Protein AF-0000000077498886 (afdb_homodimer)

Sequence (1064 aa):
MAAELSFGSVPALYREVYDIVCPSGQESRVDREMFVKLLMKSSLPKQTLSSIWDAVDNKSGYLTRNGLYKALALTAMAQQGKNIEDGDKILENFGDQELPRPALGDLTDLKTLSIKVRRERNPCVLGYRFMELIELDAIEVDLIPEKKGLILKHVEYEVSSRRYKSKVLRRYNDFVAFQELLLIRFPYRMVPRLPPKKMIGADREFIEGRRKSLRRFLNLVARHPSFSEESLLKFFLTFGGADMQHVIKVQFRGIPDEFVTSPLAVQAKDLVPMDTQVQFSNSRDFIRILFNSIAHIKGVSDRMVARSTGLAADMLIFGKELSVLANDPPALSSWACGTIDTWSHLQNGFKGLSVEFGVLADKSQKQGHMEDDCLVEQLQYFLDLLTSYKDLCDRHEKGVLSDHQRALQKMGQMKKRKMTATIQGKEQTALVEQLESRIIEQESEINNMENRNYFSLHCVHMETQLIHANMELLVKVMEGLLSTQVRGHQELAQMWENIAPKIKTLIPPSAKSPSTSPATSPMSETAPSSFRMAAELSFGSVPALYREVYDIVCPSGQESRVDREMFVKLLMKSSLPKQTLSSIWDAVDNKSGYLTRNGLYKALALTAMAQQGKNIEDGDKILENFGDQELPRPALGDLTDLKTLSIKVRRERNPCVLGYRFMELIELDAIEVDLIPEKKGLILKHVEYEVSSRRYKSKVLRRYNDFVAFQELLLIRFPYRMVPRLPPKKMIGADREFIEGRRKSLRRFLNLVARHPSFSEESLLKFFLTFGGADMQHVIKVQFRGIPDEFVTSPLAVQAKDLVPMDTQVQFSNSRDFIRILFNSIAHIKGVSDRMVARSTGLAADMLIFGKELSVLANDPPALSSWACGTIDTWSHLQNGFKGLSVEFGVLADKSQKQGHMEDDCLVEQLQYFLDLLTSYKDLCDRHEKGVLSDHQRALQKMGQMKKRKMTATIQGKEQTALVEQLESRIIEQESEINNMENRNYFSLHCVHMETQLIHANMELLVKVMEGLLSTQVRGHQELAQMWENIAPKIKTLIPPSAKSPSTSPATSPMSETAPSSFR

InterPro domains:
  IPR000261 EH domain [PF12763] (29-85)
  IPR000261 EH domain [PS50031] (10-56)
  IPR001683 Phox homology [PF00787] (161-238)
  IPR001683 Phox homology [PS50195] (135-243)
  IPR001683 Phox homology [SM00312] (128-240)
  IPR011992 EF-hand domain pair [SSF47473] (13-84)
  IPR027267 AH/BAR domain superfamily [G3DSA:1.20.1270.60] (275-506)
  IPR028662 Sorting nexin-8/Mvp1 [PTHR46571] (1-522)
  IPR035704 SNX8/Mvp1, PX domain [cd06866] (137-239)
  IPR036871 PX domain superfam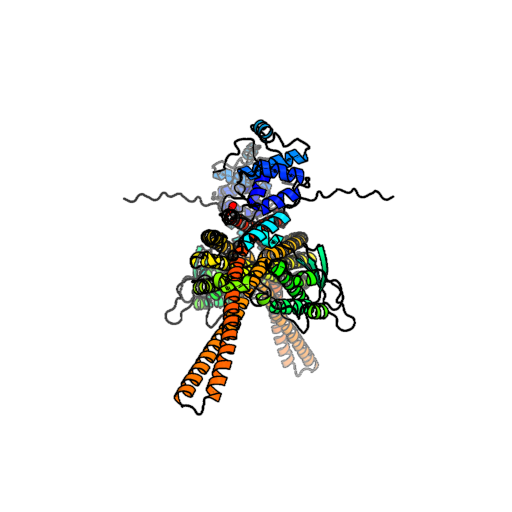ily [G3DSA:3.30.1520.10] (138-240)
  IPR036871 PX domain superfamily [SSF64268] (145-240)
  IPR045734 Sorting nexin 8/Mvp1, BAR domain [PF19566] (255-504)

Organism: Branchiostoma lanceolatum (NCBI:txid7740)

pLDDT: mean 86.61, std 15.29, range [21.97, 98.81]

Solvent-accessible surface area (backbone atoms only — not comparable to full-atom values): 57083 Å² total; per-residue (Å²): 128,78,78,67,59,90,47,29,38,81,47,70,64,55,53,51,49,42,45,45,63,43,49,91,82,66,73,74,46,32,50,52,68,58,48,51,57,54,54,59,48,51,72,61,56,67,68,57,52,50,50,46,45,62,71,43,51,78,82,68,73,43,31,40,66,59,31,47,49,50,40,42,33,46,48,20,38,43,74,72,68,44,78,60,90,58,42,69,65,55,46,55,66,39,46,79,37,66,52,59,75,52,68,51,77,76,58,62,62,54,41,53,47,37,41,48,53,51,26,70,74,35,77,84,34,65,80,63,46,41,50,62,30,54,67,55,34,53,55,46,54,42,79,46,86,67,62,41,57,91,86,64,69,39,67,39,31,39,38,32,34,58,71,73,70,28,75,24,74,44,41,70,63,35,52,52,45,50,51,52,50,47,46,59,33,36,60,52,42,69,63,61,72,74,76,80,88,77,87,77,81,82,48,72,68,52,53,52,51,46,42,54,43,52,27,45,38,50,37,55,45,40,34,28,81,76,46,52,75,33,64,68,52,52,45,70,50,56,52,72,68,82,61,54,45,59,53,53,45,72,72,50,67,82,56,72,30,50,67,77,70,39,80,58,35,81,51,11,65,80,55,42,61,90,60,44,68,60,51,48,53,51,48,50,52,43,50,50,53,50,48,53,36,49,51,51,43,35,49,40,42,49,49,50,25,48,47,28,42,48,48,15,54,38,28,41,52,44,17,50,37,31,40,53,60,34,69,63,62,68,85,78,43,57,71,44,31,43,90,57,62,61,63,64,34,42,28,61,35,25,50,62,48,19,56,54,25,46,54,51,15,50,52,27,39,52,46,17,52,49,43,37,59,42,36,35,50,51,46,49,45,52,48,44,51,52,50,11,44,54,52,28,54,48,42,45,53,70,35,52,50,43,51,40,51,50,49,52,51,52,50,53,52,50,52,50,51,35,54,54,37,62,69,74,40,83,86,35,51,68,58,40,53,52,46,50,55,50,47,53,54,47,49,54,49,46,52,51,38,50,36,50,37,28,31,38,50,38,35,46,40,42,51,44,22,49,54,51,26,48,49,56,53,56,55,53,32,51,47,35,49,47,51,53,47,31,52,47,23,46,52,51,20,50,54,46,54,67,46,43,67,59,60,68,57,27,54,51,76,84,74,42,58,78,75,79,72,75,79,78,74,77,79,75,80,74,72,83,76,80,77,129,129,80,81,69,57,90,46,30,37,81,49,70,64,55,52,52,50,42,45,46,63,43,49,93,82,64,72,74,47,33,50,50,68,58,49,50,57,55,52,60,49,51,73,58,57,68,69,57,52,50,51,44,42,62,71,43,50,78,83,68,73,42,29,40,65,63,31,46,50,50,39,42,34,46,48,18,39,43,75,71,68,45,78,61,91,57,40,68,63,56,46,56,67,38,46,79,36,67,52,58,74,52,69,52,76,77,58,63,61,53,42,52,47,37,42,50,53,51,25,69,74,35,77,83,34,66,80,61,47,41,52,62,31,52,66,55,33,53,53,46,54,42,79,47,87,65,62,42,59,90,87,65,68,38,67,39,31,40,37,32,33,57,73,73,69,28,75,23,76,42,41,69,63,35,52,53,45,50,50,52,49,47,46,58,33,37,62,52,43,69,62,60,71,74,75,79,87,77,88,77,82,81,47,72,67,52,53,53,51,46,42,53,44,52,27,44,40,49,38,56,44,40,34,28,82,74,48,51,74,33,66,67,52,52,46,70,50,57,53,73,67,81,60,53,44,59,53,54,45,70,73,51,66,81,55,72,31,48,67,77,69,39,81,58,36,82,51,10,64,80,56,44,60,90,59,43,68,61,51,49,52,53,48,51,54,42,50,51,52,50,47,53,37,51,51,52,44,36,51,43,42,49,50,52,24,48,46,28,42,46,48,14,54,38,28,42,51,43,17,48,36,31,38,53,59,34,67,64,62,69,85,79,44,57,72,43,33,44,89,58,62,61,61,65,35,42,27,59,37,24,49,62,47,20,57,54,25,47,54,53,15,51,52,27,39,52,46,17,52,50,44,36,58,41,36,35,50,50,46,48,44,52,49,43,52,51,49,11,45,52,52,29,53,48,42,44,54,71,36,51,48,42,52,40,51,49,49,53,52,50,50,52,52,50,52,51,50,36,54,53,38,63,71,73,39,82,89,33,50,68,56,39,53,51,46,49,54,49,48,54,53,48,50,53,49,47,53,51,38,50,35,51,38,27,32,40,50,37,35,46,40,41,50,43,21,48,54,50,26,48,49,58,52,57,54,52,32,52,49,34,49,46,51,50,48,30,52,47,23,46,51,50,21,50,54,45,55,67,46,43,66,59,61,68,57,26,52,52,75,85,74,41,59,77,75,78,75,75,79,79,75,78,77,76,80,75,73,82,77,80,76,129

Secondary structure (DSSP, 8-state):
-----SSSBPPHHHHHHHHHHS-TTS-S-EEHHHHHHHHHTTT--HHHHHHHHHHH--SSSEE-HHHHHHHHHHHHHHHTT---TTHHHHHHTTTTSBPPPP-----HHHHHHHHHHHHHH-TT-----HHHHHTT--EEEEE-SS-B-SSS-B--EEEEETTTTEEEEE-HHHHHHHHHHHHHH-TTS-PPPPPPPP-S---HHHHHHHHHHHHHHHHHHHT-TTTTT-HHHHHHHH--SS-HHHHHHHHHTTSPPHHHH-GGGTTGGGGS-TTHHHHHHHHHHHHHHHHHHHHHHHHHHHHHHHHHHHHHHHHHHHHHHHHHHHH------HHHHTT--HHHHHHHHHHHHHHHHHHHHHHHHHHHHHHIIIIIHHHHHHHHHHHHHHHHHHHIIIIIIHHHHHHHHHHHHHHHHHHHHHHT-GGGHHHHHHHHHHHHHHHHHHHHHHHHHHHHHHHHHHHHHHHHHTTHHHHHHHHHHHHHHHHHHHHHHHHHHHHHHHHHTSS-TTTS--------------------/-----SSSBPPHHHHHHHHHHS-TTS-S-EEHHHHHHHHHTTT--HHHHHHHHHHH--SSSEE-HHHHHHHHHHHHHHHTT---TTHHHHHHTTTTSBPPPP----THHHHHHHHHHHHHH-TT-----HHHHHTT--EEEEE-SS-B-SSS-B--EEEEETTTTEEEEE-HHHHHHHHHHHHHH-TTS-PPPPPPPP-S---HHHHHHHHHHHHHHHHHHHT-TTTTT-HHHHHHHH--SS-HHHHHHHHHTTSPPHHHH-GGGTTGGGGS-TTHHHHHHHHHHHHHHHHHHHHHHHHHHHHHHHHHHHHHHHHHHHHHHHHHHHH------HHHHTT--HHHHHHHHHHHHHHHHHHHHHHHHHHHHHHIIIIIHHHHHHHHHHHHHHHHHHHIIIIIIHHHHHHHHHHHHHHHHHHHHHHT-GGGHHHHHHHHHHHHHHHHHHHHHHHHHHHHHHHHHHHHHHHHHTTHHHHHHHHHHHHHHHHHHHHHHHHHHHHHHHHHTSS-TTTS--------------------

Structure (mmCIF, N/CA/C/O backbone):
data_AF-0000000077498886-model_v1
#
loop_
_entity.id
_entity.type
_entity.pdbx_description
1 polymer 'SNX8 protein'
#
loop_
_atom_site.group_PDB
_atom_site.id
_atom_site.type_symbol
_atom_site.label_atom_id
_atom_site.label_alt_id
_atom_site.label_comp_id
_atom_site.label_asym_id
_atom_site.label_entity_id
_atom_site.label_seq_id
_atom_site.pdbx_PDB_ins_code
_atom_site.Cartn_x
_atom_site.Cartn_y
_atom_site.Cartn_z
_atom_site.occupancy
_atom_site.B_iso_or_equiv
_atom_site.auth_seq_id
_atom_site.auth_comp_id
_atom_site.auth_asym_id
_atom_site.auth_atom_id
_atom_site.pdbx_PDB_model_num
ATOM 1 N N . MET A 1 1 ? 1.193 -51 10.648 1 27.39 1 MET A N 1
ATOM 2 C CA . MET A 1 1 ? 1.914 -52.031 11.367 1 27.39 1 MET A CA 1
ATOM 3 C C . MET A 1 1 ? 3.33 -52.188 10.82 1 27.39 1 MET A C 1
ATOM 5 O O . MET A 1 1 ? 3.514 -52.531 9.648 1 27.39 1 MET A O 1
ATOM 9 N N . ALA A 1 2 ? 4.195 -51.406 11.289 1 38.94 2 ALA A N 1
ATOM 10 C CA . ALA A 1 2 ? 5.617 -51.5 10.977 1 38.94 2 ALA A CA 1
ATOM 11 C C . ALA A 1 2 ? 6.105 -52.938 11.094 1 38.94 2 ALA A C 1
ATOM 13 O O . ALA A 1 2 ? 6.059 -53.531 12.18 1 38.94 2 ALA A O 1
ATOM 14 N N . ALA A 1 3 ? 5.863 -53.75 10.219 1 39.47 3 ALA A N 1
ATOM 15 C CA . ALA A 1 3 ? 6.477 -55.062 10.227 1 39.47 3 ALA A CA 1
ATOM 16 C C . ALA A 1 3 ? 7.918 -55 10.727 1 39.47 3 ALA A C 1
ATOM 18 O O . ALA A 1 3 ? 8.758 -54.344 10.133 1 39.47 3 ALA A O 1
ATOM 19 N N . GLU A 1 4 ? 8.18 -55.094 12.094 1 44.47 4 GLU A N 1
ATOM 20 C CA . GLU A 1 4 ? 9.281 -55 13.047 1 44.47 4 GLU A CA 1
ATOM 21 C C . GLU A 1 4 ? 10.422 -55.938 12.664 1 44.47 4 GLU A C 1
ATOM 23 O O . GLU A 1 4 ? 10.195 -57.125 12.406 1 44.47 4 GLU A O 1
ATOM 28 N N . LEU A 1 5 ? 11.297 -55.5 11.852 1 54.34 5 LEU A N 1
ATOM 29 C CA . LEU A 1 5 ? 12.539 -56.25 11.938 1 54.34 5 LEU A CA 1
ATOM 30 C C . LEU A 1 5 ? 12.797 -56.688 13.375 1 54.34 5 LEU A C 1
ATOM 32 O O . LEU A 1 5 ? 12.703 -55.906 14.305 1 54.34 5 LEU A O 1
ATOM 36 N N . SER A 1 6 ? 12.445 -57.844 13.742 1 54.88 6 SER A N 1
ATOM 37 C CA . SER A 1 6 ? 12.703 -58.406 15.07 1 54.88 6 SER A CA 1
ATOM 38 C C . SER A 1 6 ? 14.125 -58.094 15.523 1 54.88 6 SER A C 1
ATOM 40 O O . SER A 1 6 ? 14.492 -58.406 16.672 1 54.88 6 SER A O 1
ATOM 42 N N . PHE A 1 7 ? 14.969 -57.625 14.664 1 59.41 7 PHE A N 1
ATOM 43 C CA . PHE A 1 7 ? 16.344 -57.469 15.109 1 59.41 7 PHE A CA 1
ATOM 44 C C . PHE A 1 7 ? 16.828 -56.062 14.852 1 59.41 7 PHE A C 1
ATOM 46 O O . PHE A 1 7 ? 16.812 -55.562 13.711 1 59.41 7 PHE A O 1
ATOM 53 N N . GLY A 1 8 ? 17.219 -55.156 15.828 1 63.97 8 GLY A N 1
ATOM 54 C CA . GLY A 1 8 ? 17.922 -53.875 15.914 1 63.97 8 GLY A CA 1
ATOM 55 C C . GLY A 1 8 ? 17.047 -52.688 15.57 1 63.97 8 GLY A C 1
ATOM 56 O O . GLY A 1 8 ? 15.875 -52.844 15.211 1 63.97 8 GLY A O 1
ATOM 57 N N . SER A 1 9 ? 17.5 -51.438 15.828 1 80.12 9 SER A N 1
ATOM 58 C CA . SER A 1 9 ? 16.812 -50.188 15.508 1 80.12 9 SER A CA 1
ATOM 59 C C . SER A 1 9 ? 17.078 -49.781 14.062 1 80.12 9 SER A C 1
ATOM 61 O O . SER A 1 9 ? 18.219 -49.812 13.602 1 80.12 9 SER A O 1
ATOM 63 N N . VAL A 1 10 ? 16.094 -49.5 13.234 1 84.19 10 VAL A N 1
ATOM 64 C CA . VAL A 1 10 ? 16.172 -49.188 11.812 1 84.19 10 VAL A CA 1
ATOM 65 C C . VAL A 1 10 ? 16.578 -47.719 11.641 1 84.19 10 VAL A C 1
ATOM 67 O O . VAL A 1 10 ? 15.891 -46.812 12.125 1 84.19 10 VAL A O 1
ATOM 70 N N . PRO A 1 11 ? 17.719 -47.625 10.945 1 85.25 11 PRO A N 1
ATOM 71 C CA . PRO A 1 11 ? 18.125 -46.219 10.664 1 85.25 11 PRO A CA 1
ATOM 72 C C . PRO A 1 11 ? 17.156 -45.531 9.719 1 85.25 11 PRO A C 1
ATOM 74 O O . PRO A 1 11 ? 16.438 -46.156 8.961 1 85.25 11 PRO A O 1
ATOM 77 N N . ALA A 1 12 ? 17.219 -44.219 9.75 1 82.06 12 ALA A N 1
ATOM 78 C CA . ALA A 1 12 ? 16.359 -43.375 8.914 1 82.06 12 ALA A CA 1
ATOM 79 C C . ALA A 1 12 ? 16.625 -43.656 7.43 1 82.06 12 ALA A C 1
ATOM 81 O O . ALA A 1 12 ? 15.695 -43.594 6.617 1 82.06 12 ALA A O 1
ATOM 82 N N . LEU A 1 13 ? 17.781 -44.031 7.152 1 85.31 13 LEU A N 1
ATOM 83 C CA . LEU A 1 13 ? 18.172 -44.281 5.77 1 85.31 13 LEU A CA 1
ATOM 84 C C . LEU A 1 13 ? 17.391 -45.438 5.18 1 85.31 13 LEU A C 1
ATOM 86 O O . LEU A 1 13 ? 17 -45.406 4.012 1 85.31 13 LEU A O 1
ATOM 90 N N . TYR A 1 14 ? 17.188 -46.438 5.949 1 85.5 14 TYR A N 1
ATOM 91 C CA . TYR A 1 14 ? 16.453 -47.625 5.469 1 85.5 14 TYR A CA 1
ATOM 92 C C . TYR A 1 14 ? 15.031 -47.25 5.074 1 85.5 14 TYR A C 1
ATOM 94 O O . TYR A 1 14 ? 14.547 -47.656 4.02 1 85.5 14 TYR A O 1
ATOM 102 N N . ARG A 1 15 ? 14.523 -46.438 5.863 1 80.62 15 ARG A N 1
ATOM 103 C CA . ARG A 1 15 ? 13.172 -45.969 5.578 1 80.62 15 ARG A CA 1
ATOM 104 C C . ARG A 1 15 ? 13.133 -45.094 4.328 1 80.62 15 ARG A C 1
ATOM 106 O O . ARG A 1 15 ? 12.203 -45.219 3.518 1 80.62 15 ARG A O 1
ATOM 113 N N . GLU A 1 16 ? 14.109 -44.344 4.234 1 79.94 16 GLU A N 1
ATOM 114 C CA . GLU A 1 16 ? 14.211 -43.5 3.049 1 79.94 16 GLU A CA 1
ATOM 115 C C . GLU A 1 16 ? 14.328 -44.344 1.777 1 79.94 16 GLU A C 1
ATOM 117 O O . GLU A 1 16 ? 13.648 -44.062 0.785 1 79.94 16 GLU A O 1
ATOM 122 N N . VAL A 1 17 ? 15.148 -45.312 1.923 1 83.25 17 VAL A N 1
ATOM 123 C CA . VAL A 1 17 ? 15.367 -46.156 0.766 1 83.25 17 VAL A CA 1
ATOM 124 C C . VAL A 1 17 ? 14.094 -46.938 0.452 1 83.25 17 VAL A C 1
ATOM 126 O O . VAL A 1 17 ? 13.711 -47.094 -0.713 1 83.25 17 VAL A O 1
ATOM 129 N N . TYR A 1 18 ? 13.516 -47.312 1.468 1 80.44 18 TYR A N 1
ATOM 130 C CA . TYR A 1 18 ? 12.258 -48.031 1.269 1 80.44 18 TYR A CA 1
ATOM 131 C C . TYR A 1 18 ? 11.211 -47.156 0.619 1 80.44 18 TYR A C 1
ATOM 133 O O . TYR A 1 18 ? 10.508 -47.562 -0.303 1 80.44 18 TYR A O 1
ATOM 141 N N . ASP A 1 19 ? 11.148 -46.031 1.011 1 76.88 19 ASP A N 1
ATOM 142 C CA . ASP A 1 19 ? 10.18 -45.094 0.478 1 76.88 19 ASP A CA 1
ATOM 143 C C . ASP A 1 19 ? 10.453 -44.781 -0.992 1 76.88 19 ASP A C 1
ATOM 145 O O . ASP A 1 19 ? 9.531 -44.5 -1.761 1 76.88 19 ASP A O 1
ATOM 149 N N . ILE A 1 20 ? 11.664 -44.875 -1.283 1 76.75 20 ILE A N 1
ATOM 150 C CA . ILE A 1 20 ? 12.055 -44.625 -2.662 1 76.75 20 ILE A CA 1
ATOM 151 C C . ILE A 1 20 ? 11.688 -45.812 -3.543 1 76.75 20 ILE A C 1
ATOM 153 O O . ILE A 1 20 ? 11.133 -45.625 -4.629 1 76.75 20 ILE A O 1
ATOM 157 N N . VAL A 1 21 ? 11.953 -46.938 -2.992 1 76.81 21 VAL A N 1
ATOM 158 C CA . VAL A 1 21 ? 11.812 -48.125 -3.832 1 76.81 21 VAL A CA 1
ATOM 159 C C . VAL A 1 21 ? 10.367 -48.625 -3.775 1 76.81 21 VAL A C 1
ATOM 161 O O . VAL A 1 21 ? 9.891 -49.281 -4.711 1 76.81 21 VAL A O 1
ATOM 164 N N . CYS A 1 22 ? 9.719 -48.344 -2.637 1 68.19 22 CYS A N 1
ATOM 165 C CA . CYS A 1 22 ? 8.328 -48.781 -2.5 1 68.19 22 CYS A CA 1
ATOM 166 C C . CYS A 1 22 ? 7.449 -47.594 -2.092 1 68.19 22 CYS A C 1
ATOM 168 O O . CYS A 1 22 ? 7.098 -47.438 -0.919 1 68.19 22 CYS A O 1
ATOM 170 N N . PRO A 1 23 ? 7.273 -46.656 -2.973 1 57.19 23 PRO A N 1
ATOM 171 C CA . PRO A 1 23 ? 6.453 -45.531 -2.521 1 57.19 23 PRO A CA 1
ATOM 172 C C . PRO A 1 23 ? 5.062 -45.938 -2.061 1 57.19 23 PRO A C 1
ATOM 174 O O . PRO A 1 23 ? 4.594 -47.031 -2.426 1 57.19 23 PRO A O 1
ATOM 177 N N . SER A 1 24 ? 4.391 -45.156 -1.229 1 53.25 24 SER A N 1
ATOM 178 C CA . SER A 1 24 ? 3.154 -45.312 -0.475 1 53.25 24 SER A CA 1
ATOM 179 C C . SER A 1 24 ? 1.992 -45.688 -1.396 1 53.25 24 SER A C 1
ATOM 181 O O . SER A 1 24 ? 1.805 -45.062 -2.439 1 53.25 24 SER A O 1
ATOM 183 N N . GLY A 1 25 ? 1.312 -46.781 -1.155 1 49.56 25 GLY A N 1
ATOM 184 C CA . GLY A 1 25 ? 0.043 -47.312 -1.621 1 49.56 25 GLY A CA 1
ATOM 185 C C . GLY A 1 25 ? 0.158 -48.719 -2.182 1 49.56 25 GLY A C 1
ATOM 186 O O . GLY A 1 25 ? -0.849 -49.406 -2.352 1 49.56 25 GLY A O 1
ATOM 187 N N . GLN A 1 26 ? 1.025 -48.844 -3.215 1 49.41 26 GLN A N 1
ATOM 188 C CA . GLN A 1 26 ? 0.956 -50.188 -3.781 1 49.41 26 GLN A CA 1
ATOM 189 C C . GLN A 1 26 ? 1.571 -51.219 -2.838 1 49.41 26 GLN A C 1
ATOM 191 O O . GLN A 1 26 ? 2.162 -50.875 -1.816 1 49.41 26 GLN A O 1
ATOM 196 N N . GLU A 1 27 ? 1.847 -52.562 -3.51 1 53.56 27 GLU A N 1
ATOM 197 C CA . GLU A 1 27 ? 2.229 -53.812 -2.863 1 53.56 27 GLU A CA 1
ATOM 198 C C . GLU A 1 27 ? 3.592 -53.688 -2.191 1 53.56 27 GLU A C 1
ATOM 200 O O . GLU A 1 27 ? 4.469 -52.969 -2.674 1 53.56 27 GLU A O 1
ATOM 205 N N . SER A 1 28 ? 3.643 -53.812 -0.928 1 62.75 28 SER A N 1
ATOM 206 C CA . SER A 1 28 ? 4.746 -54.062 -0.002 1 62.75 28 SER A CA 1
ATOM 207 C C . SER A 1 28 ? 5.836 -54.906 -0.646 1 62.75 28 SER A C 1
ATOM 209 O O . SER A 1 28 ? 6.512 -55.688 0.036 1 62.75 28 SER A O 1
ATOM 211 N N . ARG A 1 29 ? 5.98 -54.781 -1.992 1 71.56 29 ARG A N 1
ATOM 212 C CA . ARG A 1 29 ? 6.957 -55.625 -2.66 1 71.56 29 ARG A CA 1
ATOM 213 C C . ARG A 1 29 ? 7.98 -54.812 -3.43 1 71.56 29 ARG A C 1
ATOM 215 O O . ARG A 1 29 ? 7.609 -53.875 -4.168 1 71.56 29 ARG A O 1
ATOM 222 N N . VAL A 1 30 ? 9.156 -54.969 -3.141 1 77.12 30 VAL A N 1
ATOM 223 C CA . VAL A 1 30 ? 10.266 -54.344 -3.844 1 77.12 30 VAL A CA 1
ATOM 224 C C . VAL A 1 30 ? 10.656 -55.188 -5.062 1 77.12 30 VAL A C 1
ATOM 226 O O . VAL A 1 30 ? 10.969 -56.375 -4.934 1 77.12 30 VAL A O 1
ATOM 229 N N . ASP A 1 31 ? 10.594 -54.562 -6.227 1 73.19 31 ASP A N 1
ATOM 230 C CA . ASP A 1 31 ? 10.93 -55.219 -7.477 1 73.19 31 ASP A CA 1
ATOM 231 C C . ASP A 1 31 ? 12.414 -55.562 -7.535 1 73.19 31 ASP A C 1
ATOM 233 O O . ASP A 1 31 ? 13.258 -54.781 -7.066 1 73.19 31 ASP A O 1
ATOM 237 N N . ARG A 1 32 ? 12.641 -56.75 -8.078 1 74.06 32 ARG A N 1
ATOM 238 C CA . ARG A 1 32 ? 14.008 -57.25 -8.188 1 74.06 32 ARG A CA 1
ATOM 239 C C . ARG A 1 32 ? 14.891 -56.25 -8.945 1 74.06 32 ARG A C 1
ATOM 241 O O . ARG A 1 32 ? 16.031 -56 -8.547 1 74.06 32 ARG A O 1
ATOM 248 N N . GLU A 1 33 ? 14.32 -55.719 -9.969 1 73.62 33 GLU A N 1
ATOM 249 C CA . GLU A 1 33 ? 15.117 -54.781 -10.789 1 73.62 33 GLU A CA 1
ATOM 250 C C . GLU A 1 33 ? 15.547 -53.562 -9.992 1 73.62 33 GLU A C 1
ATOM 252 O O . GLU A 1 33 ? 16.688 -53.125 -10.086 1 73.62 33 GLU A O 1
ATOM 257 N N . MET A 1 34 ? 14.656 -53.156 -9.273 1 77.94 34 MET A N 1
ATOM 258 C CA . MET A 1 34 ? 14.938 -52 -8.445 1 77.94 34 MET A CA 1
ATOM 259 C C . MET A 1 34 ? 15.977 -52.312 -7.379 1 77.94 34 MET A C 1
ATOM 261 O O . MET A 1 34 ? 16.859 -51.5 -7.094 1 77.94 34 MET A O 1
ATOM 265 N N . PHE A 1 35 ? 15.852 -53.438 -6.887 1 79.88 35 PHE A N 1
ATOM 266 C CA . PHE A 1 35 ? 16.75 -53.875 -5.82 1 79.88 35 PHE A CA 1
ATOM 267 C C . PHE A 1 35 ? 18.156 -54.031 -6.348 1 79.88 35 PHE A C 1
ATOM 269 O O . PHE A 1 35 ? 19.125 -53.625 -5.703 1 79.88 35 PHE A O 1
ATOM 276 N N . VAL A 1 36 ? 18.172 -54.594 -7.469 1 77.62 36 VAL A N 1
ATOM 277 C CA . VAL A 1 36 ? 19.484 -54.844 -8.062 1 77.62 36 VAL A CA 1
ATOM 278 C C . VAL A 1 36 ? 20.172 -53.5 -8.344 1 77.62 36 VAL A C 1
ATOM 280 O O . VAL A 1 36 ? 21.359 -53.344 -8.062 1 77.62 36 VAL A O 1
ATOM 283 N N . LYS A 1 37 ? 19.484 -52.625 -8.867 1 79.19 37 LYS A N 1
ATOM 284 C CA . LYS A 1 37 ? 20.047 -51.312 -9.172 1 79.19 37 LYS A CA 1
ATOM 285 C C . LYS A 1 37 ? 20.484 -50.562 -7.906 1 79.19 37 LYS A C 1
ATOM 287 O O . LYS A 1 37 ? 21.484 -49.875 -7.906 1 79.19 37 LYS A O 1
ATOM 292 N N . LEU A 1 38 ? 19.781 -50.812 -6.914 1 83 38 LEU A N 1
ATOM 293 C CA . LEU A 1 38 ? 20.125 -50.25 -5.617 1 83 38 LEU A CA 1
ATOM 294 C C . LEU A 1 38 ? 21.438 -50.812 -5.094 1 83 38 LEU A C 1
ATOM 296 O O . LEU A 1 38 ? 22.297 -50.062 -4.633 1 83 38 LEU A O 1
ATOM 300 N N . LEU A 1 39 ? 21.547 -52.062 -5.223 1 81.12 39 LEU A N 1
ATOM 301 C CA . LEU A 1 39 ? 22.719 -52.75 -4.691 1 81.12 39 LEU A CA 1
ATOM 302 C C . LEU A 1 39 ? 23.953 -52.375 -5.508 1 81.12 39 LEU A C 1
ATOM 304 O O . LEU A 1 39 ? 25.078 -52.344 -4.977 1 81.12 39 LEU A O 1
ATOM 308 N N . MET A 1 40 ? 23.688 -52.125 -6.719 1 81.94 40 MET A N 1
ATOM 309 C CA . MET A 1 40 ? 24.812 -51.75 -7.578 1 81.94 40 MET A CA 1
ATOM 310 C C . MET A 1 40 ? 25.422 -50.438 -7.137 1 81.94 40 MET A C 1
ATOM 312 O O . MET A 1 40 ? 26.609 -50.188 -7.402 1 81.94 40 MET A O 1
ATOM 316 N N . LYS A 1 41 ? 24.703 -49.625 -6.484 1 81.31 41 LYS A N 1
ATOM 317 C CA . LYS A 1 41 ? 25.188 -48.344 -6 1 81.31 41 LYS A CA 1
ATOM 318 C C . LYS A 1 41 ? 26.141 -48.531 -4.824 1 81.31 41 LYS A C 1
ATOM 320 O O . LYS A 1 41 ? 26.875 -47.625 -4.449 1 81.31 41 LYS A O 1
ATOM 325 N N . SER A 1 42 ? 26.219 -49.688 -4.176 1 84.62 42 SER A N 1
ATOM 326 C CA . SER A 1 42 ? 27.047 -49.969 -3.014 1 84.62 42 SER A CA 1
ATOM 327 C C . SER A 1 42 ? 28.5 -50.219 -3.422 1 84.62 42 SER A C 1
ATOM 329 O O . SER A 1 42 ? 29.391 -50.281 -2.568 1 84.62 42 SER A O 1
ATOM 331 N N . SER A 1 43 ? 28.812 -50.25 -4.648 1 81.88 43 SER A N 1
ATOM 332 C CA . SER A 1 43 ? 30.141 -50.5 -5.188 1 81.88 43 SER A CA 1
ATOM 333 C C . SER A 1 43 ? 30.703 -51.844 -4.715 1 81.88 43 SER A C 1
ATOM 335 O O . SER A 1 43 ? 31.906 -52 -4.547 1 81.88 43 SER A O 1
ATOM 337 N N . LEU A 1 44 ? 29.844 -52.781 -4.359 1 86.44 44 LEU A N 1
ATOM 338 C CA . LEU A 1 44 ? 30.281 -54.125 -3.969 1 86.44 44 LEU A CA 1
ATOM 339 C C . LEU A 1 44 ? 30.438 -55.031 -5.191 1 86.44 44 LEU A C 1
ATOM 341 O O . LEU A 1 44 ? 29.797 -54.781 -6.223 1 86.44 44 LEU A O 1
ATOM 345 N N . PRO A 1 45 ? 31.328 -55.969 -5.125 1 87 45 PRO A N 1
ATOM 346 C CA . PRO A 1 45 ? 31.484 -56.906 -6.25 1 87 45 PRO A CA 1
ATOM 347 C C . PRO A 1 45 ? 30.219 -57.688 -6.547 1 87 45 PRO A C 1
ATOM 349 O O . PRO A 1 45 ? 29.406 -57.938 -5.645 1 87 45 PRO A O 1
ATOM 352 N N . LYS A 1 46 ? 30.031 -58.125 -7.746 1 86.75 46 LYS A N 1
ATOM 353 C CA . LYS A 1 46 ? 28.844 -58.812 -8.234 1 86.75 46 LYS A CA 1
ATOM 354 C C . LYS A 1 46 ? 28.594 -60.094 -7.457 1 86.75 46 LYS A C 1
ATOM 356 O O . LYS A 1 46 ? 27.438 -60.438 -7.184 1 86.75 46 LYS A O 1
ATOM 361 N N . GLN A 1 47 ? 29.672 -60.688 -7.105 1 86.5 47 GLN A N 1
ATOM 362 C CA . GLN A 1 47 ? 29.531 -61.969 -6.375 1 86.5 47 GLN A CA 1
ATOM 363 C C . GLN A 1 47 ? 28.922 -61.719 -4.992 1 86.5 47 GLN A C 1
ATOM 365 O O . GLN A 1 47 ? 28.078 -62.5 -4.547 1 86.5 47 GLN A O 1
ATOM 370 N N . THR A 1 48 ? 29.359 -60.656 -4.402 1 88.62 48 THR A N 1
ATOM 371 C CA . THR A 1 48 ? 28.828 -60.312 -3.086 1 88.62 48 THR A CA 1
ATOM 372 C C . THR A 1 48 ? 27.359 -59.906 -3.178 1 88.62 48 THR A C 1
ATOM 374 O O . THR A 1 48 ? 26.562 -60.281 -2.314 1 88.62 48 THR A O 1
ATOM 377 N N . LEU A 1 49 ? 27.031 -59.25 -4.258 1 87.12 49 LEU A N 1
ATOM 378 C CA . LEU A 1 49 ? 25.656 -58.812 -4.457 1 87.12 49 LEU A CA 1
ATOM 379 C C . LEU A 1 49 ? 24.719 -60 -4.656 1 87.12 49 LEU A C 1
ATOM 381 O O . LEU A 1 49 ? 23.609 -60.031 -4.125 1 87.12 49 LEU A O 1
ATOM 385 N N . SER A 1 50 ? 25.281 -60.938 -5.363 1 85.25 50 SER A N 1
ATOM 386 C CA . SER A 1 50 ? 24.5 -62.156 -5.578 1 85.25 50 SER A CA 1
ATOM 387 C C . SER A 1 50 ? 24.281 -62.906 -4.273 1 85.25 50 SER A C 1
ATOM 389 O O . SER A 1 50 ? 23.203 -63.438 -4.039 1 85.25 50 SER A O 1
ATOM 391 N N . SER A 1 51 ? 25.297 -62.875 -3.498 1 86 51 SER A N 1
ATOM 392 C CA . SER A 1 51 ? 25.203 -63.531 -2.209 1 86 51 SER A CA 1
ATOM 393 C C . SER A 1 51 ? 24.172 -62.844 -1.304 1 86 51 SER A C 1
ATOM 395 O O . SER A 1 51 ? 23.438 -63.531 -0.587 1 86 51 SER A O 1
ATOM 397 N N . ILE A 1 52 ? 24.109 -61.531 -1.401 1 87.81 52 ILE A N 1
ATOM 398 C CA . ILE A 1 52 ? 23.156 -60.781 -0.595 1 87.81 52 ILE A CA 1
ATOM 399 C C . ILE A 1 52 ? 21.734 -61.094 -1.076 1 87.81 52 ILE A C 1
ATOM 401 O O . ILE A 1 52 ? 20.828 -61.312 -0.266 1 87.81 52 ILE A O 1
ATOM 405 N N . TRP A 1 53 ? 21.609 -61.156 -2.33 1 82.94 53 TRP A N 1
ATOM 406 C CA . TRP A 1 53 ? 20.297 -61.469 -2.912 1 82.94 53 TRP A CA 1
ATOM 407 C C . TRP A 1 53 ? 19.812 -62.844 -2.479 1 82.94 53 TRP A C 1
ATOM 409 O O . TRP A 1 53 ? 18.656 -63 -2.102 1 82.94 53 TRP A O 1
ATOM 419 N N . ASP A 1 54 ? 20.688 -63.719 -2.537 1 81.69 54 ASP A N 1
ATOM 420 C CA . ASP A 1 54 ? 20.344 -65.125 -2.178 1 81.69 54 ASP A CA 1
ATOM 421 C C . ASP A 1 54 ? 19.969 -65.188 -0.701 1 81.69 54 ASP A C 1
ATOM 423 O O . ASP A 1 54 ? 19.141 -66 -0.322 1 81.69 54 ASP A O 1
ATOM 427 N N . ALA A 1 55 ? 20.531 -64.312 -0.023 1 81.69 55 ALA A N 1
ATOM 428 C CA . ALA A 1 55 ? 20.297 -64.312 1.418 1 81.69 55 ALA A CA 1
ATOM 429 C C . ALA A 1 55 ? 18.922 -63.75 1.761 1 81.69 55 ALA A C 1
ATOM 431 O O . ALA A 1 55 ? 18.344 -64.125 2.785 1 81.69 55 ALA A O 1
ATOM 432 N N . VAL A 1 56 ? 18.484 -62.812 0.878 1 79.38 56 VAL A N 1
ATOM 433 C CA . VAL A 1 56 ? 17.266 -62.125 1.27 1 79.38 56 VAL A CA 1
ATOM 434 C C . VAL A 1 56 ? 16.094 -62.594 0.438 1 79.38 56 VAL A C 1
ATOM 436 O O . VAL A 1 56 ? 14.938 -62.531 0.868 1 79.38 56 VAL A O 1
ATOM 439 N N . ASP A 1 57 ? 16.375 -63.031 -0.83 1 70.38 57 ASP A N 1
ATOM 440 C CA . ASP A 1 57 ? 15.32 -63.469 -1.741 1 70.38 57 ASP A CA 1
ATOM 441 C C . ASP A 1 57 ? 14.719 -64.812 -1.312 1 70.38 57 ASP A C 1
ATOM 443 O O . ASP A 1 57 ? 15.43 -65.812 -1.217 1 70.38 57 ASP A O 1
ATOM 447 N N . ASN A 1 58 ? 13.453 -64.75 -0.812 1 63.25 58 ASN A N 1
ATOM 448 C CA . ASN A 1 58 ? 12.75 -66 -0.448 1 63.25 58 ASN A CA 1
ATOM 449 C C . ASN A 1 58 ? 12.086 -66.625 -1.659 1 63.25 58 ASN A C 1
ATOM 451 O O . ASN A 1 58 ? 10.992 -67.188 -1.546 1 63.25 58 ASN A O 1
ATOM 455 N N . LYS A 1 59 ? 12.602 -66.625 -2.836 1 63.12 59 LYS A N 1
ATOM 456 C CA . LYS A 1 59 ? 12.148 -67.25 -4.051 1 63.12 59 LYS A CA 1
ATOM 457 C C . LYS A 1 59 ? 10.875 -66.625 -4.594 1 63.12 59 LYS A C 1
ATOM 459 O O . LYS A 1 59 ? 10.172 -67.25 -5.414 1 63.12 59 LYS A O 1
ATOM 464 N N . SER A 1 60 ? 10.422 -65.562 -4.133 1 65.5 60 SER A N 1
ATOM 465 C CA . SER A 1 60 ? 9.156 -64.938 -4.539 1 65.5 60 SER A CA 1
ATOM 466 C C . SER A 1 60 ? 9.359 -63.906 -5.637 1 65.5 60 SER A C 1
ATOM 468 O O . SER A 1 60 ? 8.398 -63.469 -6.266 1 65.5 60 SER A O 1
ATOM 470 N N . GLY A 1 61 ? 10.523 -63.625 -6.008 1 65.19 61 GLY A N 1
ATOM 471 C CA . GLY A 1 61 ? 10.82 -62.656 -7.055 1 65.19 61 GLY A CA 1
ATOM 472 C C . GLY A 1 61 ? 10.656 -61.219 -6.605 1 65.19 61 GLY A C 1
ATOM 473 O O . GLY A 1 61 ? 10.852 -60.281 -7.395 1 65.19 61 GLY A O 1
ATOM 474 N N . TYR A 1 62 ? 10.133 -61.031 -5.398 1 74.81 62 TYR A N 1
ATOM 475 C CA . TYR A 1 62 ? 10.023 -59.688 -4.828 1 74.81 62 TYR A CA 1
ATOM 476 C C . TYR A 1 62 ? 10.531 -59.656 -3.393 1 74.81 62 TYR A C 1
ATOM 478 O O . TYR A 1 62 ? 10.688 -60.719 -2.766 1 74.81 62 TYR A O 1
ATOM 486 N N . LEU A 1 63 ? 10.992 -58.438 -2.969 1 79.31 63 LEU A N 1
ATOM 487 C CA . LEU A 1 63 ? 11.461 -58.312 -1.594 1 79.31 63 LEU A CA 1
ATOM 488 C C . LEU A 1 63 ? 10.43 -57.594 -0.734 1 79.31 63 LEU A C 1
ATOM 490 O O . LEU A 1 63 ? 9.758 -56.656 -1.204 1 79.31 63 LEU A O 1
ATOM 494 N N . THR A 1 64 ? 10.227 -58.125 0.371 1 80.31 64 THR A N 1
ATOM 495 C CA . THR A 1 64 ? 9.414 -57.438 1.364 1 80.31 64 THR A CA 1
ATOM 496 C C . THR A 1 64 ? 10.219 -56.344 2.051 1 80.31 64 THR A C 1
ATOM 498 O O . THR A 1 64 ? 11.422 -56.219 1.821 1 80.31 64 THR A O 1
ATOM 501 N N . ARG A 1 65 ? 9.594 -55.562 2.807 1 83.12 65 ARG A N 1
ATOM 502 C CA . ARG A 1 65 ? 10.25 -54.5 3.564 1 83.12 65 ARG A CA 1
ATOM 503 C C . ARG A 1 65 ? 11.375 -55.062 4.426 1 83.12 65 ARG A C 1
ATOM 505 O O . ARG A 1 65 ? 12.484 -54.5 4.453 1 83.12 65 ARG A O 1
ATOM 512 N N . ASN A 1 66 ? 11.031 -56.125 5.078 1 81 66 ASN A N 1
ATOM 513 C CA . ASN A 1 66 ? 12.023 -56.781 5.934 1 81 66 ASN A CA 1
ATOM 514 C C . ASN A 1 66 ? 13.195 -57.312 5.121 1 81 66 ASN A C 1
ATOM 516 O O . ASN A 1 66 ? 14.344 -57.25 5.566 1 81 66 ASN A O 1
ATOM 520 N N . GLY A 1 67 ? 12.812 -57.75 4.012 1 82.69 67 GLY A N 1
ATOM 521 C CA . GLY A 1 67 ? 13.867 -58.25 3.127 1 82.69 67 GLY A CA 1
ATOM 522 C C . GLY A 1 67 ? 14.812 -57.156 2.672 1 82.69 67 GLY A C 1
ATOM 523 O O . GLY A 1 67 ? 16.031 -57.344 2.604 1 82.69 67 GLY A O 1
ATOM 524 N N . LEU A 1 68 ? 14.211 -56.062 2.4 1 87.5 68 LEU A N 1
ATOM 525 C CA . LEU A 1 68 ? 15.016 -54.938 1.979 1 87.5 68 LEU A CA 1
ATOM 526 C C . LEU A 1 68 ? 15.93 -54.469 3.107 1 87.5 68 LEU A C 1
ATOM 528 O O . LEU A 1 68 ? 17.109 -54.188 2.885 1 87.5 68 LEU A O 1
ATOM 532 N N . TYR A 1 69 ? 15.367 -54.344 4.227 1 87.75 69 TYR A N 1
ATOM 533 C CA . TYR A 1 69 ? 16.156 -53.906 5.363 1 87.75 69 TYR A CA 1
ATOM 534 C C . TYR A 1 69 ? 17.297 -54.844 5.656 1 87.75 69 TYR A C 1
ATOM 536 O O . TYR A 1 69 ? 18.422 -54.438 5.945 1 87.75 69 TYR A O 1
ATOM 544 N N . LYS A 1 70 ? 17.016 -56.062 5.59 1 85.75 70 LYS A N 1
ATOM 545 C CA . LYS A 1 70 ? 18.062 -57.062 5.766 1 85.75 70 LYS A CA 1
ATOM 546 C C . LYS A 1 70 ? 19.156 -56.906 4.715 1 85.75 70 LYS A C 1
ATOM 548 O O . LYS A 1 70 ? 20.344 -57 5.035 1 85.75 70 LYS A O 1
ATOM 553 N N . ALA A 1 71 ? 18.703 -56.688 3.584 1 88.44 71 ALA A N 1
ATOM 554 C CA . ALA A 1 71 ? 19.656 -56.531 2.486 1 88.44 71 ALA A CA 1
ATOM 555 C C . ALA A 1 71 ? 20.562 -55.312 2.709 1 88.44 71 ALA A C 1
ATOM 557 O O . ALA A 1 71 ? 21.766 -55.375 2.457 1 88.44 71 ALA A O 1
ATOM 558 N N . LEU A 1 72 ? 19.969 -54.312 3.131 1 89.94 72 LEU A N 1
ATOM 559 C CA . LEU A 1 72 ? 20.719 -53.094 3.383 1 89.94 72 LEU A CA 1
ATOM 560 C C . LEU A 1 72 ? 21.734 -53.281 4.512 1 89.94 72 LEU A C 1
ATOM 562 O O . LEU A 1 72 ? 22.859 -52.812 4.441 1 89.94 72 LEU A O 1
ATOM 566 N N . ALA A 1 73 ? 21.281 -53.969 5.469 1 89 73 ALA A N 1
ATOM 567 C CA . ALA A 1 73 ? 22.172 -54.281 6.578 1 89 73 ALA A CA 1
ATOM 568 C C . ALA A 1 73 ? 23.344 -55.156 6.105 1 89 73 ALA A C 1
ATOM 570 O O . ALA A 1 73 ? 24.484 -54.906 6.465 1 89 73 ALA A O 1
ATOM 571 N N . LEU A 1 74 ? 23.031 -56.062 5.328 1 89.19 74 LEU A N 1
ATOM 572 C CA . LEU A 1 74 ? 24.062 -56.938 4.805 1 89.19 74 LEU A CA 1
ATOM 573 C C . LEU A 1 74 ? 25.016 -56.188 3.889 1 89.19 74 LEU A C 1
ATOM 575 O O . LEU A 1 74 ? 26.219 -56.469 3.879 1 89.19 74 LEU A O 1
ATOM 579 N N . THR A 1 75 ? 24.5 -55.344 3.172 1 90.94 75 THR A N 1
ATOM 580 C CA . THR A 1 75 ? 25.312 -54.5 2.303 1 90.94 75 THR A CA 1
ATOM 581 C C . THR A 1 75 ? 26.297 -53.656 3.121 1 90.94 75 THR A C 1
ATOM 583 O O . THR A 1 75 ? 27.484 -53.562 2.771 1 90.94 75 THR A O 1
ATOM 586 N N . ALA A 1 76 ? 25.797 -53.125 4.133 1 90.94 76 ALA A N 1
ATOM 587 C CA . ALA A 1 76 ? 26.656 -52.344 5.016 1 90.94 76 ALA A CA 1
ATOM 588 C C . ALA A 1 76 ? 27.766 -53.219 5.617 1 90.94 76 ALA A C 1
ATOM 590 O O . ALA A 1 76 ? 28.922 -52.781 5.695 1 90.94 76 ALA A O 1
ATOM 591 N N . MET A 1 77 ? 27.406 -54.281 5.988 1 88.88 77 MET A N 1
ATOM 592 C CA . MET A 1 77 ? 28.375 -55.219 6.582 1 88.88 77 MET A CA 1
ATOM 593 C C . MET A 1 77 ? 29.422 -55.625 5.559 1 88.88 77 MET A C 1
ATOM 595 O O . MET A 1 77 ? 30.609 -55.719 5.879 1 88.88 77 MET A O 1
ATOM 599 N N . ALA A 1 78 ? 28.953 -55.906 4.449 1 89.94 78 ALA A N 1
ATOM 600 C CA . ALA A 1 78 ? 29.875 -56.281 3.377 1 89.94 78 ALA A CA 1
ATOM 601 C C . ALA A 1 78 ? 30.844 -55.125 3.086 1 89.94 78 ALA A C 1
ATOM 603 O O . ALA A 1 78 ? 32.031 -55.375 2.838 1 89.94 78 ALA A O 1
ATOM 604 N N . GLN A 1 79 ? 30.359 -53.938 3.092 1 91 79 GLN A N 1
ATOM 605 C CA . GLN A 1 79 ? 31.188 -52.781 2.838 1 91 79 GLN A CA 1
ATOM 606 C C . GLN A 1 79 ? 32.25 -52.594 3.922 1 91 79 GLN A C 1
ATOM 608 O O . GLN A 1 79 ? 33.312 -52.062 3.67 1 91 79 GLN A O 1
ATOM 613 N N . GLN A 1 80 ? 31.938 -53.094 5.059 1 88.5 80 GLN A N 1
ATOM 614 C CA . GLN A 1 80 ? 32.875 -53 6.18 1 88.5 80 GLN A CA 1
ATOM 615 C C . GLN A 1 80 ? 33.812 -54.219 6.18 1 88.5 80 GLN A C 1
ATOM 617 O O . GLN A 1 80 ? 34.656 -54.344 7.074 1 88.5 80 GLN A O 1
ATOM 622 N N . GLY A 1 81 ? 33.656 -55.062 5.23 1 85.25 81 GLY A N 1
ATOM 623 C CA . GLY A 1 81 ? 34.594 -56.188 5.062 1 85.25 81 GLY A CA 1
ATOM 624 C C . GLY A 1 81 ? 34.188 -57.406 5.848 1 85.25 81 GLY A C 1
ATOM 625 O O . GLY A 1 81 ? 34.969 -58.344 5.98 1 85.25 81 GLY A O 1
ATOM 626 N N . LYS A 1 82 ? 33.031 -57.406 6.406 1 85.19 82 LYS A N 1
ATOM 627 C CA . LYS A 1 82 ? 32.562 -58.531 7.203 1 85.19 82 LYS A CA 1
ATOM 628 C C . LYS A 1 82 ? 31.969 -59.625 6.316 1 85.19 82 LYS A C 1
ATOM 630 O O . LYS A 1 82 ? 31.469 -59.375 5.227 1 85.19 82 LYS A O 1
ATOM 635 N N . ASN A 1 83 ? 32.188 -60.844 6.73 1 80.62 83 ASN A N 1
ATOM 636 C CA . ASN A 1 83 ? 31.656 -61.969 5.984 1 80.62 83 ASN A CA 1
ATOM 637 C C . ASN A 1 83 ? 30.141 -62.062 6.109 1 80.62 83 ASN A C 1
ATOM 639 O O . ASN A 1 83 ? 29.594 -62.031 7.215 1 80.62 83 ASN A O 1
ATOM 643 N N . ILE A 1 84 ? 29.406 -62.125 5.02 1 78.38 84 ILE A N 1
ATOM 644 C CA . ILE A 1 84 ? 27.953 -62.031 5.004 1 78.38 84 ILE A CA 1
ATOM 645 C C . ILE A 1 84 ? 27.328 -63.406 4.977 1 78.38 84 ILE A C 1
ATOM 647 O O . ILE A 1 84 ? 26.109 -63.562 5.016 1 78.38 84 ILE A O 1
ATOM 651 N N . GLU A 1 85 ? 28.047 -64.562 4.938 1 74.62 85 GLU A N 1
ATOM 652 C CA . GLU A 1 85 ? 27.516 -65.938 4.895 1 74.62 85 GLU A CA 1
ATOM 653 C C . GLU A 1 85 ? 26.719 -66.25 6.152 1 74.62 85 GLU A C 1
ATOM 655 O O . GLU A 1 85 ? 25.719 -67 6.094 1 74.62 85 GLU A O 1
ATOM 660 N N . ASP A 1 86 ? 27.141 -65.688 7.305 1 72.62 86 ASP A N 1
ATOM 661 C CA . ASP A 1 86 ? 26.391 -65.875 8.547 1 72.62 86 ASP A CA 1
ATOM 662 C C . ASP A 1 86 ? 25.609 -64.625 8.914 1 72.62 86 ASP A C 1
ATOM 664 O O . ASP A 1 86 ? 25.562 -64.25 10.078 1 72.62 86 ASP A O 1
ATOM 668 N N . GLY A 1 87 ? 24.938 -64 7.945 1 70.5 87 GLY A N 1
ATOM 669 C CA . GLY A 1 87 ? 24.266 -62.688 8.078 1 70.5 87 GLY A CA 1
ATOM 670 C C . GLY A 1 87 ? 23.156 -62.719 9.094 1 70.5 87 GLY A C 1
ATOM 671 O O . GLY A 1 87 ? 23.031 -61.781 9.906 1 70.5 87 GLY A O 1
ATOM 672 N N . ASP A 1 88 ? 22.453 -63.75 9.094 1 75.38 88 ASP A N 1
ATOM 673 C CA . ASP A 1 88 ? 21.312 -63.844 10.016 1 75.38 88 ASP A CA 1
ATOM 674 C C . ASP A 1 88 ? 21.797 -63.844 11.469 1 75.38 88 ASP A C 1
ATOM 676 O O . ASP A 1 88 ? 21.188 -63.219 12.32 1 75.38 88 ASP A O 1
ATOM 680 N N . LYS A 1 89 ? 22.828 -64.625 11.719 1 76.44 89 LYS A N 1
ATOM 681 C CA . LYS A 1 89 ? 23.359 -64.688 13.078 1 76.44 89 LYS A CA 1
ATOM 682 C C . LYS A 1 89 ? 23.938 -63.344 13.523 1 76.44 89 LYS A C 1
ATOM 684 O O . LYS A 1 89 ? 23.734 -62.938 14.672 1 76.44 89 LYS A O 1
ATOM 689 N N . ILE A 1 90 ? 24.531 -62.625 12.586 1 75.69 90 ILE A N 1
ATOM 690 C CA . ILE A 1 90 ? 25.172 -61.344 12.914 1 75.69 90 ILE A CA 1
ATOM 691 C C . ILE A 1 90 ? 24.094 -60.312 13.18 1 75.69 90 ILE A C 1
ATOM 693 O O . ILE A 1 90 ? 24.203 -59.5 14.109 1 75.69 90 ILE A O 1
ATOM 697 N N . LEU A 1 91 ? 23.062 -60.375 12.43 1 78.81 91 LEU A N 1
ATOM 698 C CA . LEU A 1 91 ? 22 -59.375 12.562 1 78.81 91 LEU A CA 1
ATOM 699 C C . LEU A 1 91 ? 21.219 -59.594 13.844 1 78.81 91 LEU A C 1
ATOM 701 O O . LEU A 1 91 ? 20.719 -58.625 14.445 1 78.81 91 LEU A O 1
ATOM 705 N N . GLU A 1 92 ? 21.156 -60.875 14.281 1 76.06 92 GLU A N 1
ATOM 706 C CA . GLU A 1 92 ? 20.484 -61.188 15.539 1 76.06 92 GLU A CA 1
ATOM 707 C C . GLU A 1 92 ? 21.25 -60.656 16.734 1 76.06 92 GLU A C 1
ATOM 709 O O . GLU A 1 92 ? 20.672 -60.375 17.781 1 76.06 92 GLU A O 1
ATOM 714 N N . ASN A 1 93 ? 22.531 -60.5 16.484 1 76.5 93 ASN A N 1
ATOM 715 C CA . ASN A 1 93 ? 23.391 -60.031 17.578 1 76.5 93 ASN A CA 1
ATOM 716 C C . ASN A 1 93 ? 23.25 -58.531 17.797 1 76.5 93 ASN A C 1
ATOM 718 O O . ASN A 1 93 ? 23.75 -58 18.781 1 76.5 93 ASN A O 1
ATOM 722 N N . PHE A 1 94 ? 22.672 -57.75 16.891 1 78.94 94 PHE A N 1
ATOM 723 C CA . PHE A 1 94 ? 22.547 -56.312 17.047 1 78.94 94 PHE A CA 1
ATOM 724 C C . PHE A 1 94 ? 21.484 -55.969 18.094 1 78.94 94 PHE A C 1
ATOM 726 O O . PHE A 1 94 ? 21.516 -54.906 18.688 1 78.94 94 PHE A O 1
ATOM 733 N N . GLY A 1 95 ? 20.734 -56.906 18.547 1 69.75 95 GLY A N 1
ATOM 734 C CA . GLY A 1 95 ? 19.75 -56.656 19.594 1 69.75 95 GLY A CA 1
ATOM 735 C C . GLY A 1 95 ? 19 -55.375 19.406 1 69.75 95 GLY A C 1
ATOM 736 O O . GLY A 1 95 ? 18.219 -55.219 18.469 1 69.75 95 GLY A O 1
ATOM 737 N N . ASP A 1 96 ? 19.297 -54.344 20.219 1 73.88 96 ASP A N 1
ATOM 738 C CA . ASP A 1 96 ? 18.656 -53.031 20.234 1 73.88 96 ASP A CA 1
ATOM 739 C C . ASP A 1 96 ? 19.562 -51.969 19.625 1 73.88 96 ASP A C 1
ATOM 741 O O . ASP A 1 96 ? 19.234 -50.781 19.625 1 73.88 96 ASP A O 1
ATOM 745 N N . GLN A 1 97 ? 20.547 -52.375 19.031 1 78.25 97 GLN A N 1
ATOM 746 C CA . GLN A 1 97 ? 21.484 -51.406 18.438 1 78.25 97 GLN A CA 1
ATOM 747 C C . GLN A 1 97 ? 21.062 -51.062 17.016 1 78.25 97 GLN A C 1
ATOM 749 O O . GLN A 1 97 ? 20.344 -51.812 16.359 1 78.25 97 GLN A O 1
ATOM 754 N N . GLU A 1 98 ? 21.406 -49.844 16.547 1 85.5 98 GLU A N 1
ATOM 755 C CA . GLU A 1 98 ? 21.094 -49.406 15.203 1 85.5 98 GLU A CA 1
ATOM 756 C C . GLU A 1 98 ? 21.828 -50.219 14.148 1 85.5 98 GLU A C 1
ATOM 758 O O . GLU A 1 98 ? 23.016 -50.5 14.305 1 85.5 98 GLU A O 1
ATOM 763 N N . LEU A 1 99 ? 21.141 -50.75 13.289 1 86.5 99 LEU A N 1
ATOM 764 C CA . LEU A 1 99 ? 21.719 -51.5 12.195 1 86.5 99 LEU A CA 1
ATOM 765 C C . LEU A 1 99 ? 22.719 -50.656 11.414 1 86.5 99 LEU A C 1
ATOM 767 O O . LEU A 1 99 ? 22.641 -49.438 11.43 1 86.5 99 LEU A O 1
ATOM 771 N N . PRO A 1 100 ? 23.672 -51.25 10.789 1 87.5 100 PRO A N 1
ATOM 772 C CA . PRO A 1 100 ? 24.672 -50.5 10.047 1 87.5 100 PRO A CA 1
ATOM 773 C C . PRO A 1 100 ? 24.094 -49.812 8.805 1 87.5 100 PRO A C 1
ATOM 775 O O . PRO A 1 100 ? 23.188 -50.375 8.164 1 87.5 100 PRO A O 1
ATOM 778 N N . ARG A 1 101 ? 24.594 -48.656 8.406 1 85.38 101 ARG A N 1
ATOM 779 C CA . ARG A 1 101 ? 24.141 -47.875 7.27 1 85.38 101 ARG A CA 1
ATOM 780 C C . ARG A 1 101 ? 25.062 -48.062 6.062 1 85.38 101 ARG A C 1
ATOM 782 O O . ARG A 1 101 ? 26.25 -47.75 6.137 1 85.38 101 ARG A O 1
ATOM 789 N N . PRO A 1 102 ? 24.578 -48.531 5.082 1 89.56 102 PRO A N 1
ATOM 790 C CA . PRO A 1 102 ? 25.406 -48.656 3.875 1 89.56 102 PRO A CA 1
ATOM 791 C C . PRO A 1 102 ? 25.688 -47.312 3.215 1 89.56 102 PRO A C 1
ATOM 793 O O . PRO A 1 102 ? 24.922 -46.344 3.393 1 89.56 102 PRO A O 1
ATOM 796 N N . ALA A 1 103 ? 26.828 -47.188 2.588 1 86.62 103 ALA A N 1
ATOM 797 C CA . ALA A 1 103 ? 27.156 -46.031 1.789 1 86.62 103 ALA A CA 1
ATOM 798 C C . ALA A 1 103 ? 26.594 -46.125 0.378 1 86.62 103 ALA A C 1
ATOM 800 O O . ALA A 1 103 ? 27.156 -46.844 -0.464 1 86.62 103 ALA A O 1
ATOM 801 N N . LEU A 1 104 ? 25.531 -45.562 0.131 1 84.12 104 LEU A N 1
ATOM 802 C CA . LEU A 1 104 ? 24.859 -45.688 -1.16 1 84.12 104 LEU A CA 1
ATOM 803 C C . LEU A 1 104 ? 25.062 -44.406 -1.984 1 84.12 104 LEU A C 1
ATOM 805 O O . LEU A 1 104 ? 24.766 -44.406 -3.182 1 84.12 104 LEU A O 1
ATOM 809 N N . GLY A 1 105 ? 25.672 -43.438 -1.543 1 74.06 105 GLY A N 1
ATOM 810 C CA . GLY A 1 105 ? 25.906 -42.188 -2.254 1 74.06 105 GLY A CA 1
ATOM 811 C C . GLY A 1 105 ? 24.625 -41.406 -2.516 1 74.06 105 GLY A C 1
ATOM 812 O O . GLY A 1 105 ? 23.734 -41.344 -1.668 1 74.06 105 GLY A O 1
ATOM 813 N N . ASP A 1 106 ? 24.594 -40.75 -3.729 1 74.06 106 ASP A N 1
ATOM 814 C CA . ASP A 1 106 ? 23.453 -39.938 -4.16 1 74.06 106 ASP A CA 1
ATOM 815 C C . ASP A 1 106 ? 22.312 -40.844 -4.633 1 74.06 106 ASP A C 1
ATOM 817 O O . ASP A 1 106 ? 22.484 -41.656 -5.539 1 74.06 106 ASP A O 1
ATOM 821 N N . LEU A 1 107 ? 21.234 -40.719 -3.879 1 75.62 107 LEU A N 1
ATOM 822 C CA . LEU A 1 107 ? 20.109 -41.625 -4.172 1 75.62 107 LEU A CA 1
ATOM 823 C C . LEU A 1 107 ? 19.188 -41 -5.219 1 75.62 107 LEU A C 1
ATOM 825 O O . LEU A 1 107 ? 18.109 -41.531 -5.5 1 75.62 107 LEU A O 1
ATOM 829 N N . THR A 1 108 ? 19.562 -39.938 -5.855 1 74.75 108 THR A N 1
ATOM 830 C CA . THR A 1 108 ? 18.734 -39.25 -6.84 1 74.75 108 THR A CA 1
ATOM 831 C C . THR A 1 108 ? 18.469 -40.125 -8.039 1 74.75 108 THR A C 1
ATOM 833 O O . THR A 1 108 ? 17.344 -40.188 -8.562 1 74.75 108 THR A O 1
ATOM 836 N N . ASP A 1 109 ? 19.453 -40.875 -8.383 1 73.19 109 ASP A N 1
ATOM 837 C CA . ASP A 1 109 ? 19.328 -41.75 -9.547 1 73.19 109 ASP A CA 1
ATOM 838 C C . ASP A 1 109 ? 18.359 -42.906 -9.266 1 73.19 109 ASP A C 1
ATOM 840 O O . ASP A 1 109 ? 17.609 -43.312 -10.148 1 73.19 109 ASP A O 1
ATOM 844 N N . LEU A 1 110 ? 18.453 -43.281 -8.023 1 75 110 LEU A N 1
ATOM 845 C CA . LEU A 1 110 ? 17.547 -44.375 -7.633 1 75 110 LEU A CA 1
ATOM 846 C C . LEU A 1 110 ? 16.109 -43.875 -7.621 1 75 110 LEU A C 1
ATOM 848 O O . LEU A 1 110 ? 15.203 -44.625 -8.031 1 75 110 LEU A O 1
ATOM 852 N N . LYS A 1 111 ? 15.938 -42.75 -7.16 1 76.25 111 LYS A N 1
ATOM 853 C CA . LYS A 1 111 ? 14.602 -42.156 -7.148 1 76.25 111 LYS A CA 1
ATOM 854 C C . LYS A 1 111 ? 14.039 -42.031 -8.562 1 76.25 111 LYS A C 1
ATOM 856 O O . LYS A 1 111 ? 12.898 -42.438 -8.812 1 76.25 111 LYS A O 1
ATOM 861 N N . THR A 1 112 ? 14.875 -41.594 -9.422 1 75.31 112 THR A N 1
ATOM 862 C CA . THR A 1 112 ? 14.484 -41.406 -10.812 1 75.31 112 THR A CA 1
ATOM 863 C C . THR A 1 112 ? 14.148 -42.75 -11.453 1 75.31 112 THR A C 1
ATOM 865 O O . THR A 1 112 ? 13.172 -42.875 -12.203 1 75.31 112 THR A O 1
ATOM 868 N N . LEU A 1 113 ? 14.945 -43.688 -11.125 1 74.62 113 LEU A N 1
ATOM 869 C CA . LEU A 1 113 ? 14.719 -45 -11.672 1 74.62 113 LEU A CA 1
ATOM 870 C C . LEU A 1 113 ? 13.422 -45.594 -11.125 1 74.62 113 LEU A C 1
ATOM 872 O O . LEU A 1 113 ? 12.68 -46.25 -11.859 1 74.62 113 LEU A O 1
ATOM 876 N N . SER A 1 114 ? 13.266 -45.406 -9.906 1 76.38 114 SER A N 1
ATOM 877 C CA . SER A 1 114 ? 12.055 -45.906 -9.281 1 76.38 114 SER A CA 1
ATOM 878 C C . SER A 1 114 ? 10.805 -45.344 -9.938 1 76.38 114 SER A C 1
ATOM 880 O O . SER 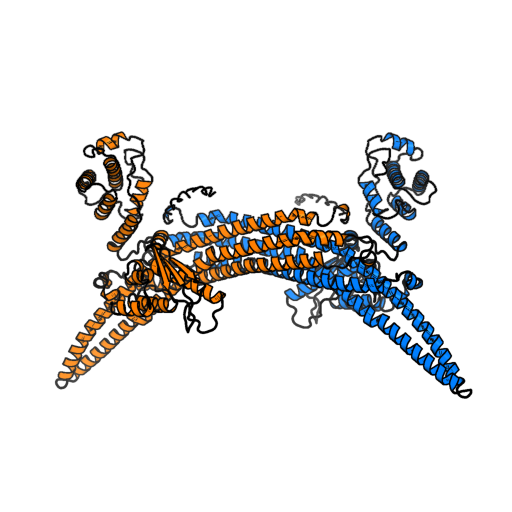A 1 114 ? 9.844 -46.062 -10.203 1 76.38 114 SER A O 1
ATOM 882 N N . ILE A 1 115 ? 10.844 -44.156 -10.148 1 75.12 115 ILE A N 1
ATOM 883 C CA . ILE A 1 115 ? 9.711 -43.469 -10.773 1 75.12 115 ILE A CA 1
ATOM 884 C C . ILE A 1 115 ? 9.5 -44 -12.188 1 75.12 115 ILE A C 1
ATOM 886 O O . ILE A 1 115 ? 8.367 -44.25 -12.594 1 75.12 115 ILE A O 1
ATOM 890 N N . LYS A 1 116 ? 10.539 -44.156 -12.836 1 74.75 116 LYS A N 1
ATOM 891 C CA . LYS A 1 116 ? 10.484 -44.656 -14.211 1 74.75 116 LYS A CA 1
ATOM 892 C C . LYS A 1 116 ? 9.875 -46.062 -14.266 1 74.75 116 LYS A C 1
ATOM 894 O O . LYS A 1 116 ? 9.008 -46.312 -15.102 1 74.75 116 LYS A O 1
ATOM 899 N N . VAL A 1 117 ? 10.281 -46.844 -13.438 1 73.88 117 VAL A N 1
ATOM 900 C CA . VAL A 1 117 ? 9.805 -48.219 -13.406 1 73.88 117 VAL A CA 1
ATOM 901 C C . VAL A 1 117 ? 8.312 -48.25 -13.062 1 73.88 117 VAL A C 1
ATOM 903 O O . VAL A 1 117 ? 7.543 -49 -13.672 1 73.88 117 VAL A O 1
ATOM 906 N N . ARG A 1 118 ? 7.977 -47.5 -12.164 1 74.81 118 ARG A N 1
ATOM 907 C CA . ARG A 1 118 ? 6.574 -47.406 -11.766 1 74.81 118 ARG A CA 1
ATOM 908 C C . ARG A 1 118 ? 5.699 -46.938 -12.922 1 74.81 118 ARG A C 1
ATOM 910 O O . ARG A 1 118 ? 4.598 -47.469 -13.125 1 74.81 118 ARG A O 1
ATOM 917 N N . ARG A 1 119 ? 6.203 -46.094 -13.586 1 78.25 119 ARG A N 1
ATOM 918 C CA . ARG A 1 119 ? 5.453 -45.531 -14.695 1 78.25 119 ARG A CA 1
ATOM 919 C C . ARG A 1 119 ? 5.328 -46.5 -15.844 1 78.25 119 ARG A C 1
ATOM 921 O O . ARG A 1 119 ? 4.312 -46.531 -16.547 1 78.25 119 ARG A O 1
ATOM 928 N N . GLU A 1 120 ? 6.305 -47.281 -16.016 1 77.5 120 GLU A N 1
ATOM 929 C CA . GLU A 1 120 ? 6.273 -48.281 -17.062 1 77.5 120 GLU A CA 1
ATOM 930 C C . GLU A 1 120 ? 5.277 -49.406 -16.734 1 77.5 120 GLU A C 1
ATOM 932 O O . GLU A 1 120 ? 4.637 -49.938 -17.625 1 77.5 120 GLU A O 1
ATOM 937 N N . ARG A 1 121 ? 5.125 -49.531 -15.484 1 76.94 121 ARG A N 1
ATOM 938 C CA . ARG A 1 121 ? 4.207 -50.594 -15.055 1 76.94 121 ARG A CA 1
ATOM 939 C C . ARG A 1 121 ? 2.762 -50.094 -15.102 1 76.94 121 ARG A C 1
ATOM 941 O O . ARG A 1 121 ? 1.852 -50.875 -15.414 1 76.94 121 ARG A O 1
ATOM 948 N N . ASN A 1 122 ? 2.611 -48.875 -14.742 1 84.25 122 ASN A N 1
ATOM 949 C CA . ASN A 1 122 ? 1.287 -48.281 -14.773 1 84.25 122 ASN A CA 1
ATOM 950 C C . ASN A 1 122 ? 1.271 -47 -15.633 1 84.25 122 ASN A C 1
ATOM 952 O O . ASN A 1 122 ? 1.26 -45.906 -15.109 1 84.25 122 ASN A O 1
ATOM 956 N N . PRO A 1 123 ? 1.035 -47.219 -16.844 1 89 123 PRO A N 1
ATOM 957 C CA . PRO A 1 123 ? 1.14 -46.094 -17.766 1 89 123 PRO A CA 1
ATOM 958 C C . PRO A 1 123 ? 0.034 -45.062 -17.562 1 89 123 PRO A C 1
ATOM 960 O O . PRO A 1 123 ? 0.114 -43.938 -18.094 1 89 123 PRO A O 1
ATOM 963 N N . CYS A 1 124 ? -1.021 -45.344 -16.766 1 91.88 124 CYS A N 1
ATOM 964 C CA . CYS A 1 124 ? -2.137 -44.406 -16.578 1 91.88 124 CYS A CA 1
ATOM 965 C C . CYS A 1 124 ? -1.973 -43.625 -15.281 1 91.88 124 CYS A C 1
ATOM 967 O O . CYS A 1 124 ? -2.861 -42.875 -14.898 1 91.88 124 CYS A O 1
ATOM 969 N N . VAL A 1 125 ? -0.881 -43.875 -14.672 1 91.62 125 VAL A N 1
ATOM 970 C CA . VAL A 1 125 ? -0.554 -43.094 -13.469 1 91.62 125 VAL A CA 1
ATOM 971 C C . VAL A 1 125 ? 0.771 -42.375 -13.672 1 91.62 125 VAL A C 1
ATOM 973 O O . VAL A 1 125 ? 1.801 -43 -13.93 1 91.62 125 VAL A O 1
ATOM 976 N N . LEU A 1 126 ? 0.76 -41.094 -13.578 1 91.19 126 LEU A N 1
ATOM 977 C CA . LEU A 1 126 ? 1.968 -40.312 -13.789 1 91.19 126 LEU A CA 1
ATOM 978 C C . LEU A 1 126 ? 3.02 -40.625 -12.734 1 91.19 126 LEU A C 1
ATOM 980 O O . LEU A 1 126 ? 4.191 -40.844 -13.055 1 91.19 126 LEU A O 1
ATOM 984 N N . GLY A 1 127 ? 2.625 -40.656 -11.406 1 85.56 127 GLY A N 1
ATOM 985 C CA . GLY A 1 127 ? 3.479 -41.125 -10.336 1 85.56 127 GLY A CA 1
ATOM 986 C C . GLY A 1 127 ? 4.535 -40.125 -9.914 1 85.56 127 GLY A C 1
ATOM 987 O O . GLY A 1 127 ? 5.602 -40.5 -9.422 1 85.56 127 GLY A O 1
ATOM 988 N N . TYR A 1 128 ? 4.469 -38.812 -10.188 1 88.69 128 TYR A N 1
ATOM 989 C CA . TYR A 1 128 ? 5.375 -37.781 -9.75 1 88.69 128 TYR A CA 1
ATOM 990 C C . TYR A 1 128 ? 4.734 -36.938 -8.656 1 88.69 128 TYR A C 1
ATOM 992 O O . TYR A 1 128 ? 3.543 -36.625 -8.719 1 88.69 128 TYR A O 1
ATOM 1000 N N . ARG A 1 129 ? 5.574 -36.562 -7.676 1 87.5 129 ARG A N 1
ATOM 1001 C CA . ARG A 1 129 ? 5.215 -35.562 -6.703 1 87.5 129 ARG A CA 1
ATOM 1002 C C . ARG A 1 129 ? 5.914 -34.219 -7.012 1 87.5 129 ARG A C 1
ATOM 1004 O O . ARG A 1 129 ? 6.836 -34.188 -7.828 1 87.5 129 ARG A O 1
ATOM 1011 N N . PHE A 1 130 ? 5.512 -33.281 -6.359 1 93.38 130 PHE A N 1
ATOM 1012 C CA . PHE A 1 130 ? 6 -31.953 -6.68 1 93.38 130 PHE A CA 1
ATOM 1013 C C . PHE A 1 130 ? 7.516 -31.875 -6.527 1 93.38 130 PHE A C 1
ATOM 1015 O O . PHE A 1 130 ? 8.211 -31.406 -7.43 1 93.38 130 PHE A O 1
ATOM 1022 N N . MET A 1 131 ? 8.07 -32.312 -5.434 1 88.88 131 MET A N 1
ATOM 1023 C CA . MET A 1 131 ? 9.5 -32.188 -5.152 1 88.88 131 MET A CA 1
ATOM 1024 C C . MET A 1 131 ? 10.32 -33.031 -6.137 1 88.88 131 MET A C 1
ATOM 1026 O O . MET A 1 131 ? 11.438 -32.656 -6.484 1 88.88 131 MET A O 1
ATOM 1030 N N . GLU A 1 132 ? 9.719 -34.156 -6.555 1 88.38 132 GLU A N 1
ATOM 1031 C CA . GLU A 1 132 ? 10.391 -34.969 -7.547 1 88.38 132 GLU A CA 1
ATOM 1032 C C . GLU A 1 132 ? 10.5 -34.25 -8.883 1 88.38 132 GLU A C 1
ATOM 1034 O O . GLU A 1 132 ? 11.492 -34.406 -9.602 1 88.38 132 GLU A O 1
ATOM 1039 N N . LEU A 1 133 ? 9.5 -33.469 -9.195 1 93.75 133 LEU A N 1
ATOM 1040 C CA . LEU A 1 133 ? 9.508 -32.688 -10.43 1 93.75 133 LEU A CA 1
ATOM 1041 C C . LEU A 1 133 ? 10.555 -31.594 -10.375 1 93.75 133 LEU A C 1
ATOM 1043 O O . LEU A 1 133 ? 11.289 -31.375 -11.336 1 93.75 133 LEU A O 1
ATOM 1047 N N . ILE A 1 134 ? 10.617 -30.969 -9.242 1 94.12 134 ILE A N 1
ATOM 1048 C CA . ILE A 1 134 ? 11.555 -29.859 -9.07 1 94.12 134 ILE A CA 1
ATOM 1049 C C . ILE A 1 134 ? 12.984 -30.375 -9.156 1 94.12 134 ILE A C 1
ATOM 1051 O O . ILE A 1 134 ? 13.875 -29.688 -9.664 1 94.12 134 ILE A O 1
ATOM 1055 N N . GLU A 1 135 ? 13.195 -31.578 -8.789 1 89.81 135 GLU A N 1
ATOM 1056 C CA . GLU A 1 135 ? 14.531 -32.188 -8.742 1 89.81 135 GLU A CA 1
ATOM 1057 C C . GLU A 1 135 ? 15 -32.562 -10.133 1 89.81 135 GLU A C 1
ATOM 1059 O O . GLU A 1 135 ? 16.188 -32.875 -10.336 1 89.81 135 GLU A O 1
ATOM 1064 N N . LEU A 1 136 ? 14.062 -32.625 -11.031 1 92.88 136 LEU A N 1
ATOM 1065 C CA . LEU A 1 136 ? 14.461 -32.969 -12.391 1 92.88 136 LEU A CA 1
ATOM 1066 C C . LEU A 1 136 ? 15.5 -32 -12.93 1 92.88 136 LEU A C 1
ATOM 1068 O O . LEU A 1 136 ? 16.484 -32.406 -13.547 1 92.88 136 LEU A O 1
ATOM 1072 N N . ASP A 1 137 ? 15.234 -30.688 -12.688 1 95.56 137 ASP A N 1
ATOM 1073 C CA . ASP A 1 137 ? 16.188 -29.656 -13.078 1 95.56 137 ASP A CA 1
ATOM 1074 C C . ASP A 1 137 ? 15.844 -28.312 -12.461 1 95.56 137 ASP A C 1
ATOM 1076 O O . ASP A 1 137 ? 14.742 -28.125 -11.938 1 95.56 137 ASP A O 1
ATOM 1080 N N . ALA A 1 138 ? 16.875 -27.484 -12.352 1 97 138 ALA A N 1
ATOM 1081 C CA . ALA A 1 138 ? 16.719 -26.078 -11.969 1 97 138 ALA A CA 1
ATOM 1082 C C . ALA A 1 138 ? 17.484 -25.156 -12.922 1 97 138 ALA A C 1
ATOM 1084 O O . ALA A 1 138 ? 18.719 -25.219 -12.992 1 97 138 ALA A O 1
ATOM 1085 N N . ILE A 1 139 ? 16.688 -24.312 -13.555 1 98.56 139 ILE A N 1
ATOM 1086 C CA . ILE A 1 139 ? 17.281 -23.5 -14.609 1 98.56 139 ILE A CA 1
ATOM 1087 C C . ILE A 1 139 ? 17.297 -22.031 -14.172 1 98.56 139 ILE A C 1
ATOM 1089 O O . ILE A 1 139 ? 16.312 -21.531 -13.625 1 98.56 139 ILE A O 1
ATOM 1093 N N . GLU A 1 140 ? 18.391 -21.422 -14.398 1 98.31 140 GLU A N 1
ATOM 1094 C CA . GLU A 1 140 ? 18.531 -19.984 -14.188 1 98.31 140 GLU A CA 1
ATOM 1095 C C . GLU A 1 140 ? 18.766 -19.266 -15.508 1 98.31 140 GLU A C 1
ATOM 1097 O O . GLU A 1 140 ? 19.469 -19.781 -16.391 1 98.31 140 GLU A O 1
ATOM 1102 N N . VAL A 1 141 ? 18.141 -18.109 -15.648 1 98.12 141 VAL A N 1
ATOM 1103 C CA . VAL A 1 141 ? 18.312 -17.25 -16.828 1 98.12 141 VAL A CA 1
ATOM 1104 C C . VAL A 1 141 ? 18.75 -15.859 -16.391 1 98.12 141 VAL A C 1
ATOM 1106 O O . VAL A 1 141 ? 18.031 -15.18 -15.656 1 98.12 141 VAL A O 1
ATOM 1109 N N . ASP A 1 142 ? 19.859 -15.445 -16.875 1 96.62 142 ASP A N 1
ATOM 1110 C CA . ASP A 1 142 ? 20.391 -14.133 -16.516 1 96.62 142 ASP A CA 1
ATOM 1111 C C . ASP A 1 142 ? 20.625 -13.266 -17.75 1 96.62 142 ASP A C 1
ATOM 1113 O O . ASP A 1 142 ? 20.906 -13.789 -18.828 1 96.62 142 ASP A O 1
ATOM 1117 N N . LEU A 1 143 ? 20.516 -11.969 -17.516 1 92.56 143 LEU A N 1
ATOM 1118 C CA . LEU A 1 143 ? 20.734 -11.008 -18.594 1 92.56 143 LEU A CA 1
ATOM 1119 C C . LEU A 1 143 ? 22.219 -10.688 -18.734 1 92.56 143 LEU A C 1
ATOM 1121 O O . LEU A 1 143 ? 22.891 -10.438 -17.734 1 92.56 143 LEU A O 1
ATOM 1125 N N . ILE A 1 144 ? 22.578 -10.711 -19.906 1 89.31 144 ILE A N 1
ATOM 1126 C CA . ILE A 1 144 ? 23.938 -10.25 -20.188 1 89.31 144 ILE A CA 1
ATOM 1127 C C . ILE A 1 144 ? 23.922 -8.742 -20.438 1 89.31 144 ILE A C 1
ATOM 1129 O O . ILE A 1 144 ? 23.203 -8.25 -21.297 1 89.31 144 ILE A O 1
ATOM 1133 N N . PRO A 1 145 ? 24.547 -7.973 -19.656 1 78 145 PRO A N 1
ATOM 1134 C CA . PRO A 1 145 ? 24.469 -6.512 -19.688 1 78 145 PRO A CA 1
ATOM 1135 C C . PRO A 1 145 ? 24.828 -5.938 -21.062 1 78 145 PRO A C 1
ATOM 1137 O O . PRO A 1 145 ? 24.219 -4.945 -21.484 1 78 145 PRO A O 1
ATOM 1140 N N . GLU A 1 146 ? 25.797 -6.453 -21.734 1 73 146 GLU A N 1
ATOM 1141 C CA . GLU A 1 146 ? 26.234 -5.859 -22.984 1 73 146 GLU A CA 1
ATOM 1142 C C . GLU A 1 146 ? 25.453 -6.414 -24.172 1 73 146 GLU A C 1
ATOM 1144 O O . GLU A 1 146 ? 25.359 -7.633 -24.344 1 73 146 GLU A O 1
ATOM 1149 N N . LYS A 1 147 ? 24.609 -5.438 -24.75 1 68.75 147 LYS A N 1
ATOM 1150 C CA . LYS A 1 147 ? 23.969 -5.891 -25.969 1 68.75 147 LYS A CA 1
ATOM 1151 C C . LYS A 1 147 ? 25 -6.34 -27 1 68.75 147 LYS A C 1
ATOM 1153 O O . LYS A 1 147 ? 26.078 -5.742 -27.109 1 68.75 147 LYS A O 1
ATOM 1158 N N . LYS A 1 148 ? 24.688 -7.395 -27.438 1 68.19 148 LYS A N 1
ATOM 1159 C CA . LYS A 1 148 ? 25.625 -7.957 -28.391 1 68.19 148 LYS A CA 1
ATOM 1160 C C . LYS A 1 148 ? 25.125 -7.777 -29.828 1 68.19 148 LYS A C 1
ATOM 1162 O O . LYS A 1 148 ? 23.922 -7.66 -30.047 1 68.19 148 LYS A O 1
ATOM 1167 N N . GLY A 1 149 ? 26 -7.648 -30.688 1 68.44 149 GLY A N 1
ATOM 1168 C CA . GLY A 1 149 ? 25.719 -7.52 -32.094 1 68.44 149 GLY A CA 1
ATOM 1169 C C . GLY A 1 149 ? 26.328 -6.281 -32.75 1 68.44 149 GLY A C 1
ATOM 1170 O O . GLY A 1 149 ? 26.484 -5.254 -32.062 1 68.44 149 GLY A O 1
ATOM 1171 N N . LEU A 1 150 ? 26.953 -6.434 -33.812 1 60.56 150 LEU A N 1
ATOM 1172 C CA . LEU A 1 150 ? 27.641 -5.367 -34.531 1 60.56 150 LEU A CA 1
ATOM 1173 C C . LEU A 1 150 ? 26.656 -4.387 -35.125 1 60.56 150 LEU A C 1
ATOM 1175 O O . LEU A 1 150 ? 26.766 -3.176 -34.938 1 60.56 150 LEU A O 1
ATOM 1179 N N . ILE A 1 151 ? 25.703 -4.902 -35.906 1 61.47 151 ILE A N 1
ATOM 1180 C CA . ILE A 1 151 ? 24.781 -4.051 -36.625 1 61.47 151 ILE A CA 1
ATOM 1181 C C . ILE A 1 151 ? 23.5 -3.85 -35.812 1 61.47 151 ILE A C 1
ATOM 1183 O O . ILE A 1 151 ? 23.078 -2.715 -35.594 1 61.47 151 ILE A O 1
ATOM 1187 N N . LEU A 1 152 ? 22.875 -5.066 -35.5 1 66.5 152 LEU A N 1
ATOM 1188 C CA . LEU A 1 152 ? 21.641 -5.012 -34.719 1 66.5 152 LEU A CA 1
ATOM 1189 C C . LEU A 1 152 ? 21.875 -5.516 -33.281 1 66.5 152 LEU A C 1
ATOM 1191 O O . LEU A 1 152 ? 22.156 -6.699 -33.094 1 66.5 152 LEU A O 1
ATOM 1195 N N . LYS A 1 153 ? 21.859 -4.594 -32.531 1 76.88 153 LYS A N 1
ATOM 1196 C CA . LYS A 1 153 ? 22.109 -4.93 -31.141 1 76.88 153 LYS A CA 1
ATOM 1197 C C . LYS A 1 153 ? 20.953 -5.742 -30.547 1 76.88 153 LYS A C 1
ATOM 1199 O O . LYS A 1 153 ? 19.781 -5.473 -30.844 1 76.88 153 LYS A O 1
ATOM 1204 N N . HIS A 1 154 ? 21.328 -6.941 -30.109 1 82 154 HIS A N 1
ATOM 1205 C CA . HIS A 1 154 ? 20.281 -7.746 -29.484 1 82 154 HIS A CA 1
ATOM 1206 C C . HIS A 1 154 ? 20.688 -8.148 -28.062 1 82 154 HIS A C 1
ATOM 1208 O O . HIS A 1 154 ? 21.859 -8.102 -27.703 1 82 154 HIS A O 1
ATOM 1214 N N . VAL A 1 155 ? 19.719 -8.438 -27.297 1 87.5 155 VAL A N 1
ATOM 1215 C CA . VAL A 1 155 ? 19.891 -8.859 -25.906 1 87.5 155 VAL A CA 1
ATOM 1216 C C . VAL A 1 155 ? 20.141 -10.367 -25.859 1 87.5 155 VAL A C 1
ATOM 1218 O O . VAL A 1 155 ? 19.516 -11.133 -26.594 1 87.5 155 VAL A O 1
ATOM 1221 N N . GLU A 1 156 ? 21.109 -10.742 -25.109 1 91.56 156 GLU A N 1
ATOM 1222 C CA . GLU A 1 156 ? 21.422 -12.156 -24.922 1 91.56 156 GLU A CA 1
ATOM 1223 C C . GLU A 1 156 ? 21.188 -12.578 -23.469 1 91.56 156 GLU A C 1
ATOM 1225 O O . GLU A 1 156 ? 21.375 -11.781 -22.547 1 91.56 156 GLU A O 1
ATOM 1230 N N . TYR A 1 157 ? 20.797 -13.852 -23.359 1 95.38 157 TYR A N 1
ATOM 1231 C CA . TYR A 1 157 ? 20.531 -14.43 -22.047 1 95.38 157 TYR A CA 1
ATOM 1232 C C . TYR A 1 157 ? 21.484 -15.586 -21.75 1 95.38 157 TYR A C 1
ATOM 1234 O O . TYR A 1 157 ? 21.781 -16.391 -22.641 1 95.38 157 TYR A O 1
ATOM 1242 N N . GLU A 1 158 ? 21.953 -15.578 -20.578 1 97.19 158 GLU A N 1
ATOM 1243 C CA . GLU A 1 158 ? 22.719 -16.734 -20.125 1 97.19 158 GLU A CA 1
ATOM 1244 C C . GLU A 1 158 ? 21.812 -17.75 -19.422 1 97.19 158 GLU A C 1
ATOM 1246 O O . GLU A 1 158 ? 21.172 -17.438 -18.422 1 97.19 158 GLU A O 1
ATOM 1251 N N . VAL A 1 159 ? 21.766 -18.938 -19.984 1 98.38 159 VAL A N 1
ATOM 1252 C CA . VAL A 1 159 ? 20.922 -20.016 -19.453 1 98.38 159 VAL A CA 1
ATOM 1253 C C . VAL A 1 159 ? 21.797 -21.047 -18.75 1 98.38 159 VAL A C 1
ATOM 1255 O O . VAL A 1 159 ? 22.703 -21.625 -19.359 1 98.38 159 VAL A O 1
ATOM 1258 N N . SER A 1 160 ? 21.453 -21.375 -17.484 1 98.44 160 SER A N 1
ATOM 1259 C CA . SER A 1 160 ? 22.203 -22.344 -16.688 1 98.44 160 SER A CA 1
ATOM 1260 C C . SER A 1 160 ? 21.312 -23.484 -16.234 1 98.44 160 SER A C 1
ATOM 1262 O O . SER A 1 160 ? 20.25 -23.266 -15.648 1 98.44 160 SER A O 1
ATOM 1264 N N . SER A 1 161 ? 21.75 -24.656 -16.5 1 98.06 161 SER A N 1
ATOM 1265 C CA . SER A 1 161 ? 21.031 -25.859 -16.078 1 98.06 161 SER A CA 1
ATOM 1266 C C . SER A 1 161 ? 21.781 -26.578 -14.961 1 98.06 161 SER A C 1
ATOM 1268 O O . SER A 1 161 ? 22.984 -26.812 -15.062 1 98.06 161 SER A O 1
ATOM 1270 N N . ARG A 1 162 ? 21.125 -26.953 -13.945 1 96.44 162 ARG A N 1
ATOM 1271 C CA . ARG A 1 162 ? 21.719 -27.688 -12.844 1 96.44 162 ARG A CA 1
ATOM 1272 C C . ARG A 1 162 ? 22 -29.141 -13.234 1 96.44 162 ARG A C 1
ATOM 1274 O O . ARG A 1 162 ? 23.062 -29.688 -12.922 1 96.44 162 ARG A O 1
ATOM 1281 N N . ARG A 1 163 ? 21.031 -29.75 -13.891 1 93.81 163 ARG A N 1
ATOM 1282 C CA . ARG A 1 163 ? 21.109 -31.156 -14.273 1 93.81 163 ARG A CA 1
ATOM 1283 C C . ARG A 1 163 ? 22.312 -31.406 -15.18 1 93.81 163 ARG A C 1
ATOM 1285 O O . ARG A 1 163 ? 23.062 -32.375 -14.977 1 93.81 163 ARG A O 1
ATOM 1292 N N . TYR A 1 164 ? 22.531 -30.5 -16.094 1 96.12 164 TYR A N 1
ATOM 1293 C CA . TYR A 1 164 ? 23.578 -30.703 -17.094 1 96.12 164 TYR A CA 1
ATOM 1294 C C . TYR A 1 164 ? 24.828 -29.906 -16.734 1 96.12 164 TYR A C 1
ATOM 1296 O O . TYR A 1 164 ? 25.828 -29.969 -17.469 1 96.12 164 TYR A O 1
ATOM 1304 N N . LYS A 1 165 ? 24.75 -29.109 -15.625 1 96.5 165 LYS A N 1
ATOM 1305 C CA . LYS A 1 165 ? 25.891 -28.266 -15.234 1 96.5 165 LYS A CA 1
ATOM 1306 C C . LYS A 1 165 ? 26.422 -27.484 -16.422 1 96.5 165 LYS A C 1
ATOM 1308 O O . LYS A 1 165 ? 27.641 -27.5 -16.688 1 96.5 165 LYS A O 1
ATOM 1313 N N . SER A 1 166 ? 25.578 -26.891 -17.078 1 97.44 166 SER A N 1
ATOM 1314 C CA . SER A 1 166 ? 25.938 -26.188 -18.312 1 97.44 166 SER A CA 1
ATOM 1315 C C . SER A 1 166 ? 25.516 -24.719 -18.234 1 97.44 166 SER A C 1
ATOM 1317 O O . SER A 1 166 ? 24.625 -24.359 -17.469 1 97.44 166 SER A O 1
ATOM 1319 N N . LYS A 1 167 ? 26.25 -23.938 -18.953 1 97.12 167 LYS A N 1
ATOM 1320 C CA . LYS A 1 167 ? 25.953 -22.516 -19.156 1 97.12 167 LYS A CA 1
ATOM 1321 C C . LYS A 1 167 ? 26.062 -22.156 -20.641 1 97.12 167 LYS A C 1
ATOM 1323 O O . LYS A 1 167 ? 27.125 -22.328 -21.25 1 97.12 167 LYS A O 1
ATOM 1328 N N . VAL A 1 168 ? 25 -21.688 -21.172 1 97.75 168 VAL A N 1
ATOM 1329 C CA . VAL A 1 168 ? 25.016 -21.375 -22.594 1 97.75 168 VAL A CA 1
ATOM 1330 C C . VAL A 1 168 ? 24.344 -20.031 -22.828 1 97.75 168 VAL A C 1
ATOM 1332 O O . VAL A 1 168 ? 23.594 -19.531 -21.969 1 97.75 168 VAL A O 1
ATOM 1335 N N . LEU A 1 169 ? 24.578 -19.422 -24.016 1 95.38 169 LEU A N 1
ATOM 1336 C CA . LEU A 1 169 ? 23.984 -18.141 -24.391 1 95.38 169 LEU A CA 1
ATOM 1337 C C . LEU A 1 169 ? 22.844 -18.359 -25.375 1 95.38 169 LEU A C 1
ATOM 1339 O O . LEU A 1 169 ? 22.953 -19.172 -26.297 1 95.38 169 LEU A O 1
ATOM 1343 N N . ARG A 1 170 ? 21.75 -17.688 -25.109 1 96.44 170 ARG A N 1
ATOM 1344 C CA . ARG A 1 170 ? 20.578 -17.781 -25.969 1 96.44 170 ARG A CA 1
ATOM 1345 C C . ARG A 1 170 ? 19.984 -16.406 -26.25 1 96.44 170 ARG A C 1
ATOM 1347 O O . ARG A 1 170 ? 20.016 -15.531 -25.391 1 96.44 170 ARG A O 1
ATOM 1354 N N . ARG A 1 171 ? 19.438 -16.25 -27.438 1 92.75 171 ARG A N 1
ATOM 1355 C CA . ARG A 1 171 ? 18.609 -15.102 -27.797 1 92.75 171 ARG A CA 1
ATOM 1356 C C . ARG A 1 171 ? 17.141 -15.461 -27.781 1 92.75 171 ARG A C 1
ATOM 1358 O O . ARG A 1 171 ? 16.781 -16.641 -27.75 1 92.75 171 ARG A O 1
ATOM 1365 N N . TYR A 1 172 ? 16.297 -14.461 -27.812 1 93.62 172 TYR A N 1
ATOM 1366 C CA . TYR A 1 172 ? 14.852 -14.719 -27.781 1 93.62 172 TYR A CA 1
ATOM 1367 C C . TYR A 1 172 ? 14.438 -15.625 -28.938 1 93.62 172 TYR A C 1
ATOM 1369 O O . TYR A 1 172 ? 13.625 -16.531 -28.75 1 93.62 172 TYR A O 1
ATOM 1377 N N . ASN A 1 173 ? 14.969 -15.422 -30.078 1 94.12 173 ASN A N 1
ATOM 1378 C CA . ASN A 1 173 ? 14.594 -16.203 -31.25 1 94.12 173 ASN A CA 1
ATOM 1379 C C . ASN A 1 173 ? 14.992 -17.672 -31.109 1 94.12 173 ASN A C 1
ATOM 1381 O O . ASN A 1 173 ? 14.398 -18.547 -31.734 1 94.12 173 ASN A O 1
ATOM 1385 N N . ASP A 1 174 ? 16 -17.938 -30.375 1 97.12 174 ASP A N 1
ATOM 1386 C CA . ASP A 1 174 ? 16.359 -19.312 -30.078 1 97.12 174 ASP A CA 1
ATOM 1387 C C . ASP A 1 174 ? 15.242 -20.016 -29.312 1 97.12 174 ASP A C 1
ATOM 1389 O O . ASP A 1 174 ? 14.938 -21.188 -29.578 1 97.12 174 ASP A O 1
ATOM 1393 N N . PHE A 1 175 ? 14.695 -19.281 -28.391 1 98 175 PHE A N 1
ATOM 1394 C CA . PHE A 1 175 ? 13.586 -19.812 -27.625 1 98 175 PHE A CA 1
ATOM 1395 C C . PHE A 1 175 ? 12.383 -20.094 -28.516 1 98 175 PHE A C 1
ATOM 1397 O O . PHE A 1 175 ? 11.68 -21.094 -28.344 1 98 175 PHE A O 1
ATOM 1404 N N . VAL A 1 176 ? 12.164 -19.219 -29.438 1 97.38 176 VAL A N 1
ATOM 1405 C CA . VAL A 1 176 ? 11.039 -19.375 -30.359 1 97.38 176 VAL A CA 1
ATOM 1406 C C . VAL A 1 176 ? 11.211 -20.656 -31.172 1 97.38 176 VAL A C 1
ATOM 1408 O O . VAL A 1 176 ? 10.273 -21.438 -31.312 1 97.38 176 VAL A O 1
ATOM 1411 N N . ALA A 1 177 ? 12.367 -20.844 -31.672 1 97.88 177 ALA A N 1
ATOM 1412 C CA . ALA A 1 177 ? 12.656 -22.047 -32.438 1 97.88 177 ALA A CA 1
ATOM 1413 C C . ALA A 1 177 ? 12.484 -23.312 -31.594 1 97.88 177 ALA A C 1
ATOM 1415 O O . ALA A 1 177 ? 11.922 -24.297 -32.062 1 97.88 177 ALA A O 1
ATOM 1416 N N . PHE A 1 178 ? 13 -23.203 -30.422 1 98.31 178 PHE A N 1
ATOM 1417 C CA . PHE A 1 178 ? 12.906 -24.328 -29.5 1 98.31 178 PHE A CA 1
ATOM 1418 C C . PHE A 1 178 ? 11.453 -24.672 -29.203 1 98.31 178 PHE A C 1
ATOM 1420 O O . PHE A 1 178 ? 11.062 -25.828 -29.25 1 98.31 178 PHE A O 1
ATOM 1427 N N . GLN A 1 179 ? 10.664 -23.688 -28.906 1 98.31 179 GLN A N 1
ATOM 1428 C CA . GLN A 1 179 ? 9.258 -23.891 -28.594 1 98.31 179 GLN A CA 1
ATOM 1429 C C . GLN A 1 179 ? 8.5 -24.484 -29.781 1 98.31 179 GLN A C 1
ATOM 1431 O O . GLN A 1 179 ? 7.652 -25.359 -29.625 1 98.31 179 GLN A O 1
ATOM 1436 N N . GLU A 1 180 ? 8.742 -24.031 -30.938 1 97.56 180 GLU A N 1
ATOM 1437 C CA . GLU A 1 180 ? 8.117 -24.562 -32.156 1 97.56 180 GLU A CA 1
ATOM 1438 C C . GLU A 1 180 ? 8.422 -26.047 -32.344 1 97.56 180 GLU A C 1
ATOM 1440 O O . GLU A 1 180 ? 7.539 -26.828 -32.688 1 97.56 180 GLU A O 1
ATOM 1445 N N . LEU A 1 181 ? 9.641 -26.375 -32.125 1 98.25 181 LEU A N 1
ATOM 1446 C CA . LEU A 1 181 ? 10.047 -27.766 -32.281 1 98.25 181 LEU A CA 1
ATOM 1447 C C . LEU A 1 181 ? 9.391 -28.641 -31.203 1 98.25 181 LEU A C 1
ATOM 1449 O O . LEU A 1 181 ? 9.047 -29.797 -31.469 1 98.25 181 LEU A O 1
ATOM 1453 N N . LEU A 1 182 ? 9.273 -28.094 -30 1 98.12 182 LEU A N 1
ATOM 1454 C CA . LEU A 1 182 ? 8.578 -28.828 -28.953 1 98.12 182 LEU A CA 1
ATOM 1455 C C . LEU A 1 182 ? 7.137 -29.109 -29.344 1 98.12 182 LEU A C 1
ATOM 1457 O O . LEU A 1 182 ? 6.633 -30.219 -29.109 1 98.12 182 LEU A O 1
ATOM 1461 N N . LEU A 1 183 ? 6.508 -28.141 -29.984 1 97.62 183 LEU A N 1
ATOM 1462 C CA . LEU A 1 183 ? 5.117 -28.281 -30.391 1 97.62 183 LEU A CA 1
ATOM 1463 C C . LEU A 1 183 ? 4.988 -29.328 -31.5 1 97.62 183 LEU A C 1
ATOM 1465 O O . LEU A 1 183 ? 3.99 -30.047 -31.562 1 97.62 183 LEU A O 1
ATOM 1469 N N . ILE A 1 184 ? 5.949 -29.422 -32.312 1 96.81 184 ILE A N 1
ATOM 1470 C CA . ILE A 1 184 ? 5.945 -30.391 -33.406 1 96.81 184 ILE A CA 1
ATOM 1471 C C . ILE A 1 184 ? 6.203 -31.797 -32.844 1 96.81 184 ILE A C 1
ATOM 1473 O O . ILE A 1 184 ? 5.523 -32.75 -33.219 1 96.81 184 ILE A O 1
ATOM 1477 N N . ARG A 1 185 ? 7.113 -31.891 -31.938 1 97 185 ARG A N 1
ATOM 1478 C CA . ARG A 1 185 ? 7.523 -33.156 -31.375 1 97 185 ARG A CA 1
ATOM 1479 C C . ARG A 1 185 ? 6.484 -33.688 -30.391 1 97 185 ARG A C 1
ATOM 1481 O O . ARG A 1 185 ? 6.273 -34.906 -30.281 1 97 185 ARG A O 1
ATOM 1488 N N . PHE A 1 186 ? 5.863 -32.781 -29.672 1 97.38 186 PHE A N 1
ATOM 1489 C CA . PHE A 1 186 ? 4.926 -33.125 -28.625 1 97.38 186 PHE A CA 1
ATOM 1490 C C . PHE A 1 186 ? 3.619 -32.344 -28.766 1 97.38 186 PHE A C 1
ATOM 1492 O O . PHE A 1 186 ? 3.248 -31.578 -27.875 1 97.38 186 PHE A O 1
ATOM 1499 N N . PRO A 1 187 ? 2.857 -32.625 -29.719 1 96.12 187 PRO A N 1
ATOM 1500 C CA . PRO A 1 187 ? 1.634 -31.859 -29.969 1 96.12 187 PRO A CA 1
ATOM 1501 C C . PRO A 1 187 ? 0.572 -32.094 -28.891 1 96.12 187 PRO A C 1
ATOM 1503 O O . PRO A 1 187 ? -0.34 -31.266 -28.734 1 96.12 187 PRO A O 1
ATOM 1506 N N . TYR A 1 188 ? 0.702 -33.188 -28.094 1 97.19 188 TYR A N 1
ATOM 1507 C CA . TYR A 1 188 ? -0.36 -33.5 -27.141 1 97.19 188 TYR A CA 1
ATOM 1508 C C . TYR A 1 188 ? 0.13 -33.375 -25.703 1 97.19 188 TYR A C 1
ATOM 1510 O O . TYR A 1 188 ? -0.394 -34.031 -24.812 1 97.19 188 TYR A O 1
ATOM 1518 N N . ARG A 1 189 ? 1.181 -32.594 -25.547 1 98.25 189 ARG A N 1
ATOM 1519 C CA . ARG A 1 189 ? 1.687 -32.281 -24.219 1 98.25 189 ARG A CA 1
ATOM 1520 C C . ARG A 1 189 ? 1.53 -30.781 -23.906 1 98.25 189 ARG A C 1
ATOM 1522 O O . ARG A 1 189 ? 1.232 -29.984 -24.797 1 98.25 189 ARG A O 1
ATOM 1529 N N . MET A 1 190 ? 1.736 -30.453 -22.625 1 98.44 190 MET A N 1
ATOM 1530 C CA . MET A 1 190 ? 1.631 -29.062 -22.203 1 98.44 190 MET A CA 1
ATOM 1531 C C . MET A 1 190 ? 2.904 -28.297 -22.531 1 98.44 190 MET A C 1
ATOM 1533 O O . MET A 1 190 ? 3.838 -28.25 -21.734 1 98.44 190 MET A O 1
ATOM 1537 N N . VAL A 1 191 ? 2.898 -27.641 -23.672 1 98.69 191 VAL A N 1
ATOM 1538 C CA . VAL A 1 191 ? 4.012 -26.781 -24.062 1 98.69 191 VAL A CA 1
ATOM 1539 C C . VAL A 1 191 ? 3.725 -25.344 -23.656 1 98.69 191 VAL A C 1
ATOM 1541 O O . VAL A 1 191 ? 2.76 -24.734 -24.125 1 98.69 191 VAL A O 1
ATOM 1544 N N . PRO A 1 192 ? 4.574 -24.797 -22.812 1 98.62 192 PRO A N 1
ATOM 1545 C CA . PRO A 1 192 ? 4.312 -23.438 -22.328 1 98.62 192 PRO A CA 1
ATOM 1546 C C . PRO A 1 192 ? 4.48 -22.375 -23.406 1 98.62 192 PRO A C 1
ATOM 1548 O O . PRO A 1 192 ? 5.227 -22.578 -24.359 1 98.62 192 PRO A O 1
ATOM 1551 N N . ARG A 1 193 ? 3.85 -21.219 -23.188 1 98.06 193 ARG A N 1
ATOM 1552 C CA . ARG A 1 193 ? 3.947 -20.094 -24.094 1 98.06 193 ARG A CA 1
ATOM 1553 C C . ARG A 1 193 ? 5.195 -19.266 -23.812 1 98.06 193 ARG A C 1
ATOM 1555 O O . ARG A 1 193 ? 5.715 -19.266 -22.688 1 98.06 193 ARG A O 1
ATOM 1562 N N . LEU A 1 194 ? 5.574 -18.672 -24.875 1 97.44 194 LEU A N 1
ATOM 1563 C CA . LEU A 1 194 ? 6.637 -17.688 -24.734 1 97.44 194 LEU A CA 1
ATOM 1564 C C . LEU A 1 194 ? 6.062 -16.281 -24.594 1 97.44 194 LEU A C 1
ATOM 1566 O O . LEU A 1 194 ? 4.934 -16.016 -25.016 1 97.44 194 LEU A O 1
ATOM 1570 N N . PRO A 1 195 ? 6.844 -15.453 -23.891 1 93.94 195 PRO A N 1
ATOM 1571 C CA . PRO A 1 195 ? 6.406 -14.055 -23.891 1 93.94 195 PRO A CA 1
ATOM 1572 C C . PRO A 1 195 ? 6.387 -13.445 -25.297 1 93.94 195 PRO A C 1
ATOM 1574 O O . PRO A 1 195 ? 7.125 -13.898 -26.172 1 93.94 195 PRO A O 1
ATOM 1577 N N . PRO A 1 196 ? 5.535 -12.508 -25.484 1 88.19 196 PRO A N 1
ATOM 1578 C CA . PRO A 1 196 ? 5.395 -11.938 -26.828 1 88.19 196 PRO A CA 1
ATOM 1579 C C . PRO A 1 196 ? 6.648 -11.211 -27.297 1 88.19 196 PRO A C 1
ATOM 1581 O O . PRO A 1 196 ? 7.457 -10.773 -26.469 1 88.19 196 PRO A O 1
ATOM 1584 N N . LYS A 1 197 ? 6.723 -11.195 -28.625 1 82.12 197 LYS A N 1
ATOM 1585 C CA . LYS A 1 197 ? 7.832 -10.469 -29.234 1 82.12 197 LYS A CA 1
ATOM 1586 C C . LYS A 1 197 ? 7.555 -8.969 -29.266 1 82.12 197 LYS A C 1
ATOM 1588 O O . LYS A 1 197 ? 6.418 -8.547 -29.5 1 82.12 197 LYS A O 1
ATOM 1593 N N . LYS A 1 198 ? 8.398 -8.156 -28.562 1 73.31 198 LYS A N 1
ATOM 1594 C CA . LYS A 1 198 ? 8.219 -6.711 -28.688 1 73.31 198 LYS A CA 1
ATOM 1595 C C . LYS A 1 198 ? 9.156 -6.125 -29.734 1 73.31 198 LYS A C 1
ATOM 1597 O O . LYS A 1 198 ? 10.344 -6.457 -29.766 1 73.31 198 LYS A O 1
ATOM 1602 N N . MET A 1 199 ? 8.633 -5.551 -30.719 1 60.03 199 MET A N 1
ATOM 1603 C CA . MET A 1 199 ? 9.43 -5.051 -31.828 1 60.03 199 MET A CA 1
ATOM 1604 C C . MET A 1 199 ? 10.25 -3.836 -31.422 1 60.03 199 MET A C 1
ATOM 1606 O O . MET A 1 199 ? 11.445 -3.756 -31.703 1 60.03 199 MET A O 1
ATOM 1610 N N . ILE A 1 200 ? 9.625 -2.838 -30.859 1 62.75 200 ILE A N 1
ATOM 1611 C CA . ILE A 1 200 ? 10.297 -1.548 -30.766 1 62.75 200 ILE A CA 1
ATOM 1612 C C . ILE A 1 200 ? 10.273 -1.062 -29.312 1 62.75 200 ILE A C 1
ATOM 1614 O O . ILE A 1 200 ? 9.234 -1.111 -28.656 1 62.75 200 ILE A O 1
ATOM 1618 N N . GLY A 1 201 ? 11.586 -0.682 -28.859 1 65.12 201 GLY A N 1
ATOM 1619 C CA . GLY A 1 201 ? 11.75 0.163 -27.688 1 65.12 201 GLY A CA 1
ATOM 1620 C C . GLY A 1 201 ? 11.586 -0.592 -26.375 1 65.12 201 GLY A C 1
ATOM 1621 O O . GLY A 1 201 ? 10.797 -0.192 -25.516 1 65.12 201 GLY A O 1
ATOM 1622 N N . ALA A 1 202 ? 12.43 -1.63 -26.234 1 69.94 202 ALA A N 1
ATOM 1623 C CA . ALA A 1 202 ? 12.336 -2.41 -25 1 69.94 202 ALA A CA 1
ATOM 1624 C C . ALA A 1 202 ? 12.992 -1.678 -23.828 1 69.94 202 ALA A C 1
ATOM 1626 O O . ALA A 1 202 ? 14.188 -1.375 -23.875 1 69.94 202 ALA A O 1
ATOM 1627 N N . ASP A 1 203 ? 12.156 -1.212 -22.891 1 82.44 203 ASP A N 1
ATOM 1628 C CA . ASP A 1 203 ? 12.695 -0.592 -21.688 1 82.44 203 ASP A CA 1
ATOM 1629 C C . ASP A 1 203 ? 13.195 -1.648 -20.703 1 82.44 203 ASP A C 1
ATOM 1631 O O . ASP A 1 203 ? 13.125 -2.848 -20.984 1 82.44 203 ASP A O 1
ATOM 1635 N N . ARG A 1 204 ? 13.852 -1.206 -19.75 1 84.31 204 ARG A N 1
ATOM 1636 C CA . ARG A 1 204 ? 14.484 -2.076 -18.766 1 84.31 204 ARG A CA 1
ATOM 1637 C C . ARG A 1 204 ? 13.461 -2.996 -18.109 1 84.31 204 ARG A C 1
ATOM 1639 O O . ARG A 1 204 ? 13.742 -4.172 -17.875 1 84.31 204 ARG A O 1
ATOM 1646 N N . GLU A 1 205 ? 12.367 -2.523 -17.844 1 87.19 205 GLU A N 1
ATOM 1647 C CA . GLU A 1 205 ? 11.297 -3.297 -17.219 1 87.19 205 GLU A CA 1
ATOM 1648 C C . GLU A 1 205 ? 10.828 -4.426 -18.125 1 87.19 205 GLU A C 1
ATOM 1650 O O . GLU A 1 205 ? 10.555 -5.535 -17.656 1 87.19 205 GLU A O 1
ATOM 1655 N N . PHE A 1 206 ? 10.781 -4.172 -19.359 1 88.88 206 PHE A N 1
ATOM 1656 C CA . PHE A 1 206 ? 10.359 -5.176 -20.328 1 88.88 206 PHE A CA 1
ATOM 1657 C C . PHE A 1 206 ? 11.375 -6.312 -20.406 1 88.88 206 PHE A C 1
ATOM 1659 O O . PHE A 1 206 ? 10.992 -7.484 -20.438 1 88.88 206 PHE A O 1
ATOM 1666 N N . ILE A 1 207 ? 12.586 -5.949 -20.484 1 89.12 207 ILE A N 1
ATOM 1667 C CA . ILE A 1 207 ? 13.656 -6.938 -20.609 1 89.12 207 ILE A CA 1
ATOM 1668 C C . ILE A 1 207 ? 13.672 -7.844 -19.391 1 89.12 207 ILE A C 1
ATOM 1670 O O . ILE A 1 207 ? 13.844 -9.055 -19.5 1 89.12 207 ILE A O 1
ATOM 1674 N N . GLU A 1 208 ? 13.523 -7.254 -18.281 1 91.56 208 GLU A N 1
ATOM 1675 C CA . GLU A 1 208 ? 13.484 -8.031 -17.047 1 91.56 208 GLU A CA 1
ATOM 1676 C C . GLU A 1 208 ? 12.258 -8.938 -17 1 91.56 208 GLU A C 1
ATOM 1678 O O . GLU A 1 208 ? 12.336 -10.086 -16.562 1 91.56 208 GLU A O 1
ATOM 1683 N N . GLY A 1 209 ? 11.172 -8.422 -17.422 1 93.38 209 GLY A N 1
ATOM 1684 C CA . GLY A 1 209 ? 9.977 -9.242 -17.531 1 93.38 209 GLY A CA 1
ATOM 1685 C C . GLY A 1 209 ? 10.141 -10.43 -18.469 1 93.38 209 GLY A C 1
ATOM 1686 O O . GLY A 1 209 ? 9.672 -11.523 -18.156 1 93.38 209 GLY A O 1
ATOM 1687 N N . ARG A 1 210 ? 10.766 -10.195 -19.531 1 94.19 210 ARG A N 1
ATOM 1688 C CA . ARG A 1 210 ? 11.023 -11.273 -20.484 1 94.19 210 ARG A CA 1
ATOM 1689 C C . ARG A 1 210 ? 11.969 -12.312 -19.891 1 94.19 210 ARG A C 1
ATOM 1691 O O . ARG A 1 210 ? 11.758 -13.516 -20.031 1 94.19 210 ARG A O 1
ATOM 1698 N N . ARG A 1 211 ? 13.047 -11.82 -19.281 1 95.69 211 ARG A N 1
ATOM 1699 C CA . ARG A 1 211 ? 14 -12.719 -18.625 1 95.69 211 ARG A CA 1
ATOM 1700 C C . ARG A 1 211 ? 13.297 -13.656 -17.656 1 95.69 211 ARG A C 1
ATOM 1702 O O . ARG A 1 211 ? 13.523 -14.867 -17.672 1 95.69 211 ARG A O 1
ATOM 1709 N N . LYS A 1 212 ? 12.43 -13.156 -16.844 1 96.75 212 LYS A N 1
ATOM 1710 C CA . LYS A 1 212 ? 11.688 -13.938 -15.867 1 96.75 212 LYS A CA 1
ATOM 1711 C C . LYS A 1 212 ? 10.773 -14.953 -16.562 1 96.75 212 LYS A C 1
ATOM 1713 O O . LYS A 1 212 ? 10.664 -16.094 -16.109 1 96.75 212 LYS A O 1
ATOM 1718 N N . SER A 1 213 ? 10.141 -14.461 -17.578 1 97.75 213 SER A N 1
ATOM 1719 C CA . SER A 1 213 ? 9.25 -15.344 -18.328 1 97.75 213 SER A CA 1
ATOM 1720 C C . SER A 1 213 ? 10.008 -16.5 -18.953 1 97.75 213 SER A C 1
ATOM 1722 O O . SER A 1 213 ? 9.531 -17.641 -18.953 1 97.75 213 SER A O 1
ATOM 1724 N N . LEU A 1 214 ? 11.156 -16.203 -19.516 1 98.19 214 LEU A N 1
ATOM 1725 C CA . LEU A 1 214 ? 11.969 -17.234 -20.141 1 98.19 214 LEU A CA 1
ATOM 1726 C C . LEU A 1 214 ? 12.461 -18.25 -19.094 1 98.19 214 LEU A C 1
ATOM 1728 O O . LEU A 1 214 ? 12.555 -19.438 -19.375 1 98.19 214 LEU A O 1
ATOM 1732 N N . ARG A 1 215 ? 12.773 -17.75 -17.922 1 98.31 215 ARG A N 1
ATOM 1733 C CA . ARG A 1 215 ? 13.164 -18.641 -16.844 1 98.31 215 ARG A CA 1
ATOM 1734 C C . ARG A 1 215 ? 12.023 -19.578 -16.469 1 98.31 215 ARG A C 1
ATOM 1736 O O . ARG A 1 215 ? 12.242 -20.781 -16.312 1 98.31 215 ARG A O 1
ATOM 1743 N N . ARG A 1 216 ? 10.836 -19.062 -16.328 1 98.31 216 ARG A N 1
ATOM 1744 C CA . ARG A 1 216 ? 9.68 -19.891 -16.031 1 98.31 216 ARG A CA 1
ATOM 1745 C C . ARG A 1 216 ? 9.438 -20.906 -17.141 1 98.31 216 ARG A C 1
ATOM 1747 O O . ARG A 1 216 ? 9.164 -22.078 -16.859 1 98.31 216 ARG A O 1
ATOM 1754 N N . PHE A 1 217 ? 9.531 -20.453 -18.344 1 98.69 217 PHE A N 1
ATOM 1755 C CA . PHE A 1 217 ? 9.336 -21.312 -19.5 1 98.69 217 PHE A CA 1
ATOM 1756 C C . PHE A 1 217 ? 10.258 -22.516 -19.453 1 98.69 217 PHE A C 1
ATOM 1758 O O . PHE A 1 217 ? 9.812 -23.656 -19.562 1 98.69 217 PHE A O 1
ATOM 1765 N N . LEU A 1 218 ? 11.492 -22.281 -19.281 1 98.81 218 LEU A N 1
ATOM 1766 C CA . LEU A 1 218 ? 12.484 -23.344 -19.312 1 98.81 218 LEU A CA 1
ATOM 1767 C C . LEU A 1 218 ? 12.312 -24.281 -18.125 1 98.81 218 LEU A C 1
ATOM 1769 O O . LEU A 1 218 ? 12.523 -25.5 -18.25 1 98.81 218 LEU A O 1
ATOM 1773 N N . ASN A 1 219 ? 11.984 -23.734 -17 1 98.69 219 ASN A N 1
ATOM 1774 C CA . ASN A 1 219 ? 11.773 -24.609 -15.844 1 98.69 219 ASN A CA 1
ATOM 1775 C C . ASN A 1 219 ? 10.547 -25.5 -16.031 1 98.69 219 ASN A C 1
ATOM 1777 O O . ASN A 1 219 ? 10.555 -26.656 -15.633 1 98.69 219 ASN A O 1
ATOM 1781 N N . LEU A 1 220 ? 9.516 -24.938 -16.609 1 98.81 220 LEU A N 1
ATOM 1782 C CA . LEU A 1 220 ? 8.344 -25.75 -16.906 1 98.81 220 LEU A CA 1
ATOM 1783 C C . LEU A 1 220 ? 8.688 -26.891 -17.859 1 98.81 220 LEU A C 1
ATOM 1785 O O . LEU A 1 220 ? 8.219 -28.016 -17.672 1 98.81 220 LEU A O 1
ATOM 1789 N N . VAL A 1 221 ? 9.516 -26.594 -18.828 1 98.75 221 VAL A N 1
ATOM 1790 C CA . VAL A 1 221 ? 9.891 -27.594 -19.828 1 98.75 221 VAL A CA 1
ATOM 1791 C C . VAL A 1 221 ? 10.852 -28.609 -19.203 1 98.75 221 VAL A C 1
ATOM 1793 O O . VAL A 1 221 ? 10.664 -29.812 -19.344 1 98.75 221 VAL A O 1
ATOM 1796 N N . ALA A 1 222 ? 11.789 -28.156 -18.453 1 98.44 222 ALA A N 1
ATOM 1797 C CA . ALA A 1 222 ? 12.828 -29.016 -17.906 1 98.44 222 ALA A CA 1
ATOM 1798 C C . ALA A 1 222 ? 12.273 -29.906 -16.812 1 98.44 222 ALA A C 1
ATOM 1800 O O . ALA A 1 222 ? 12.805 -31 -16.562 1 98.44 222 ALA A O 1
ATOM 1801 N N . ARG A 1 223 ? 11.211 -29.484 -16.203 1 97.88 223 ARG A N 1
ATOM 1802 C CA . ARG A 1 223 ? 10.641 -30.234 -15.094 1 97.88 223 ARG A CA 1
ATOM 1803 C C . ARG A 1 223 ? 9.469 -31.094 -15.562 1 97.88 223 ARG A C 1
ATOM 1805 O O . ARG A 1 223 ? 8.805 -31.75 -14.758 1 97.88 223 ARG A O 1
ATOM 1812 N N . HIS A 1 224 ? 9.211 -31.062 -16.828 1 98 224 HIS A N 1
ATOM 1813 C CA . HIS A 1 224 ? 8.188 -31.922 -17.406 1 98 224 HIS A CA 1
ATOM 1814 C C . HIS A 1 224 ? 8.703 -33.344 -17.609 1 98 224 HIS A C 1
ATOM 1816 O O . HIS A 1 224 ? 9.75 -33.562 -18.234 1 98 224 HIS A O 1
ATOM 1822 N N . PRO A 1 225 ? 7.977 -34.344 -17.156 1 93.94 225 PRO A N 1
ATOM 1823 C CA . PRO A 1 225 ? 8.461 -35.719 -17.203 1 93.94 225 PRO A CA 1
ATOM 1824 C C . PRO A 1 225 ? 8.789 -36.188 -18.609 1 93.94 225 PRO A C 1
ATOM 1826 O O . PRO A 1 225 ? 9.781 -36.906 -18.812 1 93.94 225 PRO A O 1
ATOM 1829 N N . SER A 1 226 ? 8.023 -35.844 -19.594 1 94.31 226 SER A N 1
ATOM 1830 C CA . SER A 1 226 ? 8.227 -36.281 -20.969 1 94.31 226 SER A CA 1
ATOM 1831 C C . SER A 1 226 ? 9.312 -35.469 -21.672 1 94.31 226 SER A C 1
ATOM 1833 O O . SER A 1 226 ? 10.109 -36 -22.438 1 94.31 226 SER A O 1
ATOM 1835 N N . PHE A 1 227 ? 9.359 -34.188 -21.375 1 97.19 227 PHE A N 1
ATOM 1836 C CA . PHE A 1 227 ? 10.32 -33.312 -22.031 1 97.19 227 PHE A CA 1
ATOM 1837 C C . PHE A 1 227 ? 11.719 -33.531 -21.484 1 97.19 227 PHE A C 1
ATOM 1839 O O . PHE A 1 227 ? 12.711 -33.406 -22.203 1 97.19 227 PHE A O 1
ATOM 1846 N N . SER A 1 228 ? 11.828 -33.75 -20.219 1 94.69 228 SER A N 1
ATOM 1847 C CA . SER A 1 228 ? 13.102 -33.781 -19.5 1 94.69 228 SER A CA 1
ATOM 1848 C C . SER A 1 228 ? 14.023 -34.875 -20.078 1 94.69 228 SER A C 1
ATOM 1850 O O . SER A 1 228 ? 15.25 -34.75 -20 1 94.69 228 SER A O 1
ATOM 1852 N N . GLU A 1 229 ? 13.492 -35.844 -20.719 1 88.81 229 GLU A N 1
ATOM 1853 C CA . GLU A 1 229 ? 14.273 -36.969 -21.219 1 88.81 229 GLU A CA 1
ATOM 1854 C C . GLU A 1 229 ? 14.594 -36.812 -22.703 1 88.81 229 GLU A C 1
ATOM 1856 O O . GLU A 1 229 ? 15.305 -37.625 -23.281 1 88.81 229 GLU A O 1
ATOM 1861 N N . GLU A 1 230 ? 14.195 -35.781 -23.203 1 93.81 230 GLU A N 1
ATOM 1862 C CA . GLU A 1 230 ? 14.289 -35.625 -24.656 1 93.81 230 GLU A CA 1
ATOM 1863 C C . GLU A 1 230 ? 15.633 -35 -25.047 1 93.81 230 GLU A C 1
ATOM 1865 O O . GLU A 1 230 ? 16.141 -34.125 -24.359 1 93.81 230 GLU A O 1
ATOM 1870 N N . SER A 1 231 ? 16.172 -35.438 -26.156 1 96.12 231 SER A N 1
ATOM 1871 C CA . SER A 1 231 ? 17.422 -34.938 -26.703 1 96.12 231 SER A CA 1
ATOM 1872 C C . SER A 1 231 ? 17.297 -33.5 -27.141 1 96.12 231 SER A C 1
ATOM 1874 O O . SER A 1 231 ? 18.266 -32.75 -27.078 1 96.12 231 SER A O 1
ATOM 1876 N N . LEU A 1 232 ? 16.141 -33.188 -27.562 1 97.5 232 LEU A N 1
ATOM 1877 C CA . LEU A 1 232 ? 15.883 -31.812 -27.984 1 97.5 232 LEU A CA 1
ATOM 1878 C C . LEU A 1 232 ? 16.188 -30.812 -26.875 1 97.5 232 LEU A C 1
ATOM 1880 O O . LEU A 1 232 ? 16.859 -29.812 -27.094 1 97.5 232 LEU A O 1
ATOM 1884 N N . LEU A 1 233 ? 15.703 -31.094 -25.688 1 98.31 233 LEU A N 1
ATOM 1885 C CA . LEU A 1 233 ? 15.938 -30.234 -24.531 1 98.31 233 LEU A CA 1
ATOM 1886 C C . LEU A 1 233 ? 17.422 -30.219 -24.156 1 98.31 233 LEU A C 1
ATOM 1888 O O . LEU A 1 233 ? 17.984 -29.156 -23.875 1 98.31 233 LEU A O 1
ATOM 1892 N N . LYS A 1 234 ? 17.984 -31.359 -24.125 1 97.81 234 LYS A N 1
ATOM 1893 C CA . LYS A 1 234 ? 19.406 -31.453 -23.812 1 97.81 234 LYS A CA 1
ATOM 1894 C C . LYS A 1 234 ? 20.25 -30.594 -24.75 1 97.81 234 LYS A C 1
ATOM 1896 O O . LYS A 1 234 ? 21.141 -29.875 -24.297 1 97.81 234 LYS A O 1
ATOM 1901 N N . PHE A 1 235 ? 19.906 -30.719 -25.984 1 98.25 235 PHE A N 1
ATOM 1902 C CA . PHE A 1 235 ? 20.641 -29.938 -26.984 1 98.25 235 PHE A CA 1
ATOM 1903 C C . PHE A 1 235 ? 20.5 -28.453 -26.719 1 98.25 235 PHE A C 1
ATOM 1905 O O . PHE A 1 235 ? 21.484 -27.719 -26.766 1 98.25 235 PHE A O 1
ATOM 1912 N N . PHE A 1 236 ? 19.359 -27.984 -26.469 1 98.5 236 PHE A N 1
ATOM 1913 C CA . PHE A 1 236 ? 19.109 -26.562 -26.234 1 98.5 236 PHE A CA 1
ATOM 1914 C C . PHE A 1 236 ? 19.891 -26.062 -25.031 1 98.5 236 PHE A C 1
ATOM 1916 O O . PHE A 1 236 ? 20.375 -24.938 -25.016 1 98.5 236 PHE A O 1
ATOM 1923 N N . LEU A 1 237 ? 20 -26.891 -23.984 1 98.5 237 LEU A N 1
ATOM 1924 C CA . LEU A 1 237 ? 20.578 -26.469 -22.719 1 98.5 237 LEU A CA 1
ATOM 1925 C C . LEU A 1 237 ? 22.094 -26.641 -22.719 1 98.5 237 LEU A C 1
ATOM 1927 O O . LEU A 1 237 ? 22.797 -26.141 -21.844 1 98.5 237 LEU A O 1
ATOM 1931 N N . THR A 1 238 ? 22.641 -27.25 -23.781 1 98 238 THR A N 1
ATOM 1932 C CA . THR A 1 238 ? 24.047 -27.594 -23.688 1 98 238 THR A CA 1
ATOM 1933 C C . THR A 1 238 ? 24.812 -27.094 -24.906 1 98 238 THR A C 1
ATOM 1935 O O . THR A 1 238 ? 26.031 -26.906 -24.859 1 98 238 THR A O 1
ATOM 1938 N N . PHE A 1 239 ? 24.188 -26.891 -25.969 1 97.88 239 PHE A N 1
ATOM 1939 C CA . PHE A 1 239 ? 24.875 -26.516 -27.188 1 97.88 239 PHE A CA 1
ATOM 1940 C C . PHE A 1 239 ? 25.453 -25.109 -27.078 1 97.88 239 PHE A C 1
ATOM 1942 O O . PHE A 1 239 ? 24.719 -24.125 -26.938 1 97.88 239 PHE A O 1
ATOM 1949 N N . GLY A 1 240 ? 26.719 -24.938 -27.219 1 95.25 240 GLY A N 1
ATOM 1950 C CA . GLY A 1 240 ? 27.391 -23.656 -27.062 1 95.25 240 GLY A CA 1
ATOM 1951 C C . GLY A 1 240 ? 27.812 -23.016 -28.375 1 95.25 240 GLY A C 1
ATOM 1952 O O . GLY A 1 240 ? 28.531 -22.031 -28.391 1 95.25 240 GLY A O 1
ATOM 1953 N N . GLY A 1 241 ? 27.375 -23.578 -29.422 1 91 241 GLY A N 1
ATOM 1954 C CA . GLY A 1 241 ? 27.766 -23.078 -30.734 1 91 241 GLY A CA 1
ATOM 1955 C C . GLY A 1 241 ? 26.984 -21.859 -31.172 1 91 241 GLY A C 1
ATOM 1956 O O . GLY A 1 241 ? 26.062 -21.406 -30.469 1 91 241 GLY A O 1
ATOM 1957 N N . ALA A 1 242 ? 27.359 -21.328 -32.406 1 88.62 242 ALA A N 1
ATOM 1958 C CA . ALA A 1 242 ? 26.719 -20.141 -32.969 1 88.62 242 ALA A CA 1
ATOM 1959 C C . ALA A 1 242 ? 25.453 -20.516 -33.719 1 88.62 242 ALA A C 1
ATOM 1961 O O . ALA A 1 242 ? 25.266 -21.688 -34.094 1 88.62 242 ALA A O 1
ATOM 1962 N N . ASP A 1 243 ? 24.516 -19.641 -33.875 1 91.94 243 ASP A N 1
ATOM 1963 C CA . ASP A 1 243 ? 23.312 -19.75 -34.688 1 91.94 243 ASP A CA 1
ATOM 1964 C C . ASP A 1 243 ? 22.422 -20.875 -34.188 1 91.94 243 ASP A C 1
ATOM 1966 O O . ASP A 1 243 ? 22.016 -21.766 -34.969 1 91.94 243 ASP A O 1
ATOM 1970 N N . MET A 1 244 ? 22.219 -20.922 -33 1 94.38 244 MET A N 1
ATOM 1971 C CA . MET A 1 244 ? 21.391 -21.938 -32.344 1 94.38 244 MET A CA 1
ATOM 1972 C C . MET A 1 244 ? 20.047 -22.078 -33.031 1 94.38 244 MET A C 1
ATOM 1974 O O . MET A 1 244 ? 19.562 -23.203 -33.219 1 94.38 244 MET A O 1
ATOM 1978 N N . GLN A 1 245 ? 19.438 -21.016 -33.438 1 95.25 245 GLN A N 1
ATOM 1979 C CA . GLN A 1 245 ? 18.125 -21.031 -34.062 1 95.25 245 GLN A CA 1
ATOM 1980 C C . GLN A 1 245 ? 18.109 -21.906 -35.281 1 95.25 245 GLN A C 1
ATOM 1982 O O . GLN A 1 245 ? 17.203 -22.719 -35.469 1 95.25 245 GLN A O 1
ATOM 1987 N N . HIS A 1 246 ? 19.125 -21.766 -36.094 1 95.56 246 HIS A N 1
ATOM 1988 C CA . HIS A 1 246 ? 19.219 -22.516 -37.312 1 95.56 246 HIS A CA 1
ATOM 1989 C C . HIS A 1 246 ? 19.641 -23.953 -37.062 1 95.56 246 HIS A C 1
ATOM 1991 O O . HIS A 1 246 ? 19.062 -24.891 -37.625 1 95.56 246 HIS A O 1
ATOM 1997 N N . VAL A 1 247 ? 20.562 -24.172 -36.25 1 97.19 247 VAL A N 1
ATOM 1998 C CA . VAL A 1 247 ? 21.172 -25.484 -36 1 97.19 247 VAL A CA 1
ATOM 1999 C C . VAL A 1 247 ? 20.156 -26.422 -35.375 1 97.19 247 VAL A C 1
ATOM 2001 O O . VAL A 1 247 ? 20.062 -27.594 -35.75 1 97.19 247 VAL A O 1
ATOM 2004 N N . ILE A 1 248 ? 19.391 -25.938 -34.469 1 97.69 248 ILE A N 1
ATOM 2005 C CA . ILE A 1 248 ? 18.438 -26.781 -33.75 1 97.69 248 ILE A CA 1
ATOM 2006 C C . ILE A 1 248 ? 17.328 -27.219 -34.719 1 97.69 248 ILE A C 1
ATOM 2008 O O . ILE A 1 248 ? 16.828 -28.344 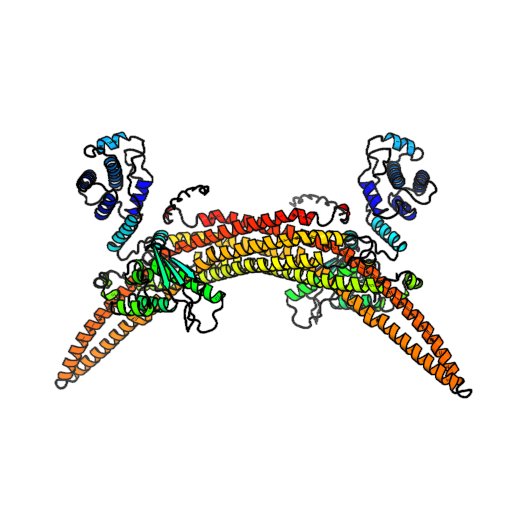-34.594 1 97.69 248 ILE A O 1
ATOM 2012 N N . LYS A 1 249 ? 16.953 -26.391 -35.625 1 96.88 249 LYS A N 1
ATOM 2013 C CA . LYS A 1 249 ? 15.93 -26.734 -36.625 1 96.88 249 LYS A CA 1
ATOM 2014 C C . LYS A 1 249 ? 16.438 -27.812 -37.562 1 96.88 249 LYS A C 1
ATOM 2016 O O . LYS A 1 249 ? 15.711 -28.75 -37.875 1 96.88 249 LYS A O 1
ATOM 2021 N N . VAL A 1 250 ? 17.609 -27.625 -38.031 1 95.75 250 VAL A N 1
ATOM 2022 C CA . VAL A 1 250 ? 18.188 -28.562 -38.969 1 95.75 250 VAL A CA 1
ATOM 2023 C C . VAL A 1 250 ? 18.328 -29.938 -38.312 1 95.75 250 VAL A C 1
ATOM 2025 O O . VAL A 1 250 ? 18.031 -30.969 -38.938 1 95.75 250 VAL A O 1
ATOM 2028 N N . GLN A 1 251 ? 18.672 -29.953 -37.125 1 95.56 251 GLN A N 1
ATOM 2029 C CA . GLN A 1 251 ? 18.953 -31.203 -36.406 1 95.56 251 GLN A CA 1
ATOM 2030 C C . GLN A 1 251 ? 17.672 -31.922 -36.031 1 95.56 251 GLN A C 1
ATOM 2032 O O . GLN A 1 251 ? 17.625 -33.156 -36.031 1 95.56 251 GLN A O 1
ATOM 2037 N N . PHE A 1 252 ? 16.594 -31.203 -35.688 1 96.5 252 PHE A N 1
ATOM 2038 C CA . PHE A 1 252 ? 15.484 -31.859 -35.031 1 96.5 252 PHE A CA 1
ATOM 2039 C C . PHE A 1 252 ? 14.203 -31.734 -35.812 1 96.5 252 PHE A C 1
ATOM 2041 O O . PHE A 1 252 ? 13.18 -32.344 -35.5 1 96.5 252 PHE A O 1
ATOM 2048 N N . ARG A 1 253 ? 14.109 -31.016 -36.906 1 91.62 253 ARG A N 1
ATOM 2049 C CA . ARG A 1 253 ? 12.891 -30.797 -37.656 1 91.62 253 ARG A CA 1
ATOM 2050 C C . ARG A 1 253 ? 12.406 -32.094 -38.281 1 91.62 253 ARG A C 1
ATOM 2052 O O . ARG A 1 253 ? 11.195 -32.312 -38.438 1 91.62 253 ARG A O 1
ATOM 2059 N N . GLY A 1 254 ? 13.211 -33.062 -38.531 1 91.81 254 GLY A N 1
ATOM 2060 C CA . GLY A 1 254 ? 12.828 -34.281 -39.219 1 91.81 254 GLY A CA 1
ATOM 2061 C C . GLY A 1 254 ? 12.391 -35.375 -38.25 1 91.81 254 GLY A C 1
ATOM 2062 O O . GLY A 1 254 ? 11.945 -36.438 -38.688 1 91.81 254 GLY A O 1
ATOM 2063 N N . ILE A 1 255 ? 12.398 -35.188 -37 1 93.81 255 ILE A N 1
ATOM 2064 C CA . ILE A 1 255 ? 12.008 -36.188 -36.031 1 93.81 255 ILE A CA 1
ATOM 2065 C C . ILE A 1 255 ? 10.484 -36.219 -35.938 1 93.81 255 ILE A C 1
ATOM 2067 O O . ILE A 1 255 ? 9.828 -35.219 -35.75 1 93.81 255 ILE A O 1
ATOM 2071 N N . PRO A 1 256 ? 9.914 -37.438 -36.062 1 94.31 256 PRO A N 1
ATOM 2072 C CA . PRO A 1 256 ? 8.461 -37.531 -35.969 1 94.31 256 PRO A CA 1
ATOM 2073 C C . PRO A 1 256 ? 7.938 -37.188 -34.594 1 94.31 256 PRO A C 1
ATOM 2075 O O . PRO A 1 256 ? 8.711 -37.125 -33.625 1 94.31 256 PRO A O 1
ATOM 2078 N N . ASP A 1 257 ? 6.691 -37.031 -34.531 1 94.75 257 ASP A N 1
ATOM 2079 C CA . ASP A 1 257 ? 6.102 -36.625 -33.25 1 94.75 257 ASP A CA 1
ATOM 2080 C C . ASP A 1 257 ? 6.02 -37.812 -32.312 1 94.75 257 ASP A C 1
ATOM 2082 O O . ASP A 1 257 ? 6.305 -38.969 -32.688 1 94.75 257 ASP A O 1
ATOM 2086 N N . GLU A 1 258 ? 5.66 -37.594 -31.078 1 95.12 258 GLU A N 1
ATOM 2087 C CA . GLU A 1 258 ? 5.676 -38.562 -29.969 1 95.12 258 GLU A CA 1
ATOM 2088 C C . GLU A 1 258 ? 4.773 -39.75 -30.281 1 95.12 258 GLU A C 1
ATOM 2090 O O . GLU A 1 258 ? 5.082 -40.875 -29.891 1 95.12 258 GLU A O 1
ATOM 2095 N N . PHE A 1 259 ? 3.605 -39.531 -31 1 94.88 259 PHE A N 1
ATOM 2096 C CA . PHE A 1 259 ? 2.676 -40.594 -31.328 1 94.88 259 PHE A CA 1
ATOM 2097 C C . PHE A 1 259 ? 3.361 -41.656 -32.156 1 94.88 259 PHE A C 1
ATOM 2099 O O . PHE A 1 259 ? 3.15 -42.875 -31.953 1 94.88 259 PHE A O 1
ATOM 2106 N N . VAL A 1 260 ? 4.195 -41.25 -33.031 1 93.31 260 VAL A N 1
ATOM 2107 C CA . VAL A 1 260 ? 4.844 -42.156 -33.969 1 93.31 260 VAL A CA 1
ATOM 2108 C C . VAL A 1 260 ? 5.957 -42.938 -33.25 1 93.31 260 VAL A C 1
ATOM 2110 O O . VAL A 1 260 ? 6.199 -44.094 -33.562 1 93.31 260 VAL A O 1
ATOM 2113 N N . THR A 1 261 ? 6.562 -42.344 -32.344 1 91.38 261 THR A N 1
ATOM 2114 C CA . THR A 1 261 ? 7.762 -42.938 -31.75 1 91.38 261 THR A CA 1
ATOM 2115 C C . THR A 1 261 ? 7.438 -43.625 -30.438 1 91.38 261 THR A C 1
ATOM 2117 O O . THR A 1 261 ? 8.211 -44.469 -29.953 1 91.38 261 THR A O 1
ATOM 2120 N N . SER A 1 262 ? 6.367 -43.375 -29.844 1 90.19 262 SER A N 1
ATOM 2121 C CA . SER A 1 262 ? 6.043 -43.906 -28.531 1 90.19 262 SER A CA 1
ATOM 2122 C C . SER A 1 262 ? 5.586 -45.344 -28.594 1 90.19 262 SER A C 1
ATOM 2124 O O . SER A 1 262 ? 4.754 -45.719 -29.438 1 90.19 262 SER A O 1
ATOM 2126 N N . PRO A 1 263 ? 6.125 -46.125 -27.703 1 87.69 263 PRO A N 1
ATOM 2127 C CA . PRO A 1 263 ? 5.656 -47.5 -27.641 1 87.69 263 PRO A CA 1
ATOM 2128 C C . PRO A 1 263 ? 4.223 -47.625 -27.141 1 87.69 263 PRO A C 1
ATOM 2130 O O . PRO A 1 263 ? 3.559 -48.656 -27.375 1 87.69 263 PRO A O 1
ATOM 2133 N N . LEU A 1 264 ? 3.713 -46.625 -26.531 1 89.44 264 LEU A N 1
ATOM 2134 C CA . LEU A 1 264 ? 2.377 -46.656 -25.938 1 89.44 264 LEU A CA 1
ATOM 2135 C C . LEU A 1 264 ? 1.314 -46.406 -27 1 89.44 264 LEU A C 1
ATOM 2137 O O . LEU A 1 264 ? 0.131 -46.656 -26.781 1 89.44 264 LEU A O 1
ATOM 2141 N N . ALA A 1 265 ? 1.711 -45.875 -28.094 1 89.25 265 ALA A N 1
ATOM 2142 C CA . ALA A 1 265 ? 0.772 -45.5 -29.141 1 89.25 265 ALA A CA 1
ATOM 2143 C C . ALA A 1 265 ? 0.038 -46.719 -29.688 1 89.25 265 ALA A C 1
ATOM 2145 O O . ALA A 1 265 ? -1.135 -46.656 -30.062 1 89.25 265 ALA A O 1
ATOM 2146 N N . VAL A 1 266 ? 0.723 -47.844 -29.656 1 86.5 266 VAL A N 1
ATOM 2147 C CA . VAL A 1 266 ? 0.155 -49.062 -30.203 1 86.5 266 VAL A CA 1
ATOM 2148 C C . VAL A 1 266 ? -0.976 -49.562 -29.297 1 86.5 266 VAL A C 1
ATOM 2150 O O . VAL A 1 266 ? -1.987 -50.062 -29.797 1 86.5 266 VAL A O 1
ATOM 2153 N N . GLN A 1 267 ? -0.855 -49.344 -28.062 1 89.5 267 GLN A N 1
ATOM 2154 C CA . GLN A 1 267 ? -1.858 -49.781 -27.109 1 89.5 267 GLN A CA 1
ATOM 2155 C C . GLN A 1 267 ? -2.68 -48.625 -26.578 1 89.5 267 GLN A C 1
ATOM 2157 O O . GLN A 1 267 ? -3.184 -48.688 -25.453 1 89.5 267 GLN A O 1
ATOM 2162 N N . ALA A 1 268 ? -2.816 -47.594 -27.344 1 91.81 268 ALA A N 1
ATOM 2163 C CA . ALA A 1 268 ? -3.414 -46.344 -26.875 1 91.81 268 ALA A CA 1
ATOM 2164 C C . ALA A 1 268 ? -4.867 -46.562 -26.453 1 91.81 268 ALA A C 1
ATOM 2166 O O . ALA A 1 268 ? -5.32 -46 -25.453 1 91.81 268 ALA A O 1
ATOM 2167 N N . LYS A 1 269 ? -5.578 -47.312 -27.156 1 92 269 LYS A N 1
ATOM 2168 C CA . LYS A 1 269 ? -6.992 -47.562 -26.875 1 92 269 LYS A CA 1
ATOM 2169 C C . LYS A 1 269 ? -7.184 -48.188 -25.5 1 92 269 LYS A C 1
ATOM 2171 O O . LYS A 1 269 ? -8.125 -47.844 -24.781 1 92 269 LYS A O 1
ATOM 2176 N N . ASP A 1 270 ? -6.262 -49.031 -25.141 1 92.19 270 ASP A N 1
ATOM 2177 C CA . ASP A 1 270 ? -6.344 -49.719 -23.859 1 92.19 270 ASP A CA 1
ATOM 2178 C C . ASP A 1 270 ? -5.977 -48.812 -22.703 1 92.19 270 ASP A C 1
ATOM 2180 O O . ASP A 1 270 ? -6.289 -49.094 -21.547 1 92.19 270 ASP A O 1
ATOM 2184 N N . LEU A 1 271 ? -5.398 -47.75 -23.047 1 93.75 271 LEU A N 1
ATOM 2185 C CA . LEU A 1 271 ? -4.906 -46.844 -22.016 1 93.75 271 LEU A CA 1
ATOM 2186 C C . LEU A 1 271 ? -5.938 -45.781 -21.703 1 93.75 271 LEU A C 1
ATOM 2188 O O . LEU A 1 271 ? -5.727 -44.938 -20.812 1 93.75 271 LEU A O 1
ATOM 2192 N N . VAL A 1 272 ? -7.016 -45.781 -22.359 1 96 272 VAL A N 1
ATOM 2193 C CA . VAL A 1 272 ? -8.031 -44.75 -22.188 1 96 272 VAL A CA 1
ATOM 2194 C C . VAL A 1 272 ? -9.273 -45.344 -21.531 1 96 272 VAL A C 1
ATOM 2196 O O . VAL A 1 272 ? -10.094 -45.969 -22.203 1 96 272 VAL A O 1
ATOM 2199 N N . PRO A 1 273 ? -9.422 -45.062 -20.281 1 93.06 273 PRO A N 1
ATOM 2200 C CA . PRO A 1 273 ? -10.625 -45.562 -19.609 1 93.06 273 PRO A CA 1
ATOM 2201 C C . PRO A 1 273 ? -11.914 -45.094 -20.281 1 93.06 273 PRO A C 1
ATOM 2203 O O . PRO A 1 273 ? -11.93 -44.031 -20.922 1 93.06 273 PRO A O 1
ATOM 2206 N N . MET A 1 274 ? -13.008 -45.719 -19.938 1 92.5 274 MET A N 1
ATOM 2207 C CA . MET A 1 274 ? -14.281 -45.469 -20.594 1 92.5 274 MET A CA 1
ATOM 2208 C C . MET A 1 274 ? -14.859 -44.125 -20.188 1 92.5 274 MET A C 1
ATOM 2210 O O . MET A 1 274 ? -15.547 -43.469 -20.969 1 92.5 274 MET A O 1
ATOM 2214 N N . ASP A 1 275 ? -14.531 -43.719 -19.062 1 92.94 275 ASP A N 1
ATOM 2215 C CA . ASP A 1 275 ? -15.141 -42.469 -18.562 1 92.94 275 ASP A CA 1
ATOM 2216 C C . ASP A 1 275 ? -14.211 -41.281 -18.781 1 92.94 275 ASP A C 1
ATOM 2218 O O . ASP A 1 275 ? -14.391 -40.25 -18.172 1 92.94 275 ASP A O 1
ATOM 2222 N N . THR A 1 276 ? -13.242 -41.469 -19.641 1 95.06 276 THR A N 1
ATOM 2223 C CA . THR A 1 276 ? -12.211 -40.469 -19.844 1 95.06 276 THR A CA 1
ATOM 2224 C C . THR A 1 276 ? -12.836 -39.156 -20.328 1 95.06 276 THR A C 1
ATOM 2226 O O . THR A 1 276 ? -12.453 -38.062 -19.891 1 95.06 276 THR A O 1
ATOM 2229 N N . GLN A 1 277 ? -13.773 -39.219 -21.188 1 91.88 277 GLN A N 1
ATOM 2230 C CA . GLN A 1 277 ? -14.375 -38.031 -21.75 1 91.88 277 GLN A CA 1
ATOM 2231 C C . GLN A 1 277 ? -15.047 -37.188 -20.656 1 91.88 277 GLN A C 1
ATOM 2233 O O . GLN A 1 277 ? -14.953 -35.969 -20.656 1 91.88 277 GLN A O 1
ATOM 2238 N N . VAL A 1 278 ? -15.742 -37.812 -19.797 1 93.12 278 VAL A N 1
ATOM 2239 C CA . VAL A 1 278 ? -16.438 -37.125 -18.703 1 93.12 278 VAL A CA 1
ATOM 2240 C C . VAL A 1 278 ? -15.414 -36.562 -17.719 1 93.12 278 VAL A C 1
ATOM 2242 O O . VAL A 1 278 ? -15.523 -35.406 -17.297 1 93.12 278 VAL A O 1
ATOM 2245 N N . GLN A 1 279 ? -14.422 -37.344 -17.406 1 94.06 279 GLN A N 1
ATOM 2246 C CA . GLN A 1 279 ? -13.398 -36.938 -16.469 1 94.06 279 GLN A CA 1
ATOM 2247 C C . GLN A 1 279 ? -12.594 -35.75 -17.031 1 94.06 279 GLN A C 1
ATOM 2249 O O . GLN A 1 279 ? -12.227 -34.844 -16.297 1 94.06 279 GLN A O 1
ATOM 2254 N N . PHE A 1 280 ? -12.367 -35.875 -18.25 1 95.06 280 PHE A N 1
ATOM 2255 C CA . PHE A 1 280 ? -11.641 -34.812 -18.938 1 95.06 280 PHE A CA 1
ATOM 2256 C C . PHE A 1 280 ? -12.422 -33.5 -18.891 1 95.06 280 PHE A C 1
ATOM 2258 O O . PHE A 1 280 ? -11.867 -32.469 -18.562 1 95.06 280 PHE A O 1
ATOM 2265 N N . SER A 1 281 ? -13.68 -33.531 -19.156 1 93.12 281 SER A N 1
ATOM 2266 C CA . SER A 1 281 ? -14.531 -32.344 -19.109 1 93.12 281 SER A CA 1
ATOM 2267 C C . SER A 1 281 ? -14.578 -31.75 -17.703 1 93.12 281 SER A C 1
ATOM 2269 O O . SER A 1 281 ? -14.484 -30.531 -17.531 1 93.12 281 SER A O 1
ATOM 2271 N N . ASN A 1 282 ? -14.711 -32.594 -16.75 1 92.75 282 ASN A N 1
ATOM 2272 C CA . ASN A 1 282 ? -14.719 -32.156 -15.352 1 92.75 282 ASN A CA 1
ATOM 2273 C C . ASN A 1 282 ? -13.406 -31.5 -14.969 1 92.75 282 ASN A C 1
ATOM 2275 O O . ASN A 1 282 ? -13.398 -30.469 -14.281 1 92.75 282 ASN A O 1
ATOM 2279 N N . SER A 1 283 ? -12.352 -32.094 -15.398 1 93.75 283 SER A N 1
ATOM 2280 C CA . SER A 1 283 ? -11.031 -31.578 -15.078 1 93.75 283 SER A CA 1
ATOM 2281 C C . SER A 1 283 ? -10.789 -30.234 -15.75 1 93.75 283 SER A C 1
ATOM 2283 O O . SER A 1 283 ? -10.188 -29.328 -15.164 1 93.75 283 SER A O 1
ATOM 2285 N N . ARG A 1 284 ? -11.25 -30.156 -16.906 1 93.62 284 ARG A N 1
ATOM 2286 C CA . ARG A 1 284 ? -11.117 -28.906 -17.625 1 93.62 284 ARG A CA 1
ATOM 2287 C C . ARG A 1 284 ? -11.844 -27.766 -16.906 1 93.62 284 ARG A C 1
ATOM 2289 O O . ARG A 1 284 ? -11.32 -26.672 -16.781 1 93.62 284 ARG A O 1
ATOM 2296 N N . ASP A 1 285 ? -13.016 -28 -16.453 1 92.75 285 ASP A N 1
ATOM 2297 C CA . ASP A 1 285 ? -13.797 -27.016 -15.727 1 92.75 285 ASP A CA 1
ATOM 2298 C C . ASP A 1 285 ? -13.109 -26.625 -14.414 1 92.75 285 ASP A C 1
ATOM 2300 O O . ASP A 1 285 ? -13.039 -25.453 -14.07 1 92.75 285 ASP A O 1
ATOM 2304 N N . PHE A 1 286 ? -12.695 -27.625 -13.797 1 94 286 PHE A N 1
ATOM 2305 C CA . PHE A 1 286 ? -12 -27.391 -12.531 1 94 286 PHE A CA 1
ATOM 2306 C C . PHE A 1 286 ? -10.773 -26.516 -12.75 1 94 286 PHE A C 1
ATOM 2308 O O . PHE A 1 286 ? -10.555 -25.562 -12.008 1 94 286 PHE A O 1
ATOM 2315 N N . ILE A 1 287 ? -10 -26.875 -13.719 1 95 287 ILE A N 1
ATOM 2316 C CA . ILE A 1 287 ? -8.75 -26.172 -13.977 1 95 287 ILE A CA 1
ATOM 2317 C C . ILE A 1 287 ? -9.047 -24.734 -14.406 1 95 287 ILE A C 1
ATOM 2319 O O . ILE A 1 287 ? -8.289 -23.812 -14.078 1 95 287 ILE A O 1
ATOM 2323 N N . ARG A 1 288 ? -10.156 -24.562 -15.07 1 94.69 288 ARG A N 1
ATOM 2324 C CA . ARG A 1 288 ? -10.57 -23.203 -15.414 1 94.69 288 ARG A CA 1
ATOM 2325 C C . ARG A 1 288 ? -10.844 -22.375 -14.164 1 94.69 288 ARG A C 1
ATOM 2327 O O . ARG A 1 288 ? -10.414 -21.234 -14.062 1 94.69 288 ARG A O 1
ATOM 2334 N N . ILE A 1 289 ? -11.57 -22.906 -13.242 1 94.69 289 ILE A N 1
ATOM 2335 C CA . ILE A 1 289 ? -11.867 -22.234 -11.977 1 94.69 289 ILE A CA 1
ATOM 2336 C C . ILE A 1 289 ? -10.578 -21.969 -11.211 1 94.69 289 ILE A C 1
ATOM 2338 O O . ILE A 1 289 ? -10.375 -20.875 -10.68 1 94.69 289 ILE A O 1
ATOM 2342 N N . LEU A 1 290 ? -9.789 -22.984 -11.188 1 95.56 290 LEU A N 1
ATOM 2343 C CA . LEU A 1 290 ? -8.492 -22.859 -10.531 1 95.56 290 LEU A CA 1
ATOM 2344 C C . LEU A 1 290 ? -7.684 -21.719 -11.133 1 95.56 290 LEU A C 1
ATOM 2346 O O . LEU A 1 290 ? -7.113 -20.906 -10.406 1 95.56 290 LEU A O 1
ATOM 2350 N N . PHE A 1 291 ? -7.68 -21.672 -12.414 1 97.62 291 PHE A N 1
ATOM 2351 C CA . PHE A 1 291 ? -6.953 -20.625 -13.117 1 97.62 291 PHE A CA 1
ATOM 2352 C C . PHE A 1 291 ? -7.457 -19.25 -12.703 1 97.62 291 PHE A C 1
ATOM 2354 O O . PHE A 1 291 ? -6.664 -18.359 -12.398 1 97.62 291 PHE A O 1
ATOM 2361 N N . ASN A 1 292 ? -8.719 -19.047 -12.719 1 97.31 292 ASN A N 1
ATOM 2362 C CA . ASN A 1 292 ? -9.305 -17.75 -12.391 1 97.31 292 ASN A CA 1
ATOM 2363 C C . ASN A 1 292 ? -8.969 -17.344 -10.961 1 97.31 292 ASN A C 1
ATOM 2365 O O . ASN A 1 292 ? -8.594 -16.188 -10.719 1 97.31 292 ASN A O 1
ATOM 2369 N N . SER A 1 293 ? -9.125 -18.219 -10.078 1 97.25 293 SER A N 1
ATOM 2370 C CA . SER A 1 293 ? -8.836 -17.922 -8.68 1 97.25 293 SER A CA 1
ATOM 2371 C C . SER A 1 293 ? -7.363 -17.578 -8.484 1 97.25 293 SER A C 1
ATOM 2373 O O . SER A 1 293 ? -7.035 -16.594 -7.809 1 97.25 293 SER A O 1
ATOM 2375 N N . ILE A 1 294 ? -6.52 -18.359 -9.078 1 98.25 294 ILE A N 1
ATOM 2376 C CA . ILE A 1 294 ? -5.09 -18.125 -8.938 1 98.25 294 ILE A CA 1
ATOM 2377 C C . ILE A 1 294 ? -4.719 -16.797 -9.602 1 98.25 294 ILE A C 1
ATOM 2379 O O . ILE A 1 294 ? -3.848 -16.078 -9.117 1 98.25 294 ILE A O 1
ATOM 2383 N N . ALA A 1 295 ? -5.355 -16.516 -10.68 1 98.62 295 ALA A N 1
ATOM 2384 C CA . ALA A 1 295 ? -5.113 -15.234 -11.352 1 98.62 295 ALA A CA 1
ATOM 2385 C C . ALA A 1 295 ? -5.473 -14.062 -10.438 1 98.62 295 ALA A C 1
ATOM 2387 O O . ALA A 1 295 ? -4.754 -13.062 -10.391 1 98.62 295 ALA A O 1
ATOM 2388 N N . HIS A 1 296 ? -6.574 -14.172 -9.758 1 98.44 296 HIS A N 1
ATOM 2389 C CA . HIS A 1 296 ? -6.973 -13.141 -8.805 1 98.44 296 HIS A CA 1
ATOM 2390 C C . HIS A 1 296 ? -5.977 -13.031 -7.656 1 98.44 296 HIS A C 1
ATOM 2392 O O . HIS A 1 296 ? -5.609 -11.922 -7.25 1 98.44 296 HIS A O 1
ATOM 2398 N N . ILE A 1 297 ? -5.555 -14.102 -7.16 1 98.44 297 ILE A N 1
ATOM 2399 C CA . ILE A 1 297 ? -4.586 -14.125 -6.066 1 98.44 297 ILE A CA 1
ATOM 2400 C C . ILE A 1 297 ? -3.27 -13.508 -6.539 1 98.44 297 ILE A C 1
ATOM 2402 O O . ILE A 1 297 ? -2.625 -12.766 -5.797 1 98.44 297 ILE A O 1
ATOM 2406 N N . LYS A 1 298 ? -2.93 -13.828 -7.703 1 98.75 298 LYS A N 1
ATOM 2407 C CA . LYS A 1 298 ? -1.733 -13.234 -8.289 1 98.75 298 LYS A CA 1
ATOM 2408 C C . LYS A 1 298 ? -1.875 -11.719 -8.398 1 98.75 298 LYS A C 1
ATOM 2410 O O . LYS A 1 298 ? -0.927 -10.977 -8.133 1 98.75 298 LYS A O 1
ATOM 2415 N N . GLY A 1 299 ? -3.033 -11.281 -8.812 1 98.44 299 GLY A N 1
ATOM 2416 C CA . GLY A 1 299 ? -3.293 -9.852 -8.852 1 98.44 299 GLY A CA 1
ATOM 2417 C C . GLY A 1 299 ? -3.111 -9.18 -7.504 1 98.44 299 GLY A C 1
ATOM 2418 O O . GLY A 1 299 ? -2.52 -8.102 -7.418 1 98.44 299 GLY A O 1
ATOM 2419 N N . VAL A 1 300 ? -3.607 -9.766 -6.523 1 98.44 300 VAL A N 1
ATOM 2420 C CA . VAL A 1 300 ? -3.436 -9.273 -5.16 1 98.44 300 VAL A CA 1
ATOM 2421 C C . VAL A 1 300 ? -1.949 -9.203 -4.82 1 98.44 300 VAL A C 1
ATOM 2423 O O . VAL A 1 300 ? -1.483 -8.219 -4.242 1 98.44 300 VAL A O 1
ATOM 2426 N N . SER A 1 301 ? -1.226 -10.242 -5.141 1 98.31 301 SER A N 1
ATOM 2427 C CA . SER A 1 301 ? 0.207 -10.289 -4.867 1 98.31 301 SER A CA 1
ATOM 2428 C C . SER A 1 301 ? 0.952 -9.195 -5.621 1 98.31 301 SER A C 1
ATOM 2430 O O . SER A 1 301 ? 1.904 -8.609 -5.098 1 98.31 301 SER A O 1
ATOM 2432 N N . ASP A 1 302 ? 0.519 -8.938 -6.867 1 98.31 302 ASP A N 1
ATOM 2433 C CA . ASP A 1 302 ? 1.105 -7.844 -7.633 1 98.31 302 ASP A CA 1
ATOM 2434 C C . ASP A 1 302 ? 0.921 -6.508 -6.914 1 98.31 302 ASP A C 1
ATOM 2436 O O . ASP A 1 302 ? 1.838 -5.684 -6.879 1 98.31 302 ASP A O 1
ATOM 2440 N N . ARG A 1 303 ? -0.224 -6.316 -6.422 1 98.31 303 ARG A N 1
ATOM 2441 C CA . ARG A 1 303 ? -0.515 -5.059 -5.742 1 98.31 303 ARG A CA 1
ATOM 2442 C C . ARG A 1 303 ? 0.222 -4.973 -4.41 1 98.31 303 ARG A C 1
ATOM 2444 O O . ARG A 1 303 ? 0.565 -3.881 -3.957 1 98.31 303 ARG A O 1
ATOM 2451 N N . MET A 1 304 ? 0.448 -6.062 -3.771 1 97.56 304 MET A N 1
ATOM 2452 C CA . MET A 1 304 ? 1.279 -6.082 -2.572 1 97.56 304 MET A CA 1
ATOM 2453 C C . MET A 1 304 ? 2.686 -5.574 -2.875 1 97.56 304 MET A C 1
ATOM 2455 O O . MET A 1 304 ? 3.227 -4.754 -2.131 1 97.56 304 MET A O 1
ATOM 2459 N N . VAL A 1 305 ? 3.254 -6.094 -3.955 1 97.94 305 VAL A N 1
ATOM 2460 C CA . VAL A 1 305 ? 4.582 -5.652 -4.375 1 97.94 305 VAL A CA 1
ATOM 2461 C C . VAL A 1 305 ? 4.562 -4.156 -4.668 1 97.94 305 VAL A C 1
ATOM 2463 O O . VAL A 1 305 ? 5.469 -3.424 -4.262 1 97.94 305 VAL A O 1
ATOM 2466 N N . ALA A 1 306 ? 3.527 -3.715 -5.344 1 97.75 306 ALA A N 1
ATOM 2467 C CA . ALA A 1 306 ? 3.395 -2.301 -5.688 1 97.75 306 ALA A CA 1
ATOM 2468 C C . ALA A 1 306 ? 3.291 -1.439 -4.434 1 97.75 306 ALA A C 1
ATOM 2470 O O . ALA A 1 306 ? 3.836 -0.334 -4.383 1 97.75 306 ALA A O 1
ATOM 2471 N N . ARG A 1 307 ? 2.553 -1.871 -3.473 1 97.56 307 ARG A N 1
ATOM 2472 C CA . ARG A 1 307 ? 2.395 -1.137 -2.223 1 97.56 307 ARG A CA 1
ATOM 2473 C C . ARG A 1 307 ? 3.729 -1.004 -1.494 1 97.56 307 ARG A C 1
ATOM 2475 O O . ARG A 1 307 ? 4.059 0.067 -0.981 1 97.56 307 ARG A O 1
ATOM 2482 N N . SER A 1 308 ? 4.48 -2.094 -1.422 1 97.5 308 SER A N 1
ATOM 2483 C CA . SER A 1 308 ? 5.793 -2.049 -0.782 1 97.5 308 SER A CA 1
ATOM 2484 C C . SER A 1 308 ? 6.738 -1.108 -1.521 1 97.5 308 SER A C 1
ATOM 2486 O O . SER A 1 308 ? 7.477 -0.343 -0.897 1 97.5 308 SER A O 1
ATOM 2488 N N . THR A 1 309 ? 6.719 -1.155 -2.82 1 97.12 309 THR A N 1
ATOM 2489 C CA . THR A 1 309 ? 7.551 -0.272 -3.631 1 97.12 309 THR A CA 1
ATOM 2490 C C . THR A 1 309 ? 7.113 1.181 -3.469 1 97.12 309 THR A C 1
ATOM 2492 O O . THR A 1 309 ? 7.949 2.084 -3.422 1 97.12 309 THR A O 1
ATOM 2495 N N . GLY A 1 310 ? 5.781 1.362 -3.441 1 97.44 310 GLY A N 1
ATOM 2496 C CA . GLY A 1 310 ? 5.254 2.699 -3.219 1 97.44 310 GLY A CA 1
ATOM 2497 C C . GLY A 1 310 ? 5.641 3.273 -1.868 1 97.44 310 GLY A C 1
ATOM 2498 O O . GLY A 1 310 ? 5.941 4.465 -1.758 1 97.44 310 GLY A O 1
ATOM 2499 N N . LEU A 1 311 ? 5.562 2.465 -0.88 1 97.44 311 LEU A N 1
ATOM 2500 C CA . LEU A 1 311 ? 5.973 2.896 0.451 1 97.44 311 LEU A CA 1
ATOM 2501 C C . LEU A 1 311 ? 7.434 3.334 0.455 1 97.44 311 LEU A C 1
ATOM 2503 O O . LEU A 1 311 ? 7.789 4.324 1.097 1 97.44 311 LEU A O 1
ATOM 2507 N N . ALA A 1 312 ? 8.273 2.564 -0.187 1 97.88 312 ALA A N 1
ATOM 2508 C CA . ALA A 1 312 ? 9.688 2.92 -0.277 1 97.88 312 ALA A CA 1
ATOM 2509 C C . ALA A 1 312 ? 9.867 4.309 -0.886 1 97.88 312 ALA A C 1
ATOM 2511 O O . ALA A 1 312 ? 10.617 5.133 -0.359 1 97.88 312 ALA A O 1
ATOM 2512 N N . ALA A 1 313 ? 9.188 4.559 -1.969 1 98.19 313 ALA A N 1
ATOM 2513 C CA . ALA A 1 313 ? 9.266 5.855 -2.641 1 98.19 313 ALA A CA 1
ATOM 2514 C C . ALA A 1 313 ? 8.766 6.977 -1.734 1 98.19 313 ALA A C 1
ATOM 2516 O O . ALA A 1 313 ? 9.367 8.055 -1.684 1 98.19 313 ALA A O 1
ATOM 2517 N N . ASP A 1 314 ? 7.699 6.746 -1.048 1 98.5 314 ASP A N 1
ATOM 2518 C CA . ASP A 1 314 ? 7.094 7.75 -0.181 1 98.5 314 ASP A CA 1
ATOM 2519 C C . ASP A 1 314 ? 7.996 8.055 1.015 1 98.5 314 ASP A C 1
ATOM 2521 O O . ASP A 1 314 ? 8.047 9.195 1.481 1 98.5 314 ASP A O 1
ATOM 2525 N N . MET A 1 315 ? 8.617 7.047 1.56 1 98.31 315 MET A N 1
ATOM 2526 C CA . MET A 1 315 ? 9.555 7.281 2.656 1 98.31 315 MET A CA 1
ATOM 2527 C C . MET A 1 315 ? 10.711 8.164 2.205 1 98.31 315 MET A C 1
ATOM 2529 O O . MET A 1 315 ? 11.188 9.008 2.967 1 98.31 315 MET A O 1
ATOM 2533 N N . LEU A 1 316 ? 11.117 8.008 0.985 1 98.25 316 LEU A N 1
ATOM 2534 C CA . LEU A 1 316 ? 12.172 8.859 0.445 1 98.25 316 LEU A CA 1
ATOM 2535 C C . LEU A 1 316 ? 11.695 10.297 0.321 1 98.25 316 LEU A C 1
ATOM 2537 O O . LEU A 1 316 ? 12.438 11.234 0.634 1 98.25 316 LEU A O 1
ATOM 2541 N N . ILE A 1 317 ? 10.492 10.438 -0.12 1 98.5 317 ILE A N 1
ATOM 2542 C CA . ILE A 1 317 ? 9.914 11.773 -0.247 1 98.5 317 ILE A CA 1
ATOM 2543 C C . ILE A 1 317 ? 9.797 12.422 1.133 1 98.5 317 ILE A C 1
ATOM 2545 O O . ILE A 1 317 ? 10.148 13.586 1.312 1 98.5 317 ILE A O 1
ATOM 2549 N N . PHE A 1 318 ? 9.328 11.688 2.119 1 98.25 318 PHE A N 1
ATOM 2550 C CA . PHE A 1 318 ? 9.203 12.172 3.486 1 98.25 318 PHE A CA 1
ATOM 2551 C C . PHE A 1 318 ? 10.547 12.648 4.02 1 98.25 318 PHE A C 1
ATOM 2553 O O . PHE A 1 318 ? 10.648 13.75 4.57 1 98.25 318 PHE A O 1
ATOM 2560 N N . GLY A 1 319 ? 11.523 11.797 3.844 1 97.31 319 GLY A N 1
ATOM 2561 C CA . GLY A 1 319 ? 12.859 12.164 4.277 1 97.31 319 GLY A CA 1
ATOM 2562 C C . GLY A 1 319 ? 13.406 13.391 3.572 1 97.31 319 GLY A C 1
ATOM 2563 O O . GLY A 1 319 ? 14.039 14.242 4.199 1 97.31 319 GLY A O 1
ATOM 2564 N N . LYS A 1 320 ? 13.164 13.477 2.352 1 97.38 320 LYS A N 1
ATOM 2565 C CA . LYS A 1 320 ? 13.617 14.625 1.576 1 97.38 320 LYS A CA 1
ATOM 2566 C C . LYS A 1 320 ? 12.992 15.922 2.104 1 97.38 320 LYS A C 1
ATOM 2568 O O . LYS A 1 320 ? 13.688 16.938 2.244 1 97.38 320 LYS A O 1
ATOM 2573 N N . GLU A 1 321 ? 11.68 15.883 2.375 1 97.31 321 GLU A N 1
ATOM 2574 C CA . GLU A 1 321 ? 10.984 17.062 2.873 1 97.31 321 GLU A CA 1
ATOM 2575 C C . GLU A 1 321 ? 11.492 17.469 4.258 1 97.31 321 GLU A C 1
ATOM 2577 O O . GLU A 1 321 ? 11.609 18.656 4.566 1 97.31 321 GLU A O 1
ATOM 2582 N N . LEU A 1 322 ? 11.781 16.5 5.125 1 96.56 322 LEU A N 1
ATOM 2583 C CA . LEU A 1 322 ? 12.383 16.797 6.422 1 96.56 322 LEU A CA 1
ATOM 2584 C C . LEU A 1 322 ? 13.742 17.469 6.246 1 96.56 322 LEU A C 1
ATOM 2586 O O . LEU A 1 322 ? 14.094 18.391 6.988 1 96.56 322 LEU A O 1
ATOM 2590 N N . SER A 1 323 ? 14.477 17.016 5.277 1 95.5 323 SER A N 1
ATOM 2591 C CA . SER A 1 323 ? 15.781 17.594 4.988 1 95.5 323 SER A CA 1
ATOM 2592 C C . SER A 1 323 ? 15.648 19.047 4.516 1 95.5 323 SER A C 1
ATOM 2594 O O . SER A 1 323 ? 16.453 19.891 4.883 1 95.5 323 SER A O 1
ATOM 2596 N N . VAL A 1 324 ? 14.672 19.297 3.686 1 95.06 324 VAL A N 1
ATOM 2597 C CA . VAL A 1 324 ? 14.414 20.641 3.207 1 95.06 324 VAL A CA 1
ATOM 2598 C C . VAL A 1 324 ? 14.094 21.562 4.391 1 95.06 324 VAL A C 1
ATOM 2600 O O . VAL A 1 324 ? 14.633 22.656 4.496 1 95.06 324 VAL A O 1
ATOM 2603 N N . LEU A 1 325 ? 13.273 21.094 5.328 1 93.5 325 LEU A N 1
ATOM 2604 C CA . LEU A 1 325 ? 12.859 21.875 6.488 1 93.5 325 LEU A CA 1
ATOM 2605 C C . LEU A 1 325 ? 14.039 22.094 7.438 1 93.5 325 LEU A C 1
ATOM 2607 O O . LEU A 1 325 ? 14.109 23.125 8.117 1 93.5 325 LEU A O 1
ATOM 2611 N N . ALA A 1 326 ? 14.906 21.188 7.492 1 92.06 326 ALA A N 1
ATOM 2612 C CA . ALA A 1 326 ? 16.047 21.266 8.398 1 92.06 326 ALA A CA 1
ATOM 2613 C C . ALA A 1 326 ? 17.094 22.266 7.891 1 92.06 326 ALA A C 1
ATOM 2615 O O . ALA A 1 326 ? 17.812 22.875 8.68 1 92.06 326 ALA A O 1
ATOM 2616 N N . ASN A 1 327 ? 17.375 22.422 6.668 1 85.69 327 ASN A N 1
ATOM 2617 C CA . ASN A 1 327 ? 18.469 23.219 6.113 1 85.69 327 ASN A CA 1
ATOM 2618 C C . ASN A 1 327 ? 18.016 24.641 5.789 1 85.69 327 ASN A C 1
ATOM 2620 O O . ASN A 1 327 ? 18.828 25.578 5.805 1 85.69 327 ASN A O 1
ATOM 2624 N N . ASP A 1 328 ? 17.062 25.031 5.176 1 62.12 328 ASP A N 1
ATOM 2625 C CA . ASP A 1 328 ? 16.844 26.297 4.469 1 62.12 328 ASP A CA 1
ATOM 2626 C C . ASP A 1 328 ? 16.266 27.359 5.406 1 62.12 328 ASP A C 1
ATOM 2628 O O . ASP A 1 328 ? 15.914 28.453 4.965 1 62.12 328 ASP A O 1
ATOM 2632 N N . PRO A 1 329 ? 15.68 27.141 6.676 1 60.84 329 PRO A N 1
ATOM 2633 C CA . PRO A 1 329 ? 14.906 28.359 6.906 1 60.84 329 PRO A CA 1
ATOM 2634 C C . PRO A 1 329 ? 15.75 29.484 7.484 1 60.84 329 PRO A C 1
ATOM 2636 O O . PRO A 1 329 ? 16.719 29.234 8.203 1 60.84 329 PRO A O 1
ATOM 2639 N N . PRO A 1 330 ? 15.758 30.688 6.816 1 59.59 330 PRO A N 1
ATOM 2640 C CA . PRO A 1 330 ? 16.438 31.875 7.336 1 59.59 330 PRO A CA 1
ATOM 2641 C C . PRO A 1 330 ? 16.391 31.969 8.859 1 59.59 330 PRO A C 1
ATOM 2643 O O . PRO A 1 330 ? 15.477 31.422 9.484 1 59.59 330 PRO A O 1
ATOM 2646 N N . ALA A 1 331 ? 17.375 32.438 9.422 1 60.72 331 ALA A N 1
ATOM 2647 C CA . ALA A 1 331 ? 17.469 32.688 10.859 1 60.72 331 ALA A CA 1
ATOM 2648 C C . ALA A 1 331 ? 16.188 33.344 11.383 1 60.72 331 ALA A C 1
ATOM 2650 O O . ALA A 1 331 ? 15.797 34.406 10.93 1 60.72 331 ALA A O 1
ATOM 2651 N N . LEU A 1 332 ? 15.352 32.594 12.039 1 73.69 332 LEU A N 1
ATOM 2652 C CA . LEU A 1 332 ? 14.086 33.125 12.516 1 73.69 332 LEU A CA 1
ATOM 2653 C C . LEU A 1 332 ? 14.312 34.188 13.609 1 73.69 332 LEU A C 1
ATOM 2655 O O . LEU A 1 332 ? 15.195 34.031 14.453 1 73.69 332 LEU A O 1
ATOM 2659 N N . SER A 1 333 ? 13.789 35.25 13.43 1 84.75 333 SER A N 1
ATOM 2660 C CA . SER A 1 333 ? 13.914 36.406 14.312 1 84.75 333 SER A CA 1
ATOM 2661 C C . SER A 1 333 ? 12.898 36.375 15.445 1 84.75 333 SER A C 1
ATOM 2663 O O . SER A 1 333 ? 11.945 35.594 15.398 1 84.75 333 SER A O 1
ATOM 2665 N N . SER A 1 334 ? 13.211 37.062 16.422 1 87.69 334 SER A N 1
ATOM 2666 C CA . SER A 1 334 ? 12.266 37.188 17.531 1 87.69 334 SER A CA 1
ATOM 2667 C C . SER A 1 334 ? 10.945 37.812 17.047 1 87.69 334 SER A C 1
ATOM 2669 O O . SER A 1 334 ? 9.898 37.562 17.641 1 87.69 334 SER A O 1
ATOM 2671 N N . TRP A 1 335 ? 11.086 38.531 16.016 1 92.44 335 TRP A N 1
ATOM 2672 C CA . TRP A 1 335 ? 9.891 39.094 15.406 1 92.44 335 TRP A CA 1
ATOM 2673 C C . TRP A 1 335 ? 8.93 38 14.984 1 92.44 335 TRP A C 1
ATOM 2675 O O . TRP A 1 335 ? 7.723 38.094 15.234 1 92.44 335 TRP A O 1
ATOM 2685 N N . ALA A 1 336 ? 9.453 36.969 14.484 1 91.38 336 ALA A N 1
ATOM 2686 C CA . ALA A 1 336 ? 8.641 35.906 13.922 1 91.38 336 ALA A CA 1
ATOM 2687 C C . ALA A 1 336 ? 8.242 34.875 14.992 1 91.38 336 ALA A C 1
ATOM 2689 O O . ALA A 1 336 ? 7.113 34.406 15 1 91.38 336 ALA A O 1
ATOM 2690 N N . CYS A 1 337 ? 9.117 34.688 15.93 1 90.19 337 CYS A N 1
ATOM 2691 C CA . CYS A 1 337 ? 8.914 33.531 16.812 1 90.19 337 CYS A CA 1
ATOM 2692 C C . CYS A 1 337 ? 8.43 34 18.188 1 90.19 337 CYS A C 1
ATOM 2694 O O . CYS A 1 337 ? 7.93 33.188 18.984 1 90.19 337 CYS A O 1
ATOM 2696 N N . GLY A 1 338 ? 8.602 35.219 18.422 1 88.25 338 GLY A N 1
ATOM 2697 C CA . GLY A 1 338 ? 8.32 35.688 19.781 1 88.25 338 GLY A CA 1
ATOM 2698 C C . GLY A 1 338 ? 9.227 35.062 20.828 1 88.25 338 GLY A C 1
ATOM 2699 O O . GLY A 1 338 ? 10.445 35.125 20.703 1 88.25 338 GLY A O 1
ATOM 2700 N N . THR A 1 339 ? 8.609 34.312 21.719 1 82.69 339 THR A N 1
ATOM 2701 C CA . THR A 1 339 ? 9.383 33.688 22.781 1 82.69 339 THR A CA 1
ATOM 2702 C C . THR A 1 339 ? 9.469 32.188 22.594 1 82.69 339 THR A C 1
ATOM 2704 O O . THR A 1 339 ? 10.008 31.469 23.453 1 82.69 339 THR A O 1
ATOM 2707 N N . ILE A 1 340 ? 8.961 31.734 21.547 1 84.62 340 ILE A N 1
ATOM 2708 C CA . ILE A 1 340 ? 8.891 30.297 21.328 1 84.62 340 ILE A CA 1
ATOM 2709 C C . ILE A 1 340 ? 10.086 29.844 20.484 1 84.62 340 ILE A C 1
ATOM 2711 O O . ILE A 1 340 ? 10.422 30.484 19.484 1 84.62 340 ILE A O 1
ATOM 2715 N N . ASP A 1 341 ? 10.766 28.781 20.891 1 84.5 341 ASP A N 1
ATOM 2716 C CA . ASP A 1 341 ? 11.93 28.266 20.172 1 84.5 341 ASP A CA 1
ATOM 2717 C C . ASP A 1 341 ? 11.656 26.891 19.594 1 84.5 341 ASP A C 1
ATOM 2719 O O . ASP A 1 341 ? 12.594 26.141 19.312 1 84.5 341 ASP A O 1
ATOM 2723 N N . THR A 1 342 ? 10.461 26.562 19.438 1 87.62 342 THR A N 1
ATOM 2724 C CA . THR A 1 342 ? 10.031 25.25 18.984 1 87.62 342 THR A CA 1
ATOM 2725 C C . THR A 1 342 ? 10.656 24.922 17.625 1 87.62 342 THR A C 1
ATOM 2727 O O . THR A 1 342 ? 11.125 23.797 17.422 1 87.62 342 THR A O 1
ATOM 2730 N N . TRP A 1 343 ? 10.734 25.875 16.75 1 89.88 343 TRP A N 1
ATOM 2731 C CA . TRP A 1 343 ? 11.188 25.594 15.391 1 89.88 343 TRP A CA 1
ATOM 2732 C C . TRP A 1 343 ? 12.664 25.203 15.383 1 89.88 343 TRP A C 1
ATOM 2734 O O . TRP A 1 343 ? 13.078 24.328 14.625 1 89.88 343 TRP A O 1
ATOM 2744 N N . SER A 1 344 ? 13.445 25.922 16.172 1 87.62 344 SER A N 1
ATOM 2745 C CA . SER A 1 344 ? 14.867 25.609 16.234 1 87.62 344 SER A CA 1
ATOM 2746 C C . SER A 1 344 ? 15.094 24.156 16.656 1 87.62 344 SER A C 1
ATOM 2748 O O . SER A 1 344 ? 15.977 23.484 16.125 1 87.62 344 SER A O 1
ATOM 2750 N N . HIS A 1 345 ? 14.32 23.703 17.547 1 89.81 345 HIS A N 1
ATOM 2751 C CA . HIS A 1 345 ? 14.398 22.312 18 1 89.81 345 HIS A CA 1
ATOM 2752 C C . HIS A 1 345 ? 13.953 21.359 16.891 1 89.81 345 HIS A C 1
ATOM 2754 O O . HIS A 1 345 ? 14.586 20.328 16.672 1 89.81 345 HIS A O 1
ATOM 2760 N N . LEU A 1 346 ? 12.93 21.703 16.219 1 92.25 346 LEU A N 1
ATOM 2761 C CA . LEU A 1 346 ? 12.406 20.875 15.148 1 92.25 346 LEU A CA 1
ATOM 2762 C C . LEU A 1 346 ? 13.422 20.75 14.016 1 92.25 346 LEU A C 1
ATOM 2764 O O . LEU A 1 346 ? 13.641 19.656 13.492 1 92.25 346 LEU A O 1
ATOM 2768 N N . GLN A 1 347 ? 13.984 21.859 13.68 1 90.5 347 GLN A N 1
ATOM 2769 C CA . GLN A 1 347 ? 14.969 21.875 12.602 1 90.5 347 GLN A CA 1
ATOM 2770 C C . GLN A 1 347 ? 16.125 20.922 12.891 1 90.5 347 GLN A C 1
ATOM 2772 O O . GLN A 1 347 ? 16.562 20.172 12.016 1 90.5 347 GLN A O 1
ATOM 2777 N N . ASN A 1 348 ? 16.578 20.953 14.062 1 89.31 348 ASN A N 1
ATOM 2778 C CA . ASN A 1 348 ? 17.688 20.078 14.469 1 89.31 348 ASN A CA 1
ATOM 2779 C C . ASN A 1 348 ? 17.266 18.609 14.477 1 89.31 348 ASN A C 1
ATOM 2781 O O . ASN A 1 348 ? 18.031 17.734 14.094 1 89.31 348 ASN A O 1
ATOM 2785 N N . GLY A 1 349 ? 16.109 18.359 14.914 1 92.5 349 GLY A N 1
ATOM 2786 C CA . GLY A 1 349 ? 15.594 17 14.953 1 92.5 349 GLY A CA 1
ATOM 2787 C C . GLY A 1 349 ? 15.336 16.422 13.57 1 92.5 349 GLY A C 1
ATOM 2788 O O . GLY A 1 349 ? 15.578 15.242 13.336 1 92.5 349 GLY A O 1
ATOM 2789 N N . PHE A 1 350 ? 14.898 17.266 12.648 1 94.06 350 PHE A N 1
ATOM 2790 C CA . PHE A 1 350 ? 14.523 16.828 11.312 1 94.06 350 PHE A CA 1
ATOM 2791 C C . PHE A 1 350 ? 15.742 16.344 10.539 1 94.06 350 PHE A C 1
ATOM 2793 O O . PHE A 1 350 ? 15.641 15.453 9.695 1 94.06 350 PHE A O 1
ATOM 2800 N N . LYS A 1 351 ? 16.906 16.922 10.828 1 89.88 351 LYS A N 1
ATOM 2801 C CA . LYS A 1 351 ? 18.125 16.516 10.148 1 89.88 351 LYS A CA 1
ATOM 2802 C C . LYS A 1 351 ? 18.438 15.047 10.414 1 89.88 351 LYS A C 1
ATOM 2804 O O . LYS A 1 351 ? 18.703 14.289 9.484 1 89.88 351 LYS A O 1
ATOM 2809 N N . GLY A 1 352 ? 18.359 14.648 11.609 1 91.38 352 GLY A N 1
ATOM 2810 C CA . GLY A 1 352 ? 18.609 13.266 11.977 1 91.38 352 GLY A CA 1
ATOM 2811 C C . GLY A 1 352 ? 17.516 12.32 11.516 1 91.38 352 GLY A C 1
ATOM 2812 O O . GLY A 1 352 ? 17.797 11.18 11.133 1 91.38 352 GLY A O 1
ATOM 2813 N N . LEU A 1 353 ? 16.375 12.773 11.5 1 94.94 353 LEU A N 1
ATOM 2814 C CA . LEU A 1 353 ? 15.227 11.938 11.148 1 94.94 353 LEU A CA 1
ATOM 2815 C C . LEU A 1 353 ? 15.211 11.641 9.656 1 94.94 353 LEU A C 1
ATOM 2817 O O . LEU A 1 353 ? 14.742 10.578 9.234 1 94.94 353 LEU A O 1
ATOM 2821 N N . SER A 1 354 ? 15.688 12.586 8.844 1 95.38 354 SER A N 1
ATOM 2822 C CA . SER A 1 354 ? 15.695 12.43 7.395 1 95.38 354 SER A CA 1
ATOM 2823 C C . SER A 1 354 ? 16.438 11.156 6.984 1 95.38 354 SER A C 1
ATOM 2825 O O . SER A 1 354 ? 15.992 10.43 6.094 1 95.38 354 SER A O 1
ATOM 2827 N N . VAL A 1 355 ? 17.516 10.805 7.637 1 95.19 355 VAL A N 1
ATOM 2828 C CA . VAL A 1 355 ? 18.344 9.641 7.324 1 95.19 355 VAL A CA 1
ATOM 2829 C C . VAL A 1 355 ? 17.578 8.359 7.668 1 95.19 355 VAL A C 1
ATOM 2831 O O . VAL A 1 355 ? 17.656 7.371 6.938 1 95.19 355 VAL A O 1
ATOM 2834 N N . GLU A 1 356 ? 16.906 8.406 8.719 1 96.62 356 GLU A N 1
ATOM 2835 C CA . GLU A 1 356 ? 16.156 7.234 9.164 1 96.62 356 GLU A CA 1
ATOM 2836 C C . GLU A 1 356 ? 15.094 6.836 8.141 1 96.62 356 GLU A C 1
ATOM 2838 O O . GLU A 1 356 ? 14.812 5.648 7.957 1 96.62 356 GLU A O 1
ATOM 2843 N N . PHE A 1 357 ? 14.523 7.789 7.5 1 97.75 357 PHE A N 1
ATOM 2844 C CA . PHE A 1 357 ? 13.5 7.504 6.508 1 97.75 357 PHE A CA 1
ATOM 2845 C C . PHE A 1 357 ? 14.109 6.863 5.266 1 97.75 357 PHE A C 1
ATOM 2847 O O . PHE A 1 357 ? 13.43 6.129 4.543 1 97.75 357 PHE A O 1
ATOM 2854 N N . GLY A 1 358 ? 15.383 7.121 5.02 1 96.44 358 GLY A N 1
ATOM 2855 C CA . GLY A 1 358 ? 16.094 6.402 3.971 1 96.44 358 GLY A CA 1
ATOM 2856 C C . GLY A 1 358 ? 16.219 4.914 4.246 1 96.44 358 GLY A C 1
ATOM 2857 O O . GLY A 1 358 ? 16.062 4.094 3.342 1 96.44 358 GLY A O 1
ATOM 2858 N N . VAL A 1 359 ? 16.484 4.586 5.461 1 97 359 VAL A N 1
ATOM 2859 C CA . VAL A 1 359 ? 16.609 3.193 5.875 1 97 359 VAL A CA 1
ATOM 2860 C C . VAL A 1 359 ? 15.273 2.48 5.742 1 97 359 VAL A C 1
ATOM 2862 O O . VAL A 1 359 ? 15.219 1.326 5.309 1 97 359 VAL A O 1
ATOM 2865 N N . LEU A 1 360 ? 14.258 3.211 6.137 1 97.56 360 LEU A N 1
ATOM 2866 C CA . LEU A 1 360 ? 12.914 2.646 5.992 1 97.56 360 LEU A CA 1
ATOM 2867 C C . LEU A 1 360 ? 12.594 2.375 4.527 1 97.56 360 LEU A C 1
ATOM 2869 O O . LEU A 1 360 ? 11.977 1.363 4.199 1 97.56 360 LEU A O 1
ATOM 2873 N N . ALA A 1 361 ? 12.984 3.293 3.67 1 98 361 ALA A N 1
ATOM 2874 C CA . ALA A 1 361 ? 12.766 3.137 2.232 1 98 361 ALA A CA 1
ATOM 2875 C C . ALA A 1 361 ? 13.477 1.896 1.703 1 98 361 ALA A C 1
ATOM 2877 O O . ALA A 1 361 ? 12.898 1.114 0.946 1 98 361 ALA A O 1
ATOM 2878 N N . ASP A 1 362 ? 14.625 1.656 2.115 1 97.75 362 ASP A N 1
ATOM 2879 C CA . ASP A 1 362 ? 15.414 0.506 1.68 1 97.75 362 ASP A CA 1
ATOM 2880 C C . ASP A 1 362 ? 14.758 -0.803 2.121 1 97.75 362 ASP A C 1
ATOM 2882 O O . ASP A 1 362 ? 14.688 -1.758 1.345 1 97.75 362 ASP A O 1
ATOM 2886 N N . LYS A 1 363 ? 14.422 -0.79 3.305 1 97.38 363 LYS A N 1
ATOM 2887 C CA . LYS A 1 363 ? 13.766 -1.988 3.82 1 97.38 363 LYS A CA 1
ATOM 2888 C C . LYS A 1 363 ? 12.492 -2.295 3.043 1 97.38 363 LYS A C 1
ATOM 2890 O O . LYS A 1 363 ? 12.203 -3.455 2.744 1 97.38 363 LYS A O 1
ATOM 2895 N N . SER A 1 364 ? 11.703 -1.304 2.791 1 97.75 364 SER A N 1
ATOM 2896 C CA . SER A 1 364 ? 10.453 -1.486 2.051 1 97.75 364 SER A CA 1
ATOM 2897 C C . SER A 1 364 ? 10.719 -1.993 0.637 1 97.75 364 SER A C 1
ATOM 2899 O O . SER A 1 364 ? 9.953 -2.799 0.106 1 97.75 364 SER A O 1
ATOM 2901 N N . GLN A 1 365 ? 11.789 -1.509 0.063 1 97.5 365 GLN A N 1
ATOM 2902 C CA . GLN A 1 365 ? 12.18 -1.983 -1.261 1 97.5 365 GLN A CA 1
ATOM 2903 C C . GLN A 1 365 ? 12.531 -3.469 -1.231 1 97.5 365 GLN A C 1
ATOM 2905 O O . GLN A 1 365 ? 12.141 -4.223 -2.127 1 97.5 365 GLN A O 1
ATOM 2910 N N . LYS A 1 366 ? 13.242 -3.869 -0.281 1 97.62 366 LYS A N 1
ATOM 2911 C CA . LYS A 1 366 ? 13.609 -5.273 -0.119 1 97.62 366 LYS A CA 1
ATOM 2912 C C . LYS A 1 366 ? 12.375 -6.145 0.094 1 97.62 366 LYS A C 1
ATOM 2914 O O . LYS A 1 366 ? 12.305 -7.27 -0.411 1 97.62 366 LYS A O 1
ATOM 2919 N N . GLN A 1 367 ? 11.516 -5.562 0.884 1 97.38 367 GLN A N 1
ATOM 2920 C CA . GLN A 1 367 ? 10.258 -6.27 1.098 1 97.38 367 GLN A CA 1
ATOM 2921 C C . GLN A 1 367 ? 9.539 -6.52 -0.224 1 97.38 367 GLN A C 1
ATOM 2923 O O . GLN A 1 367 ? 9.008 -7.609 -0.452 1 97.38 367 GLN A O 1
ATOM 2928 N N . GLY A 1 368 ? 9.461 -5.543 -1.088 1 97.62 368 GLY A N 1
ATOM 2929 C CA . GLY A 1 368 ? 8.844 -5.699 -2.395 1 97.62 368 GLY A CA 1
ATOM 2930 C C . GLY A 1 368 ? 9.5 -6.773 -3.238 1 97.62 368 GLY A C 1
ATOM 2931 O O . GLY A 1 368 ? 8.82 -7.551 -3.908 1 97.62 368 GLY A O 1
ATOM 2932 N N . HIS A 1 369 ? 10.805 -6.875 -3.186 1 96.62 369 HIS A N 1
ATOM 2933 C CA . HIS A 1 369 ? 11.539 -7.875 -3.947 1 96.62 369 HIS A CA 1
ATOM 2934 C C . HIS A 1 369 ? 11.234 -9.281 -3.445 1 96.62 369 HIS A C 1
ATOM 2936 O O . HIS A 1 369 ? 11.078 -10.211 -4.242 1 96.62 369 HIS A O 1
ATOM 2942 N N . MET A 1 370 ? 11.164 -9.422 -2.197 1 97.19 370 MET A N 1
ATOM 2943 C CA . MET A 1 370 ? 10.875 -10.727 -1.611 1 97.19 370 MET A CA 1
ATOM 2944 C C . MET A 1 370 ? 9.461 -11.18 -1.973 1 97.19 370 MET A C 1
ATOM 2946 O O . MET A 1 370 ? 9.242 -12.344 -2.285 1 97.19 370 MET A O 1
ATOM 2950 N N . GLU A 1 371 ? 8.547 -10.242 -1.873 1 97.75 371 GLU A N 1
ATOM 2951 C CA . GLU A 1 371 ? 7.176 -10.555 -2.256 1 97.75 371 GLU A CA 1
ATOM 2952 C C . GLU A 1 371 ? 7.086 -10.953 -3.725 1 97.75 371 GLU A C 1
ATOM 2954 O O . GLU A 1 371 ? 6.355 -11.883 -4.078 1 97.75 371 GLU A O 1
ATOM 2959 N N . ASP A 1 372 ? 7.785 -10.305 -4.539 1 97.44 372 ASP A N 1
ATOM 2960 C CA . ASP A 1 372 ? 7.797 -10.609 -5.965 1 97.44 372 ASP A CA 1
ATOM 2961 C C . ASP A 1 372 ? 8.312 -12.023 -6.223 1 97.44 372 ASP A C 1
ATOM 2963 O O . ASP A 1 372 ? 7.691 -12.797 -6.949 1 97.44 372 ASP A O 1
ATOM 2967 N N . ASP A 1 373 ? 9.359 -12.367 -5.578 1 95.31 373 ASP A N 1
ATOM 2968 C CA . ASP A 1 373 ? 10.016 -13.648 -5.805 1 95.31 373 ASP A CA 1
ATOM 2969 C C . ASP A 1 373 ? 9.227 -14.797 -5.188 1 95.31 373 ASP A C 1
ATOM 2971 O O . ASP A 1 373 ? 9.031 -15.836 -5.816 1 95.31 373 ASP A O 1
ATOM 2975 N N . CYS A 1 374 ? 8.781 -14.602 -4.039 1 94.12 374 CYS A N 1
ATOM 2976 C CA . CYS A 1 374 ? 8.188 -15.695 -3.279 1 94.12 374 CYS A CA 1
ATOM 2977 C C . CYS A 1 374 ? 6.723 -15.883 -3.658 1 94.12 374 CYS A C 1
ATOM 2979 O O . CYS A 1 374 ? 6.172 -16.969 -3.484 1 94.12 374 CYS A O 1
ATOM 2981 N N . LEU A 1 375 ? 6.129 -14.82 -4.141 1 97.56 375 LEU A N 1
ATOM 2982 C CA . LEU A 1 375 ? 4.699 -14.93 -4.398 1 97.56 375 LEU A CA 1
ATOM 2983 C C . LEU A 1 375 ? 4.398 -14.773 -5.887 1 97.56 375 LEU A C 1
ATOM 2985 O O . LEU A 1 375 ? 4 -15.727 -6.551 1 97.56 375 LEU A O 1
ATOM 2989 N N . VAL A 1 376 ? 4.734 -13.648 -6.461 1 98.25 376 VAL A N 1
ATOM 2990 C CA . VAL A 1 376 ? 4.312 -13.289 -7.809 1 98.25 376 VAL A CA 1
ATOM 2991 C C . VAL A 1 376 ? 4.914 -14.266 -8.812 1 98.25 376 VAL A C 1
ATOM 2993 O O . VAL A 1 376 ? 4.191 -14.836 -9.641 1 98.25 376 VAL A O 1
ATOM 2996 N N . GLU A 1 377 ? 6.16 -14.531 -8.703 1 97.81 377 GLU A N 1
ATOM 2997 C CA . GLU A 1 377 ? 6.844 -15.398 -9.664 1 97.81 377 GLU A CA 1
ATOM 2998 C C . GLU A 1 377 ? 6.34 -16.828 -9.562 1 97.81 377 GLU A C 1
ATOM 3000 O O . GLU A 1 377 ? 6.195 -17.516 -10.578 1 97.81 377 GLU A O 1
ATOM 3005 N N . GLN A 1 378 ? 6.086 -17.312 -8.383 1 98.19 378 GLN A N 1
ATOM 3006 C CA . GLN A 1 378 ? 5.594 -18.672 -8.188 1 98.19 378 GLN A CA 1
ATOM 3007 C C . GLN A 1 378 ? 4.176 -18.828 -8.727 1 98.19 378 GLN A C 1
ATOM 3009 O O . GLN A 1 378 ? 3.861 -19.828 -9.367 1 98.19 378 GLN A O 1
ATOM 3014 N N . LEU A 1 379 ? 3.387 -17.828 -8.438 1 98.69 379 LEU A N 1
ATOM 3015 C CA . LEU A 1 379 ? 2.014 -17.875 -8.93 1 98.69 379 LEU A CA 1
ATOM 3016 C C . LEU A 1 379 ? 1.981 -17.781 -10.453 1 98.69 379 LEU A C 1
ATOM 3018 O O . LEU A 1 379 ? 1.187 -18.453 -11.102 1 98.69 379 LEU A O 1
ATOM 3022 N N . GLN A 1 380 ? 2.854 -16.953 -10.984 1 98.56 380 GLN A N 1
ATOM 3023 C CA . GLN A 1 380 ? 2.91 -16.828 -1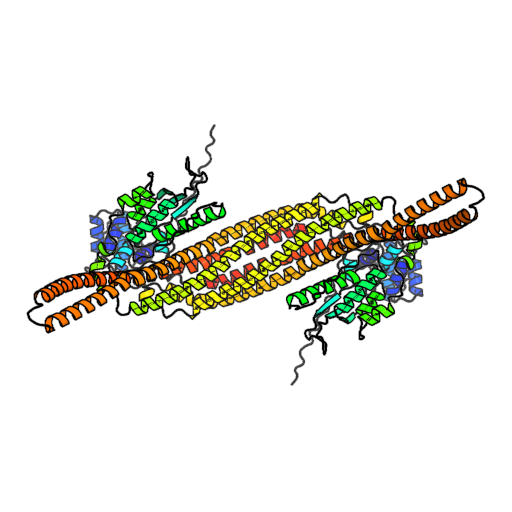2.438 1 98.56 380 GLN A CA 1
ATOM 3024 C C . GLN A 1 380 ? 3.383 -18.141 -13.078 1 98.56 380 GLN A C 1
ATOM 3026 O O . GLN A 1 380 ? 2.928 -18.5 -14.164 1 98.56 380 GLN A O 1
ATOM 3031 N N . TYR A 1 381 ? 4.305 -18.797 -12.398 1 98.44 381 TYR A N 1
ATOM 3032 C CA . TYR A 1 381 ? 4.746 -20.109 -12.844 1 98.44 381 TYR A CA 1
ATOM 3033 C C . TYR A 1 381 ? 3.568 -21.062 -12.961 1 98.44 381 TYR A C 1
ATOM 3035 O O . TYR A 1 381 ? 3.418 -21.766 -13.969 1 98.44 381 TYR A O 1
ATOM 3043 N N . PHE A 1 382 ? 2.762 -21.109 -11.992 1 98.69 382 PHE A N 1
ATOM 3044 C CA . PHE A 1 382 ? 1.611 -22 -11.977 1 98.69 382 PHE A CA 1
ATOM 3045 C C . PHE A 1 382 ? 0.592 -21.594 -13.031 1 98.69 382 PHE A C 1
ATOM 3047 O O . PHE A 1 382 ? -0.008 -22.453 -13.688 1 98.69 382 PHE A O 1
ATOM 3054 N N . LEU A 1 383 ? 0.4 -20.312 -13.172 1 98.75 383 LEU A N 1
ATOM 3055 C CA . LEU A 1 383 ? -0.528 -19.828 -14.188 1 98.75 383 LEU A CA 1
ATOM 3056 C C . LEU A 1 383 ? -0.045 -20.203 -15.586 1 98.75 383 LEU A C 1
ATOM 3058 O O . LEU A 1 383 ? -0.852 -20.531 -16.453 1 98.75 383 LEU A O 1
ATOM 3062 N N . ASP A 1 384 ? 1.261 -20.078 -15.797 1 98.69 384 ASP A N 1
ATOM 3063 C CA . ASP A 1 384 ? 1.819 -20.5 -17.078 1 98.69 384 ASP A CA 1
ATOM 3064 C C . ASP A 1 384 ? 1.541 -21.984 -17.344 1 98.69 384 ASP A C 1
ATOM 3066 O O . ASP A 1 384 ? 1.259 -22.359 -18.484 1 98.69 384 ASP A O 1
ATOM 3070 N N . LEU A 1 385 ? 1.654 -22.75 -16.312 1 98.75 385 LEU A N 1
ATOM 3071 C CA . LEU A 1 385 ? 1.344 -24.172 -16.422 1 98.75 385 LEU A CA 1
ATOM 3072 C C . LEU A 1 385 ? -0.12 -24.375 -16.797 1 98.75 385 LEU A C 1
ATOM 3074 O O . LEU A 1 385 ? -0.431 -25.156 -17.703 1 98.75 385 LEU A O 1
ATOM 3078 N N . LEU A 1 386 ? -0.978 -23.688 -16.141 1 98.69 386 LEU A N 1
ATOM 3079 C CA . LEU A 1 386 ? -2.408 -23.828 -16.391 1 98.69 386 LEU A CA 1
ATOM 3080 C C . LEU A 1 386 ? -2.77 -23.328 -17.781 1 98.69 386 LEU A C 1
ATOM 3082 O O . LEU A 1 386 ? -3.648 -23.875 -18.453 1 98.69 386 LEU A O 1
ATOM 3086 N N . THR A 1 387 ? -2.109 -22.297 -18.203 1 98.56 387 THR A N 1
ATOM 3087 C CA . THR A 1 387 ? -2.328 -21.781 -19.547 1 98.56 387 THR A CA 1
ATOM 3088 C C . THR A 1 387 ? -1.908 -22.812 -20.594 1 98.56 387 THR A C 1
ATOM 3090 O O . THR A 1 387 ? -2.578 -22.984 -21.625 1 98.56 387 THR A O 1
ATOM 3093 N N . SER A 1 388 ? -0.796 -23.453 -20.344 1 98.62 388 SER A N 1
ATOM 3094 C CA . SER A 1 388 ? -0.338 -24.5 -21.25 1 98.62 388 SER A CA 1
ATOM 3095 C C . SER A 1 388 ? -1.358 -25.625 -21.344 1 98.62 388 SER A C 1
ATOM 3097 O O . SER A 1 388 ? -1.517 -26.234 -22.406 1 98.62 388 SER A O 1
ATOM 3099 N N . TYR A 1 389 ? -2 -25.938 -20.234 1 98.56 389 TYR A N 1
ATOM 3100 C CA . TYR A 1 389 ? -3.039 -26.969 -20.219 1 98.56 389 TYR A CA 1
ATOM 3101 C C . TYR A 1 389 ? -4.223 -26.547 -21.094 1 98.56 389 TYR A C 1
ATOM 3103 O O . TYR A 1 389 ? -4.766 -27.344 -21.844 1 98.56 389 TYR A O 1
ATOM 3111 N N . LYS A 1 390 ? -4.625 -25.344 -20.906 1 98.12 390 LYS A N 1
ATOM 3112 C CA . LYS A 1 390 ? -5.703 -24.812 -21.75 1 98.12 390 LYS A CA 1
ATOM 3113 C C . LYS A 1 390 ? -5.363 -24.938 -23.234 1 98.12 390 LYS A C 1
ATOM 3115 O O . LYS A 1 390 ? -6.199 -25.344 -24.031 1 98.12 390 LYS A O 1
ATOM 3120 N N . ASP A 1 391 ? -4.137 -24.594 -23.609 1 98.06 391 ASP A N 1
ATOM 3121 C CA . ASP A 1 391 ? -3.688 -24.688 -25 1 98.06 391 ASP A CA 1
ATOM 3122 C C . ASP A 1 391 ? -3.709 -26.125 -25.484 1 98.06 391 ASP A C 1
ATOM 3124 O O . ASP A 1 391 ? -4.051 -26.406 -26.625 1 98.06 391 ASP A O 1
ATOM 3128 N N . LEU A 1 392 ? -3.277 -27.031 -24.594 1 98.31 392 LEU A N 1
ATOM 3129 C CA . LEU A 1 392 ? -3.305 -28.453 -24.922 1 98.31 392 LEU A CA 1
ATOM 3130 C C . LEU A 1 392 ? -4.727 -28.906 -25.234 1 98.31 392 LEU A C 1
ATOM 3132 O O . LEU A 1 392 ? -4.957 -29.609 -26.203 1 98.31 392 LEU A O 1
ATOM 3136 N N . CYS A 1 393 ? -5.676 -28.547 -24.406 1 97.31 393 CYS A N 1
ATOM 3137 C CA . CYS A 1 393 ? -7.07 -28.906 -24.609 1 97.31 393 CYS A CA 1
ATOM 3138 C C . CYS A 1 393 ? -7.586 -28.375 -25.938 1 97.31 393 CYS A C 1
ATOM 3140 O O . CYS A 1 393 ? -8.305 -29.062 -26.656 1 97.31 393 CYS A O 1
ATOM 3142 N N . ASP A 1 394 ? -7.184 -27.203 -26.281 1 96.38 394 ASP A N 1
ATOM 3143 C CA . ASP A 1 394 ? -7.59 -26.609 -27.547 1 96.38 394 ASP A CA 1
ATOM 3144 C C . ASP A 1 394 ? -7.004 -27.375 -28.734 1 96.38 394 ASP A C 1
ATOM 3146 O O . ASP A 1 394 ? -7.688 -27.594 -29.734 1 96.38 394 ASP A O 1
ATOM 3150 N N . ARG A 1 395 ? -5.75 -27.75 -28.625 1 96.12 395 ARG A N 1
ATOM 3151 C CA . ARG A 1 395 ? -5.109 -28.516 -29.703 1 96.12 395 ARG A CA 1
ATOM 3152 C C . ARG A 1 395 ? -5.789 -29.875 -29.891 1 96.12 395 ARG A C 1
ATOM 3154 O O . ARG A 1 395 ? -5.934 -30.344 -31.016 1 96.12 395 ARG A O 1
ATOM 3161 N N . HIS A 1 396 ? -6.137 -30.5 -28.781 1 95.5 396 HIS A N 1
ATOM 3162 C CA . HIS A 1 396 ? -6.832 -31.781 -28.859 1 95.5 396 HIS A CA 1
ATOM 3163 C C . HIS A 1 396 ? -8.195 -31.641 -29.531 1 95.5 396 HIS A C 1
ATOM 3165 O O . HIS A 1 396 ? -8.523 -32.406 -30.438 1 95.5 396 HIS A O 1
ATOM 3171 N N . GLU A 1 397 ? -8.938 -30.688 -29.094 1 93.69 397 GLU A N 1
ATOM 3172 C CA . GLU A 1 397 ? -10.312 -30.516 -29.547 1 93.69 397 GLU A CA 1
ATOM 3173 C C . GLU A 1 397 ? -10.352 -30.016 -31 1 93.69 397 GLU A C 1
ATOM 3175 O O . GLU A 1 397 ? -11.094 -30.562 -31.828 1 93.69 397 GLU A O 1
ATOM 3180 N N . LYS A 1 398 ? -9.578 -29.109 -31.391 1 94.12 398 LYS A N 1
ATOM 3181 C CA . LYS A 1 398 ? -9.609 -28.5 -32.719 1 94.12 398 LYS A CA 1
ATOM 3182 C C . LYS A 1 398 ? -8.734 -29.266 -33.719 1 94.12 398 LYS A C 1
ATOM 3184 O O . LYS A 1 398 ? -8.867 -29.109 -34.906 1 94.12 398 LYS A O 1
ATOM 3189 N N . GLY A 1 399 ? -7.906 -30.078 -33.156 1 92.38 399 GLY A N 1
ATOM 3190 C CA . GLY A 1 399 ? -6.992 -30.812 -34 1 92.38 399 GLY A CA 1
ATOM 3191 C C . GLY A 1 399 ? -7.441 -32.25 -34.25 1 92.38 399 GLY A C 1
ATOM 3192 O O . GLY A 1 399 ? -8.336 -32.469 -35.062 1 92.38 399 GLY A O 1
ATOM 3193 N N . VAL A 1 400 ? -6.898 -33.125 -33.469 1 90.12 400 VAL A N 1
ATOM 3194 C CA . VAL A 1 400 ? -7.027 -34.562 -33.75 1 90.12 400 VAL A CA 1
ATOM 3195 C C . VAL A 1 400 ? -8.492 -34.969 -33.656 1 90.12 400 VAL A C 1
ATOM 3197 O O . VAL A 1 400 ? -8.977 -35.75 -34.469 1 90.12 400 VAL A O 1
ATOM 3200 N N . LEU A 1 401 ? -9.188 -34.469 -32.719 1 89.88 401 LEU A N 1
ATOM 3201 C CA . LEU A 1 401 ? -10.586 -34.844 -32.562 1 89.88 401 LEU A CA 1
ATOM 3202 C C . LEU A 1 401 ? -11.422 -34.344 -33.75 1 89.88 401 LEU A C 1
ATOM 3204 O O . LEU A 1 401 ? -12.234 -35.094 -34.281 1 89.88 401 LEU A O 1
ATOM 3208 N N . SER A 1 402 ? -11.273 -33.188 -34.094 1 90.62 402 SER A N 1
ATOM 3209 C CA . SER A 1 402 ? -12 -32.594 -35.219 1 90.62 402 SER A CA 1
ATOM 3210 C C . SER A 1 402 ? -11.648 -33.312 -36.531 1 90.62 402 SER A C 1
ATOM 3212 O O . SER A 1 402 ? -12.531 -33.594 -37.344 1 90.62 402 SER A O 1
ATOM 3214 N N . ASP A 1 403 ? -10.375 -33.562 -36.688 1 89.31 403 ASP A N 1
ATOM 3215 C CA . ASP A 1 403 ? -9.93 -34.281 -37.875 1 89.31 403 ASP A CA 1
ATOM 3216 C C . ASP A 1 403 ? -10.547 -35.688 -37.938 1 89.31 403 ASP A C 1
ATOM 3218 O O . ASP A 1 403 ? -10.953 -36.156 -39 1 89.31 403 ASP A O 1
ATOM 3222 N N . HIS A 1 404 ? -10.57 -36.312 -36.844 1 88.88 404 HIS A N 1
ATOM 3223 C CA . HIS A 1 404 ? -11.188 -37.625 -36.75 1 88.88 404 HIS A CA 1
ATOM 3224 C C . HIS A 1 404 ? -12.664 -37.594 -37.125 1 88.88 404 HIS A C 1
ATOM 3226 O O . HIS A 1 404 ? -13.156 -38.406 -37.875 1 88.88 404 HIS A O 1
ATOM 3232 N N . GLN A 1 405 ? -13.344 -36.625 -36.688 1 89.62 405 GLN A N 1
ATOM 3233 C CA . GLN A 1 405 ? -14.766 -36.469 -36.969 1 89.62 405 GLN A CA 1
ATOM 3234 C C . GLN A 1 405 ? -15.016 -36.188 -38.438 1 89.62 405 GLN A C 1
ATOM 3236 O O . GLN A 1 405 ? -15.961 -36.719 -39.031 1 89.62 405 GLN A O 1
ATOM 3241 N N . ARG A 1 406 ? -14.211 -35.438 -38.969 1 90.56 406 ARG A N 1
ATOM 3242 C CA . ARG A 1 406 ? -14.328 -35.125 -40.406 1 90.56 406 ARG A CA 1
ATOM 3243 C C . ARG A 1 406 ? -14.086 -36.344 -41.25 1 90.56 406 ARG A C 1
ATOM 3245 O O . ARG A 1 406 ? -14.75 -36.531 -42.281 1 90.56 406 ARG A O 1
ATOM 3252 N N . ALA A 1 407 ? -13.094 -37.094 -40.812 1 90.06 407 ALA A N 1
ATOM 3253 C CA . ALA A 1 407 ? -12.781 -38.312 -41.562 1 90.06 407 ALA A CA 1
ATOM 3254 C C . ALA A 1 407 ? -13.938 -39.312 -41.5 1 90.06 407 ALA A C 1
ATOM 3256 O O . ALA A 1 407 ? -14.234 -39.969 -42.469 1 90.06 407 ALA A O 1
ATOM 3257 N N . LEU A 1 408 ? -14.562 -39.375 -40.438 1 90.56 408 LEU A N 1
ATOM 3258 C CA . LEU A 1 408 ? -15.719 -40.25 -40.25 1 90.56 408 LEU A CA 1
ATOM 3259 C C . LEU A 1 408 ? -16.891 -39.781 -41.094 1 90.56 408 LEU A C 1
ATOM 3261 O O . LEU A 1 408 ? -17.594 -40.594 -41.719 1 90.56 408 LEU A O 1
ATOM 3265 N N . GLN A 1 409 ? -17.062 -38.562 -41.156 1 91.94 409 GLN A N 1
ATOM 3266 C CA . GLN A 1 409 ? -18.125 -38 -42 1 91.94 409 GLN A CA 1
ATOM 3267 C C . GLN A 1 409 ? -17.891 -38.281 -43.469 1 91.94 409 GLN A C 1
ATOM 3269 O O . GLN A 1 409 ? -18.812 -38.625 -44.188 1 91.94 409 GLN A O 1
ATOM 3274 N N . LYS A 1 410 ? -16.672 -38.094 -43.844 1 91.44 410 LYS A N 1
ATOM 3275 C CA . LYS A 1 410 ? -16.312 -38.375 -45.25 1 91.44 410 LYS A CA 1
ATOM 3276 C C . LYS A 1 410 ? -16.562 -39.844 -45.594 1 91.44 410 LYS A C 1
ATOM 3278 O O . LYS A 1 410 ? -17.031 -40.156 -46.688 1 91.44 410 LYS A O 1
ATOM 3283 N N . MET A 1 411 ? -16.219 -40.719 -44.781 1 90.12 411 MET A N 1
ATOM 3284 C CA . MET A 1 411 ? -16.469 -42.156 -44.969 1 90.12 411 MET A CA 1
ATOM 3285 C C . MET A 1 411 ? -17.953 -42.438 -45.125 1 90.12 411 MET A C 1
ATOM 3287 O O . MET A 1 411 ? -18.359 -43.188 -46 1 90.12 411 MET A O 1
ATOM 3291 N N . GLY A 1 412 ? -18.688 -41.781 -44.281 1 90.38 412 GLY A N 1
ATOM 3292 C CA . GLY A 1 412 ? -20.141 -41.906 -44.375 1 90.38 412 GLY A CA 1
ATOM 3293 C C . GLY A 1 412 ? -20.672 -41.5 -45.75 1 90.38 412 GLY A C 1
ATOM 3294 O O . GLY A 1 412 ? -21.531 -42.156 -46.312 1 90.38 412 GLY A O 1
ATOM 3295 N N . GLN A 1 413 ? -20.141 -40.469 -46.219 1 91.75 413 GLN A N 1
ATOM 3296 C CA . GLN A 1 413 ? -20.547 -39.969 -47.531 1 91.75 413 GLN A CA 1
ATOM 3297 C C . GLN A 1 413 ? -20.141 -40.938 -48.625 1 91.75 413 GLN A C 1
ATOM 3299 O O . GLN A 1 413 ? -20.891 -41.156 -49.594 1 91.75 413 GLN A O 1
ATOM 3304 N N . MET A 1 414 ? -18.953 -41.5 -48.5 1 91.38 414 MET A N 1
ATOM 3305 C CA . MET A 1 414 ? -18.453 -42.438 -49.5 1 91.38 414 MET A CA 1
ATOM 3306 C C . MET A 1 414 ? -19.281 -43.719 -49.531 1 91.38 414 MET A C 1
ATOM 3308 O O . MET A 1 414 ? -19.562 -44.25 -50.594 1 91.38 414 MET A O 1
ATOM 3312 N N . LYS A 1 415 ? -19.578 -44.125 -48.406 1 90.81 415 LYS A N 1
ATOM 3313 C CA . LYS A 1 415 ? -20.406 -45.344 -48.281 1 90.81 415 LYS A CA 1
ATOM 3314 C C . LYS A 1 415 ? -21.781 -45.125 -48.875 1 90.81 415 LYS A C 1
ATOM 3316 O O . LYS A 1 415 ? -22.344 -46 -49.531 1 90.81 415 LYS A O 1
ATOM 3321 N N . LYS A 1 416 ? -22.344 -43.969 -48.656 1 92.25 416 LYS A N 1
ATOM 3322 C CA . LYS A 1 416 ? -23.641 -43.625 -49.25 1 92.25 416 LYS A CA 1
ATOM 3323 C C . LYS A 1 416 ? -23.562 -43.594 -50.781 1 92.25 416 LYS A C 1
ATOM 3325 O O . LYS A 1 416 ? -24.484 -44.062 -51.438 1 92.25 416 LYS A O 1
ATOM 3330 N N . ARG A 1 417 ? -22.516 -43.031 -51.25 1 90.62 417 ARG A N 1
ATOM 3331 C CA . ARG A 1 417 ? -22.312 -42.969 -52.688 1 90.62 417 ARG A CA 1
ATOM 3332 C C . ARG A 1 417 ? -22.156 -44.344 -53.281 1 90.62 417 ARG A C 1
ATOM 3334 O O . ARG A 1 417 ? -22.641 -44.625 -54.406 1 90.62 417 ARG A O 1
ATOM 3341 N N . LYS A 1 418 ? -21.406 -45.156 -52.594 1 89.38 418 LYS A N 1
ATOM 3342 C CA . LYS A 1 418 ? -21.219 -46.531 -53.062 1 89.38 418 LYS A CA 1
ATOM 3343 C C . LYS A 1 418 ? -22.547 -47.281 -53.125 1 89.38 418 LYS A C 1
ATOM 3345 O O . LYS A 1 418 ? -22.828 -48 -54.062 1 89.38 418 LYS A O 1
ATOM 3350 N N . MET A 1 419 ? -23.359 -47.156 -52.062 1 89.75 419 MET A N 1
ATOM 3351 C CA . MET A 1 419 ? -24.672 -47.781 -52 1 89.75 419 MET A CA 1
ATOM 3352 C C . MET A 1 419 ? -25.562 -47.344 -53.156 1 89.75 419 MET A C 1
ATOM 3354 O O . MET A 1 419 ? -26.25 -48.156 -53.781 1 89.75 419 MET A O 1
ATOM 3358 N N . THR A 1 420 ? -25.5 -46.094 -53.406 1 89.88 420 THR A N 1
ATOM 3359 C CA . THR A 1 420 ? -26.297 -45.531 -54.5 1 89.88 420 THR A CA 1
ATOM 3360 C C . THR A 1 420 ? -25.828 -46.094 -55.844 1 89.88 420 THR A C 1
ATOM 3362 O O . THR A 1 420 ? -26.625 -46.406 -56.719 1 89.88 420 THR A O 1
ATOM 3365 N N . ALA A 1 421 ? -24.516 -46.219 -56 1 88.25 421 ALA A N 1
ATOM 3366 C CA . ALA A 1 421 ? -23.953 -46.719 -57.25 1 88.25 421 ALA A CA 1
ATOM 3367 C C . ALA A 1 421 ? -24.234 -48.219 -57.438 1 88.25 421 ALA A C 1
ATOM 3369 O O . ALA A 1 421 ? -24.438 -48.656 -58.594 1 88.25 421 ALA A O 1
ATOM 3370 N N . THR A 1 422 ? -24.25 -48.969 -56.438 1 87.25 422 THR A N 1
ATOM 3371 C CA . THR A 1 422 ? -24.531 -50.406 -56.469 1 87.25 422 THR A CA 1
ATOM 3372 C C . THR A 1 422 ? -25.984 -50.656 -56.906 1 87.25 422 THR A C 1
ATOM 3374 O O . THR A 1 422 ? -26.266 -51.594 -57.625 1 87.25 422 THR A O 1
ATOM 3377 N N . ILE A 1 423 ? -26.875 -49.719 -56.438 1 87.06 423 ILE A N 1
ATOM 3378 C CA . ILE A 1 423 ? -28.297 -49.844 -56.75 1 87.06 423 ILE A CA 1
ATOM 3379 C C . ILE A 1 423 ? -28.547 -49.5 -58.219 1 87.06 423 ILE A C 1
ATOM 3381 O O . ILE A 1 423 ? -29.438 -50.094 -58.844 1 87.06 423 ILE A O 1
ATOM 3385 N N . GLN A 1 424 ? -27.766 -48.562 -58.781 1 81.88 424 GLN A N 1
ATOM 3386 C CA . GLN A 1 424 ? -28 -48.094 -60.156 1 81.88 424 GLN A CA 1
ATOM 3387 C C . GLN A 1 424 ? -27.516 -49.125 -61.156 1 81.88 424 GLN A C 1
ATOM 3389 O O . GLN A 1 424 ? -27.828 -49 -62.375 1 81.88 424 GLN A O 1
ATOM 3394 N N . GLY A 1 425 ? -26.969 -50.281 -60.875 1 74.12 425 GLY A N 1
ATOM 3395 C CA . GLY A 1 425 ? -26.844 -51.406 -61.781 1 74.12 425 GLY A CA 1
ATOM 3396 C C . GLY A 1 425 ? -25.453 -51.594 -62.344 1 74.12 425 GLY A C 1
ATOM 3397 O O . GLY A 1 425 ? -24.516 -50.938 -61.875 1 74.12 425 GLY A O 1
ATOM 3398 N N . LYS A 1 426 ? -25.203 -52.562 -63.375 1 74.06 426 LYS A N 1
ATOM 3399 C CA . LYS A 1 426 ? -24.031 -53.156 -63.969 1 74.06 426 LYS A CA 1
ATOM 3400 C C . LYS A 1 426 ? -23.141 -52.094 -64.625 1 74.06 426 LYS A C 1
ATOM 3402 O O . LYS A 1 426 ? -21.922 -52.281 -64.75 1 74.06 426 LYS A O 1
ATOM 3407 N N . GLU A 1 427 ? -23.672 -50.938 -65 1 74.31 427 GLU A N 1
ATOM 3408 C CA . GLU A 1 427 ? -22.922 -49.938 -65.75 1 74.31 427 GLU A CA 1
ATOM 3409 C C . GLU A 1 427 ? -21.969 -49.156 -64.875 1 74.31 427 GLU A C 1
ATOM 3411 O O . GLU A 1 427 ? -21 -48.594 -65.312 1 74.31 427 GLU A O 1
ATOM 3416 N N . GLN A 1 428 ? -22.141 -49.312 -63.562 1 78.69 428 GLN A N 1
ATOM 3417 C CA . GLN A 1 428 ? -21.328 -48.5 -62.688 1 78.69 428 GLN A CA 1
ATOM 3418 C C . GLN A 1 428 ? -20.328 -49.375 -61.906 1 78.69 428 GLN A C 1
ATOM 3420 O O . GLN A 1 428 ? -19.906 -49.031 -60.812 1 78.69 428 GLN A O 1
ATOM 3425 N N . THR A 1 429 ? -20.062 -50.469 -62.469 1 82.94 429 THR A N 1
ATOM 3426 C CA . THR A 1 429 ? -19.203 -51.438 -61.812 1 82.94 429 THR A CA 1
ATOM 3427 C C . THR A 1 429 ? -17.812 -50.844 -61.562 1 82.94 429 THR A C 1
ATOM 3429 O O . THR A 1 429 ? -17.219 -51.062 -60.5 1 82.94 429 THR A O 1
ATOM 3432 N N . ALA A 1 430 ? -17.344 -50.031 -62.5 1 84.69 430 ALA A N 1
ATOM 3433 C CA . ALA A 1 430 ? -16.047 -49.406 -62.375 1 84.69 430 ALA A CA 1
ATOM 3434 C C . ALA A 1 430 ? -16.047 -48.406 -61.219 1 84.69 430 ALA A C 1
ATOM 3436 O O . ALA A 1 430 ? -15.078 -48.312 -60.469 1 84.69 430 ALA A O 1
ATOM 3437 N N . LEU A 1 431 ? -17.156 -47.688 -61.125 1 87.5 431 LEU A N 1
ATOM 3438 C CA . LEU A 1 431 ? -17.281 -46.688 -60.031 1 87.5 431 LEU A CA 1
ATOM 3439 C C . LEU A 1 431 ? -17.359 -47.375 -58.688 1 87.5 431 LEU A C 1
ATOM 3441 O O . LEU A 1 431 ? -16.766 -46.875 -57.719 1 87.5 431 LEU A O 1
ATOM 3445 N N . VAL A 1 432 ? -17.984 -48.438 -58.562 1 88.06 432 VAL A N 1
ATOM 3446 C CA . VAL A 1 432 ? -18.141 -49.188 -57.312 1 88.06 432 VAL A CA 1
ATOM 3447 C C . VAL A 1 432 ? -16.781 -49.719 -56.875 1 88.06 432 VAL A C 1
ATOM 3449 O O . VAL A 1 432 ? -16.453 -49.656 -55.688 1 88.06 432 VAL A O 1
ATOM 3452 N N . GLU A 1 433 ? -16 -50.188 -57.812 1 88.06 433 GLU A N 1
ATOM 3453 C CA . GLU A 1 433 ? -14.688 -50.719 -57.5 1 88.06 433 GLU A CA 1
ATOM 3454 C C . GLU A 1 433 ? -13.75 -49.625 -57.031 1 88.06 433 GLU A C 1
ATOM 3456 O O . GLU A 1 433 ? -12.961 -49.812 -56.094 1 88.06 433 GLU A O 1
ATOM 3461 N N . GLN A 1 434 ? -13.898 -48.5 -57.688 1 89.56 434 GLN A N 1
ATOM 3462 C CA . GLN A 1 434 ? -13.102 -47.344 -57.281 1 89.56 434 GLN A CA 1
ATOM 3463 C C . GLN A 1 434 ? -13.477 -46.875 -55.875 1 89.56 434 GLN A C 1
ATOM 3465 O O . GLN A 1 434 ? -12.602 -46.594 -55.062 1 89.56 434 GLN A O 1
ATOM 3470 N N . LEU A 1 435 ? -14.727 -46.812 -55.594 1 89.56 435 LEU A N 1
ATOM 3471 C CA . LEU A 1 435 ? -15.211 -46.375 -54.312 1 89.56 435 LEU A CA 1
ATOM 3472 C C . LEU A 1 435 ? -14.844 -47.406 -53.219 1 89.56 435 LEU A C 1
ATOM 3474 O O . LEU A 1 435 ? -14.539 -47.031 -52.094 1 89.56 435 LEU A O 1
ATOM 3478 N N . GLU A 1 436 ? -14.828 -48.625 -53.562 1 88.75 436 GLU A N 1
ATOM 3479 C CA . GLU A 1 436 ? -14.43 -49.656 -52.625 1 88.75 436 GLU A CA 1
ATOM 3480 C C . GLU A 1 436 ? -12.961 -49.531 -52.219 1 88.75 436 GLU A C 1
ATOM 3482 O O . GLU A 1 436 ? -12.609 -49.688 -51.062 1 88.75 436 GLU A O 1
ATOM 3487 N N . SER A 1 437 ? -12.133 -49.281 -53.219 1 90.62 437 SER A N 1
ATOM 3488 C CA . SER A 1 437 ? -10.719 -49.062 -52.938 1 90.62 437 SER A CA 1
ATOM 3489 C C . SER A 1 437 ? -10.508 -47.812 -52.094 1 90.62 437 SER A C 1
ATOM 3491 O O . SER A 1 437 ? -9.672 -47.812 -51.188 1 90.62 437 SER A O 1
ATOM 3493 N N . ARG A 1 438 ? -11.242 -46.781 -52.344 1 90.12 438 ARG A N 1
ATOM 3494 C CA . ARG A 1 438 ? -11.141 -45.562 -51.594 1 90.12 438 ARG A CA 1
ATOM 3495 C C . ARG A 1 438 ? -11.648 -45.75 -50.156 1 90.12 438 ARG A C 1
ATOM 3497 O O . ARG A 1 438 ? -11.133 -45.156 -49.219 1 90.12 438 ARG A O 1
ATOM 3504 N N . ILE A 1 439 ? -12.594 -46.469 -50 1 88.81 439 ILE A N 1
ATOM 3505 C CA . ILE A 1 439 ? -13.172 -46.75 -48.688 1 88.81 439 ILE A CA 1
ATOM 3506 C C . ILE A 1 439 ? -12.164 -47.531 -47.844 1 88.81 439 ILE A C 1
ATOM 3508 O O . ILE A 1 439 ? -12.016 -47.25 -46.625 1 88.81 439 ILE A O 1
ATOM 3512 N N . ILE A 1 440 ? -11.484 -48.469 -48.469 1 89.94 440 ILE A N 1
ATOM 3513 C CA . ILE A 1 440 ? -10.469 -49.25 -47.75 1 89.94 440 ILE A CA 1
ATOM 3514 C C . ILE A 1 440 ? -9.344 -48.312 -47.312 1 89.94 440 ILE A C 1
ATOM 3516 O O . ILE A 1 440 ? -8.875 -48.406 -46.156 1 89.94 440 ILE A O 1
ATOM 3520 N N . GLU A 1 441 ? -8.969 -47.5 -48.125 1 88.94 441 GLU A N 1
ATOM 3521 C CA . GLU A 1 441 ? -7.941 -46.531 -47.812 1 88.94 441 GLU A CA 1
ATOM 3522 C C . GLU A 1 441 ? -8.414 -45.594 -46.688 1 88.94 441 GLU A C 1
ATOM 3524 O O . GLU A 1 441 ? -7.652 -45.25 -45.781 1 88.94 441 GLU A O 1
ATOM 3529 N N . GLN A 1 442 ? -9.562 -45.188 -46.844 1 88.31 442 GLN A N 1
ATOM 3530 C CA . GLN A 1 442 ? -10.148 -44.281 -45.844 1 88.31 442 GLN A CA 1
ATOM 3531 C C . GLN A 1 442 ? -10.312 -44.969 -44.5 1 88.31 442 GLN A C 1
ATOM 3533 O O . GLN A 1 442 ? -10.172 -44.344 -43.469 1 88.31 442 GLN A O 1
ATOM 3538 N N . GLU A 1 443 ? -10.609 -46.188 -44.5 1 88.62 443 GLU A N 1
ATOM 3539 C CA . GLU A 1 443 ? -10.75 -46.969 -43.281 1 88.62 443 GLU A CA 1
ATOM 3540 C C . GLU A 1 443 ? -9.422 -47.031 -42.531 1 88.62 443 GLU A C 1
ATOM 3542 O O . GLU A 1 443 ? -9.383 -46.938 -41.281 1 88.62 443 GLU A O 1
ATOM 3547 N N . SER A 1 444 ? -8.383 -47.25 -43.281 1 88.38 444 SER A N 1
ATOM 3548 C CA . SER A 1 444 ? -7.055 -47.281 -42.688 1 88.38 444 SER A CA 1
ATOM 3549 C C . SER A 1 444 ? -6.691 -45.938 -42.062 1 88.38 444 SER A C 1
ATOM 3551 O O . SER A 1 444 ? -6.102 -45.875 -41 1 88.38 444 SER A O 1
ATOM 3553 N N . GLU A 1 445 ? -7.043 -44.938 -42.75 1 87.31 445 GLU A N 1
ATOM 3554 C CA . GLU A 1 445 ? -6.793 -43.594 -42.25 1 87.31 445 GLU A CA 1
ATOM 3555 C C . GLU A 1 445 ? -7.59 -43.312 -41 1 87.31 445 GLU A C 1
ATOM 3557 O O . GLU A 1 445 ? -7.086 -42.688 -40.062 1 87.31 445 GLU A O 1
ATOM 3562 N N . ILE A 1 446 ? -8.719 -43.688 -40.969 1 90.5 446 ILE A N 1
ATOM 3563 C CA . ILE A 1 446 ? -9.594 -43.469 -39.812 1 90.5 446 ILE A CA 1
ATOM 3564 C C . ILE A 1 446 ? -9.062 -44.25 -38.625 1 90.5 446 ILE A C 1
ATOM 3566 O O . ILE A 1 446 ? -9.094 -43.75 -37.5 1 90.5 446 ILE A O 1
ATOM 3570 N N . ASN A 1 447 ? -8.602 -45.438 -38.875 1 88.69 447 ASN A N 1
ATOM 3571 C CA . ASN A 1 447 ? -8.039 -46.25 -37.812 1 88.69 447 ASN A CA 1
ATOM 3572 C C . ASN A 1 447 ? -6.816 -45.562 -37.188 1 88.69 447 ASN A C 1
ATOM 3574 O O . ASN A 1 447 ? -6.645 -45.562 -35.969 1 88.69 447 ASN A O 1
ATOM 3578 N N . ASN A 1 448 ? -6.031 -45.062 -38 1 88.81 448 ASN A N 1
ATOM 3579 C CA . ASN A 1 448 ? -4.859 -44.344 -37.531 1 88.81 448 ASN A CA 1
ATOM 3580 C C . ASN A 1 448 ? -5.254 -43.094 -36.75 1 88.81 448 ASN A C 1
ATOM 3582 O O . ASN A 1 448 ? -4.66 -42.781 -35.719 1 88.81 448 ASN A O 1
ATOM 3586 N N . MET A 1 449 ? -6.16 -42.406 -37.25 1 89.94 449 MET A N 1
ATOM 3587 C CA . MET A 1 449 ? -6.633 -41.188 -36.594 1 89.94 449 MET A CA 1
ATOM 3588 C C . MET A 1 449 ? -7.27 -41.5 -35.25 1 89.94 449 MET A C 1
ATOM 3590 O O . MET A 1 449 ? -7.145 -40.719 -34.281 1 89.94 449 MET A O 1
ATOM 3594 N N . GLU A 1 450 ? -7.945 -42.562 -35.219 1 91.69 450 GLU A N 1
ATOM 3595 C CA . GLU A 1 450 ? -8.57 -43 -33.969 1 91.69 450 GLU A CA 1
ATOM 3596 C C . GLU A 1 450 ? -7.52 -43.312 -32.906 1 91.69 450 GLU A C 1
ATOM 3598 O O . GLU A 1 450 ? -7.672 -42.969 -31.75 1 91.69 450 GLU A O 1
ATOM 3603 N N . ASN A 1 451 ? -6.543 -44.031 -33.375 1 92.56 451 ASN A N 1
ATOM 3604 C CA . ASN A 1 451 ? -5.465 -44.375 -32.469 1 92.56 451 ASN A CA 1
ATOM 3605 C C . ASN A 1 451 ? -4.742 -43.125 -31.969 1 92.56 451 ASN A C 1
ATOM 3607 O O . ASN A 1 451 ? -4.336 -43.031 -30.812 1 92.56 451 ASN A O 1
ATOM 3611 N N . ARG A 1 452 ? -4.547 -42.25 -32.844 1 94.25 452 ARG A N 1
ATOM 3612 C CA . ARG A 1 452 ? -3.928 -40.969 -32.469 1 94.25 452 ARG A CA 1
ATOM 3613 C C . ARG A 1 452 ? -4.793 -40.219 -31.469 1 94.25 452 ARG A C 1
ATOM 3615 O O . ARG A 1 452 ? -4.273 -39.562 -30.547 1 94.25 452 ARG A O 1
ATOM 3622 N N . ASN A 1 453 ? -6.059 -40.25 -31.703 1 94.38 453 ASN A N 1
ATOM 3623 C CA . ASN A 1 453 ? -6.98 -39.625 -30.766 1 94.38 453 ASN A CA 1
ATOM 3624 C C . ASN A 1 453 ? -6.902 -40.25 -29.375 1 94.38 453 ASN A C 1
ATOM 3626 O O . ASN A 1 453 ? -6.902 -39.531 -28.375 1 94.38 453 ASN A O 1
ATOM 3630 N N . TYR A 1 454 ? -6.848 -41.594 -29.359 1 95.12 454 TYR A N 1
ATOM 3631 C CA . TYR A 1 454 ? -6.723 -42.25 -28.078 1 95.12 454 TYR A CA 1
ATOM 3632 C C . TYR A 1 454 ? -5.41 -41.906 -27.391 1 95.12 454 TYR A C 1
ATOM 3634 O O . TYR A 1 454 ? -5.371 -41.688 -26.172 1 95.12 454 TYR A O 1
ATOM 3642 N N . PHE A 1 455 ? -4.402 -41.844 -28.109 1 96.12 455 PHE A N 1
ATOM 3643 C CA . PHE A 1 455 ? -3.109 -41.469 -27.562 1 96.12 455 PHE A CA 1
ATOM 3644 C C . PHE A 1 455 ? -3.17 -40.031 -27 1 96.12 455 PHE A C 1
ATOM 3646 O O . PHE A 1 455 ? -2.635 -39.781 -25.922 1 96.12 455 PHE A O 1
ATOM 3653 N N . SER A 1 456 ? -3.758 -39.188 -27.766 1 96.75 456 SER A N 1
ATOM 3654 C CA . SER A 1 456 ? -3.928 -37.812 -27.312 1 96.75 456 SER A CA 1
ATOM 3655 C C . SER A 1 456 ? -4.68 -37.75 -26 1 96.75 456 SER A C 1
ATOM 3657 O O . SER A 1 456 ? -4.305 -37 -25.094 1 96.75 456 SER A O 1
ATOM 3659 N N . LEU A 1 457 ? -5.688 -38.531 -25.891 1 96.75 457 LEU A N 1
ATOM 3660 C CA . LEU A 1 457 ? -6.477 -38.562 -24.656 1 96.75 457 LEU A CA 1
ATOM 3661 C C . LEU A 1 457 ? -5.645 -39.125 -23.5 1 96.75 457 LEU A C 1
ATOM 3663 O O . LEU A 1 457 ? -5.785 -38.656 -22.359 1 96.75 457 LEU A O 1
ATOM 3667 N N . HIS A 1 458 ? -4.883 -40.094 -23.828 1 96.31 458 HIS A N 1
ATOM 3668 C CA . HIS A 1 458 ? -3.98 -40.625 -22.797 1 96.31 458 HIS A CA 1
ATOM 3669 C C . HIS A 1 458 ? -3.025 -39.531 -22.312 1 96.31 458 HIS A C 1
ATOM 3671 O O . HIS A 1 458 ? -2.781 -39.406 -21.109 1 96.31 458 HIS A O 1
ATOM 3677 N N . CYS A 1 459 ? -2.467 -38.812 -23.234 1 97 459 CYS A N 1
ATOM 3678 C CA . CYS A 1 459 ? -1.559 -37.719 -22.875 1 97 459 CYS A CA 1
ATOM 3679 C C . CYS A 1 459 ? -2.264 -36.688 -22.016 1 97 459 CYS A C 1
ATOM 3681 O O . CYS A 1 459 ? -1.715 -36.219 -21.016 1 97 459 CYS A O 1
ATOM 3683 N N . VAL A 1 460 ? -3.439 -36.281 -22.406 1 97.38 460 VAL A N 1
ATOM 3684 C CA . VAL A 1 460 ? -4.219 -35.312 -21.641 1 97.38 460 VAL A CA 1
ATOM 3685 C C . VAL A 1 460 ? -4.43 -35.844 -20.219 1 97.38 460 VAL A C 1
ATOM 3687 O O . VAL A 1 460 ? -4.391 -35.062 -19.266 1 97.38 460 VAL A O 1
ATOM 3690 N N . HIS A 1 461 ? -4.699 -37.125 -20.125 1 97 461 HIS A N 1
ATOM 3691 C CA . HIS A 1 461 ? -4.855 -37.75 -18.828 1 97 461 HIS A CA 1
ATOM 3692 C C . HIS A 1 461 ? -3.607 -37.562 -17.969 1 97 461 HIS A C 1
ATOM 3694 O O . HIS A 1 461 ? -3.697 -37.125 -16.828 1 97 461 HIS A O 1
ATOM 3700 N N . MET A 1 462 ? -2.506 -37.844 -18.5 1 96.31 462 MET A N 1
ATOM 3701 C CA . MET A 1 462 ? -1.24 -37.719 -17.797 1 96.31 462 MET A CA 1
ATOM 3702 C C . MET A 1 462 ? -0.949 -36.25 -17.453 1 96.31 462 MET A C 1
ATOM 3704 O O . MET A 1 462 ? -0.479 -35.938 -16.359 1 96.31 462 MET A O 1
ATOM 3708 N N . GLU A 1 463 ? -1.214 -35.375 -18.375 1 98 463 GLU A N 1
ATOM 3709 C CA . GLU A 1 463 ? -0.962 -33.969 -18.172 1 98 463 GLU A CA 1
ATOM 3710 C C . GLU A 1 463 ? -1.87 -33.406 -17.078 1 98 463 GLU A C 1
ATOM 3712 O O . GLU A 1 463 ? -1.479 -32.469 -16.359 1 98 463 GLU A O 1
ATOM 3717 N N . THR A 1 464 ? -3.092 -33.906 -17.031 1 97.12 464 THR A N 1
ATOM 3718 C CA . THR A 1 464 ? -3.986 -33.5 -15.953 1 97.12 464 THR A CA 1
ATOM 3719 C C . THR A 1 464 ? -3.402 -33.875 -14.594 1 97.12 464 THR A C 1
ATOM 3721 O O . THR A 1 464 ? -3.42 -33.062 -13.664 1 97.12 464 THR A O 1
ATOM 3724 N N . GLN A 1 465 ? -2.92 -35.062 -14.531 1 96.31 465 GLN A N 1
ATOM 3725 C CA . GLN A 1 465 ? -2.285 -35.5 -13.289 1 96.31 465 GLN A CA 1
ATOM 3726 C C . GLN A 1 465 ? -1.057 -34.656 -12.977 1 96.31 465 GLN A C 1
ATOM 3728 O O . GLN A 1 465 ? -0.734 -34.438 -11.805 1 96.31 465 GLN A O 1
ATOM 3733 N N . LEU A 1 466 ? -0.39 -34.219 -13.977 1 97.69 466 LEU A N 1
ATOM 3734 C CA . LEU A 1 466 ? 0.779 -33.344 -13.789 1 97.69 466 LEU A CA 1
ATOM 3735 C C . LEU A 1 466 ? 0.39 -32.031 -13.133 1 97.69 466 LEU A C 1
ATOM 3737 O O . LEU A 1 466 ? 1.129 -31.516 -12.297 1 97.69 466 LEU A O 1
ATOM 3741 N N . ILE A 1 467 ? -0.711 -31.438 -13.5 1 97.25 467 ILE A N 1
ATOM 3742 C CA . ILE A 1 467 ? -1.208 -30.234 -12.859 1 97.25 467 ILE A CA 1
ATOM 3743 C C . ILE A 1 467 ? -1.404 -30.484 -11.359 1 97.25 467 ILE A C 1
ATOM 3745 O O . ILE A 1 467 ? -0.974 -29.688 -10.531 1 97.25 467 ILE A O 1
ATOM 3749 N N . HIS A 1 468 ? -2.016 -31.609 -11.094 1 94.81 468 HIS A N 1
ATOM 3750 C CA . HIS A 1 468 ? -2.279 -31.953 -9.703 1 94.81 468 HIS A CA 1
ATOM 3751 C C . HIS A 1 468 ? -0.981 -32.156 -8.93 1 94.81 468 HIS A C 1
ATOM 3753 O O . HIS A 1 468 ? -0.889 -31.797 -7.754 1 94.81 468 HIS A O 1
ATOM 3759 N N . ALA A 1 469 ? -0.061 -32.719 -9.555 1 94.81 469 ALA A N 1
ATOM 3760 C CA . ALA A 1 469 ? 1.236 -32.938 -8.914 1 94.81 469 ALA A CA 1
ATOM 3761 C C . ALA A 1 469 ? 1.885 -31.594 -8.562 1 94.81 469 ALA A C 1
ATOM 3763 O O . ALA A 1 469 ? 2.646 -31.5 -7.602 1 94.81 469 ALA A O 1
ATOM 3764 N N . ASN A 1 470 ? 1.618 -30.562 -9.312 1 96.94 470 ASN A N 1
ATOM 3765 C CA . ASN A 1 470 ? 2.229 -29.25 -9.117 1 96.94 470 ASN A CA 1
ATOM 3766 C C . ASN A 1 470 ? 1.439 -28.406 -8.117 1 96.94 470 ASN A C 1
ATOM 3768 O O . ASN A 1 470 ? 1.864 -27.312 -7.754 1 96.94 470 ASN A O 1
ATOM 3772 N N . MET A 1 471 ? 0.377 -28.891 -7.57 1 95.06 471 MET A N 1
ATOM 3773 C CA . MET A 1 471 ? -0.501 -28.109 -6.715 1 95.06 471 MET A CA 1
ATOM 3774 C C . MET A 1 471 ? 0.16 -27.828 -5.367 1 95.06 471 MET A C 1
ATOM 3776 O O . MET A 1 471 ? -0.224 -26.891 -4.664 1 95.06 471 MET A O 1
ATOM 3780 N N . GLU A 1 472 ? 1.096 -28.672 -5.043 1 94.56 472 GLU A N 1
ATOM 3781 C CA . GLU A 1 472 ? 1.835 -28.422 -3.811 1 94.56 472 GLU A CA 1
ATOM 3782 C C . GLU A 1 472 ? 2.551 -27.078 -3.857 1 94.56 472 GLU A C 1
ATOM 3784 O O . GLU A 1 472 ? 2.93 -26.531 -2.818 1 94.56 472 GLU A O 1
ATOM 3789 N N . LEU A 1 473 ? 2.764 -26.547 -5 1 96.56 473 LEU A N 1
ATOM 3790 C CA . LEU A 1 473 ? 3.33 -25.203 -5.172 1 96.56 473 LEU A CA 1
ATOM 3791 C C . LEU A 1 473 ? 2.5 -24.172 -4.43 1 96.56 473 LEU A C 1
ATOM 3793 O O . LEU A 1 473 ? 3.041 -23.188 -3.92 1 96.56 473 LEU A O 1
ATOM 3797 N N . LEU A 1 474 ? 1.187 -24.375 -4.367 1 96.31 474 LEU A N 1
ATOM 3798 C CA . LEU A 1 474 ? 0.309 -23.438 -3.668 1 96.31 474 LEU A CA 1
ATOM 3799 C C . LEU A 1 474 ? 0.625 -23.422 -2.176 1 96.31 474 LEU A C 1
ATOM 3801 O O . LEU A 1 474 ? 0.499 -22.375 -1.529 1 96.31 474 LEU A O 1
ATOM 3805 N N . VAL A 1 475 ? 1.008 -24.562 -1.669 1 95 475 VAL A N 1
ATOM 3806 C CA . VAL A 1 475 ? 1.425 -24.625 -0.273 1 95 475 VAL A CA 1
ATOM 3807 C C . VAL A 1 475 ? 2.688 -23.797 -0.073 1 95 475 VAL A C 1
ATOM 3809 O O . VAL A 1 475 ? 2.789 -23.031 0.891 1 95 475 VAL A O 1
ATOM 3812 N N . LYS A 1 476 ? 3.578 -23.953 -0.95 1 94.94 476 LYS A N 1
ATOM 3813 C CA . LYS A 1 476 ? 4.82 -23.188 -0.886 1 94.94 476 LYS A CA 1
ATOM 3814 C C . LYS A 1 476 ? 4.547 -21.688 -0.96 1 94.94 476 LYS A C 1
ATOM 3816 O O . LYS A 1 476 ? 5.203 -20.906 -0.276 1 94.94 476 LYS A O 1
ATOM 3821 N N . VAL A 1 477 ? 3.652 -21.344 -1.809 1 97.19 477 VAL A N 1
ATOM 3822 C CA . VAL A 1 477 ? 3.279 -19.938 -1.962 1 97.19 477 VAL A CA 1
ATOM 3823 C C . VAL A 1 477 ? 2.695 -19.406 -0.652 1 97.19 477 VAL A C 1
ATOM 3825 O O . VAL A 1 477 ? 3.049 -18.312 -0.203 1 97.19 477 VAL A O 1
ATOM 3828 N N . MET A 1 478 ? 1.809 -20.172 -0.042 1 97.12 478 MET A N 1
ATOM 3829 C CA . MET A 1 478 ? 1.195 -19.766 1.219 1 97.12 478 MET A CA 1
ATOM 3830 C C . MET A 1 478 ? 2.244 -19.641 2.32 1 97.12 478 MET A C 1
ATOM 3832 O O . MET A 1 478 ? 2.193 -18.719 3.131 1 97.12 478 MET A O 1
ATOM 3836 N N . GLU A 1 479 ? 3.111 -20.547 2.305 1 96.25 479 GLU A N 1
ATOM 3837 C CA . GLU A 1 479 ? 4.207 -20.484 3.268 1 96.25 479 GLU A CA 1
ATOM 3838 C C . GLU A 1 479 ? 5.086 -19.266 3.02 1 96.25 479 GLU A C 1
ATOM 3840 O O . GLU A 1 479 ? 5.551 -18.625 3.965 1 96.25 479 GLU A O 1
ATOM 3845 N N . GLY A 1 480 ? 5.383 -19.047 1.769 1 96.88 480 GLY A N 1
ATOM 3846 C CA . GLY A 1 480 ? 6.137 -17.859 1.41 1 96.88 480 GLY A CA 1
ATOM 3847 C C . GLY A 1 480 ? 5.445 -16.578 1.822 1 96.88 480 GLY A C 1
ATOM 3848 O O . GLY A 1 480 ? 6.09 -15.648 2.324 1 96.88 480 GLY A O 1
ATOM 3849 N N . LEU A 1 481 ? 4.176 -16.516 1.615 1 97.81 481 LEU A N 1
ATOM 3850 C CA . LEU A 1 481 ? 3.377 -15.375 2.027 1 97.81 481 LEU A CA 1
ATOM 3851 C C . LEU A 1 481 ? 3.477 -15.148 3.533 1 97.81 481 LEU A C 1
ATOM 3853 O O . LEU A 1 481 ? 3.721 -14.031 3.986 1 97.81 481 LEU A O 1
ATOM 3857 N N . LEU A 1 482 ? 3.303 -16.219 4.23 1 97.31 482 LEU A N 1
ATOM 3858 C CA . LEU A 1 482 ? 3.383 -16.156 5.688 1 97.31 482 LEU A CA 1
ATOM 3859 C C . LEU A 1 482 ? 4.75 -15.648 6.133 1 97.31 482 LEU A C 1
ATOM 3861 O O . LEU A 1 482 ? 4.836 -14.695 6.914 1 97.31 482 LEU A O 1
ATOM 3865 N N . SER A 1 483 ? 5.75 -16.219 5.617 1 97.19 483 SER A N 1
ATOM 3866 C CA . SER A 1 483 ? 7.102 -15.867 6.035 1 97.19 483 SER A CA 1
ATOM 3867 C C . SER A 1 483 ? 7.441 -14.43 5.668 1 97.19 483 SER A C 1
ATOM 3869 O O . SER A 1 483 ? 8.023 -13.703 6.469 1 97.19 483 SER A O 1
ATOM 3871 N N . THR A 1 484 ? 7.129 -14.062 4.48 1 97.12 484 THR A N 1
ATOM 3872 C CA . THR A 1 484 ? 7.438 -12.719 3.994 1 97.12 484 THR A CA 1
ATOM 3873 C C . THR A 1 484 ? 6.684 -11.664 4.801 1 97.12 484 THR A C 1
ATOM 3875 O O . THR A 1 484 ? 7.254 -10.633 5.168 1 97.12 484 THR A O 1
ATOM 3878 N N . GLN A 1 485 ? 5.418 -11.898 5.113 1 97.38 485 GLN A N 1
ATOM 3879 C CA . GLN A 1 485 ? 4.605 -10.914 5.828 1 97.38 485 GLN A CA 1
ATOM 3880 C C . GLN A 1 485 ? 5.012 -10.836 7.297 1 97.38 485 GLN A C 1
ATOM 3882 O O . GLN A 1 485 ? 5.109 -9.742 7.859 1 97.38 485 GLN A O 1
ATOM 3887 N N . VAL A 1 486 ? 5.211 -11.969 7.91 1 97.81 486 VAL A N 1
ATOM 3888 C CA . VAL A 1 486 ? 5.641 -11.969 9.305 1 97.81 486 VAL A CA 1
ATOM 3889 C C . VAL A 1 486 ? 6.977 -11.234 9.43 1 97.81 486 VAL A C 1
ATOM 3891 O O . VAL A 1 486 ? 7.105 -10.305 10.227 1 97.81 486 VAL A O 1
ATOM 3894 N N . ARG A 1 487 ? 7.922 -11.617 8.672 1 97.19 487 ARG A N 1
ATOM 3895 C CA . ARG A 1 487 ? 9.25 -11 8.719 1 97.19 487 ARG A CA 1
ATOM 3896 C C . ARG A 1 487 ? 9.18 -9.523 8.352 1 97.19 487 ARG A C 1
ATOM 3898 O O . ARG A 1 487 ? 9.805 -8.688 9 1 97.19 487 ARG A O 1
ATOM 3905 N N . GLY A 1 488 ? 8.484 -9.219 7.289 1 97.38 488 GLY A N 1
ATOM 3906 C CA . GLY A 1 488 ? 8.367 -7.844 6.84 1 97.38 488 GLY A CA 1
ATOM 3907 C C . GLY A 1 488 ? 7.809 -6.914 7.902 1 97.38 488 GLY A C 1
ATOM 3908 O O . GLY A 1 488 ? 8.398 -5.867 8.188 1 97.38 488 GLY A O 1
ATOM 3909 N N . HIS A 1 489 ? 6.699 -7.238 8.539 1 97.88 489 HIS A N 1
ATOM 3910 C CA . HIS A 1 489 ? 6.066 -6.41 9.555 1 97.88 489 HIS A CA 1
ATOM 3911 C C . HIS A 1 489 ? 6.926 -6.328 10.812 1 97.88 489 HIS A C 1
ATOM 3913 O O . HIS A 1 489 ? 7.012 -5.27 11.445 1 97.88 489 HIS A O 1
ATOM 3919 N N . GLN A 1 490 ? 7.512 -7.402 11.164 1 97.62 490 GLN A N 1
ATOM 3920 C CA . GLN A 1 490 ? 8.383 -7.402 12.336 1 97.62 490 GLN A CA 1
ATOM 3921 C C . GLN A 1 490 ? 9.57 -6.461 12.141 1 97.62 490 GLN A C 1
ATOM 3923 O O . GLN A 1 490 ? 9.906 -5.688 13.039 1 97.62 490 GLN A O 1
ATOM 3928 N N . GLU A 1 491 ? 10.18 -6.598 11.031 1 97.62 491 GLU A N 1
ATOM 3929 C CA . GLU A 1 491 ? 11.344 -5.766 10.75 1 97.62 491 GLU A CA 1
ATOM 3930 C C . GLU A 1 491 ? 10.961 -4.289 10.68 1 97.62 491 GLU A C 1
ATOM 3932 O O . GLU A 1 491 ? 11.68 -3.432 11.195 1 97.62 491 GLU A O 1
ATOM 3937 N N . LEU A 1 492 ? 9.883 -3.988 10.07 1 97.5 492 LEU A N 1
ATOM 3938 C CA . LEU A 1 492 ? 9.453 -2.598 9.961 1 97.5 492 LEU A CA 1
ATOM 3939 C C . LEU A 1 492 ? 9.07 -2.041 11.328 1 97.5 492 LEU A C 1
ATOM 3941 O O . LEU A 1 492 ? 9.367 -0.887 11.641 1 97.5 492 LEU A O 1
ATOM 3945 N N . ALA A 1 493 ? 8.352 -2.846 12.141 1 97.44 493 ALA A N 1
ATOM 3946 C CA . ALA A 1 493 ? 8.031 -2.42 13.5 1 97.44 493 ALA A CA 1
ATOM 3947 C C . ALA A 1 493 ? 9.305 -2.074 14.273 1 97.44 493 ALA A C 1
ATOM 3949 O O . ALA A 1 493 ? 9.359 -1.045 14.953 1 97.44 493 ALA A O 1
ATOM 3950 N N . GLN A 1 494 ? 10.273 -2.881 14.133 1 97.56 494 GLN A N 1
ATOM 3951 C CA . GLN A 1 494 ? 11.547 -2.668 14.828 1 97.56 494 GLN A CA 1
ATOM 3952 C C . GLN A 1 494 ? 12.242 -1.406 14.32 1 97.56 494 GLN A C 1
ATOM 3954 O O . GLN A 1 494 ? 12.828 -0.661 15.109 1 97.56 494 GLN A O 1
ATOM 3959 N N . MET A 1 495 ? 12.234 -1.207 13.109 1 97.06 495 MET A N 1
ATOM 3960 C CA . MET A 1 495 ? 12.875 -0.03 12.531 1 97.06 495 MET A CA 1
ATOM 3961 C C . MET A 1 495 ? 12.203 1.249 13.008 1 97.06 495 MET A C 1
ATOM 3963 O O . MET A 1 495 ? 12.875 2.238 13.312 1 97.06 495 MET A O 1
ATOM 3967 N N . TRP A 1 496 ? 10.859 1.288 13.078 1 97.62 496 TRP A N 1
ATOM 3968 C CA . TRP A 1 496 ? 10.141 2.434 13.625 1 97.62 496 TRP A CA 1
ATOM 3969 C C . TRP A 1 496 ? 10.469 2.631 15.102 1 97.62 496 TRP A C 1
ATOM 3971 O O . TRP A 1 496 ? 10.617 3.764 15.562 1 97.62 496 TRP A O 1
ATOM 3981 N N . GLU A 1 497 ? 10.562 1.584 15.812 1 97.12 497 GLU A N 1
ATOM 3982 C CA . GLU A 1 497 ? 10.93 1.668 17.219 1 97.12 497 GLU A CA 1
ATOM 3983 C C . GLU A 1 497 ? 12.312 2.287 17.391 1 97.12 497 GLU A C 1
ATOM 3985 O O . GLU A 1 497 ? 12.562 3.014 18.359 1 97.12 497 GLU A O 1
ATOM 3990 N N . ASN A 1 498 ? 13.141 1.976 16.484 1 96 498 ASN A N 1
ATOM 3991 C CA . ASN A 1 498 ? 14.492 2.523 16.516 1 96 498 ASN A CA 1
ATOM 3992 C C . ASN A 1 498 ? 14.484 4.039 16.328 1 96 498 ASN A C 1
ATOM 3994 O O . ASN A 1 498 ? 15.414 4.723 16.75 1 96 498 ASN A O 1
ATOM 3998 N N . ILE A 1 499 ? 13.469 4.566 15.727 1 96.44 499 ILE A N 1
ATOM 3999 C CA . ILE A 1 499 ? 13.352 5.992 15.445 1 96.44 499 ILE A CA 1
ATOM 4000 C C . ILE A 1 499 ? 12.719 6.703 16.641 1 96.44 499 ILE A C 1
ATOM 4002 O O . ILE A 1 499 ? 12.812 7.926 16.766 1 96.44 499 ILE A O 1
ATOM 4006 N N . ALA A 1 500 ? 12.133 6.027 17.578 1 95.62 500 ALA A N 1
ATOM 4007 C CA . ALA A 1 500 ? 11.312 6.543 18.672 1 95.62 500 ALA A CA 1
ATOM 4008 C C . ALA A 1 500 ? 12.094 7.535 19.516 1 95.62 500 ALA A C 1
ATOM 4010 O O . ALA A 1 500 ? 11.609 8.625 19.828 1 95.62 500 ALA A O 1
ATOM 4011 N N . PRO A 1 501 ? 13.367 7.27 19.859 1 94.88 501 PRO A N 1
ATOM 4012 C CA . PRO A 1 501 ? 14.102 8.227 20.688 1 94.88 501 PRO A CA 1
ATOM 4013 C C . PRO A 1 501 ? 14.305 9.57 20 1 94.88 501 PRO A C 1
ATOM 4015 O O . PRO A 1 501 ? 14.234 10.617 20.641 1 94.88 501 PRO A O 1
ATOM 4018 N N . LYS A 1 502 ? 14.523 9.539 18.734 1 94.56 502 LYS A N 1
ATOM 4019 C CA . LYS A 1 502 ? 14.734 10.781 17.984 1 94.56 502 LYS A CA 1
ATOM 4020 C C . LYS A 1 502 ? 13.453 11.609 17.938 1 94.56 502 LYS A C 1
ATOM 4022 O O . LYS A 1 502 ? 13.508 12.844 18.016 1 94.56 502 LYS A O 1
ATOM 4027 N N . ILE A 1 503 ? 12.32 11.008 17.812 1 95.25 503 ILE A N 1
ATOM 4028 C CA . ILE A 1 503 ? 11.039 11.703 17.719 1 95.25 503 ILE A CA 1
ATOM 4029 C C . ILE A 1 503 ? 10.648 12.227 19.109 1 95.25 503 ILE A C 1
ATOM 4031 O O . ILE A 1 503 ? 10.164 13.359 19.234 1 95.25 503 ILE A O 1
ATOM 4035 N N . LYS A 1 504 ? 10.898 11.508 20.156 1 91.12 504 LYS A N 1
ATOM 4036 C CA . LYS A 1 504 ? 10.523 11.883 21.516 1 91.12 504 LYS A CA 1
ATOM 4037 C C . LYS A 1 504 ? 11.367 13.047 22.016 1 91.12 504 LYS A C 1
ATOM 4039 O O . LYS A 1 504 ? 10.945 13.789 22.906 1 91.12 504 LYS A O 1
ATOM 4044 N N . THR A 1 505 ? 12.5 13.25 21.406 1 90.06 505 THR A N 1
ATOM 4045 C CA . THR A 1 505 ? 13.398 14.305 21.859 1 90.06 505 THR A CA 1
ATOM 4046 C C . THR A 1 505 ? 13.391 15.484 20.891 1 90.06 505 THR A C 1
ATOM 4048 O O . THR A 1 505 ? 14.336 16.281 20.875 1 90.06 505 THR A O 1
ATOM 4051 N N . LEU A 1 506 ? 12.391 15.5 20.031 1 90.88 506 LEU A N 1
ATOM 4052 C CA . LEU A 1 506 ? 12.328 16.594 19.078 1 90.88 506 LEU A CA 1
ATOM 4053 C C . LEU A 1 506 ? 12.266 17.938 19.797 1 90.88 506 LEU A C 1
ATOM 4055 O O . LEU A 1 506 ? 12.883 18.922 19.359 1 90.88 506 LEU A O 1
ATOM 4059 N N . ILE A 1 507 ? 11.414 17.984 20.844 1 87.19 507 ILE A N 1
ATOM 4060 C CA . ILE A 1 507 ? 11.328 19.172 21.688 1 87.19 507 ILE A CA 1
ATOM 4061 C C . ILE A 1 507 ? 11.633 18.797 23.141 1 87.19 507 ILE A C 1
ATOM 4063 O O . ILE A 1 507 ? 11.125 17.797 23.656 1 87.19 507 ILE A O 1
ATOM 4067 N N . PRO A 1 508 ? 12.492 19.578 23.672 1 81.12 508 PRO A N 1
ATOM 4068 C CA . PRO A 1 508 ? 12.789 19.297 25.078 1 81.12 508 PRO A CA 1
ATOM 4069 C C . PRO A 1 508 ? 11.57 19.469 25.984 1 81.12 508 PRO A C 1
ATOM 4071 O O . PRO A 1 508 ? 10.656 20.234 25.656 1 81.12 508 PRO A O 1
ATOM 4074 N N . PRO A 1 509 ? 11.484 18.656 26.953 1 73.62 509 PRO A N 1
ATOM 4075 C CA . PRO A 1 509 ? 10.336 18.703 27.859 1 73.62 509 PRO A CA 1
ATOM 4076 C C . PRO A 1 509 ? 10.055 20.109 28.391 1 73.62 509 PRO A C 1
ATOM 4078 O O . PRO A 1 509 ? 8.898 20.484 28.609 1 73.62 509 PRO A O 1
ATOM 4081 N N . SER A 1 510 ? 11.078 20.891 28.453 1 62.34 510 SER A N 1
ATOM 4082 C CA . SER A 1 510 ? 10.93 22.25 28.953 1 62.34 510 SER A CA 1
ATOM 4083 C C . SER A 1 510 ? 10.266 23.141 27.906 1 62.34 510 SER A C 1
ATOM 4085 O O . SER A 1 510 ? 9.602 24.125 28.266 1 62.34 510 SER A O 1
ATOM 4087 N N . ALA A 1 511 ? 10.477 22.703 26.766 1 64 511 ALA A N 1
ATOM 4088 C CA . ALA A 1 511 ? 9.953 23.531 25.672 1 64 511 ALA A CA 1
ATOM 4089 C C . ALA A 1 511 ? 8.562 23.047 25.25 1 64 511 ALA A C 1
ATOM 4091 O O . ALA A 1 511 ? 7.871 23.734 24.5 1 64 511 ALA A O 1
ATOM 4092 N N . LYS A 1 512 ? 8.195 21.906 25.922 1 67.25 512 LYS A N 1
ATOM 4093 C CA . LYS A 1 512 ? 6.879 21.375 25.594 1 67.25 512 LYS A CA 1
ATOM 4094 C C . LYS A 1 512 ? 5.785 22.047 26.422 1 67.25 512 LYS A C 1
ATOM 4096 O O . LYS A 1 512 ? 5.984 22.344 27.594 1 67.25 512 LYS A O 1
ATOM 4101 N N . SER A 1 513 ? 4.699 22.266 25.703 1 68.19 513 SER A N 1
ATOM 4102 C CA . SER A 1 513 ? 3.555 22.828 26.406 1 68.19 513 SER A CA 1
ATOM 4103 C C . SER A 1 513 ? 3.088 21.906 27.531 1 68.19 513 SER A C 1
ATOM 4105 O O . SER A 1 513 ? 3.066 20.688 27.375 1 68.19 513 SER A O 1
ATOM 4107 N N . PRO A 1 514 ? 3.029 22.344 28.812 1 53.47 514 PRO A N 1
ATOM 4108 C CA . PRO A 1 514 ? 2.658 21.5 29.938 1 53.47 514 PRO A CA 1
ATOM 4109 C C . PRO A 1 514 ? 1.348 20.75 29.719 1 53.47 514 PRO A C 1
ATOM 4111 O O . PRO A 1 514 ? 0.395 21.312 29.172 1 53.47 514 PRO A O 1
ATOM 4114 N N . SER A 1 515 ? 1.385 19.484 29.562 1 51.44 515 SER A N 1
ATOM 4115 C CA . SER A 1 515 ? 0.207 18.656 29.328 1 51.44 515 SER A CA 1
ATOM 4116 C C . SER A 1 515 ? -0.683 18.594 30.562 1 51.44 515 SER A C 1
ATOM 4118 O O . SER A 1 515 ? -0.197 18.391 31.672 1 51.44 515 SER A O 1
ATOM 4120 N N . THR A 1 516 ? -1.766 19.328 30.688 1 42.97 516 THR A N 1
ATOM 4121 C CA . THR A 1 516 ? -2.658 19.016 31.812 1 42.97 516 THR A CA 1
ATOM 4122 C C . THR A 1 516 ? -3.164 17.578 31.719 1 42.97 516 THR A C 1
ATOM 4124 O O . THR A 1 516 ? -3.645 17.156 30.672 1 42.97 516 THR A O 1
ATOM 4127 N N . SER A 1 517 ? -2.635 16.75 32.469 1 37.94 517 SER A N 1
ATOM 4128 C CA . SER A 1 517 ? -3.16 15.398 32.625 1 37.94 517 SER A CA 1
ATOM 4129 C C . SER A 1 517 ? -4.672 15.414 32.812 1 37.94 517 SER A C 1
ATOM 4131 O O . SER A 1 517 ? -5.188 16.078 33.719 1 37.94 517 SER A O 1
ATOM 4133 N N . PRO A 1 518 ? -5.5 15.156 31.875 1 33.5 518 PRO A N 1
ATOM 4134 C CA . PRO A 1 518 ? -6.902 14.992 32.25 1 33.5 518 PRO A CA 1
ATOM 4135 C C . PRO A 1 518 ? -7.078 14.055 33.438 1 33.5 518 PRO A C 1
ATOM 4137 O O . PRO A 1 518 ? -6.312 13.102 33.594 1 33.5 518 PRO A O 1
ATOM 4140 N N . ALA A 1 519 ? -7.664 14.523 34.562 1 33.91 519 ALA A N 1
ATOM 4141 C CA . ALA A 1 519 ? -8.172 13.617 35.594 1 33.91 519 ALA A CA 1
ATOM 4142 C C . ALA A 1 519 ? -9.016 12.508 34.969 1 33.91 519 ALA A C 1
ATOM 4144 O O . ALA A 1 519 ? -9.922 12.773 34.188 1 33.91 519 ALA A O 1
ATOM 4145 N N . THR A 1 520 ? -8.633 11.211 34.875 1 31.3 520 THR A N 1
ATOM 4146 C CA . THR A 1 520 ? -9.414 10 34.688 1 31.3 520 THR A CA 1
ATOM 4147 C C . THR A 1 520 ? -10.711 10.055 35.5 1 31.3 520 THR A C 1
ATOM 4149 O O . THR A 1 520 ? -10.68 10.188 36.719 1 31.3 520 THR A O 1
ATOM 4152 N N . SER A 1 521 ? -11.828 10.609 34.969 1 29.34 521 SER A N 1
ATOM 4153 C CA . SER A 1 521 ? -13.102 10.375 35.656 1 29.34 521 SER A CA 1
ATOM 4154 C C . SER A 1 521 ? -13.258 8.906 36.031 1 29.34 521 SER A C 1
ATOM 4156 O O . SER A 1 521 ? -13.016 8.016 35.25 1 29.34 521 SER A O 1
ATOM 4158 N N . PRO A 1 522 ? -13.25 8.57 37.312 1 29.59 522 PRO A N 1
ATOM 4159 C CA . PRO A 1 522 ? -13.547 7.215 37.781 1 29.59 522 PRO A CA 1
ATOM 4160 C C . PRO A 1 522 ? -14.867 6.68 37.25 1 29.59 522 PRO A C 1
ATOM 4162 O O . PRO A 1 522 ? -15.883 7.383 37.25 1 29.59 522 PRO A O 1
ATOM 4165 N N . MET A 1 523 ? -14.875 5.988 36.125 1 28.44 523 MET A N 1
ATOM 4166 C CA . MET A 1 523 ? -16.031 5.207 35.688 1 28.44 523 MET A CA 1
ATOM 4167 C C . MET A 1 523 ? -16.688 4.488 36.844 1 28.44 523 MET A C 1
ATOM 4169 O O . MET A 1 523 ? -16.031 3.701 37.562 1 28.44 523 MET A O 1
ATOM 4173 N N . SER A 1 524 ? -17.578 5.184 37.562 1 27.33 524 SER A N 1
ATOM 4174 C CA . SER A 1 524 ? -18.469 4.535 38.5 1 27.33 524 SER A CA 1
ATOM 4175 C C . SER A 1 524 ? -19.094 3.27 37.938 1 27.33 524 SER A C 1
ATOM 4177 O O . SER A 1 524 ? -19.562 3.273 36.781 1 27.33 524 SER A O 1
ATOM 4179 N N . GLU A 1 525 ? -18.656 2.092 38.312 1 27.98 525 GLU A N 1
ATOM 4180 C CA . GLU A 1 525 ? -19.156 0.729 38.188 1 27.98 525 GLU A CA 1
ATOM 4181 C C . GLU A 1 525 ? -20.625 0.645 38.562 1 27.98 525 GLU A C 1
ATOM 4183 O O . GLU A 1 525 ? -20.953 0.566 39.75 1 27.98 525 GLU A O 1
ATOM 4188 N N . THR A 1 526 ? -21.484 1.542 38.125 1 24.19 526 THR A N 1
ATOM 4189 C CA . THR A 1 526 ? -22.844 1.257 38.531 1 24.19 526 THR A CA 1
ATOM 4190 C C . THR A 1 526 ? -23.297 -0.109 38.031 1 24.19 526 THR A C 1
ATOM 4192 O O . THR A 1 526 ? -23.203 -0.391 36.844 1 24.19 526 THR A O 1
ATOM 4195 N N . ALA A 1 527 ? -23.391 -1.067 38.938 1 30.3 527 ALA A N 1
ATOM 4196 C CA . ALA A 1 527 ? -23.938 -2.418 38.938 1 30.3 527 ALA A CA 1
ATOM 4197 C C . ALA A 1 527 ? -25.312 -2.451 38.281 1 30.3 527 ALA A C 1
ATOM 4199 O O . ALA A 1 527 ? -26.141 -1.57 38.5 1 30.3 527 ALA A O 1
ATOM 4200 N N . PRO A 1 528 ? -25.453 -3.166 37.125 1 29 528 PRO A N 1
ATOM 4201 C CA . PRO A 1 528 ? -26.766 -3.469 36.562 1 29 528 PRO A CA 1
ATOM 4202 C C . PRO A 1 528 ? -27.766 -3.951 37.594 1 29 528 PRO A C 1
ATOM 4204 O O . PRO A 1 528 ? -27.406 -4.68 38.5 1 29 528 PRO A O 1
ATOM 4207 N N . SER A 1 529 ? -28.625 -3.098 38.125 1 26.11 529 SER A N 1
ATOM 4208 C CA . SER A 1 529 ? -29.781 -3.504 38.906 1 26.11 529 SER A CA 1
ATOM 4209 C C . SER A 1 529 ? -30.516 -4.68 38.25 1 26.11 529 SER A C 1
ATOM 4211 O O . SER A 1 529 ? -30.578 -4.77 37.031 1 26.11 529 SER A O 1
ATOM 4213 N N . SER A 1 530 ? -30.594 -5.824 39 1 27.17 530 SER A N 1
ATOM 4214 C CA . SER A 1 530 ? -31.359 -7.074 38.938 1 27.17 530 SER A CA 1
ATOM 4215 C C . SER A 1 530 ? -32.844 -6.812 38.656 1 27.17 530 SER A C 1
ATOM 4217 O O . SER A 1 530 ? -33.562 -6.305 39.531 1 27.17 530 SER A O 1
ATOM 4219 N N . PHE A 1 531 ? -33.25 -6.047 37.656 1 24.39 531 PHE A N 1
ATOM 4220 C CA . PHE A 1 531 ? -34.688 -6.18 37.531 1 24.39 531 PHE A CA 1
ATOM 4221 C C . PHE A 1 531 ? -35.094 -7.648 37.469 1 24.39 531 PHE A C 1
ATOM 4223 O O . PHE A 1 531 ? -34.469 -8.445 36.781 1 24.39 531 PHE A O 1
ATOM 4230 N N . ARG A 1 532 ? -35.969 -8.039 38.375 1 22.22 532 ARG A N 1
ATOM 4231 C CA . ARG A 1 532 ? -37.031 -9.055 38.375 1 22.22 532 ARG A CA 1
ATOM 4232 C C . ARG A 1 532 ? -37.969 -8.859 37.188 1 22.22 532 ARG A C 1
ATOM 4234 O O . ARG A 1 532 ? -38.312 -7.727 36.844 1 22.22 532 ARG A O 1
ATOM 4241 N N . MET B 1 1 ? 19 27.922 39.125 1 27.34 1 MET B N 1
ATOM 4242 C CA . MET B 1 1 ? 19.203 28.078 40.562 1 27.34 1 MET B CA 1
ATOM 4243 C C . MET B 1 1 ? 17.859 28.156 41.281 1 27.34 1 MET B C 1
ATOM 4245 O O . MET B 1 1 ? 17.062 29.078 41.031 1 27.34 1 MET B O 1
ATOM 4249 N N . ALA B 1 2 ? 17.359 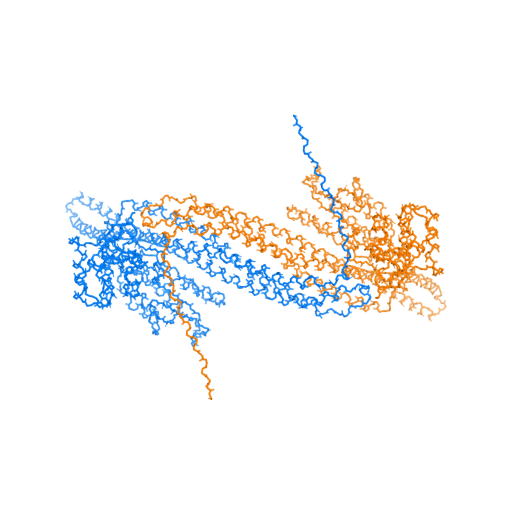27.094 41.562 1 38.5 2 ALA B N 1
ATOM 4250 C CA . ALA B 1 2 ? 16.156 26.922 42.375 1 38.5 2 ALA B CA 1
ATOM 4251 C C . ALA B 1 2 ? 16.234 27.781 43.656 1 38.5 2 ALA B C 1
ATOM 4253 O O . ALA B 1 2 ? 17.109 27.594 44.5 1 38.5 2 ALA B O 1
ATOM 4254 N N . ALA B 1 3 ? 16.047 28.969 43.625 1 40.16 3 ALA B N 1
ATOM 4255 C CA . ALA B 1 3 ? 15.938 29.797 44.812 1 40.16 3 ALA B CA 1
ATOM 4256 C C . ALA B 1 3 ? 15.203 29.062 45.938 1 40.16 3 ALA B C 1
ATOM 4258 O O . ALA B 1 3 ? 14.062 28.609 45.75 1 40.16 3 ALA B O 1
ATOM 4259 N N . GLU B 1 4 ? 15.93 28.359 46.875 1 43.94 4 GLU B N 1
ATOM 4260 C CA . GLU B 1 4 ? 15.727 27.469 48.031 1 43.94 4 GLU B CA 1
ATOM 4261 C C . GLU B 1 4 ? 14.805 28.094 49.062 1 43.94 4 GLU B C 1
ATOM 4263 O O . GLU B 1 4 ? 15.031 29.234 49.5 1 43.94 4 GLU B O 1
ATOM 4268 N N . LEU B 1 5 ? 13.57 28.031 48.844 1 53.38 5 LEU B N 1
ATOM 4269 C CA . LEU B 1 5 ? 12.828 28.188 50.094 1 53.38 5 LEU B CA 1
ATOM 4270 C C . LEU B 1 5 ? 13.562 27.516 51.25 1 53.38 5 LEU B C 1
ATOM 4272 O O . LEU B 1 5 ? 13.961 26.359 51.156 1 53.38 5 LEU B O 1
ATOM 4276 N N . SER B 1 6 ? 14.344 28.156 51.969 1 54.28 6 SER B N 1
ATOM 4277 C CA . SER B 1 6 ? 15.039 27.625 53.125 1 54.28 6 SER B CA 1
ATOM 4278 C C . SER B 1 6 ? 14.109 26.766 53.969 1 54.28 6 SER B C 1
ATOM 4280 O O . SER B 1 6 ? 14.547 26.125 54.938 1 54.28 6 SER B O 1
ATOM 4282 N N . PHE B 1 7 ? 12.852 26.797 53.719 1 59.06 7 PHE B N 1
ATOM 4283 C CA . PHE B 1 7 ? 11.992 26.047 54.625 1 59.06 7 PHE B CA 1
ATOM 4284 C C . PHE B 1 7 ? 11.086 25.094 53.844 1 59.06 7 PHE B C 1
ATOM 4286 O O . PHE B 1 7 ? 10.352 25.531 52.938 1 59.06 7 PHE B O 1
ATOM 4293 N N . GLY B 1 8 ? 11.117 23.734 53.938 1 63.78 8 GLY B N 1
ATOM 4294 C CA . GLY B 1 8 ? 10.281 22.594 53.531 1 63.78 8 GLY B CA 1
ATOM 4295 C C . GLY B 1 8 ? 10.438 22.219 52.062 1 63.78 8 GLY B C 1
ATOM 4296 O O . GLY B 1 8 ? 11.172 22.875 51.344 1 63.78 8 GLY B O 1
ATOM 4297 N N . SER B 1 9 ? 9.898 21.047 51.656 1 79.69 9 SER B N 1
ATOM 4298 C CA . SER B 1 9 ? 9.914 20.562 50.281 1 79.69 9 SER B CA 1
ATOM 4299 C C . SER B 1 9 ? 8.766 21.141 49.469 1 79.69 9 SER B C 1
ATOM 4301 O O . SER B 1 9 ? 7.629 21.203 49.938 1 79.69 9 SER B O 1
ATOM 4303 N N . VAL B 1 10 ? 8.969 21.766 48.312 1 83.44 10 VAL B N 1
ATOM 4304 C CA . VAL B 1 10 ? 8 22.453 47.469 1 83.44 10 VAL B CA 1
ATOM 4305 C C . VAL B 1 10 ? 7.199 21.438 46.656 1 83.44 10 VAL B C 1
ATOM 4307 O O . VAL B 1 10 ? 7.77 20.656 45.875 1 83.44 10 VAL B O 1
ATOM 4310 N N . PRO B 1 11 ? 5.891 21.516 46.906 1 84.69 11 PRO B N 1
ATOM 4311 C CA . PRO B 1 11 ? 5.051 20.641 46.094 1 84.69 11 PRO B CA 1
ATOM 4312 C C . PRO B 1 11 ? 5.055 21.016 44.625 1 84.69 11 PRO B C 1
ATOM 4314 O O . PRO B 1 11 ? 5.348 22.156 44.25 1 84.69 11 PRO B O 1
ATOM 4317 N N . ALA B 1 12 ? 4.688 20.078 43.812 1 81.81 12 ALA B N 1
ATOM 4318 C CA . ALA B 1 12 ? 4.641 20.25 42.375 1 81.81 12 ALA B CA 1
ATOM 4319 C C . ALA B 1 12 ? 3.652 21.344 41.969 1 81.81 12 ALA B C 1
ATOM 4321 O O . ALA B 1 12 ? 3.881 22.094 41.031 1 81.81 12 ALA B O 1
ATOM 4322 N N . LEU B 1 13 ? 2.699 21.5 42.781 1 84.94 13 LEU B N 1
ATOM 4323 C CA . LEU B 1 13 ? 1.658 22.484 42.5 1 84.94 13 LEU B CA 1
ATOM 4324 C C . LEU B 1 13 ? 2.229 23.906 42.531 1 84.94 13 LEU B C 1
ATOM 4326 O O . LEU B 1 13 ? 1.831 24.75 41.75 1 84.94 13 LEU B O 1
ATOM 4330 N N . TYR B 1 14 ? 3.096 24.156 43.438 1 84.88 14 TYR B N 1
ATOM 4331 C CA . TYR B 1 14 ? 3.689 25.484 43.562 1 84.88 14 TYR B CA 1
ATOM 4332 C C . TYR B 1 14 ? 4.457 25.844 42.312 1 84.88 14 TYR B C 1
ATOM 4334 O O . TYR B 1 14 ? 4.328 26.953 41.781 1 84.88 14 TYR B O 1
ATOM 4342 N N . ARG B 1 15 ? 5.086 24.891 41.844 1 80.12 15 ARG B N 1
ATOM 4343 C CA . ARG B 1 15 ? 5.848 25.109 40.625 1 80.12 15 ARG B CA 1
ATOM 4344 C C . ARG B 1 15 ? 4.922 25.344 39.438 1 80.12 15 ARG B C 1
ATOM 4346 O O . ARG B 1 15 ? 5.191 26.188 38.594 1 80.12 15 ARG B O 1
ATOM 4353 N N . GLU B 1 16 ? 3.916 24.625 39.469 1 79.44 16 GLU B N 1
ATOM 4354 C CA . GLU B 1 16 ? 2.93 24.781 38.406 1 79.44 16 GLU B CA 1
ATOM 4355 C C . GLU B 1 16 ? 2.322 26.188 38.406 1 79.44 16 GLU B C 1
ATOM 4357 O O . GLU B 1 16 ? 2.197 26.828 37.375 1 79.44 16 GLU B O 1
ATOM 4362 N N . VAL B 1 17 ? 2.031 26.547 39.625 1 82.38 17 VAL B N 1
ATOM 4363 C CA . VAL B 1 17 ? 1.42 27.859 39.75 1 82.38 17 VAL B CA 1
ATOM 4364 C C . VAL B 1 17 ? 2.426 28.953 39.375 1 82.38 17 VAL B C 1
ATOM 4366 O O . VAL B 1 17 ? 2.078 29.922 38.719 1 82.38 17 VAL B O 1
ATOM 4369 N N . TYR B 1 18 ? 3.562 28.688 39.781 1 79.81 18 TYR B N 1
ATOM 4370 C CA . TYR B 1 18 ? 4.602 29.656 39.438 1 79.81 18 TYR B CA 1
ATOM 4371 C C . TYR B 1 18 ? 4.797 29.719 37.906 1 79.81 18 TYR B C 1
ATOM 4373 O O . TYR B 1 18 ? 4.914 30.812 37.344 1 79.81 18 TYR B O 1
ATOM 4381 N N . ASP B 1 19 ? 4.766 28.703 37.344 1 76.31 19 ASP B N 1
ATOM 4382 C CA . ASP B 1 19 ? 4.957 28.656 35.875 1 76.31 19 ASP B CA 1
ATOM 4383 C C . ASP B 1 19 ? 3.805 29.344 35.156 1 76.31 19 ASP B C 1
ATOM 4385 O O . ASP B 1 19 ? 3.998 29.906 34.062 1 76.31 19 ASP B O 1
ATOM 4389 N N . ILE B 1 20 ? 2.732 29.281 35.781 1 76.25 20 ILE B N 1
ATOM 4390 C CA . ILE B 1 20 ? 1.556 29.906 35.188 1 76.25 20 ILE B CA 1
ATOM 4391 C C . ILE B 1 20 ? 1.646 31.422 35.344 1 76.25 20 ILE B C 1
ATOM 4393 O O . ILE B 1 20 ? 1.394 32.156 34.406 1 76.25 20 ILE B O 1
ATOM 4397 N N . VAL B 1 21 ? 2.062 31.781 36.531 1 76.19 21 VAL B N 1
ATOM 4398 C CA . VAL B 1 21 ? 2 33.188 36.812 1 76.19 21 VAL B CA 1
ATOM 4399 C C . VAL B 1 21 ? 3.277 33.875 36.344 1 76.19 21 VAL B C 1
ATOM 4401 O O . VAL B 1 21 ? 3.277 35.094 36.062 1 76.19 21 VAL B O 1
ATOM 4404 N N . CYS B 1 22 ? 4.379 33.094 36.312 1 67.69 22 CYS B N 1
ATOM 4405 C CA . CYS B 1 22 ? 5.641 33.656 35.844 1 67.69 22 CYS B CA 1
ATOM 4406 C C . CYS B 1 22 ? 6.234 32.812 34.719 1 67.69 22 CYS B C 1
ATOM 4408 O O . CYS B 1 22 ? 7.148 32.031 34.969 1 67.69 22 CYS B O 1
ATOM 4410 N N . PRO B 1 23 ? 5.602 32.781 33.594 1 56.62 23 PRO B N 1
ATOM 4411 C CA . PRO B 1 23 ? 6.195 31.906 32.562 1 56.62 23 PRO B CA 1
ATOM 4412 C C . PRO B 1 23 ? 7.648 32.25 32.25 1 56.62 23 PRO B C 1
ATOM 4414 O O . PRO B 1 23 ? 8.086 33.375 32.531 1 56.62 23 PRO B O 1
ATOM 4417 N N . SER B 1 24 ? 8.43 31.344 31.719 1 52.84 24 SER B N 1
ATOM 4418 C CA . SER B 1 24 ? 9.867 31.281 31.469 1 52.84 24 SER B CA 1
ATOM 4419 C C . SER B 1 24 ? 10.32 32.438 30.594 1 52.84 24 SER B C 1
ATOM 4421 O O . SER B 1 24 ? 9.695 32.75 29.578 1 52.84 24 SER B O 1
ATOM 4423 N N . GLY B 1 25 ? 11.266 33.219 31.047 1 49.34 25 GLY B N 1
ATOM 4424 C CA . GLY B 1 25 ? 12.117 34.25 30.438 1 49.34 25 GLY B CA 1
ATOM 4425 C C . GLY B 1 25 ? 12.07 35.562 31.172 1 49.34 25 GLY B C 1
ATOM 4426 O O . GLY B 1 25 ? 12.914 36.438 30.953 1 49.34 25 GLY B O 1
ATOM 4427 N N . GLN B 1 26 ? 10.836 36.094 31.312 1 49.16 26 GLN B N 1
ATOM 4428 C CA . GLN B 1 26 ? 10.906 37.406 31.891 1 49.16 26 GLN B CA 1
ATOM 4429 C C . GLN B 1 26 ? 11.266 37.344 33.375 1 49.16 26 GLN B C 1
ATOM 4431 O O . GLN B 1 26 ? 11.305 36.281 33.969 1 49.16 26 GLN B O 1
ATOM 4436 N N . GLU B 1 27 ? 11.07 38.656 34.094 1 53.22 27 GLU B N 1
ATOM 4437 C CA . GLU B 1 27 ? 11.492 38.969 35.438 1 53.22 27 GLU B CA 1
ATOM 4438 C C . GLU B 1 27 ? 10.789 38.125 36.469 1 53.22 27 GLU B C 1
ATOM 4440 O O . GLU B 1 27 ? 9.641 37.719 36.281 1 53.22 27 GLU B O 1
ATOM 4445 N N . SER B 1 28 ? 11.516 37.344 37.219 1 62.12 28 SER B N 1
ATOM 4446 C CA . SER B 1 28 ? 11.266 36.625 38.438 1 62.12 28 SER B CA 1
ATOM 4447 C C . SER B 1 28 ? 10.273 37.344 39.344 1 62.12 28 SER B C 1
ATOM 4449 O O . SER B 1 28 ? 10.328 37.25 40.562 1 62.12 28 SER B O 1
ATOM 4451 N N . ARG B 1 29 ? 9.367 38.094 38.688 1 70.75 29 ARG B N 1
ATOM 4452 C CA . ARG B 1 29 ? 8.461 38.906 39.5 1 70.75 29 ARG B CA 1
ATOM 4453 C C . ARG B 1 29 ? 7.004 38.562 39.188 1 70.75 29 ARG B C 1
ATOM 4455 O O . ARG B 1 29 ? 6.613 38.531 38.031 1 70.75 29 ARG B O 1
ATOM 4462 N N . VAL B 1 30 ? 6.32 38.219 40.125 1 76.44 30 VAL B N 1
ATOM 4463 C CA . VAL B 1 30 ? 4.887 37.938 40.031 1 76.44 30 VAL B CA 1
ATOM 4464 C C . VAL B 1 30 ? 4.109 39.25 40.219 1 76.44 30 VAL B C 1
ATOM 4466 O O . VAL B 1 30 ? 4.266 39.938 41.25 1 76.44 30 VAL B O 1
ATOM 4469 N N . ASP B 1 31 ? 3.32 39.594 39.219 1 72.56 31 ASP B N 1
ATOM 4470 C CA . ASP B 1 31 ? 2.518 40.812 39.281 1 72.56 31 ASP B CA 1
ATOM 4471 C C . ASP B 1 31 ? 1.436 40.719 40.344 1 72.56 31 ASP B C 1
ATOM 4473 O O . ASP B 1 31 ? 0.847 39.656 40.562 1 72.56 31 ASP B O 1
ATOM 4477 N N . ARG B 1 32 ? 1.258 41.844 41 1 73.19 32 ARG B N 1
ATOM 4478 C CA . ARG B 1 32 ? 0.278 41.906 42.094 1 73.19 32 ARG B CA 1
ATOM 4479 C C . ARG B 1 32 ? -1.106 41.5 41.594 1 73.19 32 ARG B C 1
ATOM 4481 O O . ARG B 1 32 ? -1.826 40.781 42.312 1 73.19 32 ARG B O 1
ATOM 4488 N N . GLU B 1 33 ? -1.421 41.969 40.406 1 73.06 33 GLU B N 1
ATOM 4489 C CA . GLU B 1 33 ? -2.754 41.688 39.906 1 73.06 33 GLU B CA 1
ATOM 4490 C C . GLU B 1 33 ? -2.955 40.188 39.719 1 73.06 33 GLU B C 1
ATOM 4492 O O . GLU B 1 33 ? -4.012 39.625 40.031 1 73.06 33 GLU B O 1
ATOM 4497 N N . MET B 1 34 ? -1.957 39.625 39.25 1 77.44 34 MET B N 1
ATOM 4498 C CA . MET B 1 34 ? -2.018 38.188 39.031 1 77.44 34 MET B CA 1
ATOM 4499 C C . MET B 1 34 ? -2.109 37.438 40.344 1 77.44 34 MET B C 1
ATOM 4501 O O . MET B 1 34 ? -2.84 36.438 40.438 1 77.44 34 MET B O 1
ATOM 4505 N N . PHE B 1 35 ? -1.408 37.906 41.219 1 79 35 PHE B N 1
ATOM 4506 C CA . PHE B 1 35 ? -1.36 37.281 42.531 1 79 35 PHE B CA 1
ATOM 4507 C C . PHE B 1 35 ? -2.707 37.406 43.25 1 79 35 PHE B C 1
ATOM 4509 O O . PHE B 1 35 ? -3.189 36.438 43.844 1 79 35 PHE B O 1
ATOM 4516 N N . VAL B 1 36 ? -3.227 38.531 43.125 1 77.19 36 VAL B N 1
ATOM 4517 C CA . VAL B 1 36 ? -4.516 38.75 43.75 1 77.19 36 VAL B CA 1
ATOM 4518 C C . VAL B 1 36 ? -5.57 37.844 43.156 1 77.19 36 VAL B C 1
ATOM 4520 O O . VAL B 1 36 ? -6.363 37.219 43.844 1 77.19 36 VAL B O 1
ATOM 4523 N N . LYS B 1 37 ? -5.574 37.75 41.875 1 78.56 37 LYS B N 1
ATOM 4524 C CA . LYS B 1 37 ? -6.543 36.906 41.188 1 78.56 37 LYS B CA 1
ATOM 4525 C C . LYS B 1 37 ? -6.348 35.438 41.562 1 78.56 37 LYS B C 1
ATOM 4527 O O . LYS B 1 37 ? -7.32 34.688 41.688 1 78.56 37 LYS B O 1
ATOM 4532 N N . LEU B 1 38 ? -5.18 35.125 41.781 1 82.5 38 LEU B N 1
ATOM 4533 C CA . LEU B 1 38 ? -4.852 33.781 42.188 1 82.5 38 LEU B CA 1
ATOM 4534 C C . LEU B 1 38 ? -5.402 33.469 43.594 1 82.5 38 LEU B C 1
ATOM 4536 O O . LEU B 1 38 ? -6.004 32.438 43.812 1 82.5 38 LEU B O 1
ATOM 4540 N N . LEU B 1 39 ? -5.199 34.406 44.438 1 80.5 39 LEU B N 1
ATOM 4541 C CA . LEU B 1 39 ? -5.617 34.219 45.812 1 80.5 39 LEU B CA 1
ATOM 4542 C C . LEU B 1 39 ? -7.141 34.188 45.938 1 80.5 39 LEU B C 1
ATOM 4544 O O . LEU B 1 39 ? -7.695 33.531 46.812 1 80.5 39 LEU B O 1
ATOM 4548 N N . MET B 1 40 ? -7.703 34.906 45.031 1 81.44 40 MET B N 1
ATOM 4549 C CA . MET B 1 40 ? -9.164 34.938 45.031 1 81.44 40 MET B CA 1
ATOM 4550 C C . MET B 1 40 ? -9.742 33.562 44.75 1 81.44 40 MET B C 1
ATOM 4552 O O . MET B 1 40 ? -10.875 33.25 45.125 1 81.44 40 MET B O 1
ATOM 4556 N N . LYS B 1 41 ? -9.016 32.75 44.094 1 80.75 41 LYS B N 1
ATOM 4557 C CA . LYS B 1 41 ? -9.469 31.406 43.75 1 80.75 41 LYS B CA 1
ATOM 4558 C C . LYS B 1 41 ? -9.477 30.5 45 1 80.75 41 LYS B C 1
ATOM 4560 O O . LYS B 1 41 ? -10.07 29.422 44.969 1 80.75 41 LYS B O 1
ATOM 4565 N N . SER B 1 42 ? -8.852 30.875 46.094 1 83.88 42 SER B N 1
ATOM 4566 C CA . SER B 1 42 ? -8.742 30.078 47.312 1 83.88 42 SER B CA 1
ATOM 4567 C C . SER B 1 42 ? -10.023 30.156 48.156 1 83.88 42 SER B C 1
ATOM 4569 O O . SER B 1 42 ? -10.203 29.406 49.094 1 83.88 42 SER B O 1
ATOM 4571 N N . SER B 1 43 ? -10.953 30.922 47.781 1 81.31 43 SER B N 1
ATOM 4572 C CA . SER B 1 43 ? -12.227 31.109 48.469 1 81.31 43 SER B CA 1
ATOM 4573 C C . SER B 1 43 ? -12.023 31.594 49.875 1 81.31 43 SER B C 1
ATOM 4575 O O . SER B 1 43 ? -12.805 31.266 50.781 1 81.31 43 SER B O 1
ATOM 4577 N N . LEU B 1 44 ? -10.922 32.219 50.156 1 85.94 44 LEU B N 1
ATOM 4578 C CA . LEU B 1 44 ? -10.664 32.812 51.469 1 85.94 44 LEU B CA 1
ATOM 4579 C C . LEU B 1 44 ? -11.25 34.219 51.594 1 85.94 44 LEU B C 1
ATOM 4581 O O . LEU B 1 44 ? -11.414 34.906 50.594 1 85.94 44 LEU B O 1
ATOM 4585 N N . PRO B 1 45 ? -11.641 34.594 52.781 1 86.5 45 PRO B N 1
ATOM 4586 C CA . PRO B 1 45 ? -12.172 35.969 52.938 1 86.5 45 PRO B CA 1
ATOM 4587 C C . PRO B 1 45 ? -11.148 37.031 52.594 1 86.5 45 PRO B C 1
ATOM 4589 O O . PRO B 1 45 ? -9.945 36.812 52.719 1 86.5 45 PRO B O 1
ATOM 4592 N N . LYS B 1 46 ? -11.594 38.188 52.219 1 86.38 46 LYS B N 1
ATOM 4593 C CA . LYS B 1 46 ? -10.766 39.281 51.719 1 86.38 46 LYS B CA 1
ATOM 4594 C C . LYS B 1 46 ? -9.773 39.75 52.812 1 86.38 46 LYS B C 1
ATOM 4596 O O . LYS B 1 46 ? -8.641 40.094 52.5 1 86.38 46 LYS B O 1
ATOM 4601 N N . GLN B 1 47 ? -10.242 39.656 54 1 86.31 47 GLN B N 1
ATOM 4602 C CA . GLN B 1 47 ? -9.375 40.094 55.094 1 86.31 47 GLN B CA 1
ATOM 4603 C C . GLN B 1 47 ? -8.164 39.156 55.25 1 86.31 47 GLN B C 1
ATOM 4605 O O . GLN B 1 47 ? -7.047 39.625 55.469 1 86.31 47 GLN B O 1
ATOM 4610 N N . THR B 1 48 ? -8.438 37.906 55.062 1 88.38 48 THR B N 1
ATOM 4611 C CA . THR B 1 48 ? -7.371 36.938 55.156 1 88.38 48 THR B CA 1
ATOM 4612 C C . THR B 1 48 ? -6.398 37.094 54 1 88.38 48 THR B C 1
ATOM 4614 O O . THR B 1 48 ? -5.184 36.969 54.156 1 88.38 48 THR B O 1
ATOM 4617 N N . LEU B 1 49 ? -6.941 37.438 52.844 1 86.69 49 LEU B N 1
ATOM 4618 C CA . LEU B 1 49 ? -6.117 37.594 51.656 1 86.69 49 LEU B CA 1
ATOM 4619 C C . LEU B 1 49 ? -5.195 38.812 51.812 1 86.69 49 LEU B C 1
ATOM 4621 O O . LEU B 1 49 ? -4.027 38.75 51.438 1 86.69 49 LEU B O 1
ATOM 4625 N N . SER B 1 50 ? -5.77 39.781 52.438 1 84.69 50 SER B N 1
ATOM 4626 C CA . SER B 1 50 ? -4.965 41 52.688 1 84.69 50 SER B CA 1
ATOM 4627 C C . SER B 1 50 ? -3.84 40.688 53.656 1 84.69 50 SER B C 1
ATOM 4629 O O . SER B 1 50 ? -2.73 41.219 53.531 1 84.69 50 SER B O 1
ATOM 4631 N N . SER B 1 51 ? -4.188 39.875 54.594 1 85.69 51 SER B N 1
ATOM 4632 C CA . SER B 1 51 ? -3.188 39.531 55.562 1 85.69 51 SER B CA 1
ATOM 4633 C C . SER B 1 51 ? -2.059 38.719 54.969 1 85.69 51 SER B C 1
ATOM 4635 O O . SER B 1 51 ? -0.891 38.875 55.312 1 85.69 51 SER B O 1
ATOM 4637 N N . ILE B 1 52 ? -2.42 37.875 54 1 87.44 52 ILE B N 1
ATOM 4638 C CA . ILE B 1 52 ? -1.416 37.031 53.344 1 87.44 52 ILE B CA 1
ATOM 4639 C C . ILE B 1 52 ? -0.521 37.938 52.469 1 87.44 52 ILE B C 1
ATOM 4641 O O . ILE B 1 52 ? 0.704 37.781 52.469 1 87.44 52 ILE B O 1
ATOM 4645 N N . TRP B 1 53 ? -1.13 38.844 51.875 1 82.62 53 TRP B N 1
ATOM 4646 C CA . TRP B 1 53 ? -0.38 39.781 51.031 1 82.62 53 TRP B CA 1
ATOM 4647 C C . TRP B 1 53 ? 0.611 40.594 51.875 1 82.62 53 TRP B C 1
ATOM 4649 O O . TRP B 1 53 ? 1.764 40.781 51.469 1 82.62 53 TRP B O 1
ATOM 4659 N N . ASP B 1 54 ? 0.145 41.031 52.938 1 81.19 54 ASP B N 1
ATOM 4660 C CA . ASP B 1 54 ? 0.99 41.844 53.812 1 81.19 54 ASP B CA 1
ATOM 4661 C C . ASP B 1 54 ? 2.16 41.031 54.344 1 81.19 54 ASP B C 1
ATOM 4663 O O . ASP B 1 54 ? 3.242 41.562 54.594 1 81.19 54 ASP B O 1
ATOM 4667 N N . ALA B 1 55 ? 1.862 39.781 54.406 1 81.12 55 ALA B N 1
ATOM 4668 C CA . ALA B 1 55 ? 2.887 38.906 54.969 1 81.12 55 ALA B CA 1
ATOM 4669 C C . ALA B 1 55 ? 3.988 38.625 53.938 1 81.12 55 ALA B C 1
ATOM 4671 O O . ALA B 1 55 ? 5.129 38.344 54.312 1 81.12 55 ALA B O 1
ATOM 4672 N N . VAL B 1 56 ? 3.561 38.656 52.656 1 78.94 56 VAL B N 1
ATOM 4673 C CA . VAL B 1 56 ? 4.531 38.219 51.656 1 78.94 56 VAL B CA 1
ATOM 4674 C C . VAL B 1 56 ? 5.098 39.438 50.906 1 78.94 56 VAL B C 1
ATOM 4676 O O . VAL B 1 56 ? 6.207 39.375 50.375 1 78.94 56 VAL B O 1
ATOM 4679 N N . ASP B 1 57 ? 4.25 40.5 50.75 1 69.44 57 ASP B N 1
ATOM 4680 C CA . ASP B 1 57 ? 4.648 41.656 50 1 69.44 57 ASP B CA 1
ATOM 4681 C C . ASP B 1 57 ? 5.723 42.469 50.719 1 69.44 57 ASP B C 1
ATOM 4683 O O . ASP B 1 57 ? 5.508 42.906 51.844 1 69.44 57 ASP B O 1
ATOM 4687 N N . ASN B 1 58 ? 6.973 42.438 50.188 1 61.88 58 ASN B N 1
ATOM 4688 C CA . ASN B 1 58 ? 8.055 43.219 50.75 1 61.88 58 ASN B CA 1
ATOM 4689 C C . ASN B 1 58 ? 8.039 44.656 50.219 1 61.88 58 ASN B C 1
ATOM 4691 O O . ASN B 1 58 ? 9.102 45.25 50 1 61.88 58 ASN B O 1
ATOM 4695 N N . LYS B 1 59 ? 6.957 45.312 49.969 1 62.47 59 LYS B N 1
ATOM 4696 C CA . LYS B 1 59 ? 6.793 46.719 49.594 1 62.47 59 LYS B CA 1
ATOM 4697 C C . LYS B 1 59 ? 7.281 46.938 48.156 1 62.47 59 LYS B C 1
ATOM 4699 O O . LYS B 1 59 ? 7.516 48.094 47.781 1 62.47 59 LYS B O 1
ATOM 4704 N N . SER B 1 60 ? 7.617 46 47.406 1 64.88 60 SER B N 1
ATOM 4705 C CA . SER B 1 60 ? 8.203 46.188 46.062 1 64.88 60 SER B CA 1
ATOM 4706 C C . SER B 1 60 ? 7.129 46.125 45 1 64.88 60 SER B C 1
ATOM 4708 O O . SER B 1 60 ? 7.395 46.469 43.844 1 64.88 60 SER B O 1
ATOM 4710 N N . GLY B 1 61 ? 5.93 45.875 45.312 1 64.38 61 GLY B N 1
ATOM 4711 C CA . GLY B 1 61 ? 4.84 45.844 44.344 1 64.38 61 GLY B CA 1
ATOM 4712 C C . GLY B 1 61 ? 4.844 44.562 43.5 1 64.38 61 GLY B C 1
ATOM 4713 O O . GLY B 1 61 ? 3.984 44.375 42.625 1 64.38 61 GLY B O 1
ATOM 4714 N N . TYR B 1 62 ? 5.902 43.75 43.656 1 74.12 62 TYR B N 1
ATOM 4715 C CA . TYR B 1 62 ? 5.957 42.469 42.969 1 74.12 62 TYR B CA 1
ATOM 4716 C C . TYR B 1 62 ? 6.383 41.344 43.906 1 74.12 62 TYR B C 1
ATOM 4718 O O . TYR B 1 62 ? 6.914 41.625 45 1 74.12 62 TYR B O 1
ATOM 4726 N N . LEU B 1 63 ? 5.941 40.094 43.562 1 78.5 63 LEU B N 1
ATOM 4727 C CA . LEU B 1 63 ? 6.336 38.969 44.406 1 78.5 63 LEU B CA 1
ATOM 4728 C C . LEU B 1 63 ? 7.434 38.156 43.719 1 78.5 63 LEU B C 1
ATOM 4730 O O . LEU B 1 63 ? 7.43 37.969 42.5 1 78.5 63 LEU B O 1
ATOM 4734 N N . THR B 1 64 ? 8.367 37.844 44.5 1 79.81 64 THR B N 1
ATOM 4735 C CA . THR B 1 64 ? 9.383 36.906 44.031 1 79.81 64 THR B CA 1
ATOM 4736 C C . THR B 1 64 ? 8.859 35.469 44.094 1 79.81 64 THR B C 1
ATOM 4738 O O . THR B 1 64 ? 7.762 35.219 44.594 1 79.81 64 THR B O 1
ATOM 4741 N N . ARG B 1 65 ? 9.555 34.562 43.594 1 82.81 65 ARG B N 1
ATOM 4742 C CA . ARG B 1 65 ? 9.203 33.156 43.625 1 82.81 65 ARG B CA 1
ATOM 4743 C C . ARG B 1 65 ? 8.984 32.688 45.062 1 82.81 65 ARG B C 1
ATOM 4745 O O . ARG B 1 65 ? 8 32 45.344 1 82.81 65 ARG B O 1
ATOM 4752 N N . ASN B 1 66 ? 9.922 33.094 45.875 1 80.62 66 ASN B N 1
ATOM 4753 C CA . ASN B 1 66 ? 9.828 32.719 47.281 1 80.62 66 ASN B CA 1
ATOM 4754 C C . ASN B 1 66 ? 8.602 33.344 47.938 1 80.62 66 ASN B C 1
ATOM 4756 O O . ASN B 1 66 ? 7.957 32.719 48.781 1 80.62 66 ASN B O 1
ATOM 4760 N N . GLY B 1 67 ? 8.375 34.469 47.469 1 82.44 67 GLY B N 1
ATOM 4761 C CA . GLY B 1 67 ? 7.184 35.125 48 1 82.44 67 GLY B CA 1
ATOM 4762 C C . GLY B 1 67 ? 5.898 34.438 47.594 1 82.44 67 GLY B C 1
ATOM 4763 O O . GLY B 1 67 ? 4.98 34.312 48.406 1 82.44 67 GLY B O 1
ATOM 4764 N N . LEU B 1 68 ? 5.918 34 46.406 1 87.25 68 LEU B N 1
ATOM 4765 C CA . LEU B 1 68 ? 4.75 33.281 45.906 1 87.25 68 LEU B CA 1
ATOM 4766 C C . LEU B 1 68 ? 4.57 31.969 46.688 1 87.25 68 LEU B C 1
ATOM 4768 O O . LEU B 1 68 ? 3.457 31.641 47.094 1 87.25 68 LEU B O 1
ATOM 4772 N N . TYR B 1 69 ? 5.617 31.312 46.812 1 87.44 69 TYR B N 1
ATOM 4773 C CA . TYR B 1 69 ? 5.547 30.031 47.5 1 87.44 69 TYR B CA 1
ATOM 4774 C C . TYR B 1 69 ? 5.082 30.219 48.938 1 87.44 69 TYR B C 1
ATOM 4776 O O . TYR B 1 69 ? 4.273 29.438 49.469 1 87.44 69 TYR B O 1
ATOM 4784 N N . LYS B 1 70 ? 5.594 31.172 49.531 1 85.5 70 LYS B N 1
ATOM 4785 C CA . LYS B 1 70 ? 5.168 31.5 50.906 1 85.5 70 LYS B CA 1
ATOM 4786 C C . LYS B 1 70 ? 3.676 31.812 50.938 1 85.5 70 LYS B C 1
ATOM 4788 O O . LYS B 1 70 ? 2.969 31.359 51.844 1 85.5 70 LYS B O 1
ATOM 4793 N N . ALA B 1 71 ? 3.309 32.531 50.031 1 88.19 71 ALA B N 1
ATOM 4794 C CA . ALA B 1 71 ? 1.897 32.906 49.969 1 88.19 71 ALA B CA 1
ATOM 4795 C C . ALA B 1 71 ? 1.011 31.672 49.781 1 88.19 71 ALA B C 1
ATOM 4797 O O . ALA B 1 71 ? -0.049 31.562 50.406 1 88.19 71 ALA B O 1
ATOM 4798 N N . LEU B 1 72 ? 1.437 30.828 48.938 1 89.69 72 LEU B N 1
ATOM 4799 C CA . LEU B 1 72 ? 0.672 29.609 48.719 1 89.69 72 LEU B CA 1
ATOM 4800 C C . LEU B 1 72 ? 0.605 28.75 49.969 1 89.69 72 LEU B C 1
ATOM 4802 O O . LEU B 1 72 ? -0.437 28.156 50.25 1 89.69 72 LEU B O 1
ATOM 4806 N N . ALA B 1 73 ? 1.686 28.703 50.594 1 88.75 73 ALA B N 1
ATOM 4807 C CA . ALA B 1 73 ? 1.726 27.969 51.844 1 88.75 73 ALA B CA 1
ATOM 4808 C C . ALA B 1 73 ? 0.78 28.578 52.875 1 88.75 73 ALA B C 1
ATOM 4810 O O . ALA B 1 73 ? 0.034 27.859 53.562 1 88.75 73 ALA B O 1
ATOM 4811 N N . LEU B 1 74 ? 0.812 29.812 52.938 1 88.94 74 LEU B N 1
ATOM 4812 C CA . LEU B 1 74 ? -0.047 30.516 53.875 1 88.94 74 LEU B CA 1
ATOM 4813 C C . LEU B 1 74 ? -1.517 30.359 53.5 1 88.94 74 LEU B C 1
ATOM 4815 O O . LEU B 1 74 ? -2.375 30.25 54.375 1 88.94 74 LEU B O 1
ATOM 4819 N N . THR B 1 75 ? -1.759 30.359 52.281 1 90.75 75 THR B N 1
ATOM 4820 C CA . THR B 1 75 ? -3.117 30.141 51.812 1 90.75 75 THR B CA 1
ATOM 4821 C C . THR B 1 75 ? -3.625 28.766 52.219 1 90.75 75 THR B C 1
ATOM 4823 O O . THR B 1 75 ? -4.766 28.625 52.656 1 90.75 75 THR B O 1
ATOM 4826 N N . ALA B 1 76 ? -2.793 27.859 52.062 1 90.81 76 ALA B N 1
ATOM 4827 C CA . ALA B 1 76 ? -3.15 26.5 52.438 1 90.81 76 ALA B CA 1
ATOM 4828 C C . ALA B 1 76 ? -3.428 26.422 53.938 1 90.81 76 ALA B C 1
ATOM 4830 O O . ALA B 1 76 ? -4.387 25.781 54.375 1 90.81 76 ALA B O 1
ATOM 4831 N N . MET B 1 77 ? -2.656 27.016 54.594 1 88.62 77 MET B N 1
ATOM 4832 C CA . MET B 1 77 ? -2.805 27.031 56.062 1 88.62 77 MET B CA 1
ATOM 4833 C C . MET B 1 77 ? -4.09 27.734 56.469 1 88.62 77 MET B C 1
ATOM 4835 O O . MET B 1 77 ? -4.793 27.281 57.375 1 88.62 77 MET B O 1
ATOM 4839 N N . ALA B 1 78 ? -4.289 28.781 55.875 1 89.81 78 ALA B N 1
ATOM 4840 C CA . ALA B 1 78 ? -5.523 29.516 56.125 1 89.81 78 ALA B CA 1
ATOM 4841 C C . ALA B 1 78 ? -6.746 28.672 55.812 1 89.81 78 ALA B C 1
ATOM 4843 O O . ALA B 1 78 ? -7.738 28.703 56.562 1 89.81 78 ALA B O 1
ATOM 4844 N N . GLN B 1 79 ? -6.699 27.953 54.75 1 90.75 79 GLN B N 1
ATOM 4845 C CA . GLN B 1 79 ? -7.801 27.094 54.344 1 90.75 79 GLN B CA 1
ATOM 4846 C C . GLN B 1 79 ? -8.031 25.984 55.375 1 90.75 79 GLN B C 1
ATOM 4848 O O . GLN B 1 79 ? -9.156 25.5 55.531 1 90.75 79 GLN B O 1
ATOM 4853 N N . GLN B 1 80 ? -7.004 25.641 56.031 1 88.31 80 GLN B N 1
ATOM 4854 C CA . GLN B 1 80 ? -7.09 24.625 57.062 1 88.31 80 GLN B CA 1
ATOM 4855 C C . GLN B 1 80 ? -7.504 25.219 58.406 1 88.31 80 GLN B C 1
ATOM 4857 O O . GLN B 1 80 ? -7.594 24.516 59.406 1 88.31 80 GLN B O 1
ATOM 4862 N N . GLY B 1 81 ? -7.707 26.469 58.438 1 85 81 GLY B N 1
ATOM 4863 C CA . GLY B 1 81 ? -8.211 27.141 59.625 1 85 81 GLY B CA 1
ATOM 4864 C C . GLY B 1 81 ? -7.113 27.578 60.562 1 85 81 GLY B C 1
ATOM 4865 O O . GLY B 1 81 ? -7.383 27.969 61.719 1 85 81 GLY B O 1
ATOM 4866 N N . LYS B 1 82 ? -5.898 27.516 60.156 1 84.75 82 LYS B N 1
ATOM 4867 C CA . LYS B 1 82 ? -4.781 27.891 61.031 1 84.75 82 LYS B CA 1
ATOM 4868 C C . LYS B 1 82 ? -4.551 29.406 61 1 84.75 82 LYS B C 1
ATOM 4870 O O . LYS B 1 82 ? -4.859 30.062 60 1 84.75 82 LYS B O 1
ATOM 4875 N N . ASN B 1 83 ? -4.152 29.922 62.094 1 80.25 83 ASN B N 1
ATOM 4876 C CA . ASN B 1 83 ? -3.867 31.344 62.188 1 80.25 83 ASN B CA 1
ATOM 4877 C C . ASN B 1 83 ? -2.605 31.703 61.406 1 80.25 83 ASN B C 1
ATOM 4879 O O . ASN B 1 83 ? -1.552 31.109 61.594 1 80.25 83 ASN B O 1
ATOM 4883 N N . ILE B 1 84 ? -2.65 32.688 60.531 1 77.88 84 ILE B N 1
ATOM 4884 C CA . ILE B 1 84 ? -1.57 33 59.594 1 77.88 84 ILE B CA 1
ATOM 4885 C C . ILE B 1 84 ? -0.728 34.125 60.156 1 77.88 84 ILE B C 1
ATOM 4887 O O . ILE B 1 84 ? 0.282 34.531 59.531 1 77.88 84 ILE B O 1
ATOM 4891 N N . GLU B 1 85 ? -0.994 34.781 61.281 1 74.44 85 GLU B N 1
ATOM 4892 C CA . GLU B 1 85 ? -0.239 35.875 61.875 1 74.44 85 GLU B CA 1
ATOM 4893 C C . GLU B 1 85 ? 1.188 35.469 62.219 1 74.44 85 GLU B C 1
ATOM 4895 O O . GLU B 1 85 ? 2.119 36.281 62.094 1 74.44 85 GLU B O 1
ATOM 4900 N N . ASP B 1 86 ? 1.383 34.219 62.656 1 72.06 86 ASP B N 1
ATOM 4901 C CA . ASP B 1 86 ? 2.717 33.719 62.938 1 72.06 86 ASP B CA 1
ATOM 4902 C C . ASP B 1 86 ? 3.211 32.812 61.812 1 72.06 86 ASP B C 1
ATOM 4904 O O . ASP B 1 86 ? 3.807 31.766 62.062 1 72.06 86 ASP B O 1
ATOM 4908 N N . GLY B 1 87 ? 2.98 33.156 60.531 1 70 87 GLY B N 1
ATOM 4909 C CA . GLY B 1 87 ? 3.227 32.312 59.375 1 70 87 GLY B CA 1
ATOM 4910 C C . GLY B 1 87 ? 4.688 31.953 59.188 1 70 87 GLY B C 1
ATOM 4911 O O . GLY B 1 87 ? 5.004 30.797 58.875 1 70 87 GLY B O 1
ATOM 4912 N N . ASP B 1 88 ? 5.496 32.875 59.469 1 74.94 88 ASP B N 1
ATOM 4913 C CA . ASP B 1 88 ? 6.926 32.625 59.312 1 74.94 88 ASP B CA 1
ATOM 4914 C C . ASP B 1 88 ? 7.406 31.531 60.281 1 74.94 88 ASP B C 1
ATOM 4916 O O . ASP B 1 88 ? 8.203 30.672 59.875 1 74.94 88 ASP B O 1
ATOM 4920 N N . LYS B 1 89 ? 6.957 31.625 61.469 1 76.38 89 LYS B N 1
ATOM 4921 C CA . LYS B 1 89 ? 7.359 30.641 62.469 1 76.38 89 LYS B CA 1
ATOM 4922 C C . LYS B 1 89 ? 6.82 29.25 62.125 1 76.38 89 LYS B C 1
ATOM 4924 O O . LYS B 1 89 ? 7.523 28.25 62.281 1 76.38 89 LYS B O 1
ATOM 4929 N N . ILE B 1 90 ? 5.613 29.234 61.562 1 75.44 90 ILE B N 1
ATOM 4930 C CA . ILE B 1 90 ? 4.984 27.953 61.25 1 75.44 90 ILE B CA 1
ATOM 4931 C C . ILE B 1 90 ? 5.684 27.312 60.062 1 75.44 90 ILE B C 1
ATOM 4933 O O . ILE B 1 90 ? 5.922 26.109 60.031 1 75.44 90 ILE B O 1
ATOM 4937 N N . LEU B 1 91 ? 6.055 28.125 59.156 1 78.56 91 LEU B N 1
ATOM 4938 C CA . LEU B 1 91 ? 6.68 27.594 57.938 1 78.56 91 LEU B CA 1
ATOM 4939 C C . LEU B 1 91 ? 8.094 27.109 58.219 1 78.56 91 LEU B C 1
ATOM 4941 O O . LEU B 1 91 ? 8.562 26.156 57.594 1 78.56 91 LEU B O 1
ATOM 4945 N N . GLU B 1 92 ? 8.734 27.734 59.25 1 75.69 92 GLU B N 1
ATOM 4946 C CA . GLU B 1 92 ? 10.07 27.312 59.656 1 75.69 92 GLU B CA 1
ATOM 4947 C C . GLU B 1 92 ? 10.023 25.938 60.312 1 75.69 92 GLU B C 1
ATOM 4949 O O . GLU B 1 92 ? 11.008 25.188 60.281 1 75.69 92 GLU B O 1
ATOM 4954 N N . ASN B 1 93 ? 8.859 25.656 60.875 1 75.88 93 ASN B N 1
ATOM 4955 C CA . ASN B 1 93 ? 8.711 24.391 61.562 1 75.88 93 ASN B CA 1
ATOM 4956 C C . ASN B 1 93 ? 8.539 23.234 60.594 1 75.88 93 ASN B C 1
ATOM 4958 O O . ASN B 1 93 ? 8.594 22.062 61 1 75.88 93 ASN B O 1
ATOM 4962 N N . PHE B 1 94 ? 8.242 23.438 59.312 1 78.44 94 PHE B N 1
ATOM 4963 C CA . PHE B 1 94 ? 8.039 22.359 58.375 1 78.44 94 PHE B CA 1
ATOM 4964 C C . PHE B 1 94 ? 9.367 21.688 58.031 1 78.44 94 PHE B C 1
ATOM 4966 O O . PHE B 1 94 ? 9.398 20.531 57.625 1 78.44 94 PHE B O 1
ATOM 4973 N N . GLY B 1 95 ? 10.461 22.234 58.406 1 68.69 95 GLY B N 1
ATOM 4974 C CA . GLY B 1 95 ? 11.758 21.625 58.156 1 68.69 95 GLY B CA 1
ATOM 4975 C C . GLY B 1 95 ? 11.883 21.016 56.781 1 68.69 95 GLY B C 1
ATOM 4976 O O . GLY B 1 95 ? 11.867 21.734 55.781 1 68.69 95 GLY B O 1
ATOM 4977 N N . ASP B 1 96 ? 11.859 19.688 56.656 1 73.19 96 ASP B N 1
ATOM 4978 C CA . ASP B 1 96 ? 12.008 18.922 55.438 1 73.19 96 ASP B CA 1
ATOM 4979 C C . ASP B 1 96 ? 10.672 18.344 54.969 1 73.19 96 ASP B C 1
ATOM 4981 O O . ASP B 1 96 ? 10.617 17.578 54.031 1 73.19 96 ASP B O 1
ATOM 4985 N N . GLN B 1 97 ? 9.672 18.781 55.531 1 77.88 97 GLN B N 1
ATOM 4986 C CA . GLN B 1 97 ? 8.359 18.266 55.188 1 77.88 97 GLN B CA 1
ATOM 4987 C C . GLN B 1 97 ? 7.758 19.062 54.031 1 77.88 97 GLN B C 1
ATOM 4989 O O . GLN B 1 97 ? 8.125 20.219 53.812 1 77.88 97 GLN B O 1
ATOM 4994 N N . GLU B 1 98 ? 6.902 18.438 53.188 1 84.88 98 GLU B N 1
ATOM 4995 C CA . GLU B 1 98 ? 6.246 19.094 52.062 1 84.88 98 GLU B CA 1
ATOM 4996 C C . GLU B 1 98 ? 5.277 20.172 52.562 1 84.88 98 GLU B C 1
ATOM 4998 O O . GLU B 1 98 ? 4.527 19.969 53.5 1 84.88 98 GLU B O 1
ATOM 5003 N N . LEU B 1 99 ? 5.461 21.281 52.094 1 86.19 99 LEU B N 1
ATOM 5004 C CA . LEU B 1 99 ? 4.578 22.406 52.438 1 86.19 99 LEU B CA 1
ATOM 5005 C C . LEU B 1 99 ? 3.133 22.062 52.062 1 86.19 99 LEU B C 1
ATOM 5007 O O . LEU B 1 99 ? 2.877 21.219 51.219 1 86.19 99 LEU B O 1
ATOM 5011 N N . PRO B 1 100 ? 2.199 22.656 52.719 1 87 100 PRO B N 1
ATOM 5012 C CA . PRO B 1 100 ? 0.795 22.344 52.438 1 87 100 PRO B CA 1
ATOM 5013 C C . PRO B 1 100 ? 0.342 22.844 51.062 1 87 100 PRO B C 1
ATOM 5015 O O . PRO B 1 100 ? 0.807 23.891 50.625 1 87 100 PRO B O 1
ATOM 5018 N N . ARG B 1 101 ? -0.592 22.172 50.438 1 83.44 101 ARG B N 1
ATOM 5019 C CA . ARG B 1 101 ? -1.113 22.484 49.125 1 83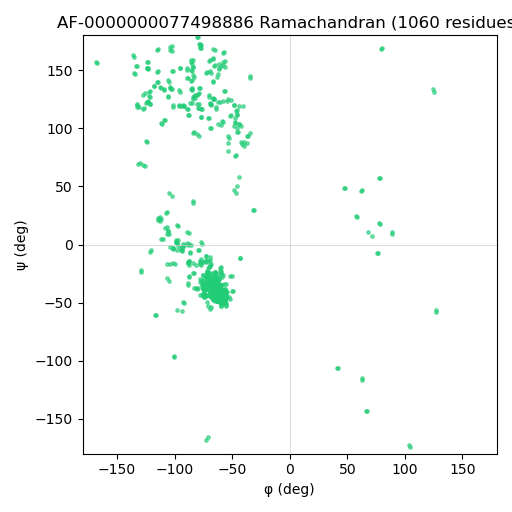.44 101 ARG B CA 1
ATOM 5020 C C . ARG B 1 101 ? -2.465 23.188 49.219 1 83.44 101 ARG B C 1
ATOM 5022 O O . ARG B 1 101 ? -3.422 22.641 49.75 1 83.44 101 ARG B O 1
ATOM 5029 N N . PRO B 1 102 ? -2.537 24.281 48.75 1 89.25 102 PRO B N 1
ATOM 5030 C CA . PRO B 1 102 ? -3.834 24.969 48.719 1 89.25 102 PRO B CA 1
ATOM 5031 C C . PRO B 1 102 ? -4.797 24.391 47.688 1 89.25 102 PRO B C 1
ATOM 5033 O O . PRO B 1 102 ? -4.363 23.797 46.719 1 89.25 102 PRO B O 1
ATOM 5036 N N . ALA B 1 103 ? -6.078 24.438 48 1 85.69 103 ALA B N 1
ATOM 5037 C CA . ALA B 1 103 ? -7.109 24.062 47.031 1 85.69 103 ALA B CA 1
ATOM 5038 C C . ALA B 1 103 ? -7.461 25.219 46.094 1 85.69 103 ALA B C 1
ATOM 5040 O O . ALA B 1 103 ? -8.211 26.125 46.5 1 85.69 103 ALA B O 1
ATOM 5041 N N . LEU B 1 104 ? -6.926 25.281 45 1 83.38 104 LEU B N 1
ATOM 5042 C CA . LEU B 1 104 ? -7.133 26.375 44.062 1 83.38 104 LEU B CA 1
ATOM 5043 C C . LEU B 1 104 ? -8.102 25.984 42.969 1 83.38 104 LEU B C 1
ATOM 5045 O O . LEU B 1 104 ? -8.578 26.828 42.219 1 83.38 104 LEU B O 1
ATOM 5049 N N . GLY B 1 105 ? -8.586 24.828 42.875 1 73.25 105 GLY B N 1
ATOM 5050 C CA . GLY B 1 105 ? -9.508 24.359 41.844 1 73.25 105 GLY B CA 1
ATOM 5051 C C . GLY B 1 105 ? -8.891 24.297 40.469 1 73.25 105 GLY B C 1
ATOM 5052 O O . GLY B 1 105 ? -7.723 23.922 40.312 1 73.25 105 GLY B O 1
ATOM 5053 N N . ASP B 1 106 ? -9.742 24.641 39.438 1 73.38 106 ASP B N 1
ATOM 5054 C CA . ASP B 1 106 ? -9.32 24.656 38.031 1 73.38 106 ASP B CA 1
ATOM 5055 C C . ASP B 1 106 ? -8.484 25.891 37.75 1 73.38 106 ASP B C 1
ATOM 5057 O O . ASP B 1 106 ? -8.93 27.031 37.938 1 73.38 106 ASP B O 1
ATOM 5061 N N . LEU B 1 107 ? -7.242 25.594 37.406 1 74.94 107 LEU B N 1
ATOM 5062 C CA . LEU B 1 107 ? -6.316 26.688 37.188 1 74.94 107 LEU B CA 1
ATOM 5063 C C . LEU B 1 107 ? -6.379 27.188 35.75 1 74.94 107 LEU B C 1
ATOM 5065 O O . LEU B 1 107 ? -5.57 28.016 35.344 1 74.94 107 LEU B O 1
ATOM 5069 N N . THR B 1 108 ? -7.324 26.766 34.969 1 74.44 108 THR B N 1
ATOM 5070 C CA . THR B 1 108 ? -7.445 27.141 33.562 1 74.44 108 THR B CA 1
ATOM 5071 C C . THR B 1 108 ? -7.703 28.641 33.438 1 74.44 108 THR B C 1
ATOM 5073 O O . THR B 1 108 ? -7.133 29.297 32.562 1 74.44 108 THR B O 1
ATOM 5076 N N . ASP B 1 109 ? -8.453 29.109 34.344 1 72.75 109 ASP B N 1
ATOM 5077 C CA . ASP B 1 109 ? -8.805 30.531 34.281 1 72.75 109 ASP B CA 1
ATOM 5078 C C . ASP B 1 109 ? -7.602 31.406 34.625 1 72.75 109 ASP B C 1
ATOM 5080 O O . ASP B 1 109 ? -7.438 32.5 34.062 1 72.75 109 ASP B O 1
ATOM 5084 N N . LEU B 1 110 ? -6.844 30.844 35.5 1 74.56 110 LEU B N 1
ATOM 5085 C CA . LEU B 1 110 ? -5.645 31.578 35.875 1 74.56 110 LEU B CA 1
ATOM 5086 C C . LEU B 1 110 ? -4.645 31.609 34.719 1 74.56 110 LEU B C 1
ATOM 5088 O O . LEU B 1 110 ? -3.99 32.625 34.5 1 74.56 110 LEU B O 1
ATOM 5092 N N . LYS B 1 111 ? -4.566 30.547 34.094 1 75.94 111 LYS B N 1
ATOM 5093 C CA . LYS B 1 111 ? -3.68 30.484 32.938 1 75.94 111 LYS B CA 1
ATOM 5094 C C . LYS B 1 111 ? -4.102 31.469 31.859 1 75.94 111 LYS B C 1
ATOM 5096 O O . LYS B 1 111 ? -3.27 32.219 31.328 1 75.94 111 LYS B O 1
ATOM 5101 N N . THR B 1 112 ? -5.352 31.516 31.641 1 75 112 THR B N 1
ATOM 5102 C CA . THR B 1 112 ? -5.906 32.406 30.641 1 75 112 THR B CA 1
ATOM 5103 C C . THR B 1 112 ? -5.672 33.875 31.031 1 75 112 THR B C 1
ATOM 5105 O O . THR B 1 112 ? -5.344 34.688 30.188 1 75 112 THR B O 1
ATOM 5108 N N . LEU B 1 113 ? -5.852 34.094 32.25 1 74.5 113 LEU B N 1
ATOM 5109 C CA . LEU B 1 113 ? -5.648 35.438 32.75 1 74.5 113 LEU B CA 1
ATOM 5110 C C . LEU B 1 113 ? -4.18 35.844 32.656 1 74.5 113 LEU B C 1
ATOM 5112 O O . LEU B 1 113 ? -3.865 37 32.312 1 74.5 113 LEU B O 1
ATOM 5116 N N . SER B 1 114 ? -3.4 34.938 33 1 75.81 114 SER B N 1
ATOM 5117 C CA . SER B 1 114 ? -1.967 35.188 32.938 1 75.81 114 SER B CA 1
ATOM 5118 C C . SER B 1 114 ? -1.539 35.562 31.516 1 75.81 114 SER B C 1
ATOM 5120 O O . SER B 1 114 ? -0.759 36.469 31.297 1 75.81 114 SER B O 1
ATOM 5122 N N . ILE B 1 115 ? -2.025 34.844 30.641 1 74.94 115 ILE B N 1
ATOM 5123 C CA . ILE B 1 115 ? -1.693 35.062 29.234 1 74.94 115 ILE B CA 1
ATOM 5124 C C . ILE B 1 115 ? -2.215 36.438 28.797 1 74.94 115 ILE B C 1
ATOM 5126 O O . ILE B 1 115 ? -1.511 37.188 28.125 1 74.94 115 ILE B O 1
ATOM 5130 N N . LYS B 1 116 ? -3.346 36.719 29.219 1 74.88 116 LYS B N 1
ATOM 5131 C CA . LYS B 1 116 ? -3.969 37.969 28.859 1 74.88 116 LYS B CA 1
ATOM 5132 C C . LYS B 1 116 ? -3.168 39.156 29.406 1 74.88 116 LYS B C 1
ATOM 5134 O O . LYS B 1 116 ? -2.932 40.125 28.688 1 74.88 116 LYS B O 1
ATOM 5139 N N . VAL B 1 117 ? -2.791 39.062 30.562 1 73.69 117 VAL B N 1
ATOM 5140 C CA . VAL B 1 117 ? -2.045 40.125 31.203 1 73.69 117 VAL B CA 1
ATOM 5141 C C . VAL B 1 117 ? -0.695 40.312 30.516 1 73.69 117 VAL B C 1
ATOM 5143 O O . VAL B 1 117 ? -0.257 41.438 30.281 1 73.69 117 VAL B O 1
ATOM 5146 N N . ARG B 1 118 ? -0.104 39.281 30.234 1 74.44 118 ARG B N 1
ATOM 5147 C CA . ARG B 1 118 ? 1.185 39.312 29.562 1 74.44 118 ARG B CA 1
ATOM 5148 C C . ARG B 1 118 ? 1.056 40 28.188 1 74.44 118 ARG B C 1
ATOM 5150 O O . ARG B 1 118 ? 1.921 40.781 27.797 1 74.44 118 ARG B O 1
ATOM 5157 N N . ARG B 1 119 ? 0.049 39.719 27.609 1 78.31 119 ARG B N 1
ATOM 5158 C CA . ARG B 1 119 ? -0.174 40.219 26.266 1 78.31 119 ARG B CA 1
ATOM 5159 C C . ARG B 1 119 ? -0.483 41.719 26.312 1 78.31 119 ARG B C 1
ATOM 5161 O O . ARG B 1 119 ? -0.106 42.469 25.406 1 78.31 119 ARG B O 1
ATOM 5168 N N . GLU B 1 120 ? -1.125 42.094 27.312 1 77.62 120 GLU B N 1
ATOM 5169 C CA . GLU B 1 120 ? -1.447 43.531 27.469 1 77.62 120 GLU B CA 1
ATOM 5170 C C . GLU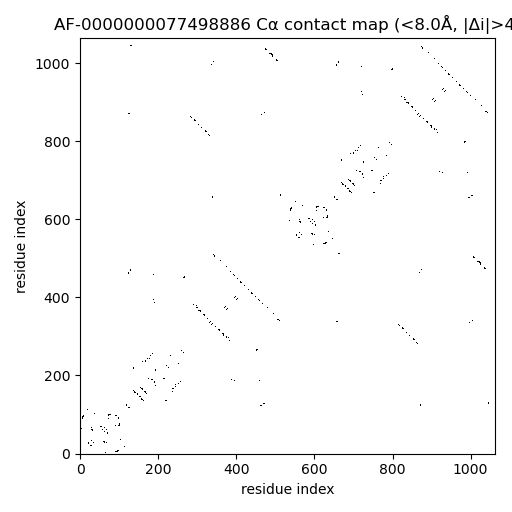 B 1 120 ? -0.197 44.344 27.766 1 77.62 120 GLU B C 1
ATOM 5172 O O . GLU B 1 120 ? -0.083 45.5 27.344 1 77.62 120 GLU B O 1
ATOM 5177 N N . ARG B 1 121 ? 0.683 43.656 28.375 1 76.88 121 ARG B N 1
ATOM 5178 C CA . ARG B 1 121 ? 1.918 44.344 28.734 1 76.88 121 ARG B CA 1
ATOM 5179 C C . ARG B 1 121 ? 2.875 44.438 27.547 1 76.88 121 ARG B C 1
ATOM 5181 O O . ARG B 1 121 ? 3.602 45.406 27.375 1 76.88 121 ARG B O 1
ATOM 5188 N N . ASN B 1 122 ? 2.865 43.375 26.812 1 84.12 122 ASN B N 1
ATOM 5189 C CA . ASN B 1 122 ? 3.711 43.312 25.625 1 84.12 122 ASN B CA 1
ATOM 5190 C C . ASN B 1 122 ? 2.893 43 24.375 1 84.12 122 ASN B C 1
ATOM 5192 O O . ASN B 1 122 ? 2.914 41.875 23.875 1 84.12 122 ASN B O 1
ATOM 5196 N N . PRO B 1 123 ? 2.439 44 23.797 1 88.94 123 PRO B N 1
ATOM 5197 C CA . PRO B 1 123 ? 1.525 43.812 22.672 1 88.94 123 PRO B CA 1
ATOM 5198 C C . PRO B 1 123 ? 2.223 43.219 21.438 1 88.94 123 PRO B C 1
ATOM 5200 O O . PRO B 1 123 ? 1.559 42.781 20.5 1 88.94 123 PRO B O 1
ATOM 5203 N N . CYS B 1 124 ? 3.568 43.188 21.391 1 91.94 124 CYS B N 1
ATOM 5204 C CA . CYS B 1 124 ? 4.301 42.688 20.219 1 91.94 124 CYS B CA 1
ATOM 5205 C C . CYS B 1 124 ? 4.715 41.25 20.406 1 91.94 124 CYS B C 1
ATOM 5207 O O . CYS B 1 124 ? 5.422 40.688 19.562 1 91.94 124 CYS B O 1
ATOM 5209 N N . VAL B 1 125 ? 4.289 40.719 21.484 1 91.56 125 VAL B N 1
ATOM 5210 C CA . VAL B 1 125 ? 4.535 39.281 21.734 1 91.56 125 VAL B CA 1
ATOM 5211 C C . VAL B 1 125 ? 3.209 38.562 21.922 1 91.56 125 VAL B C 1
ATOM 5213 O O . VAL B 1 125 ? 2.428 38.906 22.812 1 91.56 125 VAL B O 1
ATOM 5216 N N . LEU B 1 126 ? 2.934 37.625 21.125 1 91.12 126 LEU B N 1
ATOM 5217 C CA . LEU B 1 126 ? 1.674 36.875 21.203 1 91.12 126 LEU B CA 1
ATOM 5218 C C . LEU B 1 126 ? 1.562 36.125 22.531 1 91.12 126 LEU B C 1
ATOM 5220 O O . LEU B 1 126 ? 0.52 36.188 23.188 1 91.12 126 LEU B O 1
ATOM 5224 N N . GLY B 1 127 ? 2.633 35.375 22.938 1 85.44 127 GLY B N 1
ATOM 5225 C CA . GLY B 1 127 ? 2.725 34.781 24.25 1 85.44 127 GLY B CA 1
ATOM 5226 C C . GLY B 1 127 ? 1.891 33.5 24.391 1 85.44 127 GLY B C 1
ATOM 5227 O O . GLY B 1 127 ? 1.451 33.188 25.5 1 85.44 127 GLY B O 1
ATOM 5228 N N . TYR B 1 128 ? 1.444 32.812 23.359 1 88.62 128 TYR B N 1
ATOM 5229 C CA . TYR B 1 128 ? 0.724 31.531 23.391 1 88.62 128 TYR B CA 1
ATOM 5230 C C . TYR B 1 128 ? 1.628 30.375 22.969 1 88.62 128 TYR B C 1
ATOM 5232 O O . TYR B 1 128 ? 2.432 30.516 22.047 1 88.62 128 TYR B O 1
ATOM 5240 N N . ARG B 1 129 ? 1.449 29.266 23.703 1 87.5 129 ARG B N 1
ATOM 5241 C CA . ARG B 1 129 ? 2.02 28 23.266 1 87.5 129 ARG B CA 1
ATOM 5242 C C . ARG B 1 129 ? 0.952 27.109 22.641 1 87.5 129 ARG B C 1
ATOM 5244 O O . ARG B 1 129 ? -0.244 27.375 22.781 1 87.5 129 ARG B O 1
ATOM 5251 N N . PHE B 1 130 ? 1.391 26.109 22.094 1 93.31 130 PHE B N 1
ATOM 5252 C CA . PHE B 1 130 ? 0.473 25.266 21.344 1 93.31 130 PHE B CA 1
ATOM 5253 C C . PHE B 1 130 ? -0.625 24.719 22.25 1 93.31 130 PHE B C 1
ATOM 5255 O O . PHE B 1 130 ? -1.809 24.797 21.906 1 93.31 130 PHE B O 1
ATOM 5262 N N . MET B 1 131 ? -0.302 24.156 23.359 1 88.75 131 MET B N 1
ATOM 5263 C CA . MET B 1 131 ? -1.271 23.5 24.25 1 88.75 131 MET B CA 1
ATOM 5264 C C . MET B 1 131 ? -2.252 24.531 24.812 1 88.75 131 MET B C 1
ATOM 5266 O O . MET B 1 131 ? -3.416 24.203 25.062 1 88.75 131 MET B O 1
ATOM 5270 N N . GLU B 1 132 ? -1.729 25.75 25.016 1 88.31 132 GLU B N 1
ATOM 5271 C CA . GLU B 1 132 ? -2.609 26.812 25.5 1 88.31 132 GLU B CA 1
ATOM 5272 C C . GLU B 1 132 ? -3.662 27.156 24.453 1 88.31 132 GLU B C 1
ATOM 5274 O O . GLU B 1 132 ? -4.801 27.484 24.797 1 88.31 132 GLU B O 1
ATOM 5279 N N . LEU B 1 133 ? -3.285 27.094 23.203 1 93.69 133 LEU B N 1
ATOM 5280 C CA . LEU B 1 133 ? -4.215 27.359 22.109 1 93.69 133 LEU B CA 1
ATOM 5281 C C . LEU B 1 133 ? -5.273 26.281 22.016 1 93.69 133 LEU B C 1
ATOM 5283 O O . LEU B 1 133 ? -6.461 26.562 21.844 1 93.69 133 LEU B O 1
ATOM 5287 N N . ILE B 1 134 ? -4.828 25.078 22.172 1 94.12 134 ILE B N 1
ATOM 5288 C CA . ILE B 1 134 ? -5.738 23.938 22.062 1 94.12 134 ILE B CA 1
ATOM 5289 C C . ILE B 1 134 ? -6.758 23.984 23.203 1 94.12 134 ILE B C 1
ATOM 5291 O O . ILE B 1 134 ? -7.918 23.609 23.016 1 94.12 134 ILE B O 1
ATOM 5295 N N . GLU B 1 135 ? -6.375 24.531 24.297 1 89.69 135 GLU B N 1
ATOM 5296 C CA . GLU B 1 135 ? -7.223 24.562 25.484 1 89.69 135 GLU B CA 1
ATOM 5297 C C . GLU B 1 135 ? -8.297 25.641 25.375 1 89.69 135 GLU B C 1
ATOM 5299 O O . GLU B 1 135 ? -9.25 25.656 26.156 1 89.69 135 GLU B O 1
ATOM 5304 N N . LEU B 1 136 ? -8.078 26.5 24.422 1 92.81 136 LEU B N 1
ATOM 5305 C CA . LEU B 1 136 ? -9.078 27.547 24.266 1 92.81 136 LEU B CA 1
ATOM 5306 C C . LEU B 1 136 ? -10.445 26.953 23.953 1 92.81 136 LEU B C 1
ATOM 5308 O O . LEU B 1 136 ? -11.461 27.391 24.5 1 92.81 136 LEU B O 1
ATOM 5312 N N . ASP B 1 137 ? -10.445 25.938 23.047 1 95.56 137 ASP B N 1
ATOM 5313 C CA . ASP B 1 137 ? -11.68 25.234 22.734 1 95.56 137 ASP B CA 1
ATOM 5314 C C . ASP B 1 137 ? -11.406 23.969 21.938 1 95.56 137 ASP B C 1
ATOM 5316 O O . ASP B 1 137 ? -10.297 23.781 21.422 1 95.56 137 ASP B O 1
ATOM 5320 N N . ALA B 1 138 ? -12.352 23.062 22.016 1 97 138 ALA B N 1
ATOM 5321 C CA . ALA B 1 138 ? -12.383 21.859 21.188 1 97 138 ALA B CA 1
ATOM 5322 C C . ALA B 1 138 ? -13.766 21.656 20.578 1 97 138 ALA B C 1
ATOM 5324 O O . ALA B 1 138 ? -14.742 21.406 21.297 1 97 138 ALA B O 1
ATOM 5325 N N . ILE B 1 139 ? -13.75 21.688 19.25 1 98.56 139 ILE B N 1
ATOM 5326 C CA . ILE B 1 139 ? -15.031 21.656 18.562 1 98.56 139 ILE B CA 1
ATOM 5327 C C . ILE B 1 139 ? -15.18 20.344 17.797 1 98.56 139 ILE B C 1
ATOM 5329 O O . ILE B 1 139 ? -14.227 19.891 17.156 1 98.56 139 ILE B O 1
ATOM 5333 N N . GLU B 1 140 ? -16.312 19.781 17.922 1 98.31 140 GLU B N 1
ATOM 5334 C CA . GLU B 1 140 ? -16.672 18.594 17.141 1 98.31 140 GLU B CA 1
ATOM 5335 C C . GLU B 1 140 ? -17.828 18.906 16.188 1 98.31 140 GLU B C 1
ATOM 5337 O O . GLU B 1 140 ? -18.734 19.672 16.516 1 98.31 140 GLU B O 1
ATOM 5342 N N . VAL B 1 141 ? -17.719 18.359 14.992 1 98.12 141 VAL B N 1
ATOM 5343 C CA . VAL B 1 141 ? -18.75 18.5 13.977 1 98.12 141 VAL B CA 1
ATOM 5344 C C . VAL B 1 141 ? -19.203 17.109 13.508 1 98.12 141 VAL B C 1
ATOM 5346 O O . VAL B 1 141 ? -18.391 16.344 12.984 1 98.12 141 VAL B O 1
ATOM 5349 N N . ASP B 1 142 ? -20.469 16.859 13.648 1 96.62 142 ASP B N 1
ATOM 5350 C CA . ASP B 1 142 ? -21 15.555 13.258 1 96.62 142 ASP B CA 1
ATOM 5351 C C . ASP B 1 142 ? -22.125 15.711 12.234 1 96.62 142 ASP B C 1
ATOM 5353 O O . ASP B 1 142 ? -22.844 16.719 12.234 1 96.62 142 ASP B O 1
ATOM 5357 N N . LEU B 1 143 ? -22.25 14.68 11.414 1 92.56 143 LEU B N 1
ATOM 5358 C CA . LEU B 1 143 ? -23.297 14.664 10.398 1 92.56 143 LEU B CA 1
ATOM 5359 C C . LEU B 1 143 ? -24.609 14.141 10.984 1 92.56 143 LEU B C 1
ATOM 5361 O O . LEU B 1 143 ? -24.609 13.133 11.695 1 92.56 143 LEU B O 1
ATOM 5365 N N . ILE B 1 144 ? -25.562 14.859 10.656 1 89.31 144 ILE B N 1
ATOM 5366 C CA . ILE B 1 144 ? -26.891 14.367 11.008 1 89.31 144 ILE B CA 1
ATOM 5367 C C . ILE B 1 144 ? -27.422 13.484 9.891 1 89.31 144 ILE B C 1
ATOM 5369 O O . ILE B 1 144 ? -27.484 13.906 8.734 1 89.31 144 ILE B O 1
ATOM 5373 N N . PRO B 1 145 ? -27.656 12.266 10.094 1 78.06 145 PRO B N 1
ATOM 5374 C CA . PRO B 1 145 ? -28.016 11.281 9.062 1 78.06 145 PRO B CA 1
ATOM 5375 C C . PRO B 1 145 ? -29.219 11.703 8.242 1 78.06 145 PRO B C 1
ATOM 5377 O O . PRO B 1 145 ? -29.266 11.453 7.035 1 78.06 145 PRO B O 1
ATOM 5380 N N . GLU B 1 146 ? -30.219 12.258 8.828 1 73.31 146 GLU B N 1
ATOM 5381 C CA . GLU B 1 146 ? -31.453 12.562 8.102 1 73.31 146 GLU B CA 1
ATOM 5382 C C . GLU B 1 146 ? -31.375 13.938 7.445 1 73.31 146 GLU B C 1
ATOM 5384 O O . GLU B 1 146 ? -31.078 14.93 8.109 1 73.31 146 GLU B O 1
ATOM 5389 N N . LYS B 1 147 ? -31.328 13.852 6.039 1 68.88 147 LYS B N 1
ATOM 5390 C CA . LYS B 1 147 ? -31.422 15.156 5.387 1 68.88 147 LYS B CA 1
ATOM 5391 C C . LYS B 1 147 ? -32.688 15.883 5.801 1 68.88 147 LYS B C 1
ATOM 5393 O O . LYS B 1 147 ? -33.75 15.258 5.973 1 68.88 147 LYS B O 1
ATOM 5398 N N . LYS B 1 148 ? -32.438 17 6.113 1 68.19 148 LYS B N 1
ATOM 5399 C CA . LYS B 1 148 ? -33.562 17.797 6.574 1 68.19 148 LYS B CA 1
ATOM 5400 C C . LYS B 1 148 ? -34.062 18.75 5.488 1 68.19 148 LYS B C 1
ATOM 5402 O O . LYS B 1 148 ? -33.281 19.141 4.605 1 68.19 148 LYS B O 1
ATOM 5407 N N . GLY B 1 149 ? -35.25 19 5.52 1 68.38 149 GLY B N 1
ATOM 5408 C CA . GLY B 1 149 ? -35.906 19.938 4.594 1 68.38 149 GLY B CA 1
ATOM 5409 C C . GLY B 1 149 ? -37.062 19.312 3.838 1 68.38 149 GLY B C 1
ATOM 5410 O O . GLY B 1 149 ? -37.062 18.125 3.553 1 68.38 149 GLY B O 1
ATOM 5411 N N . LEU B 1 150 ? -38.125 19.984 3.789 1 60.66 150 LEU B N 1
ATOM 5412 C CA . LEU B 1 150 ? -39.344 19.531 3.154 1 60.66 150 LEU B CA 1
ATOM 5413 C C . LEU B 1 150 ? -39.219 19.516 1.637 1 60.66 150 LEU B C 1
ATOM 5415 O O . LEU B 1 150 ? -39.5 18.5 0.993 1 60.66 150 LEU B O 1
ATOM 5419 N N . ILE B 1 151 ? -38.75 20.625 1.067 1 61.56 151 ILE B N 1
ATOM 5420 C CA . ILE B 1 151 ? -38.719 20.75 -0.384 1 61.56 151 ILE B CA 1
ATOM 5421 C C . ILE B 1 151 ? -37.312 20.406 -0.878 1 61.56 151 ILE B C 1
ATOM 5423 O O . ILE B 1 151 ? -37.156 19.562 -1.765 1 61.56 151 ILE B O 1
ATOM 5427 N N . LEU B 1 152 ? -36.312 21.188 -0.282 1 66.62 152 LEU B N 1
ATOM 5428 C CA . LEU B 1 152 ? -34.906 20.953 -0.664 1 66.62 152 LEU B CA 1
ATOM 5429 C C . LEU B 1 152 ? -34.156 20.297 0.479 1 66.62 152 LEU B C 1
ATOM 5431 O O . LEU B 1 152 ? -33.906 20.922 1.521 1 66.62 152 LEU B O 1
ATOM 5435 N N . LYS B 1 153 ? -33.938 19.141 0.227 1 76.94 153 LYS B N 1
ATOM 5436 C CA . LYS B 1 153 ? -33.219 18.391 1.256 1 76.94 153 LYS B CA 1
ATOM 5437 C C . LYS B 1 153 ? -31.781 18.875 1.4 1 76.94 153 LYS B C 1
ATOM 5439 O O . LYS B 1 153 ? -31.125 19.188 0.406 1 76.94 153 LYS B O 1
ATOM 5444 N N . HIS B 1 154 ? -31.5 19.312 2.619 1 81.94 154 HIS B N 1
ATOM 5445 C CA . HIS B 1 154 ? -30.109 19.734 2.848 1 81.94 154 HIS B CA 1
ATOM 5446 C C . HIS B 1 154 ? -29.5 18.984 4.016 1 81.94 154 HIS B C 1
ATOM 5448 O O . HIS B 1 154 ? -30.219 18.406 4.84 1 81.94 154 HIS B O 1
ATOM 5454 N N . VAL B 1 155 ? -28.25 18.922 4.008 1 87.5 155 VAL B N 1
ATOM 5455 C CA . VAL B 1 155 ? -27.469 18.25 5.043 1 87.5 155 VAL B CA 1
ATOM 5456 C C . VAL B 1 155 ? -27.234 19.203 6.211 1 87.5 155 VAL B C 1
ATOM 5458 O O . VAL B 1 155 ? -26.969 20.391 6.008 1 87.5 155 VAL B O 1
ATOM 5461 N N . GLU B 1 156 ? -27.453 18.719 7.375 1 91.62 156 GLU B N 1
ATOM 5462 C CA . GLU B 1 156 ? -27.188 19.5 8.586 1 91.62 156 GLU B CA 1
ATOM 5463 C C . GLU B 1 156 ? -26.062 18.891 9.406 1 91.62 156 GLU B C 1
ATOM 5465 O O . GLU B 1 156 ? -25.875 17.672 9.422 1 91.62 156 GLU B O 1
ATOM 5470 N N . TYR B 1 157 ? -25.359 19.797 10.086 1 95.31 157 TYR B N 1
ATOM 5471 C CA . TYR B 1 157 ? -24.25 19.406 10.93 1 95.31 157 TYR B CA 1
ATOM 5472 C C . TYR B 1 157 ? -24.5 19.766 12.383 1 95.31 157 TYR B C 1
ATOM 5474 O O . TYR B 1 157 ? -25.031 20.844 12.672 1 95.31 157 TYR B O 1
ATOM 5482 N N . GLU B 1 158 ? -24.188 18.875 13.211 1 97.19 158 GLU B N 1
ATOM 5483 C CA . GLU B 1 158 ? -24.203 19.172 14.633 1 97.19 158 GLU B CA 1
ATOM 5484 C C . GLU B 1 158 ? -22.828 19.656 15.117 1 97.19 158 GLU B C 1
ATOM 5486 O O . GLU B 1 158 ? -21.844 18.938 15.008 1 97.19 158 GLU B O 1
ATOM 5491 N N . VAL B 1 159 ? -22.812 20.875 15.617 1 98.38 159 VAL B N 1
ATOM 5492 C CA . VAL B 1 159 ? -21.578 21.5 16.094 1 98.38 159 VAL B CA 1
ATOM 5493 C C . VAL B 1 159 ? -21.562 21.531 17.609 1 98.38 159 VAL B C 1
ATOM 5495 O O . VAL B 1 159 ? -22.469 22.094 18.234 1 98.38 159 VAL B O 1
ATOM 5498 N N . SER B 1 160 ? -20.484 21 18.219 1 98.44 160 SER B N 1
ATOM 5499 C CA . SER B 1 160 ? -20.344 20.953 19.672 1 98.44 160 SER B CA 1
ATOM 5500 C C . SER B 1 160 ? -19.094 21.688 20.141 1 98.44 160 SER B C 1
ATOM 5502 O O . SER B 1 160 ? -18 21.422 19.641 1 98.44 160 SER B O 1
ATOM 5504 N N . SER B 1 161 ? -19.281 22.562 21.031 1 98.12 161 SER B N 1
ATOM 5505 C CA . SER B 1 161 ? -18.156 23.297 21.609 1 98.12 161 SER B CA 1
ATOM 5506 C C . SER B 1 161 ? -17.891 22.875 23.047 1 98.12 161 SER B C 1
ATOM 5508 O O . SER B 1 161 ? -18.828 22.781 23.859 1 98.12 161 SER B O 1
ATOM 5510 N N . ARG B 1 162 ? -16.703 22.641 23.406 1 96.44 162 ARG B N 1
ATOM 5511 C CA . ARG B 1 162 ? -16.328 22.266 24.766 1 96.44 162 ARG B CA 1
ATOM 5512 C C . ARG B 1 162 ? -16.391 23.469 25.688 1 96.44 162 ARG B C 1
ATOM 5514 O O . ARG B 1 162 ? -16.891 23.359 26.812 1 96.44 162 ARG B O 1
ATOM 5521 N N . ARG B 1 163 ? -15.859 24.594 25.234 1 93.81 163 ARG B N 1
ATOM 5522 C CA . ARG B 1 163 ? -15.781 25.797 26.031 1 93.81 163 ARG B CA 1
ATOM 5523 C C . ARG B 1 163 ? -17.172 26.266 26.469 1 93.81 163 ARG B C 1
ATOM 5525 O O . ARG B 1 163 ? -17.375 26.594 27.641 1 93.81 163 ARG B O 1
ATOM 5532 N N . TYR B 1 164 ? -18.094 26.172 25.562 1 96.19 164 TYR B N 1
ATOM 5533 C CA . TYR B 1 164 ? -19.422 26.703 25.828 1 96.19 164 TYR B CA 1
ATOM 5534 C C . TYR B 1 164 ? -20.391 25.594 26.188 1 96.19 164 TYR B C 1
ATOM 5536 O O . TYR B 1 164 ? -21.562 25.859 26.469 1 96.19 164 TYR B O 1
ATOM 5544 N N . LYS B 1 165 ? -19.891 24.312 26.141 1 96.44 165 LYS B N 1
ATOM 5545 C CA . LYS B 1 165 ? -20.766 23.172 26.422 1 96.44 165 LYS B CA 1
ATOM 5546 C C . LYS B 1 165 ? -22.078 23.266 25.672 1 96.44 165 LYS B C 1
ATOM 5548 O O . LYS B 1 165 ? -23.156 23.141 26.25 1 96.44 165 LYS B O 1
ATOM 5553 N N . SER B 1 166 ? -21.969 23.516 24.469 1 97.44 166 SER B N 1
ATOM 5554 C CA . SER B 1 166 ? -23.141 23.734 23.625 1 97.44 166 SER B CA 1
ATOM 5555 C C . SER B 1 166 ? -23.156 22.766 22.438 1 97.44 166 SER B C 1
ATOM 5557 O O . SER B 1 166 ? -22.109 22.25 22.047 1 97.44 166 SER B O 1
ATOM 5559 N N . LYS B 1 167 ? -24.344 22.5 22.016 1 97.06 167 LYS B N 1
ATOM 5560 C CA . LYS B 1 167 ? -24.609 21.734 20.797 1 97.06 167 LYS B CA 1
ATOM 5561 C C . LYS B 1 167 ? -25.656 22.422 19.922 1 97.06 167 LYS B C 1
ATOM 5563 O O . LYS B 1 167 ? -26.781 22.672 20.359 1 97.06 167 LYS B O 1
ATOM 5568 N N . VAL B 1 168 ? -25.266 22.734 18.75 1 97.75 168 VAL B N 1
ATOM 5569 C CA . VAL B 1 168 ? -26.172 23.469 17.891 1 97.75 168 VAL B CA 1
ATOM 5570 C C . VAL B 1 168 ? -26.156 22.859 16.484 1 97.75 168 VAL B C 1
ATOM 5572 O O . VAL B 1 168 ? -25.219 22.141 16.125 1 97.75 168 VAL B O 1
ATOM 5575 N N . LEU B 1 169 ? -27.188 23.141 15.68 1 95.38 169 LEU B N 1
ATOM 5576 C CA . LEU B 1 169 ? -27.281 22.656 14.305 1 95.38 169 LEU B CA 1
ATOM 5577 C C . LEU B 1 169 ? -26.922 23.766 13.312 1 95.38 169 LEU B C 1
ATOM 5579 O O . LEU B 1 169 ? -27.344 24.922 13.492 1 95.38 169 LEU B O 1
ATOM 5583 N N . ARG B 1 170 ? -26.109 23.422 12.352 1 96.5 170 ARG B N 1
ATOM 5584 C CA . ARG B 1 170 ? -25.688 24.359 11.328 1 96.5 170 ARG B CA 1
ATOM 5585 C C . ARG B 1 170 ? -25.75 23.734 9.945 1 96.5 170 ARG B C 1
ATOM 5587 O O . ARG B 1 170 ? -25.5 22.547 9.781 1 96.5 170 ARG B O 1
ATOM 5594 N N . ARG B 1 171 ? -26.047 24.562 8.969 1 92.69 171 ARG B N 1
ATOM 5595 C CA . ARG B 1 171 ? -25.922 24.203 7.559 1 92.69 171 ARG B CA 1
ATOM 5596 C C . ARG B 1 171 ? -24.688 24.844 6.941 1 92.69 171 ARG B C 1
ATOM 5598 O O . ARG B 1 171 ? -24.078 25.734 7.531 1 92.69 171 ARG B O 1
ATOM 5605 N N . TYR B 1 172 ? -24.328 24.391 5.77 1 93.56 172 TYR B N 1
ATOM 5606 C CA . TYR B 1 172 ? -23.141 24.922 5.117 1 93.56 172 TYR B CA 1
ATOM 5607 C C . TYR B 1 172 ? -23.234 26.422 4.934 1 93.56 172 TYR B C 1
ATOM 5609 O O . TYR B 1 172 ? -22.266 27.156 5.16 1 93.56 172 TYR B O 1
ATOM 5617 N N . ASN B 1 173 ? -24.359 26.906 4.578 1 94.12 173 ASN B N 1
ATOM 5618 C CA . ASN B 1 173 ? -24.547 28.344 4.324 1 94.12 173 ASN B CA 1
ATOM 5619 C C . ASN B 1 173 ? -24.391 29.156 5.598 1 94.12 173 ASN B C 1
ATOM 5621 O O . ASN B 1 173 ? -24.062 30.344 5.539 1 94.12 173 ASN B O 1
ATOM 5625 N N . ASP B 1 174 ? -24.672 28.578 6.711 1 97.06 174 ASP B N 1
ATOM 5626 C CA . ASP B 1 174 ? -24.406 29.266 7.977 1 97.06 174 ASP B CA 1
ATOM 5627 C C . ASP B 1 174 ? -22.922 29.531 8.156 1 97.06 174 ASP B C 1
ATOM 5629 O O . ASP B 1 174 ? -22.531 30.594 8.641 1 97.06 174 ASP B O 1
ATOM 5633 N N . PHE B 1 175 ? -22.156 28.547 7.773 1 98 175 PHE B N 1
ATOM 5634 C CA . PHE B 1 175 ? -20.719 28.703 7.852 1 98 175 PHE B CA 1
ATOM 5635 C C . PHE B 1 175 ? -20.234 29.797 6.914 1 98 175 PHE B C 1
ATOM 5637 O O . PHE B 1 175 ? -19.328 30.562 7.25 1 98 175 PHE B O 1
ATOM 5644 N N . VAL B 1 176 ? -20.844 29.875 5.77 1 97.38 176 VAL B N 1
ATOM 5645 C CA . VAL B 1 176 ? -20.469 30.875 4.789 1 97.38 176 VAL B CA 1
ATOM 5646 C C . VAL B 1 176 ? -20.734 32.281 5.355 1 97.38 176 VAL B C 1
ATOM 5648 O O . VAL B 1 176 ? -19.875 33.156 5.273 1 97.38 176 VAL B O 1
ATOM 5651 N N . ALA B 1 177 ? -21.844 32.438 5.93 1 97.81 177 ALA B N 1
ATOM 5652 C CA . ALA B 1 177 ? -22.203 33.719 6.539 1 97.81 177 ALA B CA 1
ATOM 5653 C C . ALA B 1 177 ? -21.234 34.094 7.668 1 97.81 177 ALA B C 1
ATOM 5655 O O . ALA B 1 177 ? -20.812 35.219 7.793 1 97.81 177 ALA B O 1
ATOM 5656 N N . PHE B 1 178 ? -20.984 33.094 8.445 1 98.38 178 PHE B N 1
ATOM 5657 C CA . PHE B 1 178 ? -20.078 33.281 9.57 1 98.38 178 PHE B CA 1
ATOM 5658 C C . PHE B 1 178 ? -18.703 33.719 9.094 1 98.38 178 PHE B C 1
ATOM 5660 O O . PHE B 1 178 ? -18.125 34.656 9.617 1 98.38 178 PHE B O 1
ATOM 5667 N N . GLN B 1 179 ? -18.188 33.031 8.117 1 98.31 179 GLN B N 1
ATOM 5668 C CA . GLN B 1 179 ? -16.859 33.344 7.582 1 98.31 179 GLN B CA 1
ATOM 5669 C C . GLN B 1 179 ? -16.828 34.75 6.973 1 98.31 179 GLN B C 1
ATOM 5671 O O . GLN B 1 179 ? -15.836 35.469 7.141 1 98.31 179 GLN B O 1
ATOM 5676 N N . GLU B 1 180 ? -17.797 35.156 6.281 1 97.56 180 GLU B N 1
ATOM 5677 C CA . GLU B 1 180 ? -17.875 36.469 5.691 1 97.56 180 GLU B CA 1
ATOM 5678 C C . GLU B 1 180 ? -17.828 37.562 6.77 1 97.56 180 GLU B C 1
ATOM 5680 O O . GLU B 1 180 ? -17.156 38.562 6.609 1 97.56 180 GLU B O 1
ATOM 5685 N N . LEU B 1 181 ? -18.562 37.312 7.797 1 98.25 181 LEU B N 1
ATOM 5686 C CA . LEU B 1 181 ? -18.594 38.281 8.891 1 98.25 181 LEU B CA 1
ATOM 5687 C C . LEU B 1 181 ? -17.234 38.344 9.594 1 98.25 181 LEU B C 1
ATOM 5689 O O . LEU B 1 181 ? -16.828 39.438 10.039 1 98.25 181 LEU B O 1
ATOM 5693 N N . LEU B 1 182 ? -16.578 37.219 9.719 1 98.12 182 LEU B N 1
ATOM 5694 C CA . LEU B 1 182 ? -15.242 37.188 10.297 1 98.12 182 LEU B CA 1
ATOM 5695 C C . LEU B 1 182 ? -14.289 38.031 9.469 1 98.12 182 LEU B C 1
ATOM 5697 O O . LEU B 1 182 ? -13.469 38.781 10.016 1 98.12 182 LEU B O 1
ATOM 5701 N N . LEU B 1 183 ? -14.43 37.969 8.156 1 97.62 183 LEU B N 1
ATOM 5702 C CA . LEU B 1 183 ? -13.562 38.688 7.25 1 97.62 183 LEU B CA 1
ATOM 5703 C C . LEU B 1 183 ? -13.828 40.188 7.352 1 97.62 183 LEU B C 1
ATOM 5705 O O . LEU B 1 183 ? -12.906 41 7.219 1 97.62 183 LEU B O 1
ATOM 5709 N N . ILE B 1 184 ? -15.016 40.562 7.59 1 96.81 184 ILE B N 1
ATOM 5710 C CA . ILE B 1 184 ? -15.383 41.969 7.719 1 96.81 184 ILE B CA 1
ATOM 5711 C C . ILE B 1 184 ? -14.898 42.5 9.062 1 96.81 184 ILE B C 1
ATOM 5713 O O . ILE B 1 184 ? -14.344 43.594 9.125 1 96.81 184 ILE B O 1
ATOM 5717 N N . ARG B 1 185 ? -15.047 41.719 10.078 1 97 185 ARG B N 1
ATOM 5718 C CA . ARG B 1 185 ? -14.703 42.125 11.438 1 97 185 ARG B CA 1
ATOM 5719 C C . ARG B 1 185 ? -13.195 42.094 11.648 1 97 185 ARG B C 1
ATOM 5721 O O . ARG B 1 185 ? -12.648 42.938 12.375 1 97 185 ARG B O 1
ATOM 5728 N N . PHE B 1 186 ? -12.539 41.156 11 1 97.38 186 PHE B N 1
ATOM 5729 C CA . PHE B 1 186 ? -11.109 40.938 11.195 1 97.38 186 PHE B CA 1
ATOM 5730 C C . PHE B 1 186 ? -10.391 40.844 9.852 1 97.38 186 PHE B C 1
ATOM 5732 O O . PHE B 1 186 ? -9.797 39.812 9.539 1 97.38 186 PHE B O 1
ATOM 5739 N N . PRO B 1 187 ? -10.289 41.875 9.141 1 96.12 187 PRO B N 1
ATOM 5740 C CA . PRO B 1 187 ? -9.688 41.812 7.805 1 96.12 187 PRO B CA 1
ATOM 5741 C C . PRO B 1 187 ? -8.188 41.531 7.836 1 96.12 187 PRO B C 1
ATOM 5743 O O . PRO B 1 187 ? -7.617 41.094 6.836 1 96.12 187 PRO B O 1
ATOM 5746 N N . TYR B 1 188 ? -7.539 41.75 9.008 1 97.12 188 TYR B N 1
ATOM 5747 C CA . TYR B 1 188 ? -6.086 41.625 9.055 1 97.12 188 TYR B CA 1
ATOM 5748 C C . TYR B 1 188 ? -5.664 40.438 9.93 1 97.12 188 TYR B C 1
ATOM 5750 O O . TYR B 1 188 ? -4.562 40.438 10.484 1 97.12 188 TYR B O 1
ATOM 5758 N N . ARG B 1 189 ? -6.586 39.5 10.102 1 98.25 189 ARG B N 1
ATOM 5759 C CA . ARG B 1 189 ? -6.285 38.281 10.812 1 98.25 189 ARG B CA 1
ATOM 5760 C C . ARG B 1 189 ? -6.379 37.062 9.883 1 98.25 189 ARG B C 1
ATOM 5762 O O . ARG B 1 189 ? -6.879 37.188 8.758 1 98.25 189 ARG B O 1
ATOM 5769 N N . MET B 1 190 ? -5.875 35.938 10.375 1 98.44 190 MET B N 1
ATOM 5770 C CA . MET B 1 190 ? -5.91 34.688 9.586 1 98.44 190 MET B CA 1
ATOM 5771 C C . MET B 1 190 ? -7.289 34.062 9.656 1 98.44 190 MET B C 1
ATOM 5773 O O . MET B 1 190 ? -7.547 33.219 10.539 1 98.44 190 MET B O 1
ATOM 5777 N N . VAL B 1 191 ? -8.117 34.375 8.695 1 98.69 191 VAL B N 1
ATOM 5778 C CA . VAL B 1 191 ? -9.43 33.75 8.586 1 98.69 191 VAL B CA 1
ATOM 5779 C C . VAL B 1 191 ? -9.344 32.531 7.66 1 98.69 191 VAL B C 1
ATOM 5781 O O . VAL B 1 191 ? -9.031 32.656 6.477 1 98.69 191 VAL B O 1
ATOM 5784 N N . PRO B 1 192 ? -9.664 31.359 8.172 1 98.62 192 PRO B N 1
ATOM 5785 C CA . PRO B 1 192 ? -9.531 30.141 7.352 1 98.62 192 PRO B CA 1
ATOM 5786 C C . PRO B 1 192 ? -10.57 30.078 6.234 1 98.62 192 PRO B C 1
ATOM 5788 O O . PRO B 1 192 ? -11.648 30.672 6.348 1 98.62 192 PRO B O 1
ATOM 5791 N N . ARG B 1 193 ? -10.258 29.297 5.211 1 98 193 ARG B N 1
ATOM 5792 C CA . ARG B 1 193 ? -11.164 29.078 4.086 1 98 193 ARG B CA 1
ATOM 5793 C C . ARG B 1 193 ? -12.18 27.984 4.395 1 98 193 ARG B C 1
ATOM 5795 O O . ARG B 1 193 ? -11.93 27.125 5.234 1 98 193 ARG B O 1
ATOM 5802 N N . LEU B 1 194 ? -13.234 28.188 3.723 1 97.44 194 LEU B N 1
ATOM 5803 C CA . LEU B 1 194 ? -14.234 27.125 3.752 1 97.44 194 LEU B CA 1
ATOM 5804 C C . LEU B 1 194 ? -14.078 26.188 2.551 1 97.44 194 LEU B C 1
ATOM 5806 O O . LEU B 1 194 ? -13.523 26.594 1.523 1 97.44 194 LEU B O 1
ATOM 5810 N N . PRO B 1 195 ? -14.5 24.938 2.783 1 93.81 195 PRO B N 1
ATOM 5811 C CA . PRO B 1 195 ? -14.539 24.078 1.598 1 93.81 195 PRO B CA 1
ATOM 5812 C C . PRO B 1 195 ? -15.492 24.594 0.523 1 93.81 195 PRO B C 1
ATOM 5814 O O . PRO B 1 195 ? -16.453 25.297 0.835 1 93.81 195 PRO B O 1
ATOM 5817 N N . PRO B 1 196 ? -15.188 24.281 -0.685 1 88.19 196 PRO B N 1
ATOM 5818 C CA . PRO B 1 196 ? -16 24.812 -1.773 1 88.19 196 PRO B CA 1
ATOM 5819 C C . PRO B 1 196 ? -17.438 24.281 -1.754 1 88.19 196 PRO B C 1
ATOM 5821 O O . PRO B 1 196 ? -17.688 23.219 -1.196 1 88.19 196 PRO B O 1
ATOM 5824 N N . LYS B 1 197 ? -18.266 25.156 -2.336 1 81.94 197 LYS B N 1
ATOM 5825 C CA . LYS B 1 197 ? -19.656 24.766 -2.461 1 81.94 197 LYS B CA 1
ATOM 5826 C C . LYS B 1 197 ? -19.859 23.812 -3.635 1 81.94 197 LYS B C 1
ATOM 5828 O O . LYS B 1 197 ? -19.234 23.969 -4.684 1 81.94 197 LYS B O 1
ATOM 5833 N N . LYS B 1 198 ? -20.312 22.547 -3.355 1 73 198 LYS B N 1
ATOM 5834 C CA . LYS B 1 198 ? -20.625 21.672 -4.48 1 73 198 LYS B CA 1
ATOM 5835 C C . LYS B 1 198 ? -22.125 21.703 -4.812 1 73 198 LYS B C 1
ATOM 5837 O O . LYS B 1 198 ? -22.969 21.641 -3.916 1 73 198 LYS B O 1
ATOM 5842 N N . MET B 1 199 ? -22.438 22.094 -5.969 1 59.75 199 MET B N 1
ATOM 5843 C CA . MET B 1 199 ? -23.828 22.281 -6.363 1 59.75 199 MET B CA 1
ATOM 5844 C C . MET B 1 199 ? -24.547 20.922 -6.473 1 59.75 199 MET B C 1
ATOM 5846 O O . MET B 1 199 ? -25.656 20.766 -5.961 1 59.75 199 MET B O 1
ATOM 5850 N N . ILE B 1 200 ? -24.031 20.031 -7.254 1 62.31 200 ILE B N 1
ATOM 5851 C CA . ILE B 1 200 ? -24.844 18.891 -7.66 1 62.31 200 ILE B CA 1
ATOM 5852 C C . ILE B 1 200 ? -24.109 17.594 -7.32 1 62.31 200 ILE B C 1
ATOM 5854 O O . ILE B 1 200 ? -22.922 17.453 -7.59 1 62.31 200 ILE B O 1
ATOM 5858 N N . GLY B 1 201 ? -24.953 16.672 -6.598 1 65 201 GLY B N 1
ATOM 5859 C CA . GLY B 1 201 ? -24.625 15.25 -6.512 1 65 201 GLY B CA 1
ATOM 5860 C C . GLY B 1 201 ? -23.531 14.945 -5.5 1 65 201 GLY B C 1
ATOM 5861 O O . GLY B 1 201 ? -22.547 14.289 -5.824 1 65 201 GLY B O 1
ATOM 5862 N N . ALA B 1 202 ? -23.812 15.359 -4.242 1 69.75 202 ALA B N 1
ATOM 5863 C CA . ALA B 1 202 ? -22.812 15.109 -3.209 1 69.75 202 ALA B CA 1
ATOM 5864 C C . ALA B 1 202 ? -22.828 13.648 -2.76 1 69.75 202 ALA B C 1
ATOM 5866 O O . ALA B 1 202 ? -23.859 13.164 -2.275 1 69.75 202 ALA B O 1
ATOM 5867 N N . ASP B 1 203 ? -21.781 12.922 -3.117 1 82.31 203 ASP B N 1
ATOM 5868 C CA . ASP B 1 203 ? -21.656 11.547 -2.645 1 82.31 203 ASP B CA 1
ATOM 5869 C C . ASP B 1 203 ? -21.188 11.508 -1.189 1 82.31 203 ASP B C 1
ATOM 5871 O O . ASP B 1 203 ? -20.984 12.555 -0.57 1 82.31 203 ASP B O 1
ATOM 5875 N N . ARG B 1 204 ? -21.266 10.391 -0.659 1 84.31 204 ARG B N 1
ATOM 5876 C CA . ARG B 1 204 ? -20.953 10.18 0.751 1 84.31 204 ARG B CA 1
ATOM 5877 C C . ARG B 1 204 ? -19.547 10.656 1.078 1 84.31 204 ARG B C 1
ATOM 5879 O O . ARG B 1 204 ? -19.312 11.25 2.133 1 84.31 204 ARG B O 1
ATOM 5886 N N . GLU B 1 205 ? -18.672 10.43 0.247 1 87.12 205 GLU B N 1
ATOM 5887 C CA . GLU B 1 205 ? -17.281 10.836 0.437 1 87.12 205 GLU B CA 1
ATOM 5888 C C . GLU B 1 205 ? -17.141 12.352 0.482 1 87.12 205 GLU B C 1
ATOM 5890 O O . GLU B 1 205 ? -16.359 12.891 1.275 1 87.12 205 GLU B O 1
ATOM 5895 N N . PHE B 1 206 ? -17.891 13 -0.283 1 88.88 206 PHE B N 1
ATOM 5896 C CA . PHE B 1 206 ? -17.859 14.453 -0.322 1 88.88 206 PHE B CA 1
ATOM 5897 C C . PHE B 1 206 ? -18.391 15.039 0.984 1 88.88 206 PHE B C 1
ATOM 5899 O O . PHE B 1 206 ? -17.797 15.984 1.525 1 88.88 206 PHE B O 1
ATOM 5906 N N . ILE B 1 207 ? -19.453 14.516 1.42 1 89.19 207 ILE B N 1
ATOM 5907 C CA . ILE B 1 207 ? -20.094 15.016 2.633 1 89.19 207 ILE B CA 1
ATOM 5908 C C . ILE B 1 207 ? -19.156 14.828 3.824 1 89.19 207 ILE B C 1
ATOM 5910 O O . ILE B 1 207 ? -19.047 15.719 4.676 1 89.19 207 ILE B O 1
ATOM 5914 N N . GLU B 1 208 ? -18.562 13.727 3.854 1 91.69 208 GLU B N 1
ATOM 5915 C CA . GLU B 1 208 ? -17.609 13.469 4.93 1 91.69 208 GLU B CA 1
ATOM 5916 C C . GLU B 1 208 ? -16.406 14.391 4.836 1 91.69 208 GLU B C 1
ATOM 5918 O O . GLU B 1 208 ? -15.898 14.875 5.855 1 91.69 208 GLU B O 1
ATOM 5923 N N . GLY B 1 209 ? -15.938 14.594 3.666 1 93.38 209 GLY B N 1
ATOM 5924 C CA . GLY B 1 209 ? -14.859 15.547 3.457 1 93.38 209 GLY B CA 1
ATOM 5925 C C . GLY B 1 209 ? -15.219 16.953 3.908 1 93.38 209 GLY B C 1
ATOM 5926 O O . GLY B 1 209 ? -14.391 17.641 4.504 1 93.38 209 GLY B O 1
ATOM 5927 N N . ARG B 1 210 ? -16.375 17.344 3.627 1 94.19 210 ARG B N 1
ATOM 5928 C CA . ARG B 1 210 ? -16.844 18.656 4.047 1 94.19 210 ARG B CA 1
ATOM 5929 C C . ARG B 1 210 ? -16.953 18.734 5.566 1 94.19 210 ARG B C 1
ATOM 5931 O O . ARG B 1 210 ? -16.562 19.734 6.172 1 94.19 210 ARG B O 1
ATOM 5938 N N . ARG B 1 211 ? -17.562 17.703 6.148 1 95.69 211 ARG B N 1
ATOM 5939 C CA . ARG B 1 211 ? -17.688 17.656 7.602 1 95.69 211 ARG B CA 1
ATOM 5940 C C . ARG B 1 211 ? -16.328 17.844 8.273 1 95.69 211 ARG B C 1
ATOM 5942 O O . ARG B 1 211 ? -16.203 18.641 9.203 1 95.69 211 ARG B O 1
ATOM 5949 N N . LYS B 1 212 ? -15.312 17.188 7.812 1 96.75 212 LYS B N 1
ATOM 5950 C CA . LYS B 1 212 ? -13.969 17.281 8.359 1 96.75 212 LYS B CA 1
ATOM 5951 C C . LYS B 1 212 ? -13.398 18.688 8.18 1 96.75 212 LYS B C 1
ATOM 5953 O O . LYS B 1 212 ? -12.75 19.219 9.086 1 96.75 212 LYS B O 1
ATOM 5958 N N . SER B 1 213 ? -13.641 19.203 7.004 1 97.75 213 SER B N 1
ATOM 5959 C CA . SER B 1 213 ? -13.156 20.547 6.715 1 97.75 213 SER B CA 1
ATOM 5960 C C . SER B 1 213 ? -13.797 21.578 7.641 1 97.75 213 SER B C 1
ATOM 5962 O O . SER B 1 213 ? -13.133 22.5 8.117 1 97.75 213 SER B O 1
ATOM 5964 N N . LEU B 1 214 ? -15.078 21.422 7.848 1 98.19 214 LEU B N 1
ATOM 5965 C CA . LEU B 1 214 ? -15.797 22.359 8.719 1 98.19 214 LEU B CA 1
ATOM 5966 C C . LEU B 1 214 ? -15.305 22.234 10.156 1 98.19 214 LEU B C 1
ATOM 5968 O O . LEU B 1 214 ? -15.234 23.234 10.875 1 98.19 214 LEU B O 1
ATOM 5972 N N . ARG B 1 215 ? -15 21.031 10.555 1 98.31 215 ARG B N 1
ATOM 5973 C CA . ARG B 1 215 ? -14.438 20.828 11.883 1 98.31 215 ARG B CA 1
ATOM 5974 C C . ARG B 1 215 ? -13.094 21.547 12.023 1 98.31 215 ARG B C 1
ATOM 5976 O O . ARG B 1 215 ? -12.844 22.219 13.023 1 98.31 215 ARG B O 1
ATOM 5983 N N . ARG B 1 216 ? -12.242 21.391 11.047 1 98.38 216 ARG B N 1
ATOM 5984 C CA . ARG B 1 216 ? -10.953 22.078 11.07 1 98.38 216 ARG B CA 1
ATOM 5985 C C . ARG B 1 216 ? -11.133 23.594 11.086 1 98.38 216 ARG B C 1
ATOM 5987 O O . ARG B 1 216 ? -10.461 24.297 11.828 1 98.38 216 ARG B O 1
ATOM 5994 N N . PHE B 1 217 ? -12.039 24.047 10.273 1 98.69 217 PHE B N 1
ATOM 5995 C CA . PHE B 1 217 ? -12.336 25.469 10.188 1 98.69 217 PHE B CA 1
ATOM 5996 C C . PHE B 1 217 ? -12.703 26.031 11.555 1 98.69 217 PHE B C 1
ATOM 5998 O O . PHE B 1 217 ? -12.117 27.031 11.992 1 98.69 217 PHE B O 1
ATOM 6005 N N . LEU B 1 218 ? -13.609 25.438 12.188 1 98.81 218 LEU B N 1
ATOM 6006 C CA . LEU B 1 218 ? -14.117 25.938 13.453 1 98.81 218 LEU B CA 1
ATOM 6007 C C . LEU B 1 218 ? -13.047 25.859 14.539 1 98.81 218 LEU B C 1
ATOM 6009 O O . LEU B 1 218 ? -12.969 26.719 15.406 1 98.81 218 LEU B O 1
ATOM 6013 N N . ASN B 1 219 ? -12.281 24.812 14.516 1 98.69 219 ASN B N 1
ATOM 6014 C CA . ASN B 1 219 ? -11.211 24.703 15.508 1 98.69 219 ASN B CA 1
ATOM 6015 C C . ASN B 1 219 ? -10.141 25.766 15.305 1 98.69 219 ASN B C 1
ATOM 6017 O O . ASN B 1 219 ? -9.602 26.312 16.266 1 98.69 219 ASN B O 1
ATOM 6021 N N . LEU B 1 220 ? -9.836 26.031 14.055 1 98.81 220 LEU B N 1
ATOM 6022 C CA . LEU B 1 220 ? -8.883 27.094 13.773 1 98.81 220 LEU B CA 1
ATOM 6023 C C . LEU B 1 220 ? -9.406 28.438 14.289 1 98.81 220 LEU B C 1
ATOM 6025 O O . LEU B 1 220 ? -8.648 29.234 14.844 1 98.81 220 LEU B O 1
ATOM 6029 N N . VAL B 1 221 ? -10.68 28.656 14.117 1 98.75 221 VAL B N 1
ATOM 6030 C CA . VAL B 1 221 ? -11.281 29.922 14.531 1 98.75 221 VAL B CA 1
ATOM 6031 C C . VAL B 1 221 ? -11.398 29.969 16.047 1 98.75 221 VAL B C 1
ATOM 6033 O O . VAL B 1 221 ? -11.023 30.969 16.672 1 98.75 221 VAL B O 1
ATOM 6036 N N . ALA B 1 222 ? -11.812 28.906 16.641 1 98.44 222 ALA B N 1
ATOM 6037 C CA . ALA B 1 222 ? -12.07 28.875 18.078 1 98.44 222 ALA B CA 1
ATOM 6038 C C . ALA B 1 222 ? -10.766 28.922 18.875 1 98.44 222 ALA B C 1
ATOM 6040 O O . ALA B 1 222 ? -10.742 29.375 20.016 1 98.44 222 ALA B O 1
ATOM 6041 N N . ARG B 1 223 ? -9.711 28.5 18.25 1 97.88 223 ARG B N 1
ATOM 6042 C CA . ARG B 1 223 ? -8.422 28.438 18.938 1 97.88 223 ARG B CA 1
ATOM 6043 C C . ARG B 1 223 ? -7.574 29.672 18.625 1 97.88 223 ARG B C 1
ATOM 6045 O O . ARG B 1 223 ? -6.422 29.766 19.047 1 97.88 223 ARG B O 1
ATOM 6052 N N . HIS B 1 224 ? -8.117 30.547 17.859 1 98 224 HIS B N 1
ATOM 6053 C CA . HIS B 1 224 ? -7.438 31.812 17.562 1 98 224 HIS B CA 1
ATOM 6054 C C . HIS B 1 224 ? -7.578 32.781 18.703 1 98 224 HIS B C 1
ATOM 6056 O O . HIS B 1 224 ? -8.695 33.062 19.156 1 98 224 HIS B O 1
ATOM 6062 N N . PRO B 1 225 ? -6.488 33.375 19.156 1 93.94 225 PRO B N 1
ATOM 6063 C CA . PRO B 1 225 ? -6.516 34.25 20.328 1 93.94 225 PRO B CA 1
ATOM 6064 C C . PRO B 1 225 ? -7.469 35.438 20.172 1 93.94 225 PRO B C 1
ATOM 6066 O O . PRO B 1 225 ? -8.164 35.781 21.125 1 93.94 225 PRO B O 1
ATOM 6069 N N . SER B 1 226 ? -7.555 36.031 19.031 1 94.31 226 SER B N 1
ATOM 6070 C CA . SER B 1 226 ? -8.398 37.219 18.797 1 94.31 226 SER B CA 1
ATOM 6071 C C . SER B 1 226 ? -9.852 36.812 18.562 1 94.31 226 SER B C 1
ATOM 6073 O O . SER B 1 226 ? -10.773 37.5 19.016 1 94.31 226 SER B O 1
ATOM 6075 N N . PHE B 1 227 ? -10.055 35.719 17.875 1 97.19 227 PHE B N 1
ATOM 6076 C CA . PHE B 1 227 ? -11.406 35.281 17.531 1 97.19 227 PHE B CA 1
ATOM 6077 C C . PHE B 1 227 ? -12.102 34.688 18.766 1 97.19 227 PHE B C 1
ATOM 6079 O O . PHE B 1 227 ? -13.312 34.844 18.922 1 97.19 227 PHE B O 1
ATOM 6086 N N . SER B 1 228 ? -11.391 34 19.562 1 94.69 228 SER B N 1
ATOM 6087 C CA . SER B 1 228 ? -11.945 33.219 20.672 1 94.69 228 SER B CA 1
ATOM 6088 C C . SER B 1 228 ? -12.703 34.094 21.641 1 94.69 228 SER B C 1
ATOM 6090 O O . SER B 1 228 ? -13.641 33.656 22.312 1 94.69 228 SER B O 1
ATOM 6092 N N . GLU B 1 229 ? -12.391 35.344 21.688 1 88.88 229 GLU B N 1
ATOM 6093 C CA . GLU B 1 229 ? -12.992 36.281 22.656 1 88.88 229 GLU B CA 1
ATOM 6094 C C . GLU B 1 229 ? -14.141 37.062 22.031 1 88.88 229 GLU B C 1
ATOM 6096 O O . GLU B 1 229 ? -14.812 37.844 22.719 1 88.88 229 GLU B O 1
ATOM 6101 N N . GLU B 1 230 ? -14.406 36.812 20.891 1 93.88 230 GLU B N 1
ATOM 6102 C CA . GLU B 1 230 ? -15.367 37.625 20.156 1 93.88 230 GLU B CA 1
ATOM 6103 C C . GLU B 1 230 ? -16.797 37.094 20.344 1 93.88 230 GLU B C 1
ATOM 6105 O O . GLU B 1 230 ? -17.016 35.875 20.375 1 93.88 230 GLU B O 1
ATOM 6110 N N . SER B 1 231 ? -17.734 38 20.422 1 96.06 231 SER B N 1
ATOM 6111 C CA . SER B 1 231 ? -19.156 37.656 20.562 1 96.06 231 SER B CA 1
ATOM 6112 C C . SER B 1 231 ? -19.688 36.969 19.312 1 96.06 231 SER B C 1
ATOM 6114 O O . SER B 1 231 ? -20.609 36.156 19.391 1 96.06 231 SER B O 1
ATOM 6116 N N . LEU B 1 232 ? -19.141 37.344 18.219 1 97.56 232 LEU B N 1
ATOM 6117 C CA . LEU B 1 232 ? -19.547 36.75 16.969 1 97.56 232 LEU B CA 1
ATOM 6118 C C . LEU B 1 232 ? -19.391 35.219 17.016 1 97.56 232 LEU B C 1
ATOM 6120 O O . LEU B 1 232 ? -20.297 34.5 16.625 1 97.56 232 LEU B O 1
ATOM 6124 N N . LEU B 1 233 ? -18.25 34.75 17.469 1 98.31 233 LEU B N 1
ATOM 6125 C CA . LEU B 1 233 ? -17.984 33.312 17.578 1 98.31 233 LEU B CA 1
ATOM 6126 C C . LEU B 1 233 ? -18.906 32.688 18.594 1 98.31 233 LEU B C 1
ATOM 6128 O O . LEU B 1 233 ? -19.469 31.594 18.359 1 98.31 233 LEU B O 1
ATOM 6132 N N . LYS B 1 234 ? -19.047 33.312 19.703 1 97.88 234 LYS B N 1
ATOM 6133 C CA . LYS B 1 234 ? -19.922 32.812 20.75 1 97.88 234 LYS B CA 1
ATOM 6134 C C . LYS B 1 234 ? -21.344 32.594 20.219 1 97.88 234 LYS B C 1
ATOM 6136 O O . LYS B 1 234 ? -21.969 31.562 20.469 1 97.88 234 LYS B O 1
ATOM 6141 N N . PHE B 1 235 ? -21.75 33.594 19.516 1 98.25 235 PHE B N 1
ATOM 6142 C CA . PHE B 1 235 ? -23.109 33.531 18.953 1 98.25 235 PHE B CA 1
ATOM 6143 C C . PHE B 1 235 ? -23.234 32.344 18.016 1 98.25 235 PHE B C 1
ATOM 6145 O O . PHE B 1 235 ? -24.219 31.594 18.078 1 98.25 235 PHE B O 1
ATOM 6152 N N . PHE B 1 236 ? -22.344 32.156 17.172 1 98.5 236 PHE B N 1
ATOM 6153 C CA . PHE B 1 236 ? -22.375 31.062 16.188 1 98.5 236 PHE B CA 1
ATOM 6154 C C . PHE B 1 236 ? -22.422 29.703 16.875 1 98.5 236 PHE B C 1
ATOM 6156 O O . PHE B 1 236 ? -23.094 28.781 16.422 1 98.5 236 PHE B O 1
ATOM 6163 N N . LEU B 1 237 ? -21.672 29.562 17.984 1 98.44 237 LEU B N 1
ATOM 6164 C CA . LEU B 1 237 ? -21.5 28.266 18.641 1 98.44 237 LEU B CA 1
ATOM 6165 C C . LEU B 1 237 ? -22.625 28 19.625 1 98.44 237 LEU B C 1
ATOM 6167 O O . LEU B 1 237 ? -22.781 26.875 20.109 1 98.44 237 LEU B O 1
ATOM 6171 N N . THR B 1 238 ? -23.484 28.984 19.859 1 97.94 238 THR B N 1
ATOM 6172 C CA . THR B 1 238 ? -24.438 28.781 20.953 1 97.94 238 THR B CA 1
ATOM 6173 C C . THR B 1 238 ? -25.859 29.062 20.484 1 97.94 238 THR B C 1
ATOM 6175 O O . THR B 1 238 ? -26.828 28.578 21.094 1 97.94 238 THR B O 1
ATOM 6178 N N . PHE B 1 239 ? -26.047 29.781 19.484 1 97.88 239 PHE B N 1
ATOM 6179 C CA . PHE B 1 239 ? -27.391 30.156 19.062 1 97.88 239 PHE B CA 1
ATOM 6180 C C . PHE B 1 239 ? -28.141 28.938 18.516 1 97.88 239 PHE B C 1
ATOM 6182 O O . PHE B 1 239 ? -27.75 28.359 17.516 1 97.88 239 PHE B O 1
ATOM 6189 N N . GLY B 1 240 ? -29.25 28.594 19.062 1 95.25 240 GLY B N 1
ATOM 6190 C CA . GLY B 1 240 ? -30 27.406 18.672 1 95.25 240 GLY B CA 1
ATOM 6191 C C . GLY B 1 240 ? -31.25 27.734 17.875 1 95.25 240 GLY B C 1
ATOM 6192 O O . GLY B 1 240 ? -32.062 26.859 17.625 1 95.25 240 GLY B O 1
ATOM 6193 N N . GLY B 1 241 ? -31.375 28.938 17.5 1 91 241 GLY B N 1
ATOM 6194 C CA . GLY B 1 241 ? -32.562 29.344 16.797 1 91 241 GLY B CA 1
ATOM 6195 C C . GLY B 1 241 ? -32.531 28.984 15.312 1 91 241 GLY B C 1
ATOM 6196 O O . GLY B 1 241 ? -31.547 28.453 14.82 1 91 241 GLY B O 1
ATOM 6197 N N . ALA B 1 242 ? -33.688 29.344 14.609 1 88.5 242 ALA B N 1
ATOM 6198 C CA . ALA B 1 242 ? -33.812 29.047 13.188 1 88.5 242 ALA B CA 1
ATOM 6199 C C . ALA B 1 242 ? -33.188 30.156 12.336 1 88.5 242 ALA B C 1
ATOM 6201 O O . ALA B 1 242 ? -32.969 31.266 12.828 1 88.5 242 ALA B O 1
ATOM 6202 N N . ASP B 1 243 ? -32.812 29.891 11.141 1 92 243 ASP B N 1
ATOM 6203 C CA . ASP B 1 243 ? -32.312 30.844 10.133 1 92 243 ASP B CA 1
ATOM 6204 C C . ASP B 1 243 ? -31.031 31.531 10.602 1 92 243 ASP B C 1
ATOM 6206 O O . ASP B 1 243 ? -30.953 32.75 10.602 1 92 243 ASP B O 1
ATOM 6210 N N . MET B 1 244 ? -30.188 30.812 11.078 1 94.31 244 MET B N 1
ATOM 6211 C CA . MET B 1 244 ? -28.906 31.281 11.586 1 94.31 244 MET B CA 1
ATOM 6212 C C . MET B 1 244 ? -28.219 32.188 10.57 1 94.31 244 MET B C 1
ATOM 6214 O O . MET B 1 244 ? -27.672 33.25 10.945 1 94.31 244 MET B O 1
ATOM 6218 N N . GLN B 1 245 ? -28.281 31.875 9.32 1 95.19 245 GLN B N 1
ATOM 6219 C CA . GLN B 1 245 ? -27.609 32.656 8.273 1 95.19 245 GLN B CA 1
ATOM 6220 C C . GLN B 1 245 ? -28.094 34.094 8.266 1 95.19 245 GLN B C 1
ATOM 6222 O O . GLN B 1 245 ? -27.297 35.031 8.195 1 95.19 245 GLN B O 1
ATOM 6227 N N . HIS B 1 246 ? -29.359 34.25 8.391 1 95.5 246 HIS B N 1
ATOM 6228 C CA . HIS B 1 246 ? -29.953 35.594 8.367 1 95.5 246 HIS B CA 1
ATOM 6229 C C . HIS B 1 246 ? -29.766 36.312 9.695 1 95.5 246 HIS B C 1
ATOM 6231 O O . HIS B 1 246 ? -29.391 37.5 9.719 1 95.5 246 HIS B O 1
ATOM 6237 N N . VAL B 1 247 ? -29.953 35.688 10.75 1 97.12 247 VAL B N 1
ATOM 6238 C CA . VAL B 1 247 ? -29.938 36.281 12.086 1 97.12 247 VAL B CA 1
ATOM 6239 C C . VAL B 1 247 ? -28.531 36.781 12.414 1 97.12 247 VAL B C 1
ATOM 6241 O O . VAL B 1 247 ? -28.359 37.875 12.977 1 97.12 247 VAL B O 1
ATOM 6244 N N . ILE B 1 248 ? -27.531 36.031 12.086 1 97.62 248 ILE B N 1
ATOM 6245 C CA . ILE B 1 248 ? -26.172 36.406 12.422 1 97.62 248 ILE B CA 1
ATOM 6246 C C . ILE B 1 248 ? -25.75 37.625 11.625 1 97.62 248 ILE B C 1
ATOM 6248 O O . ILE B 1 248 ? -25 38.469 12.117 1 97.62 248 ILE B O 1
ATOM 6252 N N . LYS B 1 249 ? -26.203 37.75 10.414 1 96.81 249 LYS B N 1
ATOM 6253 C CA . LYS B 1 249 ? -25.906 38.906 9.586 1 96.81 249 LYS B CA 1
ATOM 6254 C C . LYS B 1 249 ? -26.562 40.188 10.133 1 96.81 249 LYS B C 1
ATOM 6256 O O . LYS B 1 249 ? -25.938 41.25 10.195 1 96.81 249 LYS B O 1
ATOM 6261 N N . VAL B 1 250 ? -27.781 40.031 10.484 1 95.69 250 VAL B N 1
ATOM 6262 C CA . VAL B 1 250 ? -28.516 41.188 11.016 1 95.69 250 VAL B CA 1
ATOM 6263 C C . VAL B 1 250 ? -27.875 41.656 12.312 1 95.69 250 VAL B C 1
ATOM 6265 O O . VAL B 1 250 ? -27.75 42.875 12.531 1 95.69 250 VAL B O 1
ATOM 6268 N N . GLN B 1 251 ? -27.453 40.781 13.078 1 95.56 251 GLN B N 1
ATOM 6269 C CA . GLN B 1 251 ? -26.953 41.125 14.406 1 95.56 251 GLN B CA 1
ATOM 6270 C C . GLN B 1 251 ? -25.547 41.688 14.328 1 95.56 251 GLN B C 1
ATOM 6272 O O . GLN B 1 251 ? -25.188 42.562 15.117 1 95.56 251 GLN B O 1
ATOM 6277 N N . PHE B 1 252 ? -24.703 41.25 13.367 1 96.44 252 PHE B N 1
ATOM 6278 C CA . PHE B 1 252 ? -23.281 41.562 13.484 1 96.44 252 PHE B CA 1
ATOM 6279 C C . PHE B 1 252 ? -22.797 42.344 12.273 1 96.44 252 PHE B C 1
ATOM 6281 O O . PHE B 1 252 ? -21.656 42.812 12.242 1 96.44 252 PHE B O 1
ATOM 6288 N N . ARG B 1 253 ? -23.531 42.562 11.242 1 91.62 253 ARG B N 1
ATOM 6289 C CA . ARG B 1 253 ? -23.094 43.25 10.023 1 91.62 253 ARG B CA 1
ATOM 6290 C C . ARG B 1 253 ? -22.75 44.688 10.305 1 91.62 253 ARG B C 1
ATOM 6292 O O . ARG B 1 253 ? -21.844 45.25 9.664 1 91.62 253 ARG B O 1
ATOM 6299 N N . GLY B 1 254 ? -23.25 45.312 11.305 1 91.88 254 GLY B N 1
ATOM 6300 C CA . GLY B 1 254 ? -23.016 46.75 11.57 1 91.88 254 GLY B CA 1
ATOM 6301 C C . GLY B 1 254 ? -21.844 47 12.492 1 91.88 254 GLY B C 1
ATOM 6302 O O . GLY B 1 254 ? -21.469 48.125 12.734 1 91.88 254 GLY B O 1
ATOM 6303 N N . ILE B 1 255 ? -21.188 46 12.93 1 93.81 255 ILE B N 1
ATOM 6304 C CA . ILE B 1 255 ? -20.062 46.188 13.828 1 93.81 255 ILE B CA 1
ATOM 6305 C C . ILE B 1 255 ? -18.812 46.531 13.031 1 93.81 255 ILE B C 1
ATOM 6307 O O . ILE B 1 255 ? -18.469 45.875 12.055 1 93.81 255 ILE B O 1
ATOM 6311 N N . PRO B 1 256 ? -18.141 47.625 13.43 1 94.38 256 PRO B N 1
ATOM 6312 C CA . PRO B 1 256 ? -16.938 48 12.703 1 94.38 256 PRO B CA 1
ATOM 6313 C C . PRO B 1 256 ? -15.82 46.969 12.828 1 94.38 256 PRO B C 1
ATOM 6315 O O . PRO B 1 256 ? -15.875 46.094 13.695 1 94.38 256 PRO B O 1
ATOM 6318 N N . ASP B 1 257 ? -14.875 47.156 12.016 1 94.75 257 ASP B N 1
ATOM 6319 C CA . ASP B 1 257 ? -13.789 46.188 12.016 1 94.75 257 ASP B CA 1
ATOM 6320 C C . ASP B 1 257 ? -12.859 46.406 13.203 1 94.75 257 ASP B C 1
ATOM 6322 O O . ASP B 1 257 ? -13 47.375 13.938 1 94.75 257 ASP B O 1
ATOM 6326 N N . GLU B 1 258 ? -11.93 45.5 13.43 1 95.19 258 GLU B N 1
ATOM 6327 C CA . GLU B 1 258 ? -11.055 45.438 14.594 1 95.19 258 GLU B CA 1
ATOM 6328 C C . GLU B 1 258 ? -10.227 46.719 14.727 1 95.19 258 GLU B C 1
ATOM 6330 O O . GLU B 1 258 ? -9.945 47.156 15.836 1 95.19 258 GLU B O 1
ATOM 6335 N N . PHE B 1 259 ? -9.828 47.312 13.562 1 94.94 259 PHE B N 1
ATOM 6336 C CA . PHE B 1 259 ? -9.016 48.531 13.578 1 94.94 259 PHE B CA 1
ATOM 6337 C C . PHE B 1 259 ? -9.75 49.656 14.289 1 94.94 259 PHE B C 1
ATOM 6339 O O . PHE B 1 259 ? -9.141 50.406 15.062 1 94.94 259 PHE B O 1
ATOM 6346 N N . VAL B 1 260 ? -10.977 49.75 14.078 1 93.5 260 VAL B N 1
ATOM 6347 C CA . VAL B 1 260 ? -11.781 50.844 14.625 1 93.5 260 VAL B CA 1
ATOM 6348 C C . VAL B 1 260 ? -12.023 50.625 16.109 1 93.5 260 VAL B C 1
ATOM 6350 O O . VAL B 1 260 ? -12.062 51.562 16.891 1 93.5 260 VAL B O 1
ATOM 6353 N N . THR B 1 261 ? -12.086 49.438 16.516 1 91.5 261 THR B N 1
ATOM 6354 C CA . THR B 1 261 ? -12.516 49.156 17.875 1 91.5 261 THR B CA 1
ATOM 6355 C C . THR B 1 261 ? -11.32 48.844 18.766 1 91.5 261 THR B C 1
ATOM 6357 O O . THR B 1 261 ? -11.414 48.906 19.984 1 91.5 261 THR B O 1
ATOM 6360 N N . SER B 1 262 ? -10.219 48.562 18.25 1 90.19 262 SER B N 1
ATOM 6361 C CA . SER B 1 262 ? -9.062 48.125 19.031 1 90.19 262 SER B CA 1
ATOM 6362 C C . SER B 1 262 ? -8.367 49.312 19.688 1 90.19 262 SER B C 1
ATOM 6364 O O . SER B 1 262 ? -8.125 50.344 19.047 1 90.19 262 SER B O 1
ATOM 6366 N N . PRO B 1 263 ? -8.062 49.125 20.938 1 87.81 263 PRO B N 1
ATOM 6367 C CA . PRO B 1 263 ? -7.309 50.188 21.609 1 87.81 263 PRO B CA 1
ATOM 6368 C C . PRO B 1 263 ? -5.879 50.281 21.094 1 87.81 263 PRO B C 1
ATOM 6370 O O . PRO B 1 263 ? -5.242 51.344 21.266 1 87.81 263 PRO B O 1
ATOM 6373 N N . LEU B 1 264 ? -5.391 49.344 20.406 1 89.5 264 LEU B N 1
ATOM 6374 C CA . LEU B 1 264 ? -4.016 49.312 19.922 1 89.5 264 LEU B CA 1
ATOM 6375 C C . LEU B 1 264 ? -3.887 50.094 18.625 1 89.5 264 LEU B C 1
ATOM 6377 O O . LEU B 1 264 ? -2.777 50.469 18.234 1 89.5 264 LEU B O 1
ATOM 6381 N N . ALA B 1 265 ? -4.961 50.375 18.016 1 89.12 265 ALA B N 1
ATOM 6382 C CA . ALA B 1 265 ? -4.949 51.062 16.734 1 89.12 265 ALA B CA 1
ATOM 6383 C C . ALA B 1 265 ? -4.379 52.469 16.859 1 89.12 265 ALA B C 1
ATOM 6385 O O . ALA B 1 265 ? -3.717 52.938 15.945 1 89.12 265 ALA B O 1
ATOM 6386 N N . VAL B 1 266 ? -4.586 53.031 18 1 86.5 266 VAL B N 1
ATOM 6387 C CA . VAL B 1 266 ? -4.152 54.406 18.234 1 86.5 266 VAL B CA 1
ATOM 6388 C C . VAL B 1 266 ? -2.627 54.438 18.328 1 86.5 266 VAL B C 1
ATOM 6390 O O . VAL B 1 266 ? -2 55.406 17.844 1 86.5 266 VAL B O 1
ATOM 6393 N N . GLN B 1 267 ? -2.064 53.438 18.812 1 89.62 267 GLN B N 1
ATOM 6394 C CA . GLN B 1 267 ? -0.617 53.375 18.984 1 89.62 267 GLN B CA 1
ATOM 6395 C C . GLN B 1 267 ? 0.025 52.438 18 1 89.62 267 GLN B C 1
ATOM 6397 O O . GLN B 1 267 ? 1.073 51.844 18.281 1 89.62 267 GLN B O 1
ATOM 6402 N N . ALA B 1 268 ? -0.602 52.25 16.859 1 91.88 268 ALA B N 1
ATOM 6403 C CA . ALA B 1 268 ? -0.193 51.219 15.906 1 91.88 268 ALA B CA 1
ATOM 6404 C C . ALA B 1 268 ? 1.226 51.469 15.406 1 91.88 268 ALA B C 1
ATOM 6406 O O . ALA B 1 268 ? 2.002 50.531 15.227 1 91.88 268 ALA B O 1
ATOM 6407 N N . LYS B 1 269 ? 1.576 52.656 15.164 1 92.06 269 LYS B N 1
ATOM 6408 C CA . LYS B 1 269 ? 2.891 53.031 14.633 1 92.06 269 LYS B CA 1
ATOM 6409 C C . LYS B 1 269 ? 4 52.594 15.586 1 92.06 269 LYS B C 1
ATOM 6411 O O . LYS B 1 269 ? 5.059 52.125 15.148 1 92.06 269 LYS B O 1
ATOM 6416 N N . ASP B 1 270 ? 3.725 52.656 16.844 1 92.25 270 ASP B N 1
ATOM 6417 C CA . ASP B 1 270 ? 4.715 52.344 17.875 1 92.25 270 ASP B CA 1
ATOM 6418 C C . ASP B 1 270 ? 4.867 50.812 18.016 1 92.25 270 ASP B C 1
ATOM 6420 O O . ASP B 1 270 ? 5.855 50.344 18.578 1 92.25 270 ASP B O 1
ATOM 6424 N N . LEU B 1 271 ? 3.934 50.156 17.5 1 93.75 271 LEU B N 1
ATOM 6425 C CA . LEU B 1 271 ? 3.916 48.719 17.656 1 93.75 271 LEU B CA 1
ATOM 6426 C C . LEU B 1 271 ? 4.613 48.031 16.5 1 93.75 271 LEU B C 1
ATOM 6428 O O . LEU B 1 271 ? 4.75 46.812 16.484 1 93.75 271 LEU B O 1
ATOM 6432 N N . VAL B 1 272 ? 5.062 48.75 15.57 1 96 272 VAL B N 1
ATOM 6433 C CA . VAL B 1 272 ? 5.672 48.188 14.375 1 96 272 VAL B CA 1
ATOM 6434 C C . VAL B 1 272 ? 7.168 48.5 14.359 1 96 272 VAL B C 1
ATOM 6436 O O . VAL B 1 272 ? 7.578 49.594 13.969 1 96 272 VAL B O 1
ATOM 6439 N N . PRO B 1 273 ? 7.934 47.5 14.656 1 93.06 273 PRO B N 1
ATOM 6440 C CA . PRO B 1 273 ? 9.375 47.719 14.609 1 93.06 273 PRO B CA 1
ATOM 6441 C C . PRO B 1 273 ? 9.859 48.188 13.227 1 93.06 273 PRO B C 1
ATOM 6443 O O . PRO B 1 273 ? 9.211 47.875 12.219 1 93.06 273 PRO B O 1
ATOM 6446 N N . MET B 1 274 ? 11.062 48.688 13.18 1 92.56 274 MET B N 1
ATOM 6447 C CA . MET B 1 274 ? 11.594 49.281 11.961 1 92.56 274 MET B CA 1
ATOM 6448 C C . MET B 1 274 ? 11.922 48.219 10.922 1 92.56 274 MET B C 1
ATOM 6450 O O . MET B 1 274 ? 11.828 48.438 9.719 1 92.56 274 MET B O 1
ATOM 6454 N N . ASP B 1 275 ? 12.211 47.094 11.383 1 92.88 275 ASP B N 1
ATOM 6455 C CA . ASP B 1 275 ? 12.641 46.031 10.453 1 92.88 275 ASP B CA 1
ATOM 6456 C C . ASP B 1 275 ? 11.492 45.125 10.102 1 92.88 275 ASP B C 1
ATOM 6458 O O . ASP B 1 275 ? 11.703 44 9.586 1 92.88 275 ASP B O 1
ATOM 6462 N N . THR B 1 276 ? 10.297 45.562 10.375 1 95.06 276 THR B N 1
ATOM 6463 C CA . THR B 1 276 ? 9.109 44.719 10.195 1 95.06 276 THR B CA 1
ATOM 6464 C C . THR B 1 276 ? 8.969 44.312 8.742 1 95.06 276 THR B C 1
ATOM 6466 O O . THR B 1 276 ? 8.633 43.156 8.453 1 95.06 276 THR B O 1
ATOM 6469 N N . GLN B 1 277 ? 9.211 45.156 7.836 1 91.94 277 GLN B N 1
ATOM 6470 C CA . GLN B 1 277 ? 9.031 44.844 6.426 1 91.94 277 GLN B CA 1
ATOM 6471 C C . GLN B 1 277 ? 9.969 43.719 5.996 1 91.94 277 GLN B C 1
ATOM 6473 O O . GLN B 1 277 ? 9.57 42.812 5.238 1 91.94 277 GLN B O 1
ATOM 6478 N N . VAL B 1 278 ? 11.172 43.75 6.426 1 93.19 278 VAL B N 1
ATOM 6479 C CA . VAL B 1 278 ? 12.156 42.75 6.086 1 93.19 278 VAL B CA 1
ATOM 6480 C C . VAL B 1 278 ? 11.789 41.438 6.762 1 93.19 278 VAL B C 1
ATOM 6482 O O . VAL B 1 278 ? 11.82 40.375 6.129 1 93.19 278 VAL B O 1
ATOM 6485 N N . GLN B 1 279 ? 11.422 41.5 8.008 1 94.06 279 GLN B N 1
ATOM 6486 C CA . GLN B 1 279 ? 11.062 40.312 8.766 1 94.06 279 GLN B CA 1
ATOM 6487 C C . GLN B 1 279 ? 9.805 39.656 8.188 1 94.06 279 GLN B C 1
ATOM 6489 O O . GLN B 1 279 ? 9.703 38.438 8.133 1 94.06 279 GLN B O 1
ATOM 6494 N N . PHE B 1 280 ? 8.953 40.5 7.828 1 95.06 280 PHE B N 1
ATOM 6495 C CA . PHE B 1 280 ? 7.719 40.031 7.219 1 95.06 280 PHE B CA 1
ATOM 6496 C C . PHE B 1 280 ? 8.008 39.281 5.922 1 95.06 280 PHE B C 1
ATOM 6498 O O . PHE B 1 280 ? 7.484 38.188 5.699 1 95.06 280 PHE B O 1
ATOM 6505 N N . SER B 1 281 ? 8.812 39.812 5.07 1 93.12 281 SER B N 1
ATOM 6506 C CA . SER B 1 281 ? 9.188 39.156 3.814 1 93.12 281 SER B CA 1
ATOM 6507 C C . SER B 1 281 ? 9.883 37.844 4.055 1 93.12 281 SER B C 1
ATOM 6509 O O . SER B 1 281 ? 9.586 36.844 3.383 1 93.12 281 SER B O 1
ATOM 6511 N N . ASN B 1 282 ? 10.766 37.812 4.996 1 92.75 282 ASN B N 1
ATOM 6512 C CA . ASN B 1 282 ? 11.461 36.594 5.355 1 92.75 282 ASN B CA 1
ATOM 6513 C C . ASN B 1 282 ? 10.492 35.531 5.863 1 92.75 282 ASN B C 1
ATOM 6515 O O . ASN B 1 282 ? 10.617 34.344 5.508 1 92.75 282 ASN B O 1
ATOM 6519 N N . SER B 1 283 ? 9.602 35.969 6.68 1 93.81 283 SER B N 1
ATOM 6520 C CA . SER B 1 283 ? 8.633 35.031 7.246 1 93.81 283 SER B CA 1
ATOM 6521 C C . SER B 1 283 ? 7.699 34.5 6.172 1 93.81 283 SER B C 1
ATOM 6523 O O . SER B 1 283 ? 7.336 33.312 6.203 1 93.81 283 SER B O 1
ATOM 6525 N N . ARG B 1 284 ? 7.359 35.312 5.312 1 93.62 284 ARG B N 1
ATOM 6526 C CA . ARG B 1 284 ? 6.504 34.875 4.215 1 93.62 284 ARG B CA 1
ATOM 6527 C C . ARG B 1 284 ? 7.188 33.812 3.381 1 93.62 284 ARG B C 1
ATOM 6529 O O . ARG B 1 284 ? 6.566 32.812 3.014 1 93.62 284 ARG B O 1
ATOM 6536 N N . ASP B 1 285 ? 8.414 33.969 3.057 1 92.75 285 ASP B N 1
ATOM 6537 C CA . ASP B 1 285 ? 9.18 33 2.289 1 92.75 285 ASP B CA 1
ATOM 6538 C C . ASP B 1 285 ? 9.305 31.688 3.051 1 92.75 285 ASP B C 1
ATOM 6540 O O . ASP B 1 285 ? 9.148 30.609 2.473 1 92.75 285 ASP B O 1
ATOM 6544 N N . PHE B 1 286 ? 9.617 31.859 4.254 1 94 286 PHE B N 1
ATOM 6545 C CA . PHE B 1 286 ? 9.75 30.672 5.098 1 94 286 PHE B CA 1
ATOM 6546 C C . PHE B 1 286 ? 8.445 29.875 5.125 1 94 286 PHE B C 1
ATOM 6548 O O . PHE B 1 286 ? 8.453 28.656 4.965 1 94 286 PHE B O 1
ATOM 6555 N N . ILE B 1 287 ? 7.383 30.578 5.359 1 95.06 287 ILE B N 1
ATOM 6556 C CA . ILE B 1 287 ? 6.082 29.938 5.496 1 95.06 287 ILE B CA 1
ATOM 6557 C C . ILE B 1 287 ? 5.688 29.281 4.168 1 95.06 287 ILE B C 1
ATOM 6559 O O . ILE B 1 287 ? 5.055 28.234 4.152 1 95.06 287 ILE B O 1
ATOM 6563 N N . ARG B 1 288 ? 6.113 29.891 3.092 1 94.75 288 ARG B N 1
ATOM 6564 C CA . ARG B 1 288 ? 5.879 29.281 1.788 1 94.75 288 ARG B CA 1
ATOM 6565 C C . ARG B 1 288 ? 6.598 27.938 1.674 1 94.75 288 ARG B C 1
ATOM 6567 O O . ARG B 1 288 ? 6.02 26.953 1.207 1 94.75 288 ARG B O 1
ATOM 6574 N N . ILE B 1 289 ? 7.824 27.891 2.029 1 94.81 289 ILE B N 1
ATOM 6575 C CA . ILE B 1 289 ? 8.617 26.656 2.006 1 94.81 289 ILE B CA 1
ATOM 6576 C C . ILE B 1 289 ? 7.992 25.625 2.943 1 94.81 289 ILE B C 1
ATOM 6578 O O . ILE B 1 289 ? 7.863 24.453 2.59 1 94.81 289 ILE B O 1
ATOM 6582 N N . LEU B 1 290 ? 7.668 26.125 4.09 1 95.62 290 LEU B N 1
ATOM 6583 C CA . LEU B 1 290 ? 7.016 25.266 5.074 1 95.62 290 LEU B CA 1
ATOM 6584 C C . LEU B 1 290 ? 5.742 24.656 4.5 1 95.62 290 LEU B C 1
ATOM 6586 O O . LEU B 1 290 ? 5.508 23.453 4.633 1 95.62 290 LEU B O 1
ATOM 6590 N N . PHE B 1 291 ? 4.988 25.469 3.871 1 97.69 291 PHE B N 1
ATOM 6591 C CA . PHE B 1 291 ? 3.744 25.016 3.266 1 97.69 291 PHE B CA 1
ATOM 6592 C C . PHE B 1 291 ? 4.012 23.906 2.252 1 97.69 291 PHE B C 1
ATOM 6594 O O . PHE B 1 291 ? 3.336 22.875 2.26 1 97.69 291 PHE B O 1
ATOM 6601 N N . ASN B 1 292 ? 4.91 24.109 1.377 1 97.44 292 ASN B N 1
ATOM 6602 C CA . ASN B 1 292 ? 5.219 23.125 0.333 1 97.44 292 ASN B CA 1
ATOM 6603 C C . ASN B 1 292 ? 5.676 21.797 0.925 1 97.44 292 ASN B C 1
ATOM 6605 O O . ASN B 1 292 ? 5.227 20.734 0.495 1 97.44 292 ASN B O 1
ATOM 6609 N N . SER B 1 293 ? 6.547 21.875 1.835 1 97.31 293 SER B N 1
ATOM 6610 C CA . SER B 1 293 ? 7.055 20.656 2.463 1 97.31 293 SER B CA 1
ATOM 6611 C C . SER B 1 293 ? 5.945 19.906 3.182 1 97.31 293 SER B C 1
ATOM 6613 O O . SER B 1 293 ? 5.836 18.688 3.049 1 97.31 293 SER B O 1
ATOM 6615 N N . ILE B 1 294 ? 5.156 20.625 3.912 1 98.25 294 ILE B N 1
ATOM 6616 C CA . ILE B 1 294 ? 4.074 19.984 4.652 1 98.25 294 ILE B CA 1
ATOM 6617 C C . ILE B 1 294 ? 3.055 19.406 3.676 1 98.25 294 ILE B C 1
ATOM 6619 O O . ILE B 1 294 ? 2.477 18.344 3.93 1 98.25 294 ILE B O 1
ATOM 6623 N N . ALA B 1 295 ? 2.848 20.094 2.615 1 98.62 295 ALA B N 1
ATOM 6624 C CA . ALA B 1 295 ? 1.939 19.578 1.594 1 98.62 295 ALA B CA 1
ATOM 6625 C C . ALA B 1 295 ? 2.438 18.25 1.038 1 98.62 295 ALA B C 1
ATOM 6627 O O . ALA B 1 295 ? 1.646 17.344 0.807 1 98.62 295 ALA B O 1
ATOM 6628 N N . HIS B 1 296 ? 3.707 18.156 0.777 1 98.44 296 HIS B N 1
ATOM 6629 C CA . HIS B 1 296 ? 4.293 16.906 0.304 1 98.44 296 HIS B CA 1
ATOM 6630 C C . HIS B 1 296 ? 4.164 15.812 1.353 1 98.44 296 HIS B C 1
ATOM 6632 O O . HIS B 1 296 ? 3.824 14.672 1.025 1 98.44 296 HIS B O 1
ATOM 6638 N N . ILE B 1 297 ? 4.414 16.109 2.553 1 98.5 297 ILE B N 1
ATOM 6639 C CA . ILE B 1 297 ? 4.305 15.156 3.643 1 98.5 297 ILE B CA 1
ATOM 6640 C C . ILE B 1 297 ? 2.855 14.695 3.781 1 98.5 297 ILE B C 1
ATOM 6642 O O . ILE B 1 297 ? 2.594 13.508 4.012 1 98.5 297 ILE B O 1
ATOM 6646 N N . LYS B 1 298 ? 2.002 15.609 3.648 1 98.75 298 LYS B N 1
ATOM 6647 C CA . LYS B 1 298 ? 0.583 15.266 3.672 1 98.75 298 LYS B CA 1
ATOM 6648 C C . LYS B 1 298 ? 0.229 14.312 2.529 1 98.75 298 LYS B C 1
ATOM 6650 O O . LYS B 1 298 ? -0.538 13.367 2.715 1 98.75 298 LYS B O 1
ATOM 6655 N N . GLY B 1 299 ? 0.76 14.594 1.367 1 98.44 299 GLY B N 1
ATOM 6656 C CA . GLY B 1 299 ? 0.563 13.688 0.251 1 98.44 299 GLY B CA 1
ATOM 6657 C C . GLY B 1 299 ? 1.027 12.273 0.545 1 98.44 299 GLY B C 1
ATOM 6658 O O . GLY B 1 299 ? 0.338 11.305 0.214 1 98.44 299 GLY B O 1
ATOM 6659 N N . VAL B 1 300 ? 2.145 12.156 1.102 1 98.44 300 VAL B N 1
ATOM 6660 C CA . VAL B 1 300 ? 2.672 10.859 1.513 1 98.44 300 VAL B CA 1
ATOM 6661 C C . VAL B 1 300 ? 1.707 10.195 2.492 1 98.44 300 VAL B C 1
ATOM 6663 O O . VAL B 1 300 ? 1.425 9 2.383 1 98.44 300 VAL B O 1
ATOM 6666 N N . SER B 1 301 ? 1.237 10.953 3.451 1 98.38 301 SER B N 1
ATOM 6667 C CA . SER B 1 301 ? 0.305 10.43 4.445 1 98.38 301 SER B CA 1
ATOM 6668 C C . SER B 1 301 ? -0.994 9.961 3.791 1 98.38 301 SER B C 1
ATOM 6670 O O . SER B 1 301 ? -1.579 8.961 4.203 1 98.38 301 SER B O 1
ATOM 6672 N N . ASP B 1 302 ? -1.452 10.719 2.787 1 98.38 302 ASP B N 1
ATOM 6673 C CA . ASP B 1 302 ? -2.637 10.312 2.041 1 98.38 302 ASP B CA 1
ATOM 6674 C C . ASP B 1 302 ? -2.43 8.945 1.383 1 98.38 302 ASP B C 1
ATOM 6676 O O . ASP B 1 302 ? -3.33 8.109 1.387 1 98.38 302 ASP B O 1
ATOM 6680 N N . ARG B 1 303 ? -1.32 8.797 0.814 1 98.31 303 ARG B N 1
ATOM 6681 C CA . ARG B 1 303 ? -1.035 7.539 0.131 1 98.31 303 ARG B CA 1
ATOM 6682 C C . ARG B 1 303 ? -0.854 6.402 1.13 1 98.31 303 ARG B C 1
ATOM 6684 O O . ARG B 1 303 ? -1.147 5.246 0.821 1 98.31 303 ARG B O 1
ATOM 6691 N N . MET B 1 304 ? -0.356 6.676 2.297 1 97.56 304 MET B N 1
ATOM 6692 C CA . MET B 1 304 ? -0.294 5.672 3.355 1 97.56 304 MET B CA 1
ATOM 6693 C C . MET B 1 304 ? -1.687 5.152 3.693 1 97.56 304 MET B C 1
ATOM 6695 O O . MET B 1 304 ? -1.889 3.941 3.812 1 97.56 304 MET B O 1
ATOM 6699 N N . VAL B 1 305 ? -2.615 6.09 3.865 1 98 305 VAL B N 1
ATOM 6700 C CA . VAL B 1 305 ? -3.996 5.707 4.148 1 98 305 VAL B CA 1
ATOM 6701 C C . VAL B 1 305 ? -4.547 4.859 3.004 1 98 305 VAL B C 1
ATOM 6703 O O . VAL B 1 305 ? -5.195 3.838 3.236 1 98 305 VAL B O 1
ATOM 6706 N N . ALA B 1 306 ? -4.27 5.273 1.792 1 97.75 306 ALA B N 1
ATOM 6707 C CA . ALA B 1 306 ? -4.742 4.547 0.617 1 97.75 306 ALA B CA 1
ATOM 6708 C C . ALA B 1 306 ? -4.16 3.137 0.575 1 97.75 306 ALA B C 1
ATOM 6710 O O . ALA B 1 306 ? -4.844 2.188 0.179 1 97.75 306 ALA B O 1
ATOM 6711 N N . ARG B 1 307 ? -2.914 2.988 0.876 1 97.62 307 ARG B N 1
ATOM 6712 C CA . ARG B 1 307 ? -2.262 1.684 0.886 1 97.62 307 ARG B CA 1
ATOM 6713 C C . ARG B 1 307 ? -2.902 0.758 1.915 1 97.62 307 ARG B C 1
ATOM 6715 O O . ARG B 1 307 ? -3.141 -0.418 1.636 1 97.62 307 ARG B O 1
ATOM 6722 N N . SER B 1 308 ? -3.145 1.278 3.113 1 97.56 308 SER B N 1
ATOM 6723 C CA . SER B 1 308 ? -3.791 0.476 4.145 1 97.56 308 SER B CA 1
ATOM 6724 C C . SER B 1 308 ? -5.199 0.063 3.725 1 97.56 308 SER B C 1
ATOM 6726 O O . SER B 1 308 ? -5.605 -1.082 3.934 1 97.56 308 SER B O 1
ATOM 6728 N N . THR B 1 309 ? -5.922 0.97 3.145 1 97.19 309 THR B N 1
ATOM 6729 C CA . THR B 1 309 ? -7.266 0.67 2.664 1 97.19 309 THR B CA 1
ATOM 6730 C C . THR B 1 309 ? -7.219 -0.34 1.522 1 97.19 309 THR B C 1
ATOM 6732 O O . THR B 1 309 ? -8.07 -1.226 1.435 1 97.19 309 THR B O 1
ATOM 6735 N N . GLY B 1 310 ? -6.238 -0.137 0.628 1 97.44 310 GLY B N 1
ATOM 6736 C CA . GLY B 1 310 ? -6.059 -1.086 -0.459 1 97.44 310 GLY B CA 1
ATOM 6737 C C . GLY B 1 310 ? -5.723 -2.486 0.02 1 97.44 310 GLY B C 1
ATOM 6738 O O . GLY B 1 310 ? -6.199 -3.473 -0.545 1 97.44 310 GLY B O 1
ATOM 6739 N N . LEU B 1 311 ? -4.863 -2.555 0.976 1 97.44 311 LEU B N 1
ATOM 6740 C CA . LEU B 1 311 ? -4.52 -3.848 1.555 1 97.44 311 LEU B CA 1
ATOM 6741 C C . LEU B 1 311 ? -5.762 -4.539 2.113 1 97.44 311 LEU B C 1
ATOM 6743 O O . LEU B 1 311 ? -5.922 -5.754 1.959 1 97.44 311 LEU B O 1
ATOM 6747 N N . ALA B 1 312 ? -6.578 -3.797 2.811 1 97.94 312 ALA B N 1
ATOM 6748 C CA . ALA B 1 312 ? -7.816 -4.359 3.352 1 97.94 312 ALA B CA 1
ATOM 6749 C C . ALA B 1 312 ? -8.672 -4.969 2.246 1 97.94 312 ALA B C 1
ATOM 6751 O O . ALA B 1 312 ? -9.156 -6.094 2.381 1 97.94 312 ALA B O 1
ATOM 6752 N N . ALA B 1 313 ? -8.844 -4.246 1.179 1 98.19 313 ALA B N 1
ATOM 6753 C CA . ALA B 1 313 ? -9.633 -4.727 0.047 1 98.19 313 ALA B CA 1
ATOM 6754 C C . ALA B 1 313 ? -9.016 -5.984 -0.561 1 98.19 313 ALA B C 1
ATOM 6756 O O . ALA B 1 313 ? -9.727 -6.93 -0.908 1 98.19 313 ALA B O 1
ATOM 6757 N N . ASP B 1 314 ? -7.742 -6.004 -0.718 1 98.5 314 ASP B N 1
ATOM 6758 C CA . ASP B 1 314 ? -7.039 -7.125 -1.33 1 98.5 314 ASP B CA 1
ATOM 6759 C C . ASP B 1 314 ? -7.121 -8.367 -0.449 1 98.5 314 ASP B C 1
ATOM 6761 O O . ASP B 1 314 ? -7.191 -9.492 -0.956 1 98.5 314 ASP B O 1
ATOM 6765 N N . MET B 1 315 ? -7.008 -8.195 0.852 1 98.38 315 MET B N 1
ATOM 6766 C CA . MET B 1 315 ? -7.152 -9.336 1.752 1 98.38 315 MET B CA 1
ATOM 6767 C C . MET B 1 315 ? -8.539 -9.961 1.623 1 98.38 315 MET B C 1
ATOM 6769 O O . MET B 1 315 ? -8.68 -11.18 1.693 1 98.38 315 MET B O 1
ATOM 6773 N N . LEU B 1 316 ? -9.508 -9.141 1.393 1 98.31 316 LEU B N 1
ATOM 6774 C CA . LEU B 1 316 ? -10.859 -9.656 1.186 1 98.31 316 LEU B CA 1
ATOM 6775 C C . LEU B 1 316 ? -10.945 -10.453 -0.109 1 98.31 316 LEU B C 1
ATOM 6777 O O . LEU B 1 316 ? -11.578 -11.516 -0.15 1 98.31 316 LEU B O 1
ATOM 6781 N N . ILE B 1 317 ? -10.328 -9.945 -1.125 1 98.56 317 ILE B N 1
ATOM 6782 C CA . ILE B 1 317 ? -10.305 -10.648 -2.404 1 98.56 317 ILE B CA 1
ATOM 6783 C C . ILE B 1 317 ? -9.578 -11.977 -2.25 1 98.56 317 ILE B C 1
ATOM 6785 O O . ILE B 1 317 ? -10.055 -13.008 -2.736 1 98.56 317 ILE B O 1
ATOM 6789 N N . PHE B 1 318 ? -8.453 -12 -1.567 1 98.31 318 PHE B N 1
ATOM 6790 C CA . PHE B 1 318 ? -7.688 -13.219 -1.322 1 98.31 318 PHE B CA 1
ATOM 6791 C C . PHE B 1 318 ? -8.539 -14.258 -0.607 1 98.31 318 PHE B C 1
ATOM 6793 O O . PHE B 1 318 ? -8.586 -15.422 -1.019 1 98.31 318 PHE B O 1
ATOM 6800 N N . GLY B 1 319 ? -9.156 -13.805 0.444 1 97.31 319 GLY B N 1
ATOM 6801 C CA . GLY B 1 319 ? -10.039 -14.703 1.183 1 97.31 319 GLY B CA 1
ATOM 6802 C C . GLY B 1 319 ? -11.18 -15.234 0.347 1 97.31 319 GLY B C 1
ATOM 6803 O O . GLY B 1 319 ? -11.531 -16.422 0.446 1 97.31 319 GLY B O 1
ATOM 6804 N N . LYS B 1 320 ? -11.742 -14.414 -0.415 1 97.38 320 LYS B N 1
ATOM 6805 C CA . LYS B 1 320 ? -12.836 -14.828 -1.285 1 97.38 320 LYS B CA 1
ATOM 6806 C C . LYS B 1 320 ? -12.391 -15.922 -2.254 1 97.38 320 LYS B C 1
ATOM 6808 O O . LYS B 1 320 ? -13.102 -16.906 -2.461 1 97.38 320 LYS B O 1
ATOM 6813 N N . GLU B 1 321 ? -11.211 -15.734 -2.877 1 97.31 321 GLU B N 1
ATOM 6814 C CA . GLU B 1 321 ? -10.695 -16.719 -3.83 1 97.31 321 GLU B CA 1
ATOM 6815 C C . GLU B 1 321 ? -10.391 -18.047 -3.143 1 97.31 321 GLU B C 1
ATOM 6817 O O . GLU B 1 321 ? -10.617 -19.109 -3.717 1 97.31 321 GLU B O 1
ATOM 6822 N N . LEU B 1 322 ? -9.844 -18.016 -1.923 1 96.56 322 LEU B N 1
ATOM 6823 C CA . LEU B 1 322 ? -9.641 -19.25 -1.166 1 96.56 322 LEU B CA 1
ATOM 6824 C C . LEU B 1 322 ? -10.961 -19.953 -0.9 1 96.56 322 LEU B C 1
ATOM 6826 O O . LEU B 1 322 ? -11.039 -21.188 -0.964 1 96.56 322 LEU B O 1
ATOM 6830 N N . SER B 1 323 ? -11.977 -19.188 -0.622 1 95.5 323 SER B N 1
ATOM 6831 C CA . SER B 1 323 ? -13.297 -19.75 -0.389 1 95.5 323 SER B CA 1
ATOM 6832 C C . SER B 1 323 ? -13.852 -20.422 -1.649 1 95.5 323 SER B C 1
ATOM 6834 O O . SER B 1 323 ? -14.469 -21.484 -1.581 1 95.5 323 SER B O 1
ATOM 6836 N N . VAL B 1 324 ? -13.648 -19.781 -2.781 1 95.06 324 VAL B N 1
ATOM 6837 C CA . VAL B 1 324 ? -14.086 -20.344 -4.055 1 95.06 324 VAL B CA 1
ATOM 6838 C C . VAL B 1 324 ? -13.391 -21.672 -4.293 1 95.06 324 VAL B C 1
ATOM 6840 O O . VAL B 1 324 ? -14.031 -22.672 -4.664 1 95.06 324 VAL B O 1
ATOM 6843 N N . LEU B 1 325 ? -12.086 -21.766 -4.027 1 93.5 325 LEU B N 1
ATOM 6844 C CA . LEU B 1 325 ? -11.297 -22.984 -4.242 1 93.5 325 LEU B CA 1
ATOM 6845 C C . LEU B 1 325 ? -11.711 -24.062 -3.256 1 93.5 325 LEU B C 1
ATOM 6847 O O . LEU B 1 325 ? -11.641 -25.266 -3.576 1 93.5 325 LEU B O 1
ATOM 6851 N N . ALA B 1 326 ? -12.117 -23.703 -2.115 1 92 326 ALA B N 1
ATOM 6852 C CA . ALA B 1 326 ? -12.484 -24.656 -1.079 1 92 326 ALA B CA 1
ATOM 6853 C C . ALA B 1 326 ? -13.844 -25.297 -1.383 1 92 326 ALA B C 1
ATOM 6855 O O . ALA B 1 326 ? -14.094 -26.438 -1.009 1 92 326 ALA B O 1
ATOM 6856 N N . ASN B 1 327 ? -14.812 -24.672 -1.887 1 85.5 327 ASN B N 1
ATOM 6857 C CA . ASN B 1 327 ? -16.188 -25.156 -2.043 1 85.5 327 ASN B CA 1
ATOM 6858 C C . ASN B 1 327 ? -16.391 -25.828 -3.398 1 85.5 327 ASN B C 1
ATOM 6860 O O . ASN B 1 327 ? -17.266 -26.688 -3.539 1 85.5 327 ASN B O 1
ATOM 6864 N N . ASP B 1 328 ? -16.125 -25.453 -4.5 1 61.81 328 ASP B N 1
ATOM 6865 C CA . ASP B 1 328 ? -16.688 -25.812 -5.801 1 61.81 328 ASP B CA 1
ATOM 6866 C C . ASP B 1 328 ? -15.992 -27.031 -6.383 1 61.81 328 ASP B C 1
ATOM 6868 O O . ASP B 1 328 ? -16.266 -27.422 -7.52 1 61.81 328 ASP B O 1
ATOM 6872 N N . PRO B 1 329 ? -14.719 -27.547 -5.98 1 59.94 329 PRO B N 1
ATOM 6873 C CA . PRO B 1 329 ? -14.305 -28.344 -7.137 1 59.94 329 PRO B CA 1
ATOM 6874 C C . PRO B 1 329 ? -14.922 -29.734 -7.141 1 59.94 329 PRO B C 1
ATOM 6876 O O . PRO B 1 329 ? -15.195 -30.297 -6.078 1 59.94 329 PRO B O 1
ATOM 6879 N N . PRO B 1 330 ? -15.609 -30.125 -8.258 1 59.5 330 PRO B N 1
ATOM 6880 C CA . PRO B 1 330 ? -16.141 -31.484 -8.422 1 59.5 330 PRO B CA 1
ATOM 6881 C C . PRO B 1 330 ? -15.25 -32.562 -7.801 1 59.5 330 PRO B C 1
ATOM 6883 O O . PRO B 1 330 ? -14.039 -32.344 -7.664 1 59.5 330 PRO B O 1
ATOM 6886 N N . ALA B 1 331 ? -15.82 -33.531 -7.262 1 60.59 331 ALA B N 1
ATOM 6887 C CA . ALA B 1 331 ? -15.148 -34.688 -6.711 1 60.59 331 ALA B CA 1
ATOM 6888 C C . ALA B 1 331 ? -14.016 -35.156 -7.625 1 60.59 331 ALA B C 1
ATOM 6890 O O . ALA B 1 331 ? -14.242 -35.5 -8.781 1 60.59 331 ALA B O 1
ATOM 6891 N N . LEU B 1 332 ? -12.781 -34.844 -7.312 1 73.81 332 LEU B N 1
ATOM 6892 C CA . LEU B 1 332 ? -11.664 -35.188 -8.172 1 73.81 332 LEU B CA 1
ATOM 6893 C C . LEU B 1 332 ? -11.484 -36.719 -8.227 1 73.81 332 LEU B C 1
ATOM 6895 O O . LEU B 1 332 ? -11.648 -37.406 -7.219 1 73.81 332 LEU B O 1
ATOM 6899 N N . SER B 1 333 ? -11.484 -37.219 -9.336 1 84.75 333 SER B N 1
ATOM 6900 C CA . SER B 1 333 ? -11.367 -38.656 -9.617 1 84.75 333 SER B CA 1
ATOM 6901 C C . SER B 1 333 ? -9.906 -39.094 -9.633 1 84.75 333 SER B C 1
ATOM 6903 O O . SER B 1 333 ? -9 -38.25 -9.688 1 84.75 333 SER B O 1
ATOM 6905 N N . SER B 1 334 ? -9.75 -40.312 -9.453 1 87.75 334 SER B N 1
ATOM 6906 C CA . SER B 1 334 ? -8.414 -40.906 -9.57 1 87.75 334 SER B CA 1
ATOM 6907 C C . SER B 1 334 ? -7.836 -40.656 -10.961 1 87.75 334 SER B C 1
ATOM 6909 O O . SER B 1 334 ? -6.617 -40.594 -11.133 1 87.75 334 SER B O 1
ATOM 6911 N N . TRP B 1 335 ? -8.742 -40.531 -11.852 1 92.5 335 TRP B N 1
ATOM 6912 C CA . TRP B 1 335 ? -8.32 -40.188 -13.211 1 92.5 335 TRP B CA 1
ATOM 6913 C C . TRP B 1 335 ? -7.539 -38.875 -13.234 1 92.5 335 TRP B C 1
ATOM 6915 O O . TRP B 1 335 ? -6.484 -38.781 -13.875 1 92.5 335 TRP B O 1
ATOM 6925 N N . ALA B 1 336 ? -7.961 -37.969 -12.484 1 91.56 336 ALA B N 1
ATOM 6926 C CA . ALA B 1 336 ? -7.383 -36.625 -12.516 1 91.56 336 ALA B CA 1
ATOM 6927 C C . ALA B 1 336 ? -6.191 -36.531 -11.562 1 91.56 336 ALA B C 1
ATOM 6929 O O . ALA B 1 336 ? -5.184 -35.906 -11.891 1 91.56 336 ALA B O 1
ATOM 6930 N N . CYS B 1 337 ? -6.27 -37.219 -10.469 1 90.31 337 CYS B N 1
ATOM 6931 C CA . CYS B 1 337 ? -5.297 -36.969 -9.414 1 90.31 337 CYS B CA 1
ATOM 6932 C C . CYS B 1 337 ? -4.25 -38.062 -9.359 1 90.31 337 CYS B C 1
ATOM 6934 O O . CYS B 1 337 ? -3.197 -37.906 -8.734 1 90.31 337 CYS B O 1
ATOM 6936 N N . GLY B 1 338 ? -4.559 -39.125 -9.969 1 88.38 338 GLY B N 1
ATOM 6937 C CA . GLY B 1 338 ? -3.672 -40.281 -9.797 1 88.38 338 GLY B CA 1
ATOM 6938 C C . GLY B 1 338 ? -3.596 -40.781 -8.359 1 88.38 338 GLY B C 1
ATOM 6939 O O . GLY B 1 338 ? -4.621 -41.062 -7.746 1 88.38 338 GLY B O 1
ATOM 6940 N N . THR B 1 339 ? -2.412 -40.656 -7.801 1 82.94 339 THR B N 1
ATOM 6941 C CA . THR B 1 339 ? -2.225 -41.156 -6.441 1 82.94 339 THR B CA 1
ATOM 6942 C C . THR B 1 339 ? -2.004 -40 -5.473 1 82.94 339 THR B C 1
ATOM 6944 O O . THR B 1 339 ? -1.72 -40.188 -4.293 1 82.94 339 THR B O 1
ATOM 6947 N N . ILE B 1 340 ? -2.105 -38.844 -5.961 1 84.94 340 ILE B N 1
ATOM 6948 C CA . ILE B 1 340 ? -1.808 -37.656 -5.152 1 84.94 340 ILE B CA 1
ATOM 6949 C C . ILE B 1 340 ? -3.1 -37.094 -4.559 1 84.94 340 ILE B C 1
ATOM 6951 O O . ILE B 1 340 ? -4.105 -36.969 -5.258 1 84.94 340 ILE B O 1
ATOM 6955 N N . ASP B 1 341 ? -3.115 -36.812 -3.254 1 84.62 341 ASP B N 1
ATOM 6956 C CA . ASP B 1 341 ? -4.301 -36.281 -2.58 1 84.62 341 ASP B CA 1
ATOM 6957 C C . ASP B 1 341 ? -4.074 -34.844 -2.098 1 84.62 341 ASP B C 1
ATOM 6959 O O . ASP B 1 341 ? -4.762 -34.375 -1.188 1 84.62 341 ASP B O 1
ATOM 6963 N N . THR B 1 342 ? -3.15 -34.219 -2.646 1 87.94 342 THR B N 1
ATOM 6964 C CA . THR B 1 342 ? -2.742 -32.875 -2.234 1 87.94 342 THR B CA 1
ATOM 6965 C C . THR B 1 342 ? -3.924 -31.922 -2.291 1 87.94 342 THR B C 1
ATOM 6967 O O . THR B 1 342 ? -4.125 -31.125 -1.371 1 87.94 342 THR B O 1
ATOM 6970 N N . TRP B 1 343 ? -4.746 -32.031 -3.291 1 90 343 TRP B N 1
ATOM 6971 C CA . TRP B 1 343 ? -5.82 -31.047 -3.484 1 90 343 TRP B CA 1
ATOM 6972 C C . TRP B 1 343 ? -6.863 -31.156 -2.379 1 90 343 TRP B C 1
ATOM 6974 O O . TRP B 1 343 ? -7.387 -30.156 -1.905 1 90 343 TRP B O 1
ATOM 6984 N N . SER B 1 344 ? -7.18 -32.375 -2.033 1 87.69 344 SER B N 1
ATOM 6985 C CA . SER B 1 344 ? -8.156 -32.594 -0.97 1 87.69 344 SER B CA 1
ATOM 6986 C C . SER B 1 344 ? -7.711 -31.906 0.324 1 87.69 344 SER B C 1
ATOM 6988 O O . SER B 1 344 ? -8.523 -31.312 1.036 1 87.69 344 SER B O 1
ATOM 6990 N N . HIS B 1 345 ? -6.477 -31.984 0.595 1 89.94 345 HIS B N 1
ATOM 6991 C CA . HIS B 1 345 ? -5.918 -31.328 1.772 1 89.94 345 HIS B CA 1
ATOM 6992 C C . HIS B 1 345 ? -5.969 -29.812 1.633 1 89.94 345 HIS B C 1
ATOM 6994 O O . HIS B 1 345 ? -6.312 -29.109 2.584 1 89.94 345 HIS B O 1
ATOM 7000 N N . LEU B 1 346 ? -5.656 -29.344 0.494 1 92.38 346 LEU B N 1
ATOM 7001 C CA . LEU B 1 346 ? -5.66 -27.906 0.242 1 92.38 346 LEU B CA 1
ATOM 7002 C C . LEU B 1 346 ? -7.066 -27.328 0.379 1 92.38 346 LEU B C 1
ATOM 7004 O O . LEU B 1 346 ? -7.258 -26.281 0.99 1 92.38 346 LEU B O 1
ATOM 7008 N N . GLN B 1 347 ? -8 -28.031 -0.179 1 90.62 347 GLN B N 1
ATOM 7009 C CA . GLN B 1 347 ? -9.391 -27.578 -0.122 1 90.62 347 GLN B CA 1
ATOM 7010 C C . GLN B 1 347 ? -9.852 -27.406 1.321 1 90.62 347 GLN B C 1
ATOM 7012 O O . GLN B 1 347 ? -10.492 -26.406 1.658 1 90.62 347 GLN B O 1
ATOM 7017 N N . ASN B 1 348 ? -9.531 -28.328 2.111 1 89.44 348 ASN B N 1
ATOM 7018 C CA . ASN B 1 348 ? -9.914 -28.281 3.52 1 89.44 348 ASN B CA 1
ATOM 7019 C C . ASN B 1 348 ? -9.195 -27.141 4.25 1 89.44 348 ASN B C 1
ATOM 7021 O O . ASN B 1 348 ? -9.789 -26.484 5.102 1 89.44 348 ASN B O 1
ATOM 7025 N N . GLY B 1 349 ? -7.996 -26.953 3.955 1 92.62 349 GLY B N 1
ATOM 7026 C CA . GLY B 1 349 ? -7.219 -25.891 4.574 1 92.62 349 GLY B CA 1
ATOM 7027 C C . GLY B 1 349 ? -7.668 -24.5 4.164 1 92.62 349 GLY B C 1
ATOM 7028 O O . GLY B 1 349 ? -7.684 -23.578 4.98 1 92.62 349 GLY B O 1
ATOM 7029 N N . PHE B 1 350 ? -8.094 -24.375 2.916 1 94.06 350 PHE B N 1
ATOM 7030 C CA . PHE B 1 350 ? -8.469 -23.078 2.365 1 94.06 350 PHE B CA 1
ATOM 7031 C C . PHE B 1 350 ? -9.734 -22.547 3.027 1 94.06 350 PHE B C 1
ATOM 7033 O O . PHE B 1 350 ? -9.906 -21.328 3.166 1 94.06 350 PHE B O 1
ATOM 7040 N N . LYS B 1 351 ? -10.602 -23.438 3.451 1 90 351 LYS B N 1
ATOM 7041 C CA . LYS B 1 351 ? -11.828 -23.031 4.121 1 90 351 LYS B CA 1
ATOM 7042 C C . LYS B 1 351 ? -11.523 -22.25 5.398 1 90 351 LYS B C 1
ATOM 7044 O O . LYS B 1 351 ? -12.078 -21.172 5.621 1 90 351 LYS B O 1
ATOM 7049 N N . GLY B 1 352 ? -10.672 -22.75 6.18 1 91.44 352 GLY B N 1
ATOM 7050 C CA . GLY B 1 352 ? -10.281 -22.094 7.418 1 91.44 352 GLY B CA 1
ATOM 7051 C C . GLY B 1 352 ? -9.461 -20.844 7.195 1 91.44 352 GLY B C 1
ATOM 7052 O O . GLY B 1 352 ? -9.609 -19.859 7.926 1 91.44 352 GLY B O 1
ATOM 7053 N N . LEU B 1 353 ? -8.711 -20.844 6.215 1 95 353 LEU B N 1
ATOM 7054 C CA . LEU B 1 353 ? -7.812 -19.734 5.938 1 95 353 LEU B CA 1
ATOM 7055 C C . LEU B 1 353 ? -8.594 -18.516 5.43 1 95 353 LEU B C 1
ATOM 7057 O O . LEU B 1 353 ? -8.203 -17.375 5.672 1 95 353 LEU B O 1
ATOM 7061 N N . SER B 1 354 ? -9.68 -18.766 4.703 1 95.44 354 SER B N 1
ATOM 7062 C CA . SER B 1 354 ? -10.492 -17.703 4.133 1 95.44 354 SER B CA 1
ATOM 7063 C C . SER B 1 354 ? -10.969 -16.734 5.215 1 95.44 354 SER B C 1
ATOM 7065 O O . SER B 1 354 ? -10.953 -15.516 5.023 1 95.44 354 SER B O 1
ATOM 7067 N N . VAL B 1 355 ? -11.312 -17.203 6.379 1 95.25 355 VAL B N 1
ATOM 7068 C CA . VAL B 1 355 ? -11.836 -16.391 7.484 1 95.25 355 VAL B CA 1
ATOM 7069 C C . VAL B 1 355 ? -10.719 -15.531 8.062 1 95.25 355 VAL B C 1
ATOM 7071 O O . VAL B 1 355 ? -10.945 -14.375 8.414 1 95.25 355 VAL B O 1
ATOM 7074 N N . GLU B 1 356 ? -9.594 -16.078 8.133 1 96.62 356 GLU B N 1
ATOM 7075 C CA . GLU B 1 356 ? -8.445 -15.359 8.68 1 96.62 356 GLU B CA 1
ATOM 7076 C C . GLU B 1 356 ? -8.125 -14.117 7.848 1 96.62 356 GLU B C 1
ATOM 7078 O O . GLU B 1 356 ? -7.711 -13.094 8.391 1 96.62 356 GLU B O 1
ATOM 7083 N N . PHE B 1 357 ? -8.312 -14.211 6.582 1 97.75 357 PHE B N 1
ATOM 7084 C CA . PHE B 1 357 ? -8.023 -13.078 5.707 1 97.75 357 PHE B CA 1
ATOM 7085 C C . PHE B 1 357 ? -9.047 -11.969 5.898 1 97.75 357 PHE B C 1
ATOM 7087 O O . PHE B 1 357 ? -8.75 -10.797 5.648 1 97.75 357 PHE B O 1
ATOM 7094 N N . GLY B 1 358 ? -10.242 -12.312 6.367 1 96.44 358 GLY B N 1
ATOM 7095 C CA . GLY B 1 358 ? -11.203 -11.297 6.762 1 96.44 358 GLY B CA 1
ATOM 7096 C C . GLY B 1 358 ? -10.75 -10.477 7.953 1 96.44 358 GLY B C 1
ATOM 7097 O O . GLY B 1 358 ? -10.945 -9.258 7.98 1 96.44 358 GLY B O 1
ATOM 7098 N N . VAL B 1 359 ? -10.164 -11.125 8.891 1 97 359 VAL B N 1
ATOM 7099 C CA . VAL B 1 359 ? -9.656 -10.461 10.086 1 97 359 VAL B CA 1
ATOM 7100 C C . VAL B 1 359 ? -8.516 -9.516 9.719 1 97 359 VAL B C 1
ATOM 7102 O O . VAL B 1 359 ? -8.422 -8.406 10.25 1 97 359 VAL B O 1
ATOM 7105 N N . LEU B 1 360 ? -7.691 -10.023 8.828 1 97.56 360 LEU B N 1
ATOM 7106 C CA . LEU B 1 360 ? -6.594 -9.18 8.352 1 97.56 360 LEU B CA 1
ATOM 7107 C C . LEU B 1 360 ? -7.129 -7.934 7.656 1 97.56 360 LEU B C 1
ATOM 7109 O O . LEU B 1 360 ? -6.57 -6.848 7.812 1 97.56 360 LEU B O 1
ATOM 7113 N N . ALA B 1 361 ? -8.172 -8.102 6.875 1 98 361 ALA B N 1
ATOM 7114 C CA . ALA B 1 361 ? -8.797 -6.98 6.176 1 98 361 ALA B CA 1
ATOM 7115 C C . ALA B 1 361 ? -9.328 -5.945 7.164 1 98 361 ALA B C 1
ATOM 7117 O O . ALA B 1 361 ? -9.117 -4.746 6.988 1 98 361 ALA B O 1
ATOM 7118 N N . ASP B 1 362 ? -9.898 -6.352 8.188 1 97.75 362 ASP B N 1
ATOM 7119 C CA . ASP B 1 362 ? -10.453 -5.461 9.203 1 97.75 362 ASP B CA 1
ATOM 7120 C C . ASP B 1 362 ? -9.352 -4.668 9.898 1 97.75 362 ASP B C 1
ATOM 7122 O O . ASP B 1 362 ? -9.492 -3.467 10.125 1 97.75 362 ASP B O 1
ATOM 7126 N N . LYS B 1 363 ? -8.406 -5.379 10.242 1 97.38 363 LYS B N 1
ATOM 7127 C CA . LYS B 1 363 ? -7.281 -4.715 10.898 1 97.38 363 LYS B CA 1
ATOM 7128 C C . LYS B 1 363 ? -6.668 -3.648 10 1 97.38 363 LYS B C 1
ATOM 7130 O O . LYS B 1 363 ? -6.312 -2.562 10.461 1 97.38 363 LYS B O 1
ATOM 7135 N N . SER B 1 364 ? -6.48 -3.969 8.766 1 97.75 364 SER B N 1
ATOM 7136 C CA . SER B 1 364 ? -5.902 -3.025 7.812 1 97.75 364 SER B CA 1
ATOM 7137 C C . SER B 1 364 ? -6.793 -1.8 7.637 1 97.75 364 SER B C 1
ATOM 7139 O O . SER B 1 364 ? -6.297 -0.683 7.477 1 97.75 364 SER B O 1
ATOM 7141 N N . GLN B 1 365 ? -8.078 -2.025 7.68 1 97.56 365 GLN B N 1
ATOM 7142 C CA . GLN B 1 365 ? -9.023 -0.915 7.598 1 97.56 365 GLN B CA 1
ATOM 7143 C C . GLN B 1 365 ? -8.883 0.014 8.805 1 97.56 365 GLN B C 1
ATOM 7145 O O . GLN B 1 365 ? -8.906 1.237 8.656 1 97.56 365 GLN B O 1
ATOM 7150 N N . LYS B 1 366 ? -8.773 -0.528 9.922 1 97.62 366 LYS B N 1
ATOM 7151 C CA . LYS B 1 366 ? -8.594 0.249 11.148 1 97.62 366 LYS B CA 1
ATOM 7152 C C . LYS B 1 366 ? -7.289 1.042 11.109 1 97.62 366 LYS B C 1
ATOM 7154 O O . LYS B 1 366 ? -7.234 2.182 11.57 1 97.62 366 LYS B O 1
ATOM 7159 N N . GLN B 1 367 ? -6.316 0.334 10.586 1 97.38 367 GLN B N 1
ATOM 7160 C CA . GLN B 1 367 ? -5.039 1.016 10.422 1 97.38 367 GLN B CA 1
ATOM 7161 C C . GLN B 1 367 ? -5.184 2.256 9.547 1 97.38 367 GLN B C 1
ATOM 7163 O O . GLN B 1 367 ? -4.617 3.309 9.852 1 97.38 367 GLN B O 1
ATOM 7168 N N . GLY B 1 368 ? -5.891 2.168 8.453 1 97.62 368 GLY B N 1
ATOM 7169 C CA . GLY B 1 368 ? -6.133 3.307 7.578 1 97.62 368 GLY B CA 1
ATOM 7170 C C . GLY B 1 368 ? -6.848 4.449 8.273 1 97.62 368 GLY B C 1
ATOM 7171 O O . GLY B 1 368 ? -6.504 5.617 8.078 1 97.62 368 GLY B O 1
ATOM 7172 N N . HIS B 1 369 ? -7.785 4.148 9.125 1 96.62 369 HIS B N 1
ATOM 7173 C CA . HIS B 1 369 ? -8.531 5.16 9.859 1 96.62 369 HIS B CA 1
ATOM 7174 C C . HIS B 1 369 ? -7.637 5.895 10.852 1 96.62 369 HIS B C 1
ATOM 7176 O O . HIS B 1 369 ? -7.742 7.113 11.008 1 96.62 369 HIS B O 1
ATOM 7182 N N . MET B 1 370 ? -6.828 5.18 11.484 1 97.19 370 MET B N 1
ATOM 7183 C CA . MET B 1 370 ? -5.914 5.777 12.461 1 97.19 370 MET B CA 1
ATOM 7184 C C . MET B 1 370 ? -4.918 6.703 11.773 1 97.19 370 MET B C 1
ATOM 7186 O O . MET B 1 370 ? -4.621 7.789 12.273 1 97.19 370 MET B O 1
ATOM 7190 N N . GLU B 1 371 ? -4.41 6.219 10.664 1 97.69 371 GLU B N 1
ATOM 7191 C CA . GLU B 1 371 ? -3.488 7.051 9.891 1 97.69 371 GLU B CA 1
ATOM 7192 C C . GLU B 1 371 ? -4.168 8.328 9.422 1 97.69 371 GLU B C 1
ATOM 7194 O O . GLU B 1 371 ? -3.562 9.406 9.445 1 97.69 371 GLU B O 1
ATOM 7199 N N . ASP B 1 372 ? -5.344 8.234 9.016 1 97.5 372 ASP B N 1
ATOM 7200 C CA . ASP B 1 372 ? -6.102 9.391 8.547 1 97.5 372 ASP B CA 1
ATOM 7201 C C . ASP B 1 372 ? -6.281 10.422 9.664 1 97.5 372 ASP B C 1
ATOM 7203 O O . ASP B 1 372 ? -6.016 11.609 9.477 1 97.5 372 ASP B O 1
ATOM 7207 N N . ASP B 1 373 ? -6.621 9.969 10.805 1 95.38 373 ASP B N 1
ATOM 7208 C CA . ASP B 1 373 ? -6.926 10.836 11.938 1 95.38 373 ASP B CA 1
ATOM 7209 C C . ASP B 1 373 ? -5.652 11.438 12.523 1 95.38 373 ASP B C 1
ATOM 7211 O O . ASP B 1 373 ? -5.598 12.641 12.812 1 95.38 373 ASP B O 1
ATOM 7215 N N . CYS B 1 374 ? -4.695 10.648 12.688 1 94.12 374 CYS B N 1
ATOM 7216 C CA . CYS B 1 374 ? -3.506 11.07 13.422 1 94.12 374 CYS B CA 1
ATOM 7217 C C . CYS B 1 374 ? -2.549 11.836 12.516 1 94.12 374 CYS B C 1
ATOM 7219 O O . CYS B 1 374 ? -1.734 12.625 13 1 94.12 374 CYS B O 1
ATOM 7221 N N . LEU B 1 375 ? -2.654 11.57 11.234 1 97.56 375 LEU B N 1
ATOM 7222 C CA . LEU B 1 375 ? -1.672 12.195 10.352 1 97.56 375 LEU B CA 1
ATOM 7223 C C . LEU B 1 375 ? -2.348 13.148 9.375 1 97.56 375 LEU B C 1
ATOM 7225 O O . LEU B 1 375 ? -2.172 14.367 9.461 1 97.56 375 LEU B O 1
ATOM 7229 N N . VAL B 1 376 ? -3.232 12.648 8.562 1 98.25 376 VAL B N 1
ATOM 7230 C CA . VAL B 1 376 ? -3.787 13.398 7.438 1 98.25 376 VAL B CA 1
ATOM 7231 C C . VAL B 1 376 ? -4.574 14.602 7.957 1 98.25 376 VAL B C 1
ATOM 7233 O O . VAL B 1 376 ? -4.352 15.734 7.523 1 98.25 376 VAL B O 1
ATOM 7236 N N . GLU B 1 377 ? -5.395 14.391 8.914 1 97.81 377 GLU B N 1
ATOM 7237 C CA . GLU B 1 377 ? -6.254 15.453 9.43 1 97.81 377 GLU B CA 1
ATOM 7238 C C . GLU B 1 377 ? -5.434 16.531 10.141 1 97.81 377 GLU B C 1
ATOM 7240 O O . GLU B 1 377 ? -5.73 17.719 10.031 1 97.81 377 GLU B O 1
ATOM 7245 N N . GLN B 1 378 ? -4.43 16.125 10.859 1 98.19 378 GLN B N 1
ATOM 7246 C CA . GLN B 1 378 ? -3.58 17.078 11.57 1 98.19 378 GLN B CA 1
ATOM 7247 C C . GLN B 1 378 ? -2.762 17.922 10.602 1 98.19 378 GLN B C 1
ATOM 7249 O O . GLN B 1 378 ? -2.621 19.141 10.789 1 98.19 378 GLN B O 1
ATOM 7254 N N . LEU B 1 379 ? -2.24 17.234 9.609 1 98.69 379 LEU B N 1
ATOM 7255 C CA . LEU B 1 379 ? -1.458 17.953 8.609 1 98.69 379 LEU B CA 1
ATOM 7256 C C . LEU B 1 379 ? -2.338 18.906 7.809 1 98.69 379 LEU B C 1
ATOM 7258 O O . LEU B 1 379 ? -1.922 20.031 7.492 1 98.69 379 LEU B O 1
ATOM 7262 N N . GLN B 1 380 ? -3.539 18.453 7.527 1 98.56 380 GLN B N 1
ATOM 7263 C CA . GLN B 1 380 ? -4.457 19.312 6.797 1 98.56 380 GLN B CA 1
ATOM 7264 C C . GLN B 1 380 ? -4.852 20.531 7.629 1 98.56 380 GLN B C 1
ATOM 7266 O O . GLN B 1 380 ? -5.039 21.625 7.094 1 98.56 380 GLN B O 1
ATOM 7271 N N . TYR B 1 381 ? -4.992 20.297 8.922 1 98.44 381 TYR B N 1
ATOM 7272 C CA . TYR B 1 381 ? -5.246 21.406 9.844 1 98.44 381 TYR B CA 1
ATOM 7273 C C . TYR B 1 381 ? -4.156 22.469 9.742 1 98.44 381 TYR B C 1
ATOM 7275 O O . TYR B 1 381 ? -4.445 23.656 9.641 1 98.44 381 TYR B O 1
ATOM 7283 N N . PHE B 1 382 ? -2.965 22.062 9.75 1 98.69 382 PHE B N 1
ATOM 7284 C CA . PHE B 1 382 ? -1.831 22.969 9.68 1 98.69 382 PHE B CA 1
ATOM 7285 C C . PHE B 1 382 ? -1.766 23.656 8.32 1 98.69 382 PHE B C 1
ATOM 7287 O O . PHE B 1 382 ? -1.454 24.844 8.234 1 98.69 382 PHE B O 1
ATOM 7294 N N . LEU B 1 383 ? -2.041 22.906 7.301 1 98.75 383 LEU B N 1
ATOM 7295 C CA . LEU B 1 383 ? -2.043 23.484 5.961 1 98.75 383 LEU B CA 1
ATOM 7296 C C . LEU B 1 383 ? -3.129 24.547 5.824 1 98.75 383 LEU B C 1
ATOM 7298 O O . LEU B 1 383 ? -2.928 25.562 5.16 1 98.75 383 LEU B O 1
ATOM 7302 N N . ASP B 1 384 ? -4.277 24.266 6.418 1 98.69 384 ASP B N 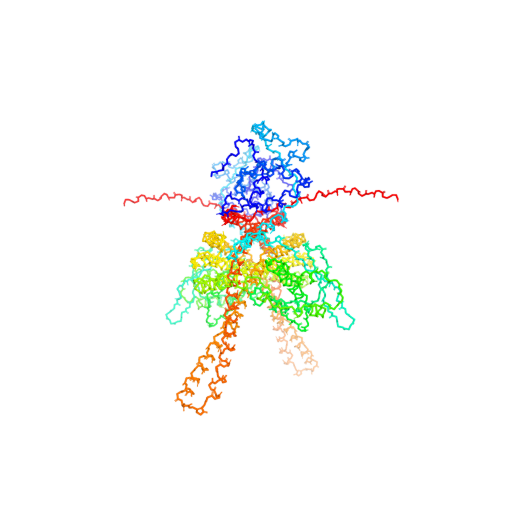1
ATOM 7303 C CA . ASP B 1 384 ? -5.344 25.266 6.414 1 98.69 384 ASP B CA 1
ATOM 7304 C C . ASP B 1 384 ? -4.895 26.547 7.109 1 98.69 384 ASP B C 1
ATOM 7306 O O . ASP B 1 384 ? -5.238 27.641 6.668 1 98.69 384 ASP B O 1
ATOM 7310 N N . LEU B 1 385 ? -4.188 26.359 8.18 1 98.75 385 LEU B N 1
ATOM 7311 C CA . LEU B 1 385 ? -3.639 27.516 8.891 1 98.75 385 LEU B CA 1
ATOM 7312 C C . LEU B 1 385 ? -2.672 28.297 8.008 1 98.75 385 LEU B C 1
ATOM 7314 O O . LEU B 1 385 ? -2.752 29.516 7.918 1 98.75 385 LEU B O 1
ATOM 7318 N N . LEU B 1 386 ? -1.82 27.609 7.348 1 98.69 386 LEU B N 1
ATOM 7319 C CA . LEU B 1 386 ? -0.825 28.234 6.492 1 98.69 386 LEU B CA 1
ATOM 7320 C C . LEU B 1 386 ? -1.487 28.906 5.293 1 98.69 386 LEU B C 1
ATOM 7322 O O . LEU B 1 386 ? -1.046 29.969 4.844 1 98.69 386 LEU B O 1
ATOM 7326 N N . THR B 1 387 ? -2.504 28.297 4.805 1 98.56 387 THR B N 1
ATOM 7327 C CA . THR B 1 387 ? -3.25 28.891 3.705 1 98.56 387 THR B CA 1
ATOM 7328 C C . THR B 1 387 ? -3.912 30.188 4.141 1 98.56 387 THR B C 1
ATOM 7330 O O . THR B 1 387 ? -3.949 31.156 3.381 1 98.56 387 THR B O 1
ATOM 7333 N N . SER B 1 388 ? -4.445 30.172 5.328 1 98.62 388 SER B N 1
ATOM 7334 C CA . SER B 1 388 ? -5.047 31.391 5.863 1 98.62 388 SER B CA 1
ATOM 7335 C C . SER B 1 388 ? -4.023 32.5 5.973 1 98.62 388 SER B C 1
ATOM 7337 O O . SER B 1 388 ? -4.359 33.688 5.789 1 98.62 388 SER B O 1
ATOM 7339 N N . TYR B 1 389 ? -2.799 32.156 6.332 1 98.56 389 TYR B N 1
ATOM 7340 C CA . TYR B 1 389 ? -1.727 33.125 6.41 1 98.56 389 TYR B CA 1
ATOM 7341 C C . TYR B 1 389 ? -1.427 33.719 5.039 1 98.56 389 TYR B C 1
ATOM 7343 O O . TYR B 1 389 ? -1.232 34.938 4.902 1 98.56 389 TYR B O 1
ATOM 7351 N N . LYS B 1 390 ? -1.342 32.875 4.086 1 98.12 390 LYS B N 1
ATOM 7352 C CA . LYS B 1 390 ? -1.133 33.344 2.719 1 98.12 390 LYS B CA 1
ATOM 7353 C C . LYS B 1 390 ? -2.225 34.344 2.301 1 98.12 390 LYS B C 1
ATOM 7355 O O . LYS B 1 390 ? -1.938 35.375 1.71 1 98.12 390 LYS B O 1
ATOM 7360 N N . ASP B 1 391 ? -3.471 34.031 2.609 1 98.06 391 ASP B N 1
ATOM 7361 C CA . ASP B 1 391 ? -4.598 34.906 2.285 1 98.06 391 ASP B CA 1
ATOM 7362 C C . ASP B 1 391 ? -4.48 36.219 3.006 1 98.06 391 ASP B C 1
ATOM 7364 O O . ASP B 1 391 ? -4.816 37.281 2.443 1 98.06 391 ASP B O 1
ATOM 7368 N N . LEU B 1 392 ? -4.066 36.156 4.258 1 98.31 392 LEU B N 1
ATOM 7369 C CA . LEU B 1 392 ? -3.861 37.375 5.031 1 98.31 392 LEU B CA 1
ATOM 7370 C C . LEU B 1 392 ? -2.822 38.281 4.367 1 98.31 392 LEU B C 1
ATOM 7372 O O . LEU B 1 392 ? -3.029 39.5 4.242 1 98.31 392 LEU B O 1
ATOM 7376 N N . CYS B 1 393 ? -1.709 37.719 3.963 1 97.31 393 CYS B N 1
ATOM 7377 C CA . CYS B 1 393 ? -0.658 38.469 3.297 1 97.31 393 CYS B CA 1
ATOM 7378 C C . CYS B 1 393 ? -1.178 39.125 2.014 1 97.31 393 CYS B C 1
ATOM 7380 O O . CYS B 1 393 ? -0.855 40.281 1.716 1 97.31 393 CYS B O 1
ATOM 7382 N N . ASP B 1 394 ? -1.991 38.438 1.319 1 96.38 394 ASP B N 1
ATOM 7383 C CA . ASP B 1 394 ? -2.572 38.938 0.087 1 96.38 394 ASP B CA 1
ATOM 7384 C C . ASP B 1 394 ? -3.512 40.125 0.376 1 96.38 394 ASP B C 1
ATOM 7386 O O . ASP B 1 394 ? -3.506 41.125 -0.346 1 96.38 394 ASP B O 1
ATOM 7390 N N . ARG B 1 395 ? -4.312 39.969 1.402 1 96.12 395 ARG B N 1
ATOM 7391 C CA . ARG B 1 395 ? -5.223 41.062 1.779 1 96.12 395 ARG B CA 1
ATOM 7392 C C . ARG B 1 395 ? -4.453 42.312 2.189 1 96.12 395 ARG B C 1
ATOM 7394 O O . ARG B 1 395 ? -4.871 43.438 1.887 1 96.12 395 ARG B O 1
ATOM 7401 N N . HIS B 1 396 ? -3.375 42.125 2.938 1 95.56 396 HIS B N 1
ATOM 7402 C CA . HIS B 1 396 ? -2.545 43.25 3.348 1 95.56 396 HIS B CA 1
ATOM 7403 C C . HIS B 1 396 ? -1.926 43.938 2.141 1 95.56 396 HIS B C 1
ATOM 7405 O O . HIS B 1 396 ? -1.997 45.156 2.021 1 95.56 396 HIS B O 1
ATOM 7411 N N . GLU B 1 397 ? -1.344 43.156 1.273 1 93.62 397 GLU B N 1
ATOM 7412 C CA . GLU B 1 397 ? -0.6 43.719 0.143 1 93.62 397 GLU B CA 1
ATOM 7413 C C . GLU B 1 397 ? -1.537 44.344 -0.884 1 93.62 397 GLU B C 1
ATOM 7415 O O . GLU B 1 397 ? -1.295 45.469 -1.353 1 93.62 397 GLU B O 1
ATOM 7420 N N . LYS B 1 398 ? -2.602 43.75 -1.229 1 94.06 398 LYS B N 1
ATOM 7421 C CA . LYS B 1 398 ? -3.504 44.219 -2.279 1 94.06 398 LYS B CA 1
ATOM 7422 C C . LYS B 1 398 ? -4.551 45.188 -1.724 1 94.06 398 LYS B C 1
ATOM 7424 O O . LYS B 1 398 ? -5.195 45.906 -2.48 1 94.06 398 LYS B O 1
ATOM 7429 N N . GLY B 1 399 ? -4.637 45.156 -0.439 1 92.38 399 GLY B N 1
ATOM 7430 C CA . GLY B 1 399 ? -5.645 46.031 0.177 1 92.38 399 GLY B CA 1
ATOM 7431 C C . GLY B 1 399 ? -5.074 47.312 0.74 1 92.38 399 GLY B C 1
ATOM 7432 O O . GLY B 1 399 ? -4.789 48.25 -0.006 1 92.38 399 GLY B O 1
ATOM 7433 N N . VAL B 1 400 ? -4.812 47.25 2.021 1 89.94 400 VAL B N 1
ATOM 7434 C CA . VAL B 1 400 ? -4.492 48.469 2.771 1 89.94 400 VAL B CA 1
ATOM 7435 C C . VAL B 1 400 ? -3.203 49.094 2.232 1 89.94 400 VAL B C 1
ATOM 7437 O O . VAL B 1 400 ? -3.107 50.312 2.078 1 89.94 400 VAL B O 1
ATOM 7440 N N . LEU B 1 401 ? -2.262 48.312 1.948 1 89.94 401 LEU B N 1
ATOM 7441 C CA . LEU B 1 401 ? -0.989 48.812 1.454 1 89.94 401 LEU B CA 1
ATOM 7442 C C . LEU B 1 401 ? -1.16 49.469 0.089 1 89.94 401 LEU B C 1
ATOM 7444 O O . LEU B 1 401 ? -0.659 50.594 -0.142 1 89.94 401 LEU B O 1
ATOM 7448 N N . SER B 1 402 ? -1.803 48.844 -0.777 1 90.5 402 SER B N 1
ATOM 7449 C CA . SER B 1 402 ? -2.049 49.406 -2.109 1 90.5 402 SER B CA 1
ATOM 7450 C C . SER B 1 402 ? -2.879 50.688 -2.043 1 90.5 402 SER B C 1
ATOM 7452 O O . SER B 1 402 ? -2.602 51.625 -2.76 1 90.5 402 SER B O 1
ATOM 7454 N N . ASP B 1 403 ? -3.875 50.625 -1.208 1 89.38 403 ASP B N 1
ATOM 7455 C CA . ASP B 1 403 ? -4.719 51.781 -1.026 1 89.38 403 ASP B CA 1
ATOM 7456 C C . ASP B 1 403 ? -3.91 52.969 -0.493 1 89.38 403 ASP B C 1
ATOM 7458 O O . ASP B 1 403 ? -4.102 54.094 -0.927 1 89.38 403 ASP B O 1
ATOM 7462 N N . HIS B 1 404 ? -3.088 52.688 0.422 1 89 404 HIS B N 1
ATOM 7463 C CA . HIS B 1 404 ? -2.219 53.719 0.983 1 89 404 HIS B CA 1
ATOM 7464 C C . HIS B 1 404 ? -1.3 54.312 -0.083 1 89 404 HIS B C 1
ATOM 7466 O O . HIS B 1 404 ? -1.148 55.531 -0.175 1 89 404 HIS B O 1
ATOM 7472 N N . GLN B 1 405 ? -0.79 53.531 -0.896 1 89.56 405 GLN B N 1
ATOM 7473 C CA . GLN B 1 405 ? 0.108 53.969 -1.96 1 89.56 405 GLN B CA 1
ATOM 7474 C C . GLN B 1 405 ? -0.632 54.812 -2.994 1 89.56 405 GLN B C 1
ATOM 7476 O O . GLN B 1 405 ? -0.111 55.812 -3.465 1 89.56 405 GLN B O 1
ATOM 7481 N N . ARG B 1 406 ? -1.755 54.438 -3.271 1 90.5 406 ARG B N 1
ATOM 7482 C CA . ARG B 1 406 ? -2.568 55.188 -4.219 1 90.5 406 ARG B CA 1
ATOM 7483 C C . ARG B 1 406 ? -2.934 56.562 -3.662 1 90.5 406 ARG B C 1
ATOM 7485 O O . ARG B 1 406 ? -2.963 57.562 -4.398 1 90.5 406 ARG B O 1
ATOM 7492 N N . ALA B 1 407 ? -3.248 56.531 -2.406 1 90 407 ALA B N 1
ATOM 7493 C CA . ALA B 1 407 ? -3.596 57.781 -1.756 1 90 407 ALA B CA 1
ATOM 7494 C C . ALA B 1 407 ? -2.404 58.75 -1.736 1 90 407 ALA B C 1
ATOM 7496 O O . ALA B 1 407 ? -2.564 59.938 -1.913 1 90 407 ALA B O 1
ATOM 7497 N N . LEU B 1 408 ? -1.276 58.25 -1.537 1 90.56 408 LEU B N 1
ATOM 7498 C CA . LEU B 1 408 ? -0.053 59.031 -1.549 1 90.56 408 LEU B CA 1
ATOM 7499 C C . LEU B 1 408 ? 0.223 59.594 -2.943 1 90.56 408 LEU B C 1
ATOM 7501 O O . LEU B 1 408 ? 0.638 60.75 -3.088 1 90.56 408 LEU B O 1
ATOM 7505 N N . GLN B 1 409 ? -0.01 58.812 -3.898 1 91.81 409 GLN B N 1
ATOM 7506 C CA . GLN B 1 409 ? 0.188 59.25 -5.277 1 91.81 409 GLN B CA 1
ATOM 7507 C C . GLN B 1 409 ? -0.781 60.375 -5.648 1 91.81 409 GLN B C 1
ATOM 7509 O O . GLN B 1 409 ? -0.395 61.344 -6.301 1 91.81 409 GLN B O 1
ATOM 7514 N N . LYS B 1 410 ? -1.977 60.188 -5.242 1 91.38 410 LYS B N 1
ATOM 7515 C CA . LYS B 1 410 ? -2.99 61.219 -5.492 1 91.38 410 LYS B CA 1
ATOM 7516 C C . LYS B 1 410 ? -2.615 62.531 -4.832 1 91.38 410 LYS B C 1
ATOM 7518 O O . LYS B 1 410 ? -2.811 63.594 -5.418 1 91.38 410 LYS B O 1
ATOM 7523 N N . MET B 1 411 ? -2.174 62.5 -3.67 1 90.06 411 MET B N 1
ATOM 7524 C CA . MET B 1 411 ? -1.719 63.688 -2.953 1 90.06 411 MET B CA 1
ATOM 7525 C C . MET B 1 411 ? -0.592 64.375 -3.711 1 90.06 411 MET B C 1
ATOM 7527 O O . MET B 1 411 ? -0.589 65.625 -3.842 1 90.06 411 MET B O 1
ATOM 7531 N N . GLY B 1 412 ? 0.297 63.562 -4.176 1 90.31 412 GLY B N 1
ATOM 7532 C CA . GLY B 1 412 ? 1.38 64.125 -4.973 1 90.31 412 GLY B CA 1
ATOM 7533 C C . GLY B 1 412 ? 0.896 64.875 -6.203 1 90.31 412 GLY B C 1
ATOM 7534 O O . GLY B 1 412 ? 1.41 65.938 -6.527 1 90.31 412 GLY B O 1
ATOM 7535 N N . GLN B 1 413 ? -0.071 64.312 -6.789 1 91.62 413 GLN B N 1
ATOM 7536 C CA . GLN B 1 413 ? -0.642 64.938 -7.98 1 91.62 413 GLN B CA 1
ATOM 7537 C C . GLN B 1 413 ? -1.356 66.25 -7.629 1 91.62 413 GLN B C 1
ATOM 7539 O O . GLN B 1 413 ? -1.264 67.25 -8.367 1 91.62 413 GLN B O 1
ATOM 7544 N N . MET B 1 414 ? -2.041 66.25 -6.508 1 91.44 414 MET B N 1
ATOM 7545 C CA . MET B 1 414 ? -2.762 67.438 -6.062 1 91.44 414 MET B CA 1
ATOM 7546 C C . MET B 1 414 ? -1.792 68.562 -5.703 1 91.44 414 MET B C 1
ATOM 7548 O O . MET B 1 414 ? -2.049 69.75 -6.008 1 91.44 414 MET B O 1
ATOM 7552 N N . LYS B 1 415 ? -0.791 68.188 -5.066 1 90.81 415 LYS B N 1
ATOM 7553 C CA . LYS B 1 415 ? 0.217 69.188 -4.699 1 90.81 415 LYS B CA 1
ATOM 7554 C C . LYS B 1 415 ? 0.879 69.75 -5.938 1 90.81 415 LYS B C 1
ATOM 7556 O O . LYS B 1 415 ? 1.169 71 -5.977 1 90.81 415 LYS B O 1
ATOM 7561 N N . LYS B 1 416 ? 1.131 69 -6.918 1 92.06 416 LYS B N 1
ATOM 7562 C CA . LYS B 1 416 ? 1.703 69.438 -8.172 1 92.06 416 LYS B CA 1
ATOM 7563 C C . LYS B 1 416 ? 0.754 70.438 -8.875 1 92.06 416 LYS B C 1
ATOM 7565 O O . LYS B 1 416 ? 1.186 71.438 -9.414 1 92.06 416 LYS B O 1
ATOM 7570 N N . ARG B 1 417 ? -0.484 70.062 -8.836 1 90.69 417 ARG B N 1
ATOM 7571 C CA . ARG B 1 417 ? -1.49 70.938 -9.461 1 90.69 417 ARG B CA 1
ATOM 7572 C C . ARG B 1 417 ? -1.596 72.25 -8.727 1 90.69 417 ARG B C 1
ATOM 7574 O O . ARG B 1 417 ? -1.796 73.312 -9.359 1 90.69 417 ARG B O 1
ATOM 7581 N N . LYS B 1 418 ? -1.568 72.188 -7.438 1 89.25 418 LYS B N 1
ATOM 7582 C CA . LYS B 1 418 ? -1.611 73.375 -6.641 1 89.25 418 LYS B CA 1
ATOM 7583 C C . LYS B 1 418 ? -0.418 74.312 -6.949 1 89.25 418 LYS B C 1
ATOM 7585 O O . LYS B 1 418 ? -0.57 75.5 -7.082 1 89.25 418 LYS B O 1
ATOM 7590 N N . MET B 1 419 ? 0.795 73.75 -7.016 1 89.69 419 MET B N 1
ATOM 7591 C CA . MET B 1 419 ? 2.012 74.5 -7.324 1 89.69 419 MET B CA 1
ATOM 7592 C C . MET B 1 419 ? 1.899 75.125 -8.68 1 89.69 419 MET B C 1
ATOM 7594 O O . MET B 1 419 ? 2.283 76.312 -8.828 1 89.69 419 MET B O 1
ATOM 7598 N N . THR B 1 420 ? 1.375 74.375 -9.602 1 89.88 420 THR B N 1
ATOM 7599 C CA . THR B 1 420 ? 1.215 74.938 -10.938 1 89.88 420 THR B CA 1
ATOM 7600 C C . THR B 1 420 ? 0.208 76.125 -10.93 1 89.88 420 THR B C 1
ATOM 7602 O O . THR B 1 420 ? 0.405 77.125 -11.609 1 89.88 420 THR B O 1
ATOM 7605 N N . ALA B 1 421 ? -0.849 76 -10.141 1 88.25 421 ALA B N 1
ATOM 7606 C CA . ALA B 1 421 ? -1.887 77 -10.078 1 88.25 421 ALA B CA 1
ATOM 7607 C C . ALA B 1 421 ? -1.379 78.25 -9.359 1 88.25 421 ALA B C 1
ATOM 7609 O O . ALA B 1 421 ? -1.764 79.375 -9.703 1 88.25 421 ALA B O 1
ATOM 7610 N N . THR B 1 422 ? -0.583 78.125 -8.359 1 87.31 422 THR B N 1
ATOM 7611 C CA . THR B 1 422 ? -0.013 79.25 -7.609 1 87.31 422 THR B CA 1
ATOM 7612 C C . THR B 1 422 ? 0.928 80.062 -8.484 1 87.31 422 THR B C 1
ATOM 7614 O O . THR B 1 422 ? 0.97 81.312 -8.383 1 87.31 422 THR B O 1
ATOM 7617 N N . ILE B 1 423 ? 1.622 79.312 -9.422 1 87.06 423 ILE B N 1
ATOM 7618 C CA . ILE B 1 423 ? 2.582 80 -10.305 1 87.06 423 ILE B CA 1
ATOM 7619 C C . ILE B 1 423 ? 1.838 80.812 -11.367 1 87.06 423 ILE B C 1
ATOM 7621 O O . ILE B 1 423 ? 2.311 81.875 -11.805 1 87.06 423 ILE B O 1
ATOM 7625 N N . GLN B 1 424 ? 0.665 80.312 -11.789 1 81.69 424 GLN B N 1
ATOM 7626 C CA . GLN B 1 424 ? -0.067 80.938 -12.883 1 81.69 424 GLN B CA 1
ATOM 7627 C C . GLN B 1 424 ? -0.77 82.188 -12.414 1 81.69 424 GLN B C 1
ATOM 7629 O O . GLN B 1 424 ? -1.256 83 -13.227 1 81.69 424 GLN B O 1
ATOM 7634 N N . GLY B 1 425 ? -0.71 82.688 -11.211 1 73.81 425 GLY B N 1
ATOM 7635 C CA . GLY B 1 425 ? -1.032 84.062 -10.82 1 73.81 425 GLY B CA 1
ATOM 7636 C C . GLY B 1 425 ? -2.373 84.188 -10.117 1 73.81 425 GLY B C 1
ATOM 7637 O O . GLY B 1 425 ? -3.004 83.188 -9.797 1 73.81 425 GLY B O 1
ATOM 7638 N N . LYS B 1 426 ? -2.893 85.5 -9.789 1 73.81 426 LYS B N 1
ATOM 7639 C CA . LYS B 1 426 ? -3.988 86 -8.984 1 73.81 426 LYS B CA 1
ATOM 7640 C C . LYS B 1 426 ? -5.336 85.438 -9.469 1 73.81 426 LYS B C 1
ATOM 7642 O O . LYS B 1 426 ? -6.285 85.375 -8.695 1 73.81 426 LYS B O 1
ATOM 7647 N N . GLU B 1 427 ? -5.465 85.062 -10.758 1 74.12 427 GLU B N 1
ATOM 7648 C CA . GLU B 1 427 ? -6.746 84.625 -11.336 1 74.12 427 GLU B CA 1
ATOM 7649 C C . GLU B 1 427 ? -7.16 83.25 -10.867 1 74.12 427 GLU B C 1
ATOM 7651 O O . GLU B 1 427 ? -8.344 82.875 -10.922 1 74.12 427 GLU B O 1
ATOM 7656 N N . GLN B 1 428 ? -6.246 82.562 -10.266 1 79 428 GLN B N 1
ATOM 7657 C CA . GLN B 1 428 ? -6.582 81.188 -9.906 1 79 428 GLN B CA 1
ATOM 7658 C C . GLN B 1 428 ? -6.676 81 -8.398 1 79 428 GLN B C 1
ATOM 7660 O O . GLN B 1 428 ? -6.449 79.938 -7.871 1 79 428 GLN B O 1
ATOM 7665 N N . THR B 1 429 ? -6.891 82.062 -7.781 1 82.81 429 THR B N 1
ATOM 7666 C CA . THR B 1 429 ? -6.914 82.062 -6.324 1 82.81 429 THR B CA 1
ATOM 7667 C C . THR B 1 429 ? -7.992 81.125 -5.797 1 82.81 429 THR B C 1
ATOM 7669 O O . THR B 1 429 ? -7.785 80.438 -4.801 1 82.81 429 THR B O 1
ATOM 7672 N N . ALA B 1 430 ? -9.109 81.125 -6.477 1 84.75 430 ALA B N 1
ATOM 7673 C CA . ALA B 1 430 ? -10.203 80.25 -6.066 1 84.75 430 ALA B CA 1
ATOM 7674 C C . ALA B 1 430 ? -9.805 78.75 -6.203 1 84.75 430 ALA B C 1
ATOM 7676 O O . ALA B 1 430 ? -10.148 77.938 -5.355 1 84.75 430 ALA B O 1
ATOM 7677 N N . LEU B 1 431 ? -9.094 78.438 -7.285 1 87.5 431 LEU B N 1
ATOM 7678 C CA . LEU B 1 431 ? -8.633 77.125 -7.508 1 87.5 431 LEU B CA 1
ATOM 7679 C C . LEU B 1 431 ? -7.605 76.688 -6.461 1 87.5 431 LEU B C 1
ATOM 7681 O O . LEU B 1 431 ? -7.621 75.562 -5.98 1 87.5 431 LEU B O 1
ATOM 7685 N N . VAL B 1 432 ? -6.777 77.562 -6.062 1 88 432 VAL B N 1
ATOM 7686 C CA . VAL B 1 432 ? -5.738 77.25 -5.074 1 88 432 VAL B CA 1
ATOM 7687 C C . VAL B 1 432 ? -6.379 77 -3.715 1 88 432 VAL B C 1
ATOM 7689 O O . VAL B 1 432 ? -5.957 76.062 -2.998 1 88 432 VAL B O 1
ATOM 7692 N N . GLU B 1 433 ? -7.402 77.75 -3.389 1 87.94 433 GLU B N 1
ATOM 7693 C CA . GLU B 1 433 ? -8.086 77.562 -2.115 1 87.94 433 GLU B CA 1
ATOM 7694 C C . GLU B 1 433 ? -8.82 76.188 -2.086 1 87.94 433 GLU B C 1
ATOM 7696 O O . GLU B 1 433 ? -8.844 75.562 -1.056 1 87.94 433 GLU B O 1
ATOM 7701 N N . GLN B 1 434 ? -9.375 75.938 -3.209 1 89.38 434 GLN B N 1
ATOM 7702 C CA . GLN B 1 434 ? -10.07 74.625 -3.326 1 89.38 434 GLN B CA 1
ATOM 7703 C C . GLN B 1 434 ? -9.094 73.5 -3.197 1 89.38 434 GLN B C 1
ATOM 7705 O O . GLN B 1 434 ? -9.375 72.5 -2.506 1 89.38 434 GLN B O 1
ATOM 7710 N N . LEU B 1 435 ? -8 73.562 -3.844 1 89.5 435 LEU B N 1
ATOM 7711 C CA . LEU B 1 435 ? -6.98 72.562 -3.797 1 89.5 435 LEU B CA 1
ATOM 7712 C C . LEU B 1 435 ? -6.375 72.438 -2.404 1 89.5 435 LEU B C 1
ATOM 7714 O O . LEU B 1 435 ? -6.043 71.312 -1.947 1 89.5 435 LEU B O 1
ATOM 7718 N N . GLU B 1 436 ? -6.25 73.5 -1.743 1 88.69 436 GLU B N 1
ATOM 7719 C CA . GLU B 1 436 ? -5.734 73.5 -0.378 1 88.69 436 GLU B CA 1
ATOM 7720 C C . GLU B 1 436 ? -6.68 72.75 0.565 1 88.69 436 GLU B C 1
ATOM 7722 O O . GLU B 1 436 ? -6.23 72 1.437 1 88.69 436 GLU B O 1
ATOM 7727 N N . SER B 1 437 ? -7.953 73.062 0.415 1 90.56 437 SER B N 1
ATOM 7728 C CA . SER B 1 437 ? -8.945 72.375 1.221 1 90.56 437 SER B CA 1
ATOM 7729 C C . SER B 1 437 ? -8.938 70.875 0.93 1 90.56 437 SER B C 1
ATOM 7731 O O . SER B 1 437 ? -9.055 70.062 1.845 1 90.56 437 SER B O 1
ATOM 7733 N N . ARG B 1 438 ? -8.797 70.5 -0.298 1 90.06 438 ARG B N 1
ATOM 7734 C CA . ARG B 1 438 ? -8.758 69.125 -0.699 1 90.06 438 ARG B CA 1
ATOM 7735 C C . ARG B 1 438 ? -7.484 68.438 -0.193 1 90.06 438 ARG B C 1
ATOM 7737 O O . ARG B 1 438 ? -7.5 67.25 0.146 1 90.06 438 ARG B O 1
ATOM 7744 N N . ILE B 1 439 ? -6.477 69.062 -0.197 1 88.81 439 ILE B N 1
ATOM 7745 C CA . ILE B 1 439 ? -5.195 68.562 0.27 1 88.81 439 ILE B CA 1
ATOM 7746 C C . ILE B 1 439 ? -5.273 68.25 1.768 1 88.81 439 ILE B C 1
ATOM 7748 O O . ILE B 1 439 ? -4.762 67.25 2.236 1 88.81 439 ILE B O 1
ATOM 7752 N N . ILE B 1 440 ? -5.926 69.188 2.504 1 89.88 440 ILE B N 1
ATOM 7753 C CA . ILE B 1 440 ? -6.082 69 3.939 1 89.88 440 ILE B CA 1
ATOM 7754 C C . ILE B 1 440 ? -6.926 67.75 4.191 1 89.88 440 ILE B C 1
ATOM 7756 O O . ILE B 1 440 ? -6.609 66.938 5.074 1 89.88 440 ILE B O 1
ATOM 7760 N N . GLU B 1 441 ? -7.91 67.625 3.467 1 88.94 441 GLU B N 1
ATOM 7761 C CA . GLU B 1 441 ? -8.766 66.438 3.57 1 88.94 441 GLU B CA 1
ATOM 7762 C C . GLU B 1 441 ? -8.008 65.188 3.193 1 88.94 441 GLU B C 1
ATOM 7764 O O . GLU B 1 441 ? -8.148 64.125 3.848 1 88.94 441 GLU B O 1
ATOM 7769 N N . GLN B 1 442 ? -7.32 65.25 2.189 1 88.31 442 GLN B N 1
ATOM 7770 C CA . GLN B 1 442 ? -6.531 64.125 1.717 1 88.31 442 GLN B CA 1
ATOM 7771 C C . GLN B 1 442 ? -5.441 63.781 2.721 1 88.31 442 GLN B C 1
ATOM 7773 O O . GLN B 1 442 ? -5.109 62.594 2.883 1 88.31 442 GLN B O 1
ATOM 7778 N N . GLU B 1 443 ? -4.895 64.688 3.352 1 88.5 443 GLU B N 1
ATOM 7779 C CA . GLU B 1 443 ? -3.873 64.438 4.363 1 88.5 443 GLU B CA 1
ATOM 7780 C C . GLU B 1 443 ? -4.445 63.656 5.543 1 88.5 443 GLU B C 1
ATOM 7782 O O . GLU B 1 443 ? -3.781 62.781 6.082 1 88.5 443 GLU B O 1
ATOM 7787 N N . SER B 1 444 ? -5.633 64.062 5.918 1 88.31 444 SER B N 1
ATOM 7788 C CA . SER B 1 444 ? -6.301 63.312 6.992 1 88.31 444 SER B CA 1
ATOM 7789 C C . SER B 1 444 ? -6.582 61.875 6.594 1 88.31 444 SER B C 1
ATOM 7791 O O . SER B 1 444 ? -6.434 60.969 7.41 1 88.31 444 SER B O 1
ATOM 7793 N N . GLU B 1 445 ? -6.961 61.719 5.438 1 87.19 445 GLU B N 1
ATOM 7794 C CA . GLU B 1 445 ? -7.227 60.406 4.914 1 87.19 445 GLU B CA 1
ATOM 7795 C C . GLU B 1 445 ? -5.949 59.562 4.859 1 87.19 445 GLU B C 1
ATOM 7797 O O . GLU B 1 445 ? -5.973 58.375 5.168 1 87.19 445 GLU B O 1
ATOM 7802 N N . ILE B 1 446 ? -4.98 60.094 4.438 1 90.5 446 ILE B N 1
ATOM 7803 C CA . ILE B 1 446 ? -3.695 59.406 4.328 1 90.5 446 ILE B CA 1
ATOM 7804 C C . ILE B 1 446 ? -3.207 59.031 5.719 1 90.5 446 ILE B C 1
ATOM 7806 O O . ILE B 1 446 ? -2.662 57.938 5.902 1 90.5 446 ILE B O 1
ATOM 7810 N N . ASN B 1 447 ? -3.393 59.938 6.668 1 88.69 447 ASN B N 1
ATOM 7811 C CA . ASN B 1 447 ? -2.992 59.625 8.039 1 88.69 447 ASN B CA 1
ATOM 7812 C C . ASN B 1 447 ? -3.758 58.406 8.586 1 88.69 447 ASN B C 1
ATOM 7814 O O . ASN B 1 447 ? -3.182 57.562 9.266 1 88.69 447 ASN B O 1
ATOM 7818 N N . ASN B 1 448 ? -4.969 58.406 8.32 1 88.75 448 ASN B N 1
ATOM 7819 C CA . ASN B 1 448 ? -5.789 57.281 8.734 1 88.75 448 ASN B CA 1
ATOM 7820 C C . ASN B 1 448 ? -5.363 55.969 8.039 1 88.75 448 ASN B C 1
ATOM 7822 O O . ASN B 1 448 ? -5.297 54.906 8.672 1 88.75 448 ASN B O 1
ATOM 7826 N N . MET B 1 449 ? -5.133 56.062 6.828 1 89.88 449 MET B N 1
ATOM 7827 C CA . MET B 1 449 ? -4.707 54.906 6.055 1 89.88 449 MET B CA 1
ATOM 7828 C C . MET B 1 449 ? -3.35 54.406 6.531 1 89.88 449 MET B C 1
ATOM 7830 O O . MET B 1 449 ? -3.098 53.188 6.539 1 89.88 449 MET B O 1
ATOM 7834 N N . GLU B 1 450 ? -2.545 55.281 6.844 1 91.62 450 GLU B N 1
ATOM 7835 C CA . GLU B 1 450 ? -1.225 54.938 7.359 1 91.62 450 GLU B CA 1
ATOM 7836 C C . GLU B 1 450 ? -1.331 54.188 8.688 1 91.62 450 GLU B C 1
ATOM 7838 O O . GLU B 1 450 ? -0.634 53.188 8.906 1 91.62 450 GLU B O 1
ATOM 7843 N N . ASN B 1 451 ? -2.176 54.75 9.492 1 92.62 451 ASN B N 1
ATOM 7844 C CA . ASN B 1 451 ? -2.387 54.062 10.781 1 92.62 451 ASN B CA 1
ATOM 7845 C C . ASN B 1 451 ? -2.984 52.688 10.602 1 92.62 451 ASN B C 1
ATOM 7847 O O . ASN B 1 451 ? -2.643 51.75 11.336 1 92.62 451 ASN B O 1
ATOM 7851 N N . ARG B 1 452 ? -3.861 52.594 9.727 1 94.25 452 ARG B N 1
ATOM 7852 C CA . ARG B 1 452 ? -4.457 51.281 9.422 1 94.25 452 ARG B CA 1
ATOM 7853 C C . ARG B 1 452 ? -3.408 50.312 8.883 1 94.25 452 ARG B C 1
ATOM 7855 O O . ARG B 1 452 ? -3.453 49.125 9.18 1 94.25 452 ARG B O 1
ATOM 7862 N N . ASN B 1 453 ? -2.564 50.844 8.078 1 94.31 453 ASN B N 1
ATOM 7863 C CA . ASN B 1 453 ? -1.479 50.031 7.551 1 94.31 453 ASN B CA 1
ATOM 7864 C C . ASN B 1 453 ? -0.57 49.531 8.672 1 94.31 453 ASN B C 1
ATOM 7866 O O . ASN B 1 453 ? -0.171 48.375 8.672 1 94.31 453 ASN B O 1
ATOM 7870 N N . TYR B 1 454 ? -0.243 50.438 9.594 1 95.12 454 TYR B N 1
ATOM 7871 C CA . TYR B 1 454 ? 0.583 50.031 10.727 1 95.12 454 TYR B CA 1
ATOM 7872 C C . TYR B 1 454 ? -0.128 48.969 11.57 1 95.12 454 TYR B C 1
ATOM 7874 O O . TYR B 1 454 ? 0.496 48.031 12.031 1 95.12 454 TYR B O 1
ATOM 7882 N N . PHE B 1 455 ? -1.332 49.156 11.773 1 96.19 455 PHE B N 1
ATOM 7883 C CA . PHE B 1 455 ? -2.113 48.188 12.523 1 96.19 455 PHE B CA 1
ATOM 7884 C C . PHE B 1 455 ? -2.111 46.812 11.812 1 96.19 455 PHE B C 1
ATOM 7886 O O . PHE B 1 455 ? -1.964 45.781 12.453 1 96.19 455 PHE B O 1
ATOM 7893 N N . SER B 1 456 ? -2.34 46.875 10.539 1 96.69 456 SER B N 1
ATOM 7894 C CA . SER B 1 456 ? -2.311 45.656 9.742 1 96.69 456 SER B CA 1
ATOM 7895 C C . SER B 1 456 ? -0.976 44.938 9.883 1 96.69 456 SER B C 1
ATOM 7897 O O . SER B 1 456 ? -0.939 43.719 10.023 1 96.69 456 SER B O 1
ATOM 7899 N N . LEU B 1 457 ? 0.079 45.688 9.883 1 96.75 457 LEU B N 1
ATOM 7900 C CA . LEU B 1 457 ? 1.41 45.094 10.031 1 96.75 457 LEU B CA 1
ATOM 7901 C C . LEU B 1 457 ? 1.586 44.5 11.414 1 96.75 457 LEU B C 1
ATOM 7903 O O . LEU B 1 457 ? 2.232 43.469 11.562 1 96.75 457 LEU B O 1
ATOM 7907 N N . HIS B 1 458 ? 1.064 45.219 12.367 1 96.31 458 HIS B N 1
ATOM 7908 C CA . HIS B 1 458 ? 1.102 44.656 13.711 1 96.31 458 HIS B CA 1
ATOM 7909 C C . HIS B 1 458 ? 0.364 43.312 13.773 1 96.31 458 HIS B C 1
ATOM 7911 O O . HIS B 1 458 ? 0.842 42.375 14.406 1 96.31 458 HIS B O 1
ATOM 7917 N N . CYS B 1 459 ? -0.797 43.281 13.172 1 97.06 459 CYS B N 1
ATOM 7918 C CA . CYS B 1 459 ? -1.574 42.031 13.148 1 97.06 459 CYS B CA 1
ATOM 7919 C C . CYS B 1 459 ? -0.806 40.906 12.453 1 97.06 459 CYS B C 1
ATOM 7921 O O . CYS B 1 459 ? -0.771 39.781 12.938 1 97.06 459 CYS B O 1
ATOM 7923 N N . VAL B 1 460 ? -0.227 41.219 11.344 1 97.38 460 VAL B N 1
ATOM 7924 C CA . VAL B 1 460 ? 0.56 40.219 10.602 1 97.38 460 VAL B CA 1
ATOM 7925 C C . VAL B 1 460 ? 1.683 39.688 11.492 1 97.38 460 VAL B C 1
ATOM 7927 O O . VAL B 1 460 ? 2.006 38.5 11.445 1 97.38 460 VAL B O 1
ATOM 7930 N N . HIS B 1 461 ? 2.281 40.594 12.219 1 97 461 HIS B N 1
ATOM 7931 C CA . HIS B 1 461 ? 3.326 40.219 13.164 1 97 461 HIS B CA 1
ATOM 7932 C C . HIS B 1 461 ? 2.812 39.219 14.172 1 97 461 HIS B C 1
ATOM 7934 O O . HIS B 1 461 ? 3.424 38.156 14.359 1 97 461 HIS B O 1
ATOM 7940 N N . MET B 1 462 ? 1.723 39.469 14.742 1 96.31 462 MET B N 1
ATOM 7941 C CA . MET B 1 462 ? 1.13 38.562 15.727 1 96.31 462 MET B CA 1
ATOM 7942 C C . MET B 1 462 ? 0.715 37.25 15.086 1 96.31 462 MET B C 1
ATOM 7944 O O . MET B 1 462 ? 0.909 36.188 15.672 1 96.31 462 MET B O 1
ATOM 7948 N N . GLU B 1 463 ? 0.158 37.312 13.922 1 98.06 463 GLU B N 1
ATOM 7949 C CA . GLU B 1 463 ? -0.29 36.125 13.227 1 98.06 463 GLU B CA 1
ATOM 7950 C C . GLU B 1 463 ? 0.892 35.25 12.836 1 98.06 463 GLU B C 1
ATOM 7952 O O . GLU B 1 463 ? 0.77 34 12.789 1 98.06 463 GLU B O 1
ATOM 7957 N N . THR B 1 464 ? 1.997 35.875 12.484 1 97.12 464 THR B N 1
ATOM 7958 C CA . THR B 1 464 ? 3.203 35.125 12.203 1 97.12 464 THR B CA 1
ATOM 7959 C C . THR B 1 464 ? 3.641 34.312 13.43 1 97.12 464 THR B C 1
ATOM 7961 O O . THR B 1 464 ? 3.988 33.156 13.32 1 97.12 464 THR B O 1
ATOM 7964 N N . GLN B 1 465 ? 3.621 35 14.539 1 96.31 465 GLN B N 1
ATOM 7965 C CA . GLN B 1 465 ? 3.967 34.312 15.781 1 96.31 465 GLN B CA 1
ATOM 7966 C C . GLN B 1 465 ? 2.98 33.188 16.078 1 96.31 465 GLN B C 1
ATOM 7968 O O . GLN B 1 465 ? 3.35 32.156 16.672 1 96.31 465 GLN B O 1
ATOM 7973 N N . LEU B 1 466 ? 1.766 33.375 15.695 1 97.69 466 LEU B N 1
ATOM 7974 C CA . LEU B 1 466 ? 0.749 32.344 15.898 1 97.69 466 LEU B CA 1
ATOM 7975 C C . LEU B 1 466 ? 1.08 31.078 15.109 1 97.69 466 LEU B C 1
ATOM 7977 O O . LEU B 1 466 ? 0.855 29.969 15.586 1 97.69 466 LEU B O 1
ATOM 7981 N N . ILE B 1 467 ? 1.558 31.188 13.898 1 97.25 467 ILE B N 1
ATOM 7982 C CA . ILE B 1 467 ? 1.994 30.047 13.109 1 97.25 467 ILE B CA 1
ATOM 7983 C C . ILE B 1 467 ? 3.076 29.281 13.867 1 97.25 467 ILE B C 1
ATOM 7985 O O . ILE B 1 467 ? 3.016 28.047 13.977 1 97.25 467 ILE B O 1
ATOM 7989 N N . HIS B 1 468 ? 4 30.062 14.383 1 94.88 468 HIS B N 1
ATOM 7990 C CA . HIS B 1 468 ? 5.102 29.438 15.109 1 94.88 468 HIS B CA 1
ATOM 7991 C C . HIS B 1 468 ? 4.602 28.734 16.359 1 94.88 468 HIS B C 1
ATOM 7993 O O . HIS B 1 468 ? 5.117 27.672 16.734 1 94.88 468 HIS B O 1
ATOM 7999 N N . ALA B 1 469 ? 3.678 29.312 16.984 1 94.75 469 ALA B N 1
ATOM 8000 C CA . ALA B 1 469 ? 3.102 28.688 18.172 1 94.75 469 ALA B CA 1
ATOM 8001 C C . ALA B 1 469 ? 2.451 27.344 17.828 1 94.75 469 ALA B C 1
ATOM 8003 O O . ALA B 1 469 ? 2.402 26.438 18.672 1 94.75 469 ALA B O 1
ATOM 8004 N N . ASN B 1 470 ? 1.963 27.188 16.641 1 96.94 470 ASN B N 1
ATOM 8005 C CA . ASN B 1 470 ? 1.26 25.984 16.219 1 96.94 470 ASN B CA 1
ATOM 8006 C C . ASN B 1 470 ? 2.225 24.938 15.664 1 96.94 470 ASN B C 1
ATOM 8008 O O . ASN B 1 470 ? 1.819 23.812 15.359 1 96.94 470 ASN B O 1
ATOM 8012 N N . MET B 1 471 ? 3.479 25.188 15.617 1 95.06 471 MET B N 1
ATOM 8013 C CA . MET B 1 471 ? 4.445 24.297 14.992 1 95.06 471 MET B CA 1
ATOM 8014 C C . MET B 1 471 ? 4.641 23.031 15.82 1 95.06 471 MET B C 1
ATOM 8016 O O . MET B 1 471 ? 5.098 22.016 15.312 1 95.06 471 MET B O 1
ATOM 8020 N N . GLU B 1 472 ? 4.34 23.172 17.094 1 94.5 472 GLU B N 1
ATOM 8021 C CA . GLU B 1 472 ? 4.418 21.984 17.938 1 94.5 472 GLU B CA 1
ATOM 8022 C C . GLU B 1 472 ? 3.486 20.891 17.438 1 94.5 472 GLU B C 1
ATOM 8024 O O . GLU B 1 472 ? 3.658 19.719 17.781 1 94.5 472 GLU B O 1
ATOM 8029 N N . LEU B 1 473 ? 2.516 21.219 16.656 1 96.56 473 LEU B N 1
ATOM 8030 C CA . LEU B 1 473 ? 1.631 20.25 16.031 1 96.56 473 LEU B CA 1
ATOM 8031 C C . LEU B 1 473 ? 2.43 19.25 15.203 1 96.56 473 LEU B C 1
ATOM 8033 O O . LEU B 1 473 ? 2.051 18.078 15.102 1 96.56 473 LEU B O 1
ATOM 8037 N N . LEU B 1 474 ? 3.518 19.688 14.602 1 96.31 474 LEU B N 1
ATOM 8038 C CA . LEU B 1 474 ? 4.355 18.812 13.797 1 96.31 474 LEU B CA 1
ATOM 8039 C C . LEU B 1 474 ? 4.973 17.719 14.664 1 96.31 474 LEU B C 1
ATOM 8041 O O . LEU B 1 474 ? 5.176 16.594 14.203 1 96.31 474 LEU B O 1
ATOM 8045 N N . VAL B 1 475 ? 5.281 18.094 15.891 1 94.94 475 VAL B N 1
ATOM 8046 C CA . VAL B 1 475 ? 5.785 17.094 16.828 1 94.94 475 VAL B CA 1
ATOM 8047 C C . VAL B 1 475 ? 4.707 16.047 17.109 1 94.94 475 VAL B C 1
ATOM 8049 O O . VAL B 1 475 ? 4.988 14.844 17.109 1 94.94 475 VAL B O 1
ATOM 8052 N N . LYS B 1 476 ? 3.553 16.516 17.328 1 94.94 476 LYS B N 1
ATOM 8053 C CA . LYS B 1 476 ? 2.434 15.602 17.562 1 94.94 476 LYS B CA 1
ATOM 8054 C C . LYS B 1 476 ? 2.207 14.68 16.375 1 94.94 476 LYS B C 1
ATOM 8056 O O . LYS B 1 476 ? 1.892 13.5 16.547 1 94.94 476 LYS B O 1
ATOM 8061 N N . VAL B 1 477 ? 2.305 15.227 15.227 1 97.25 477 VAL B N 1
ATOM 8062 C CA . VAL B 1 477 ? 2.137 14.445 14.008 1 97.25 477 VAL B CA 1
ATOM 8063 C C . VAL B 1 477 ? 3.209 13.359 13.938 1 97.25 477 VAL B C 1
ATOM 8065 O O . VAL B 1 477 ? 2.912 12.203 13.625 1 97.25 477 VAL B O 1
ATOM 8068 N N . MET B 1 478 ? 4.457 13.727 14.203 1 97.12 478 MET B N 1
ATOM 8069 C CA . MET B 1 478 ? 5.551 12.758 14.172 1 97.12 478 MET B CA 1
ATOM 8070 C C . MET B 1 478 ? 5.348 11.672 15.219 1 97.12 478 MET B C 1
ATOM 8072 O O . MET B 1 478 ? 5.609 10.492 14.953 1 97.12 478 MET B O 1
ATOM 8076 N N . GLU B 1 479 ? 4.906 12.086 16.328 1 96.31 479 GLU B N 1
ATOM 8077 C CA . GLU B 1 479 ? 4.602 11.109 17.375 1 96.31 479 GLU B CA 1
ATOM 8078 C C . GLU B 1 479 ? 3.457 10.195 16.953 1 96.31 479 GLU B C 1
ATOM 8080 O O . GLU B 1 479 ? 3.48 8.992 17.25 1 96.31 479 GLU B O 1
ATOM 8085 N N . GLY B 1 480 ? 2.451 10.789 16.391 1 96.88 480 GLY B N 1
ATOM 8086 C CA . GLY B 1 480 ? 1.35 10 15.867 1 96.88 480 GLY B CA 1
ATOM 8087 C C . GLY B 1 480 ? 1.783 9.008 14.805 1 96.88 480 GLY B C 1
ATOM 8088 O O . GLY B 1 480 ? 1.337 7.855 14.805 1 96.88 480 GLY B O 1
ATOM 8089 N N . LEU B 1 481 ? 2.617 9.445 13.93 1 97.81 481 LEU B N 1
ATOM 8090 C CA . LEU B 1 481 ? 3.172 8.57 12.898 1 97.81 481 LEU B CA 1
ATOM 8091 C C . LEU B 1 481 ? 3.908 7.391 13.523 1 97.81 481 LEU B C 1
ATOM 8093 O O . LEU B 1 481 ? 3.688 6.242 13.133 1 97.81 481 LEU B O 1
ATOM 8097 N N . LEU B 1 482 ? 4.75 7.727 14.469 1 97.31 482 LEU B N 1
ATOM 8098 C CA . LEU B 1 482 ? 5.512 6.691 15.156 1 97.31 482 LEU B CA 1
ATOM 8099 C C . LEU B 1 482 ? 4.582 5.68 15.82 1 97.31 482 LEU B C 1
ATOM 8101 O O . LEU B 1 482 ? 4.719 4.473 15.609 1 97.31 482 LEU B O 1
ATOM 8105 N N . SER B 1 483 ? 3.662 6.16 16.547 1 97.19 483 SER B N 1
ATOM 8106 C CA . SER B 1 483 ? 2.77 5.285 17.297 1 97.19 483 SER B CA 1
ATOM 8107 C C . SER B 1 483 ? 1.915 4.434 16.359 1 97.19 483 SER B C 1
ATOM 8109 O O . SER B 1 483 ? 1.737 3.238 16.594 1 97.19 483 SER B O 1
ATOM 8111 N N . THR B 1 484 ? 1.364 5.047 15.383 1 97.12 484 THR B N 1
ATOM 8112 C CA . THR B 1 484 ? 0.493 4.348 14.445 1 97.12 484 THR B CA 1
ATOM 8113 C C . THR B 1 484 ? 1.265 3.27 13.688 1 97.12 484 THR B C 1
ATOM 8115 O O . THR B 1 484 ? 0.768 2.156 13.508 1 97.12 484 THR B O 1
ATOM 8118 N N . GLN B 1 485 ? 2.486 3.559 13.242 1 97.44 485 GLN B N 1
ATOM 8119 C CA . GLN B 1 485 ? 3.264 2.607 12.453 1 97.44 485 GLN B CA 1
ATOM 8120 C C . GLN B 1 485 ? 3.783 1.469 13.328 1 97.44 485 GLN B C 1
ATOM 8122 O O . GLN B 1 485 ? 3.744 0.304 12.93 1 97.44 485 GLN B O 1
ATOM 8127 N N . VAL B 1 486 ? 4.293 1.808 14.492 1 97.81 486 VAL B N 1
ATOM 8128 C CA . VAL B 1 486 ? 4.766 0.764 15.391 1 97.81 486 VAL B CA 1
ATOM 8129 C C . VAL B 1 486 ? 3.619 -0.181 15.742 1 97.81 486 VAL B C 1
ATOM 8131 O O . VAL B 1 486 ? 3.734 -1.396 15.57 1 97.81 486 VAL B O 1
ATOM 8134 N N . ARG B 1 487 ? 2.557 0.344 16.188 1 97.25 487 ARG B N 1
ATOM 8135 C CA . ARG B 1 487 ? 1.399 -0.458 16.562 1 97.25 487 ARG B CA 1
ATOM 8136 C C . ARG B 1 487 ? 0.852 -1.233 15.375 1 97.25 487 ARG B C 1
ATOM 8138 O O . ARG B 1 487 ? 0.525 -2.416 15.492 1 97.25 487 ARG B O 1
ATOM 8145 N N . GLY B 1 488 ? 0.673 -0.566 14.281 1 97.38 488 GLY B N 1
ATOM 8146 C CA . GLY B 1 488 ? 0.139 -1.203 13.086 1 97.38 488 GLY B CA 1
ATOM 8147 C C . GLY B 1 488 ? 0.94 -2.414 12.648 1 97.38 488 GLY B C 1
ATOM 8148 O O . GLY B 1 488 ? 0.38 -3.49 12.43 1 97.38 488 GLY B O 1
ATOM 8149 N N . HIS B 1 489 ? 2.26 -2.309 12.516 1 97.88 489 HIS B N 1
ATOM 8150 C CA . HIS B 1 489 ? 3.119 -3.402 12.078 1 97.88 489 HIS B CA 1
ATOM 8151 C C . HIS B 1 489 ? 3.158 -4.52 13.109 1 97.88 489 HIS B C 1
ATOM 8153 O O . HIS B 1 489 ? 3.184 -5.699 12.758 1 97.88 489 HIS B O 1
ATOM 8159 N N . GLN B 1 490 ? 3.199 -4.148 14.328 1 97.62 490 GLN B N 1
ATOM 8160 C CA . GLN B 1 490 ? 3.209 -5.156 15.383 1 97.62 490 GLN B CA 1
ATOM 8161 C C . GLN B 1 490 ? 1.934 -5.996 15.359 1 97.62 490 GLN B C 1
ATOM 8163 O O . GLN B 1 490 ? 1.987 -7.223 15.469 1 97.62 490 GLN B O 1
ATOM 8168 N N . GLU B 1 491 ? 0.853 -5.332 15.289 1 97.62 491 GLU B N 1
ATOM 8169 C CA . GLU B 1 491 ? -0.427 -6.035 15.273 1 97.62 491 GLU B CA 1
ATOM 8170 C C . GLU B 1 491 ? -0.562 -6.918 14.039 1 97.62 491 GLU B C 1
ATOM 8172 O O . GLU B 1 491 ? -1.036 -8.055 14.133 1 97.62 491 GLU B O 1
ATOM 8177 N N . LEU B 1 492 ? -0.178 -6.441 12.922 1 97.5 492 LEU B N 1
ATOM 8178 C CA . LEU B 1 492 ? -0.271 -7.23 11.703 1 97.5 492 LEU B CA 1
ATOM 8179 C C . LEU B 1 492 ? 0.674 -8.43 11.75 1 97.5 492 LEU B C 1
ATOM 8181 O O . LEU B 1 492 ? 0.322 -9.523 11.312 1 97.5 492 LEU B O 1
ATOM 8185 N N . ALA B 1 493 ? 1.923 -8.211 12.25 1 97.44 493 ALA B N 1
ATOM 8186 C CA . ALA B 1 493 ? 2.846 -9.328 12.422 1 97.44 493 ALA B CA 1
ATOM 8187 C C . ALA B 1 493 ? 2.23 -10.422 13.289 1 97.44 493 ALA B C 1
ATOM 8189 O O . ALA B 1 493 ? 2.309 -11.609 12.961 1 97.44 493 ALA B O 1
ATOM 8190 N N . GLN B 1 494 ? 1.604 -10.016 14.336 1 97.56 494 GLN B N 1
ATOM 8191 C CA . GLN B 1 494 ? 0.973 -10.961 15.25 1 97.56 494 GLN B CA 1
ATOM 8192 C C . GLN B 1 494 ? -0.185 -11.695 14.578 1 97.56 494 GLN B C 1
ATOM 8194 O O . GLN B 1 494 ? -0.376 -12.891 14.797 1 97.56 494 GLN B O 1
ATOM 8199 N N . MET B 1 495 ? -0.941 -11.031 13.875 1 97.06 495 MET B N 1
ATOM 8200 C CA . MET B 1 495 ? -2.078 -11.648 13.188 1 97.06 495 MET B CA 1
ATOM 8201 C C . MET B 1 495 ? -1.609 -12.68 12.172 1 97.06 495 MET B C 1
ATOM 8203 O O . MET B 1 495 ? -2.207 -13.75 12.055 1 97.06 495 MET B O 1
ATOM 8207 N N . TRP B 1 496 ? -0.558 -12.398 11.406 1 97.62 496 TRP B N 1
ATOM 8208 C CA . TRP B 1 496 ? 0.016 -13.367 10.484 1 97.62 496 TRP B CA 1
ATOM 8209 C C . TRP B 1 496 ? 0.572 -14.57 11.234 1 97.62 496 TRP B C 1
ATOM 8211 O O . TRP B 1 496 ? 0.428 -15.711 10.789 1 97.62 496 TRP B O 1
ATOM 8221 N N . GLU B 1 497 ? 1.194 -14.336 12.32 1 97.12 497 GLU B N 1
ATOM 8222 C CA . GLU B 1 497 ? 1.708 -15.43 13.148 1 97.12 497 GLU B CA 1
ATOM 8223 C C . GLU B 1 497 ? 0.58 -16.344 13.617 1 97.12 497 GLU B C 1
ATOM 8225 O O . GLU B 1 497 ? 0.762 -17.562 13.727 1 97.12 497 GLU B O 1
ATOM 8230 N N . ASN B 1 498 ? -0.501 -15.734 13.875 1 96.06 498 ASN B N 1
ATOM 8231 C CA . ASN B 1 498 ? -1.663 -16.5 14.312 1 96.06 498 ASN B CA 1
ATOM 8232 C C . ASN B 1 498 ? -2.166 -17.438 13.219 1 96.06 498 ASN B C 1
ATOM 8234 O O . ASN B 1 498 ? -2.812 -18.438 13.5 1 96.06 498 ASN B O 1
ATOM 8238 N N . ILE B 1 499 ? -1.88 -17.156 11.984 1 96.44 499 ILE B N 1
ATOM 8239 C CA . ILE B 1 499 ? -2.326 -17.938 10.836 1 96.44 499 ILE B CA 1
ATOM 8240 C C . ILE B 1 499 ? -1.329 -19.062 10.562 1 96.44 499 ILE B C 1
ATOM 8242 O O . ILE B 1 499 ? -1.646 -20.016 9.859 1 96.44 499 ILE B O 1
ATOM 8246 N N . ALA B 1 500 ? -0.157 -19.047 11.109 1 95.69 500 ALA B N 1
ATOM 8247 C CA . ALA B 1 500 ? 0.974 -19.906 10.797 1 95.69 500 ALA B CA 1
ATOM 8248 C C . ALA B 1 500 ? 0.605 -21.375 11 1 95.69 500 ALA B C 1
ATOM 8250 O O . ALA B 1 500 ? 0.871 -22.219 10.133 1 95.69 500 ALA B O 1
ATOM 8251 N N . PRO B 1 501 ? -0.108 -21.75 12.07 1 94.94 501 PRO B N 1
ATOM 8252 C CA . PRO B 1 501 ? -0.442 -23.156 12.258 1 94.94 501 PRO B CA 1
ATOM 8253 C C . PRO B 1 501 ? -1.354 -23.703 11.156 1 94.94 501 PRO B C 1
ATOM 8255 O O . PRO B 1 501 ? -1.197 -24.844 10.727 1 94.94 501 PRO B O 1
ATOM 8258 N N . LYS B 1 502 ? -2.238 -22.906 10.703 1 94.62 502 LYS B N 1
ATOM 8259 C CA . LYS B 1 502 ? -3.154 -23.344 9.648 1 94.62 502 LYS B CA 1
ATOM 8260 C C . LYS B 1 502 ? -2.418 -23.547 8.328 1 94.62 502 LYS B C 1
ATOM 8262 O O . LYS B 1 502 ? -2.723 -24.484 7.582 1 94.62 502 LYS B O 1
ATOM 8267 N N . ILE B 1 503 ? -1.461 -22.734 8.008 1 95.31 503 ILE B N 1
ATOM 8268 C CA . ILE B 1 503 ? -0.701 -22.828 6.766 1 95.31 503 ILE B CA 1
ATOM 8269 C C . ILE B 1 503 ? 0.264 -24.016 6.836 1 95.31 503 ILE B C 1
ATOM 8271 O O . ILE B 1 503 ? 0.415 -24.766 5.867 1 95.31 503 ILE B O 1
ATOM 8275 N N . LYS B 1 504 ? 0.875 -24.266 7.961 1 91.19 504 LYS B N 1
ATOM 8276 C CA . LYS B 1 504 ? 1.855 -25.328 8.141 1 91.19 504 LYS B CA 1
ATOM 8277 C C . LYS B 1 504 ? 1.19 -26.703 8.094 1 91.19 504 LYS B C 1
ATOM 8279 O O . LYS B 1 504 ? 1.839 -27.703 7.773 1 91.19 504 LYS B O 1
ATOM 8284 N N . THR B 1 505 ? -0.094 -26.75 8.305 1 90.19 505 THR B N 1
ATOM 8285 C CA . THR B 1 505 ? -0.794 -28.016 8.344 1 90.19 505 THR B CA 1
ATOM 8286 C C . THR B 1 505 ? -1.663 -28.203 7.105 1 90.19 505 THR B C 1
ATOM 8288 O O . THR B 1 505 ? -2.605 -29 7.109 1 90.19 505 THR B O 1
ATOM 8291 N N . LEU B 1 506 ? -1.41 -27.375 6.117 1 91 506 LEU B N 1
ATOM 8292 C CA . LEU B 1 506 ? -2.201 -27.5 4.898 1 91 506 LEU B CA 1
ATOM 8293 C C . LEU B 1 506 ? -2.086 -28.906 4.309 1 91 506 LEU B C 1
ATOM 8295 O O . LEU B 1 506 ? -3.072 -29.453 3.822 1 91 506 LEU B O 1
ATOM 8299 N N . ILE B 1 507 ? -0.821 -29.391 4.273 1 87.5 507 ILE B N 1
ATOM 8300 C CA . ILE B 1 507 ? -0.578 -30.766 3.832 1 87.5 507 ILE B CA 1
ATOM 8301 C C . ILE B 1 507 ? 0.13 -31.547 4.938 1 87.5 507 ILE B C 1
ATOM 8303 O O . ILE B 1 507 ? 1.088 -31.047 5.539 1 87.5 507 ILE B O 1
ATOM 8307 N N . PRO B 1 508 ? -0.415 -32.688 5.16 1 81.5 508 PRO B N 1
ATOM 8308 C CA . PRO B 1 508 ? 0.249 -33.5 6.172 1 81.5 508 PRO B CA 1
ATOM 8309 C C . PRO B 1 508 ? 1.672 -33.875 5.777 1 81.5 508 PRO B C 1
ATOM 8311 O O . PRO B 1 508 ? 1.986 -33.969 4.586 1 81.5 508 PRO B O 1
ATOM 8314 N N . PRO B 1 509 ? 2.525 -33.969 6.719 1 73.94 509 PRO B N 1
ATOM 8315 C CA . PRO B 1 509 ? 3.924 -34.312 6.441 1 73.94 509 PRO B CA 1
ATOM 8316 C C . PRO B 1 509 ? 4.066 -35.562 5.59 1 73.94 509 PRO B C 1
ATOM 8318 O O . PRO B 1 509 ? 4.992 -35.656 4.777 1 73.94 509 PRO B O 1
ATOM 8321 N N . SER B 1 510 ? 3.107 -36.406 5.695 1 62.5 510 SER B N 1
ATOM 8322 C CA . SER B 1 510 ? 3.146 -37.656 4.93 1 62.5 510 SER B CA 1
ATOM 8323 C C . SER B 1 510 ? 2.818 -37.406 3.461 1 62.5 510 SER B C 1
ATOM 8325 O O . SER B 1 510 ? 3.262 -38.156 2.588 1 62.5 510 SER B O 1
ATOM 8327 N N . ALA B 1 511 ? 2.111 -36.406 3.346 1 64.75 511 ALA B N 1
ATOM 8328 C CA . ALA B 1 511 ? 1.669 -36.125 1.985 1 64.75 511 ALA B CA 1
ATOM 8329 C C . ALA B 1 511 ? 2.619 -35.156 1.299 1 64.75 511 ALA B C 1
ATOM 8331 O O . ALA B 1 511 ? 2.535 -34.938 0.086 1 64.75 511 ALA B O 1
ATOM 8332 N N . LYS B 1 512 ? 3.586 -34.688 2.139 1 67.44 512 LYS B N 1
ATOM 8333 C CA . LYS B 1 512 ? 4.551 -33.75 1.58 1 67.44 512 LYS B CA 1
ATOM 8334 C C . LYS B 1 512 ? 5.695 -34.469 0.882 1 67.44 512 LYS B C 1
ATOM 8336 O O . LYS B 1 512 ? 6.148 -35.5 1.353 1 67.44 512 LYS B O 1
ATOM 8341 N N . SER B 1 513 ? 6.07 -33.844 -0.205 1 68.12 513 SER B N 1
ATOM 8342 C CA . SER B 1 513 ? 7.215 -34.406 -0.917 1 68.12 513 SER B CA 1
ATOM 8343 C C . SER B 1 513 ? 8.469 -34.375 -0.053 1 68.12 513 SER B C 1
ATOM 8345 O O . SER B 1 513 ? 8.711 -33.406 0.669 1 68.12 513 SER B O 1
ATOM 8347 N N . PRO B 1 514 ? 9.156 -35.5 0.231 1 54 514 PRO B N 1
ATOM 8348 C CA . PRO B 1 514 ? 10.328 -35.562 1.11 1 54 514 PRO B CA 1
ATOM 8349 C C . PRO B 1 514 ? 11.391 -34.531 0.737 1 54 514 PRO B C 1
ATOM 8351 O O . PRO B 1 514 ? 11.656 -34.312 -0.448 1 54 514 PRO B O 1
ATOM 8354 N N . SER B 1 515 ? 11.609 -33.562 1.522 1 51.53 515 SER B N 1
ATOM 8355 C CA . SER B 1 515 ? 12.594 -32.5 1.28 1 51.53 515 SER B CA 1
ATOM 8356 C C . SER B 1 515 ? 14.016 -33.031 1.384 1 51.53 515 SER B C 1
ATOM 8358 O O . SER B 1 515 ? 14.344 -33.781 2.32 1 51.53 515 SER B O 1
ATOM 8360 N N . THR B 1 516 ? 14.766 -33.344 0.333 1 43.25 516 THR B N 1
ATOM 8361 C CA . THR B 1 516 ? 16.172 -33.625 0.539 1 43.25 516 THR B CA 1
ATOM 8362 C C . THR B 1 516 ? 16.875 -32.438 1.2 1 43.25 516 THR B C 1
ATOM 8364 O O . THR B 1 516 ? 16.75 -31.297 0.749 1 43.25 516 THR B O 1
ATOM 8367 N N . SER B 1 517 ? 17.172 -32.531 2.402 1 37.72 517 SER B N 1
ATOM 8368 C CA . SER B 1 517 ? 18 -31.562 3.092 1 37.72 517 SER B CA 1
ATOM 8369 C C . SER B 1 517 ? 19.266 -31.234 2.283 1 37.72 517 SER B C 1
ATOM 8371 O O . SER B 1 517 ? 20 -32.125 1.88 1 37.72 517 SER B O 1
ATOM 8373 N N . PRO B 1 518 ? 19.406 -30.125 1.62 1 34.03 518 PRO B N 1
ATOM 8374 C CA . PRO B 1 518 ? 20.734 -29.844 1.049 1 34.03 518 PRO B CA 1
ATOM 8375 C C . PRO B 1 518 ? 21.859 -30.047 2.049 1 34.03 518 PRO B C 1
ATOM 8377 O O . PRO B 1 518 ? 21.688 -29.812 3.248 1 34.03 518 PRO B O 1
ATOM 8380 N N . ALA B 1 519 ? 22.828 -30.953 1.775 1 34.03 519 ALA B N 1
ATOM 8381 C CA . ALA B 1 519 ? 24.109 -30.953 2.492 1 34.03 519 ALA B CA 1
ATOM 8382 C C . ALA B 1 519 ? 24.703 -29.547 2.549 1 34.03 519 ALA B C 1
ATOM 8384 O O . ALA B 1 519 ? 24.812 -28.875 1.523 1 34.03 519 ALA B O 1
ATOM 8385 N N . THR B 1 520 ? 24.719 -28.766 3.668 1 31.09 520 THR B N 1
ATOM 8386 C CA . THR B 1 520 ? 25.531 -27.594 3.98 1 31.09 520 THR B CA 1
ATOM 8387 C C . THR B 1 520 ? 26.984 -27.812 3.545 1 31.09 520 THR B C 1
ATOM 8389 O O . THR B 1 520 ? 27.641 -28.75 3.996 1 31.09 520 THR B O 1
ATOM 8392 N N . SER B 1 521 ? 27.406 -27.5 2.297 1 30.06 521 SER B N 1
ATOM 8393 C CA . SER B 1 521 ? 28.828 -27.438 1.99 1 30.06 521 SER B CA 1
ATOM 8394 C C . SER B 1 521 ? 29.594 -26.672 3.066 1 30.06 521 SER B C 1
ATOM 8396 O O . SER B 1 521 ? 29.172 -25.578 3.473 1 30.06 521 SER B O 1
ATOM 8398 N N . PRO B 1 522 ? 30.438 -27.281 3.854 1 30.17 522 PRO B N 1
ATOM 8399 C CA . PRO B 1 522 ? 31.328 -26.609 4.809 1 30.17 522 PRO B CA 1
ATOM 8400 C C . PRO B 1 522 ? 32.188 -25.531 4.16 1 30.17 522 PRO B C 1
ATOM 8402 O O . PRO B 1 522 ? 32.75 -25.734 3.09 1 30.17 522 PRO B O 1
ATOM 8405 N N . MET B 1 523 ? 31.766 -24.281 4.148 1 28.89 523 MET B N 1
ATOM 8406 C CA . MET B 1 523 ? 32.625 -23.125 3.816 1 28.89 523 MET B CA 1
ATOM 8407 C C . MET B 1 523 ? 34 -23.266 4.441 1 28.89 523 MET B C 1
ATOM 8409 O O . MET B 1 523 ? 34.125 -23.391 5.664 1 28.89 523 MET B O 1
ATOM 8413 N N . SER B 1 524 ? 34.906 -23.938 3.77 1 27.62 524 SER B N 1
ATOM 8414 C CA . SER B 1 524 ? 36.312 -23.906 4.102 1 27.62 524 SER B CA 1
ATOM 8415 C C . SER B 1 524 ? 36.812 -22.484 4.305 1 27.62 524 SER B C 1
ATOM 8417 O O . SER B 1 524 ? 36.531 -21.609 3.482 1 27.62 524 SER B O 1
ATOM 8419 N N . GLU B 1 525 ? 37 -22 5.543 1 28.44 525 GLU B N 1
ATOM 8420 C CA . GLU B 1 525 ? 37.688 -20.844 6.074 1 28.44 525 GLU B CA 1
ATOM 8421 C C . GLU B 1 525 ? 39.094 -20.719 5.492 1 28.44 525 GLU B C 1
ATOM 8423 O O . GLU B 1 525 ? 40.031 -21.391 5.961 1 28.44 525 GLU B O 1
ATOM 8428 N N . THR B 1 526 ? 39.281 -20.844 4.211 1 23.55 526 THR B N 1
ATOM 8429 C CA . THR B 1 526 ? 40.656 -20.625 3.822 1 23.55 526 THR B CA 1
ATOM 8430 C C . THR B 1 526 ? 41.094 -19.203 4.148 1 23.55 526 THR B C 1
ATOM 8432 O O . THR B 1 526 ? 40.438 -18.234 3.74 1 23.55 526 THR B O 1
ATOM 8435 N N . ALA B 1 527 ? 41.875 -19.047 5.227 1 31.28 527 ALA B N 1
ATOM 8436 C CA . ALA B 1 527 ? 42.719 -17.938 5.719 1 31.28 527 ALA B CA 1
ATOM 8437 C C . ALA B 1 527 ? 43.469 -17.266 4.574 1 31.28 527 ALA B C 1
ATOM 8439 O O . ALA B 1 527 ? 44 -17.953 3.695 1 31.28 527 ALA B O 1
ATOM 8440 N N . PRO B 1 528 ? 43.25 -15.938 4.328 1 29.53 528 PRO B N 1
ATOM 8441 C CA . PRO B 1 528 ? 44.062 -15.109 3.42 1 29.53 528 PRO B CA 1
ATOM 8442 C C . PRO B 1 528 ? 45.562 -15.297 3.615 1 29.53 528 PRO B C 1
ATOM 8444 O O . PRO B 1 528 ? 46.031 -15.438 4.746 1 29.53 528 PRO B O 1
ATOM 8447 N N . SER B 1 529 ? 46.188 -16.125 2.822 1 25.16 529 SER B N 1
ATOM 8448 C CA . SER B 1 529 ? 47.656 -16.203 2.762 1 25.16 529 SER B CA 1
ATOM 8449 C C . SER B 1 529 ? 48.281 -14.812 2.662 1 25.16 529 SER B C 1
ATOM 8451 O O . SER B 1 529 ? 47.75 -13.93 1.991 1 25.16 529 SER B O 1
ATOM 8453 N N . SER B 1 530 ? 49.062 -14.414 3.73 1 27.41 530 SER B N 1
ATOM 8454 C CA . SER B 1 530 ? 50.031 -13.359 3.967 1 27.41 530 SER B CA 1
ATOM 8455 C C . SER B 1 530 ? 51 -13.227 2.791 1 27.41 530 SER B C 1
ATOM 8457 O O . SER B 1 530 ? 51.844 -14.102 2.568 1 27.41 530 SER B O 1
ATOM 8459 N N . PHE B 1 531 ? 50.562 -12.977 1.576 1 24.44 531 PHE B N 1
ATOM 8460 C CA . PHE B 1 531 ? 51.688 -12.703 0.699 1 24.44 531 PHE B CA 1
ATOM 8461 C C . PHE B 1 531 ? 52.562 -11.602 1.274 1 24.44 531 PHE B C 1
ATOM 8463 O O . PHE B 1 531 ? 52.062 -10.57 1.734 1 24.44 531 PHE B O 1
ATOM 8470 N N . ARG B 1 532 ? 53.844 -11.938 1.406 1 21.97 532 ARG B N 1
ATOM 8471 C CA . ARG B 1 532 ? 55.031 -11.109 1.319 1 21.97 532 ARG B CA 1
ATOM 8472 C C . ARG B 1 532 ? 55.062 -10.344 0.004 1 21.97 532 ARG B C 1
ATOM 8474 O O . ARG B 1 532 ? 54.75 -10.891 -1.053 1 21.97 532 ARG B O 1
#

Foldseek 3Di:
DPPDPQFADEDPVLVVLCCLQPPPDDDQWGAPVLLLVQLVLLVDDPVQLVVLCVVLPPVPRTGGSSSSSLSQLLSQCVSVVHDCNPSVVVRNVCHHHYRGGGDRDDCLVSSVVSQVVVCVVPVLANRDFQVNLLVLKAKAKAWDPAQDDDPDTFTKIWIAIPVVRAIAIDGPLLVVLLLVLCCQQEVLALQFDADDDDDDDQDPVNVVVNRLRVNLRLSVQCSDPVNVPDVLNVCSRHPHDPPSSVVSCVVRVPPHHCCVVPPCLVVLQVSADPCLVVVLVVLLVVLVVVLVVLVVVLVVLVVVLVVLLVLLVVLLVQLVVLQVLLPDDPDDDCVRQVPAPLSVLLSVLSNVVSVLSNVLSVLSNVLSVLSCVQANSLSVSLSSLSVSLVVSVVCLVVPLVVVLVVLVVVLVVLVVVLVVLVVVDDVCPVVNVVSVVVSVVSVVVSVSSVSVSSNSSSNSSSSSVVSVSNCCSVVSSVVSVVVSVVVSVVVSVVSVVVCVVSVVVSDPPVSDDDDPDPDPPPPPPPDPPPDD/DPPDPQFEDEDPVLVVVCCLQPPPDDDQWGAPVLLLVQLVLLVDDPVQLVVLCVVLPPVPRTGGSSSSSLSQLLSQCVSVVHDCNPSVVVRNVCHHHYRGGGDRDDCLVSSVVSQVVVCVVPVLANRDFQVNLLVLKAKAKAWDPAQDDDPDTFTKIWIAIPVVRAIAIDGPLLVVLLLVLCCQQEVLALQFDADDDDDDDQDPVNVVVNRLRVNLRLSVQCSDPVNVPDVLNVCSRHPHDPPSSVVSCVVRVPPHHCCVVPPCLVVLLVSADPCLVVVLVVLLVVLVVVLVVLVVVLVVLVVVLVVLLVLLVVLLVVLVVLQVLLPDDPDDDCVRQVPAPLSVLLSVLSNVVSVLSNVLSVLSNVLSVLSCVQANSLSVSLSSLSVSLVVSVVCLVVPLVVVLVVLVVVLVVLVVVLVVLVVVDDVCVVVNVVSVVVSVVSVVVSVSSVSVSSNSSSNSSSSSVVSVSNCCSVVSSVVSVVVSVVVSVVVSVVSVVVCVVSVVVSDPPVSDDDDPDPDPPPPDPPDPPPDD

Nearest PDB structures (foldseek):
  3qwe-assembly1_A-2  TM=5.670E-01  e=6.922E-03  Homo sapiens
  4wpe-assembly1_A-2  TM=6.118E-01  e=9.867E-03  Saccharomyces cerevisiae S288C
  2d1l-assembly1_A  TM=3.735E-01  e=8.253E-04  Mus musculus
  2d1l-assembly1_B  TM=3.848E-01  e=2.002E-03  Mus musculus
  5i7d-assembly1_A  TM=2.842E-01  e=1.178E-02  Homo sapiens

Radius of gyration: 45.19 Å; Cα contacts (8 Å, |Δi|>4): 1289; chains: 2; bounding box: 94×153×129 Å